Protein 7VZP (pdb70)

Sequence (1132 aa):
TTYDYIVVGGGTSGLVVANRLSENPDVSVLLLEAGASVFNNPDVTNANGYGLAFGSAIDWQYQSINQSYAGGKQQVLRAGKALGGTSTINGMMAYTRAEDVQIDVVWQKLGNEGWTWKDLLPYYLKSENLTAPTSSSQVAAGAAYNPAVNGKEGPLKVGWSGSLASSGNLSVALNRTFQAAGVPWVEDVNGGKMRGFNIYPSTLDVDLNVREDAARAYYFPYDDRKNLHLLENTTANRLFWKNGSAEEAIADGVEITSADGKVTRVHAKKEVIISAGALRSPLILELSGVGNPTILKKNNITPRVDLPTVGENLQDQFNNGMAGEGYGVLAGASTVTYPSISDVFGNETDSSIVASSLRSQLSSDYAAATVKVSNGHMKQEDLERLYQLQFDLIVKDKVPIAEILFHPGGGNAVSSSEFWGLLPFARGNIHISSSNDPTAPAAINPNYFMFEWDGKSQAGIAKYIRKILRSAPLNKLIAKETKPGLSEIPATAADEKWVEWLKANYRSNFHPVGTAAMMPRSIGGVVDNRLLRVYGTSNVRVVDASVLPFQVCGHLVSTLYAVAERASDLIKEDANTTTYDYIVVGGGTSGLVVANRLSENPDVSVLLLEAGASVFNNPDVTNANGYGLAFGSAIDWQYQSINQSYAGGKQQVLRAGKALGGTSTINGMMAYTRAEDVQIDVWQKLGNEGWTWKDLLPYYLKSENLTAPTSSQVAAGAAYNPAVNGKEGPLKVGWSGSLASGNLSVALNRTFQAAGVPWVEDVNGGKMRGFNIYPSTLDVDLNVREDAARAYYFPYDDRKNLHLLENTTANRLFWKNGSAEEAIADGVEITSADGKVTRVHAKKEVIISAGALRSPLILELSGVGNPTILKKNNITPRVDLPTVGENLLQDQFNNGMAGEGYGVLAGASTVTYPSISDVFGNETDSIVASSLRSQLSDYAAATVKVSNGHMKQEDLERLYQLQFDLIVKDKVPIAEILFHPGGGNAVSSSEFWGLLPFARGNIHISSSNDPTAPAAINPNYFMFEWDGKKSQAGIAKYIRKILRSAPLNKLIAKETKPGLSSEIIPATAADEKWVEWLKANYRRSNFHPVGTAAMMPRSIGGVVDNRLLRVYGTSNVRVVDASVLPFQVCGHLVSTLYAVAERASDLIKEDA

Structure (mmCIF, N/CA/C/O backbone):
data_7VZP
#
_entry.id   7VZP
#
_cell.length_a   52.715
_cell.length_b   67.237
_cell.length_c   151.312
_cell.angle_alpha   90.00
_cell.angle_beta   97.36
_cell.angle_gamma   90.00
#
_symmetry.space_group_name_H-M   'P 1 21 1'
#
loop_
_entity.id
_entity.type
_entity.pdbx_description
1 polymer 'GMC oxidoreductase'
2 non-polymer 'FLAVIN-ADENINE DINUCLEOTIDE'
3 non-polymer 'PENTAETHYLENE GLYCOL'
4 water water
#
loop_
_atom_site.group_PDB
_atom_site.id
_atom_site.type_symbol
_atom_site.label_atom_id
_atom_site.label_alt_id
_atom_site.label_comp_id
_atom_site.label_asym_id
_atom_site.label_entity_id
_atom_site.label_seq_id
_atom_site.pdbx_PDB_ins_code
_atom_site.Cartn_x
_atom_site.Cartn_y
_atom_site.Cartn_z
_atom_site.occupancy
_atom_site.B_iso_or_equiv
_atom_site.auth_seq_id
_atom_site.auth_comp_id
_atom_site.auth_asym_id
_atom_site.auth_atom_id
_atom_site.pdbx_PDB_model_num
ATOM 1 N N . THR A 1 5 ? -8.218 -11.663 4.122 1.00 18.77 5 THR A N 1
ATOM 2 C CA . THR A 1 5 ? -8.986 -11.107 2.967 1.00 18.38 5 THR A CA 1
ATOM 3 C C . THR A 1 5 ? -9.325 -9.639 3.200 1.00 17.50 5 THR A C 1
ATOM 4 O O . THR A 1 5 ? -10.313 -9.118 2.665 1.00 16.54 5 THR A O 1
ATOM 8 N N . THR A 1 6 ? -8.501 -8.973 3.997 1.00 16.48 6 THR A N 1
ATOM 9 C CA . THR A 1 6 ? -8.733 -7.585 4.366 1.00 15.89 6 THR A CA 1
ATOM 10 C C . THR A 1 6 ? -7.733 -6.658 3.670 1.00 15.19 6 THR A C 1
ATOM 11 O O . THR A 1 6 ? -6.521 -6.891 3.716 1.00 16.04 6 THR A O 1
ATOM 15 N N . TYR A 1 7 ? -8.261 -5.617 3.022 1.00 14.36 7 TYR A N 1
ATOM 16 C CA . TYR A 1 7 ? -7.481 -4.621 2.279 1.00 13.67 7 TYR A CA 1
ATOM 17 C C . TYR A 1 7 ? -7.920 -3.235 2.734 1.00 13.09 7 TYR A C 1
ATOM 18 O O . TYR A 1 7 ? -8.979 -3.101 3.339 1.00 13.77 7 TYR A O 1
ATOM 27 N N . ASP A 1 8 ? -7.123 -2.205 2.471 1.00 12.44 8 ASP A N 1
ATOM 28 C CA . ASP A 1 8 ? -7.552 -0.846 2.790 1.00 12.32 8 ASP A CA 1
ATOM 29 C C . ASP A 1 8 ? -8.711 -0.402 1.895 1.00 11.29 8 ASP A C 1
ATOM 30 O O . ASP A 1 8 ? -9.703 0.135 2.388 1.00 11.35 8 ASP A O 1
ATOM 35 N N . TYR A 1 9 ? -8.576 -0.638 0.590 1.00 10.47 9 TYR A N 1
ATOM 36 C CA . TYR A 1 9 ? -9.604 -0.289 -0.388 1.00 10.17 9 TYR A CA 1
ATOM 37 C C . TYR A 1 9 ? -9.936 -1.481 -1.252 1.00 10.18 9 TYR A C 1
ATOM 38 O O . TYR A 1 9 ? -9.060 -2.265 -1.622 1.00 11.03 9 TYR A O 1
ATOM 47 N N . ILE A 1 10 ? -11.219 -1.613 -1.564 1.00 9.55 10 ILE A N 1
ATOM 48 C CA . ILE A 1 10 ? -11.680 -2.537 -2.587 1.00 9.37 10 ILE A CA 1
ATOM 49 C C . ILE A 1 10 ? -12.286 -1.704 -3.708 1.00 9.15 10 ILE A C 1
ATOM 50 O O . ILE A 1 10 ? -13.141 -0.851 -3.448 1.00 9.01 10 ILE A O 1
ATOM 55 N N . VAL A 1 11 ? -11.800 -1.928 -4.926 1.00 8.82 11 VAL A N 1
ATOM 56 C CA . VAL A 1 11 ? -12.341 -1.290 -6.123 1.00 9.05 11 VAL A CA 1
ATOM 57 C C . VAL A 1 11 ? -13.080 -2.359 -6.913 1.00 8.86 11 VAL A C 1
ATOM 58 O O . VAL A 1 11 ? -12.482 -3.343 -7.372 1.00 9.37 11 VAL A O 1
ATOM 62 N N . VAL A 1 12 ? -14.385 -2.168 -7.042 1.00 8.56 12 VAL A N 1
ATOM 63 C CA . VAL A 1 12 ? -15.250 -3.113 -7.717 1.00 8.76 12 VAL A CA 1
ATOM 64 C C . VAL A 1 12 ? -15.375 -2.723 -9.179 1.00 8.33 12 VAL A C 1
ATOM 65 O O . VAL A 1 12 ? -16.020 -1.721 -9.508 1.00 9.06 12 VAL A O 1
ATOM 69 N N . GLY A 1 13 ? -14.772 -3.522 -10.051 1.00 8.05 13 GLY A N 1
ATOM 70 C CA . GLY A 1 13 ? -14.791 -3.254 -11.485 1.00 8.24 13 GLY A CA 1
ATOM 71 C C . GLY A 1 13 ? -13.468 -2.704 -11.959 1.00 8.17 13 GLY A C 1
ATOM 72 O O . GLY A 1 13 ? -13.138 -1.539 -11.708 1.00 9.35 13 GLY A O 1
ATOM 73 N N . GLY A 1 14 ? -12.697 -3.548 -12.640 1.00 8.22 14 GLY A N 1
ATOM 74 C CA . GLY A 1 14 ? -11.411 -3.129 -13.175 1.00 8.65 14 GLY A CA 1
ATOM 75 C C . GLY A 1 14 ? -11.554 -2.568 -14.573 1.00 8.30 14 GLY A C 1
ATOM 76 O O . GLY A 1 14 ? -10.897 -3.038 -15.514 1.00 8.94 14 GLY A O 1
ATOM 77 N N . GLY A 1 15 ? -12.408 -1.552 -14.695 1.00 8.31 15 GLY A N 1
ATOM 78 C CA . GLY A 1 15 ? -12.722 -0.940 -15.977 1.00 8.01 15 GLY A CA 1
ATOM 79 C C . GLY A 1 15 ? -12.088 0.417 -16.165 1.00 7.86 15 GLY A C 1
ATOM 80 O O . GLY A 1 15 ? -11.098 0.759 -15.528 1.00 8.06 15 GLY A O 1
ATOM 81 N N . THR A 1 16 ? -12.692 1.203 -17.050 1.00 7.82 16 THR A N 1
ATOM 82 C CA . THR A 1 16 ? -12.142 2.492 -17.460 1.00 7.77 16 THR A CA 1
ATOM 83 C C . THR A 1 16 ? -11.811 3.360 -16.248 1.00 7.86 16 THR A C 1
ATOM 84 O O . THR A 1 16 ? -10.701 3.865 -16.115 1.00 8.26 16 THR A O 1
ATOM 88 N N . SER A 1 17 ? -12.794 3.512 -15.370 1.00 7.93 17 SER A N 1
ATOM 89 C CA . SER A 1 17 ? -12.668 4.364 -14.197 1.00 7.93 17 SER A CA 1
ATOM 90 C C . SER A 1 17 ? -11.979 3.653 -13.035 1.00 7.80 17 SER A C 1
ATOM 91 O O . SER A 1 17 ? -11.145 4.250 -12.350 1.00 8.24 17 SER A O 1
ATOM 94 N N . GLY A 1 18 ? -12.364 2.401 -12.784 1.00 7.82 18 GLY A N 1
ATOM 95 C CA . GLY A 1 18 ? -11.851 1.657 -11.632 1.00 8.28 18 GLY A CA 1
ATOM 96 C C . GLY A 1 18 ? -10.342 1.501 -11.646 1.00 8.16 18 GLY A C 1
ATOM 97 O O . GLY A 1 18 ? -9.688 1.580 -10.599 1.00 8.60 18 GLY A O 1
ATOM 98 N N . LEU A 1 19 ? -9.772 1.275 -12.827 1.00 8.33 19 LEU A N 1
ATOM 99 C CA . LEU A 1 19 ? -8.326 1.129 -12.922 1.00 8.69 19 LEU A CA 1
ATOM 100 C C . LEU A 1 19 ? -7.581 2.412 -12.578 1.00 8.97 19 LEU A C 1
ATOM 101 O O . LEU A 1 19 ? -6.472 2.358 -12.046 1.00 9.31 19 LEU A O 1
ATOM 106 N N . VAL A 1 20 ? -8.183 3.565 -12.859 1.00 8.94 20 VAL A N 1
ATOM 107 C CA . VAL A 1 20 ? -7.575 4.832 -12.456 1.00 8.69 20 VAL A CA 1
ATOM 108 C C . VAL A 1 20 ? -7.499 4.921 -10.933 1.00 9.03 20 VAL A C 1
ATOM 109 O O . VAL A 1 20 ? -6.448 5.233 -10.370 1.00 9.03 20 VAL A O 1
ATOM 113 N N . VAL A 1 21 ? -8.621 4.652 -10.270 1.00 8.53 21 VAL A N 1
ATOM 114 C CA . VAL A 1 21 ? -8.677 4.718 -8.811 1.00 9.16 21 VAL A CA 1
ATOM 115 C C . VAL A 1 21 ? -7.677 3.740 -8.189 1.00 9.43 21 VAL A C 1
ATOM 116 O O . VAL A 1 21 ? -6.914 4.106 -7.285 1.00 9.76 21 VAL A O 1
ATOM 120 N N . ALA A 1 22 ? -7.657 2.505 -8.678 1.00 9.66 22 ALA A N 1
ATOM 121 C CA . ALA A 1 22 ? -6.720 1.512 -8.138 1.00 10.63 22 ALA A CA 1
ATOM 122 C C . ALA A 1 22 ? -5.267 1.932 -8.334 1.00 10.82 22 ALA A C 1
ATOM 123 O O . ALA A 1 22 ? -4.438 1.771 -7.429 1.00 11.25 22 ALA A O 1
ATOM 125 N N . ASN A 1 23 ? -4.967 2.477 -9.506 1.00 10.74 23 ASN A N 1
ATOM 126 C CA . ASN A 1 23 ? -3.636 2.987 -9.789 1.00 10.76 23 ASN A CA 1
ATOM 127 C C . ASN A 1 23 ? -3.251 4.080 -8.796 1.00 10.94 23 ASN A C 1
ATOM 128 O O . ASN A 1 23 ? -2.186 4.024 -8.162 1.00 11.73 23 ASN A O 1
ATOM 133 N N . ARG A 1 24 ? -4.124 5.071 -8.647 1.00 10.78 24 ARG A N 1
ATOM 134 C CA . ARG A 1 24 ? -3.763 6.231 -7.851 1.00 11.11 24 ARG A CA 1
ATOM 135 C C . ARG A 1 24 ? -3.693 5.929 -6.361 1.00 11.07 24 ARG A C 1
ATOM 136 O O . ARG A 1 24 ? -2.765 6.381 -5.683 1.00 11.65 24 ARG A O 1
ATOM 144 N N . LEU A 1 25 ? -4.633 5.136 -5.856 1.00 11.25 25 LEU A N 1
ATOM 145 C CA . LEU A 1 25 ? -4.610 4.793 -4.430 1.00 11.69 25 LEU A CA 1
ATOM 146 C C . LEU A 1 25 ? -3.401 3.938 -4.051 1.00 12.30 25 LEU A C 1
ATOM 147 O O . LEU A 1 25 ? -2.851 4.087 -2.958 1.00 13.24 25 LEU A O 1
ATOM 152 N N . SER A 1 26 ? -2.976 3.063 -4.960 1.00 12.44 26 SER A N 1
ATOM 153 C CA . SER A 1 26 ? -1.819 2.199 -4.698 1.00 13.29 26 SER A CA 1
ATOM 154 C C . SER A 1 26 ? -0.472 2.906 -4.879 1.00 13.87 26 SER A C 1
ATOM 155 O O . SER A 1 26 ? 0.580 2.282 -4.683 1.00 14.34 26 SER A O 1
ATOM 158 N N . GLU A 1 27 ? -0.492 4.194 -5.224 1.00 14.39 27 GLU A N 1
ATOM 159 C CA . GLU A 1 27 ? 0.737 5.003 -5.241 1.00 15.32 27 GLU A CA 1
ATOM 160 C C . GLU A 1 27 ? 1.364 5.118 -3.852 1.00 16.37 27 GLU A C 1
ATOM 161 O O . GLU A 1 27 ? 2.580 5.276 -3.725 1.00 17.49 27 GLU A O 1
ATOM 167 N N . ASN A 1 28 ? 0.526 5.056 -2.821 1.00 16.94 28 ASN A N 1
ATOM 168 C CA . ASN A 1 28 ? 0.977 5.003 -1.434 1.00 17.71 28 ASN A CA 1
ATOM 169 C C . ASN A 1 28 ? 1.318 3.546 -1.101 1.00 18.24 28 ASN A C 1
ATOM 170 O O . ASN A 1 28 ? 0.426 2.702 -1.051 1.00 17.39 28 ASN A O 1
ATOM 175 N N . PRO A 1 29 ? 2.616 3.241 -0.881 1.00 19.04 29 PRO A N 1
ATOM 176 C CA . PRO A 1 29 ? 3.039 1.854 -0.660 1.00 19.48 29 PRO A CA 1
ATOM 177 C C . PRO A 1 29 ? 2.471 1.236 0.621 1.00 19.57 29 PRO A C 1
ATOM 178 O O . PRO A 1 29 ? 2.454 0.017 0.751 1.00 20.03 29 PRO A O 1
ATOM 182 N N . ASP A 1 30 ? 2.003 2.070 1.543 1.00 19.86 30 ASP A N 1
ATOM 183 C CA . ASP A 1 30 ? 1.446 1.586 2.806 1.00 20.36 30 ASP A CA 1
ATOM 184 C C . ASP A 1 30 ? -0.066 1.344 2.737 1.00 19.68 30 ASP A C 1
ATOM 185 O O . ASP A 1 30 ? -0.688 0.994 3.741 1.00 20.27 30 ASP A O 1
ATOM 190 N N . VAL A 1 31 ? -0.643 1.524 1.548 1.00 18.70 31 VAL A N 1
ATOM 191 C CA . VAL A 1 31 ? -2.071 1.319 1.312 1.00 17.77 31 VAL A CA 1
ATOM 192 C C . VAL A 1 31 ? -2.281 0.103 0.405 1.00 16.70 31 VAL A C 1
ATOM 193 O O . VAL A 1 31 ? -1.723 0.045 -0.698 1.00 16.95 31 VAL A O 1
ATOM 197 N N . SER A 1 32 ? -3.086 -0.860 0.853 1.00 15.48 32 SER A N 1
ATOM 198 C CA . SER A 1 32 ? -3.391 -2.026 0.025 1.00 14.62 32 SER A CA 1
ATOM 199 C C . SER A 1 32 ? -4.715 -1.846 -0.712 1.00 13.42 32 SER A C 1
ATOM 200 O O . SER A 1 32 ? -5.699 -1.354 -0.148 1.00 13.23 32 SER A O 1
ATOM 203 N N . VAL A 1 33 ? -4.719 -2.264 -1.975 1.00 12.41 33 VAL A N 1
ATOM 204 C CA . VAL A 1 33 ? -5.870 -2.095 -2.857 1.00 12.10 33 VAL A CA 1
ATOM 205 C C . VAL A 1 33 ? -6.191 -3.417 -3.536 1.00 11.81 33 VAL A C 1
ATOM 206 O O . VAL A 1 33 ? -5.307 -4.061 -4.117 1.00 11.93 33 VAL A O 1
ATOM 210 N N . LEU A 1 34 ? -7.450 -3.829 -3.445 1.00 11.65 34 LEU A N 1
ATOM 211 C CA . LEU A 1 34 ? -7.919 -4.992 -4.174 1.00 11.61 34 LEU A CA 1
ATOM 212 C C . LEU A 1 34 ? -8.843 -4.577 -5.309 1.00 11.17 34 LEU A C 1
ATOM 213 O O . LEU A 1 34 ? -9.850 -3.894 -5.074 1.00 11.52 34 LEU A O 1
ATOM 218 N N . LEU A 1 35 ? -8.497 -4.993 -6.526 1.00 11.08 35 LEU A N 1
ATOM 219 C CA . LEU A 1 35 ? -9.362 -4.850 -7.693 1.00 10.78 35 LEU A CA 1
ATOM 220 C C . LEU A 1 35 ? -10.140 -6.125 -7.914 1.00 10.76 35 LEU A C 1
ATOM 221 O O . LEU A 1 35 ? -9.550 -7.209 -7.965 1.00 11.39 35 LEU A O 1
ATOM 226 N N . LEU A 1 36 ? -11.453 -5.993 -8.079 1.00 9.81 36 LEU A N 1
ATOM 227 C CA . LEU A 1 36 ? -12.303 -7.114 -8.459 1.00 9.67 36 LEU A CA 1
ATOM 228 C C . LEU A 1 36 ? -12.782 -6.904 -9.887 1.00 9.38 36 LEU A C 1
ATOM 229 O O . LEU A 1 36 ? -13.383 -5.864 -10.196 1.00 10.20 36 LEU A O 1
ATOM 234 N N . GLU A 1 37 ? -12.530 -7.874 -10.758 1.00 9.38 37 GLU A N 1
ATOM 235 C CA . GLU A 1 37 ? -12.957 -7.759 -12.146 1.00 9.04 37 GLU A CA 1
ATOM 236 C C . GLU A 1 37 ? -13.635 -9.041 -12.594 1.00 9.02 37 GLU A C 1
ATOM 237 O O . GLU A 1 37 ? -13.058 -10.124 -12.486 1.00 9.16 37 GLU A O 1
ATOM 243 N N . ALA A 1 38 ? -14.849 -8.908 -13.125 1.00 8.75 38 ALA A N 1
ATOM 244 C CA . ALA A 1 38 ? -15.628 -10.058 -13.581 1.00 9.60 38 ALA A CA 1
ATOM 245 C C . ALA A 1 38 ? -15.011 -10.754 -14.795 1.00 9.45 38 ALA A C 1
ATOM 246 O O . ALA A 1 38 ? -15.133 -11.979 -14.936 1.00 10.14 38 ALA A O 1
ATOM 248 N N . GLY A 1 39 ? -14.375 -9.973 -15.669 1.00 9.46 39 GLY A N 1
ATOM 249 C CA . GLY A 1 39 ? -13.656 -10.509 -16.822 1.00 10.10 39 GLY A CA 1
ATOM 250 C C . GLY A 1 39 ? -12.190 -10.747 -16.506 1.00 9.76 39 GLY A C 1
ATOM 251 O O . GLY A 1 39 ? -11.805 -10.912 -15.345 1.00 10.06 39 GLY A O 1
ATOM 252 N N . ALA A 1 40 ? -11.356 -10.730 -17.544 1.00 10.35 40 ALA A N 1
ATOM 253 C CA . ALA A 1 40 ? -9.934 -11.031 -17.405 1.00 10.63 40 ALA A CA 1
ATOM 254 C C . ALA A 1 40 ? -9.110 -10.185 -18.365 1.00 10.51 40 ALA A C 1
ATOM 255 O O . ALA A 1 40 ? -9.653 -9.473 -19.215 1.00 9.98 40 ALA A O 1
ATOM 257 N N . SER A 1 41 ? -7.792 -10.286 -18.244 1.00 10.49 41 SER A N 1
ATOM 258 C CA . SER A 1 41 ? -6.877 -9.594 -19.130 1.00 10.82 41 SER A CA 1
ATOM 259 C C . SER A 1 41 ? -7.217 -9.810 -20.596 1.00 10.50 41 SER A C 1
ATOM 260 O O . SER A 1 41 ? -7.538 -10.923 -21.027 1.00 10.56 41 SER A O 1
ATOM 263 N N . VAL A 1 42 ? -7.126 -8.723 -21.358 1.00 9.98 42 VAL A N 1
ATOM 264 C CA . VAL A 1 42 ? -7.182 -8.777 -22.816 1.00 9.82 42 VAL A CA 1
ATOM 265 C C . VAL A 1 42 ? -5.892 -8.226 -23.432 1.00 10.09 42 VAL A C 1
ATOM 266 O O . VAL A 1 42 ? -5.875 -7.804 -24.594 1.00 10.16 42 VAL A O 1
ATOM 270 N N . PHE A 1 43 ? -4.825 -8.241 -22.642 1.00 10.89 43 PHE A N 1
ATOM 271 C CA . PHE A 1 43 ? -3.523 -7.778 -23.094 1.00 12.00 43 PHE A CA 1
ATOM 272 C C . PHE A 1 43 ? -3.106 -8.474 -24.385 1.00 12.57 43 PHE A C 1
ATOM 273 O O . PHE A 1 43 ? -2.501 -7.860 -25.269 1.00 12.68 43 PHE A O 1
ATOM 281 N N . ASN A 1 44 ? -3.438 -9.757 -24.481 1.00 12.76 44 ASN A N 1
ATOM 282 C CA . ASN A 1 44 ? -3.027 -10.582 -25.610 1.00 13.67 44 ASN A CA 1
ATOM 283 C C . ASN A 1 44 ? -4.163 -10.884 -26.586 1.00 13.31 44 ASN A C 1
ATOM 284 O O . ASN A 1 44 ? -4.004 -11.727 -27.475 1.00 14.21 44 ASN A O 1
ATOM 289 N N . ASN A 1 45 ? -5.304 -10.207 -26.432 1.00 12.17 45 ASN A N 1
ATOM 290 C CA . ASN A 1 45 ? -6.444 -10.412 -27.318 1.00 11.92 45 ASN A CA 1
ATOM 291 C C . ASN A 1 45 ? -6.272 -9.541 -28.557 1.00 12.26 45 ASN A C 1
ATOM 292 O O . ASN A 1 45 ? -6.361 -8.311 -28.466 1.00 12.07 45 ASN A O 1
ATOM 297 N N . PRO A 1 46 ? -6.008 -10.165 -29.723 1.00 12.37 46 PRO A N 1
ATOM 298 C CA . PRO A 1 46 ? -5.657 -9.370 -30.905 1.00 12.69 46 PRO A CA 1
ATOM 299 C C . PRO A 1 46 ? -6.794 -8.500 -31.424 1.00 12.58 46 PRO A C 1
ATOM 300 O O . PRO A 1 46 ? -6.529 -7.497 -32.085 1.00 12.48 46 PRO A O 1
ATOM 304 N N . ASP A 1 47 ? -8.037 -8.872 -31.140 1.00 12.66 47 ASP A N 1
ATOM 305 C CA . ASP A 1 47 ? -9.187 -8.056 -31.536 1.00 12.77 47 ASP A CA 1
ATOM 306 C C . ASP A 1 47 ? -9.353 -6.816 -30.649 1.00 12.35 47 ASP A C 1
ATOM 307 O O . ASP A 1 47 ? -10.028 -5.848 -31.033 1.00 12.86 47 ASP A O 1
ATOM 312 N N . VAL A 1 48 ? -8.744 -6.845 -29.468 1.00 11.44 48 VAL A N 1
ATOM 313 C CA . VAL A 1 48 ? -8.671 -5.673 -28.612 1.00 10.84 48 VAL A CA 1
ATOM 314 C C . VAL A 1 48 ? -7.483 -4.803 -29.030 1.00 10.55 48 VAL A C 1
ATOM 315 O O . VAL A 1 48 ? -7.618 -3.585 -29.209 1.00 10.68 48 VAL A O 1
ATOM 319 N N . THR A 1 49 ? -6.313 -5.417 -29.202 1.00 10.91 49 THR A N 1
ATOM 320 C CA . THR A 1 49 ? -5.112 -4.633 -29.484 1.00 11.41 49 THR A CA 1
ATOM 321 C C . THR A 1 49 ? -5.152 -3.973 -30.859 1.00 11.02 49 THR A C 1
ATOM 322 O O . THR A 1 49 ? -4.584 -2.897 -31.047 1.00 11.20 49 THR A O 1
ATOM 326 N N . ASN A 1 50 ? -5.838 -4.616 -31.803 1.00 11.37 50 ASN A N 1
ATOM 327 C CA . ASN A 1 50 ? -5.952 -4.116 -33.167 1.00 12.37 50 ASN A CA 1
ATOM 328 C C . ASN A 1 50 ? -6.375 -2.648 -33.211 1.00 12.62 50 ASN A C 1
ATOM 329 O O . ASN A 1 50 ? -7.506 -2.305 -32.857 1.00 12.55 50 ASN A O 1
ATOM 334 N N . ALA A 1 51 ? -5.459 -1.797 -33.664 1.00 13.41 51 ALA A N 1
ATOM 335 C CA . ALA A 1 51 ? -5.687 -0.355 -33.749 1.00 14.20 51 ALA A CA 1
ATOM 336 C C . ALA A 1 51 ? -6.879 -0.014 -34.642 1.00 14.83 51 ALA A C 1
ATOM 337 O O . ALA A 1 51 ? -7.485 1.056 -34.509 1.00 16.03 51 ALA A O 1
ATOM 339 N N . ASN A 1 52 ? -7.208 -0.924 -35.551 1.00 15.33 52 ASN A N 1
ATOM 340 C CA . ASN A 1 52 ? -8.328 -0.756 -36.464 1.00 16.34 52 ASN A CA 1
ATOM 341 C C . ASN A 1 52 ? -9.437 -1.785 -36.230 1.00 15.62 52 ASN A C 1
ATOM 342 O O . ASN A 1 52 ? -10.229 -2.076 -37.122 1.00 16.26 52 ASN A O 1
ATOM 347 N N . GLY A 1 53 ? -9.498 -2.319 -35.011 1.00 14.70 53 GLY A N 1
ATOM 348 C CA . GLY A 1 53 ? -10.389 -3.429 -34.694 1.00 13.78 53 GLY A CA 1
ATOM 349 C C . GLY A 1 53 ? -11.743 -3.097 -34.104 1.00 13.03 53 GLY A C 1
ATOM 350 O O . GLY A 1 53 ? -12.453 -4.012 -33.692 1.00 12.40 53 GLY A O 1
ATOM 351 N N . TYR A 1 54 ? -12.123 -1.817 -34.058 1.00 12.74 54 TYR A N 1
ATOM 352 C CA . TYR A 1 54 ? -13.429 -1.439 -33.510 1.00 13.01 54 TYR A CA 1
ATOM 353 C C . TYR A 1 54 ? -14.529 -2.228 -34.198 1.00 12.49 54 TYR A C 1
ATOM 354 O O . TYR A 1 54 ? -14.615 -2.239 -35.427 1.00 13.28 54 TYR A O 1
ATOM 363 N N . GLY A 1 55 ? -15.355 -2.900 -33.397 1.00 12.18 55 GLY A N 1
ATOM 364 C CA . GLY A 1 55 ? -16.434 -3.736 -33.903 1.00 11.93 55 GLY A CA 1
ATOM 365 C C . GLY A 1 55 ? -16.171 -5.234 -33.847 1.00 11.48 55 GLY A C 1
ATOM 366 O O . GLY A 1 55 ? -17.110 -6.024 -33.726 1.00 11.39 55 GLY A O 1
ATOM 367 N N . LEU A 1 56 ? -14.904 -5.634 -33.934 1.00 11.39 56 LEU A N 1
ATOM 368 C CA . LEU A 1 56 ? -14.567 -7.061 -34.006 1.00 12.14 56 LEU A CA 1
ATOM 369 C C . LEU A 1 56 ? -15.018 -7.839 -32.776 1.00 11.97 56 LEU A C 1
ATOM 370 O O . LEU A 1 56 ? -15.457 -8.981 -32.891 1.00 12.95 56 LEU A O 1
ATOM 375 N N . ALA A 1 57 ? -14.919 -7.215 -31.605 1.00 11.47 57 ALA A N 1
ATOM 376 C CA . ALA A 1 57 ? -15.230 -7.895 -30.346 1.00 11.23 57 ALA A CA 1
ATOM 377 C C . ALA A 1 57 ? -16.713 -7.862 -29.974 1.00 11.20 57 ALA A C 1
ATOM 378 O O . ALA A 1 57 ? -17.106 -8.465 -28.978 1.00 10.76 57 ALA A O 1
ATOM 380 N N . PHE A 1 58 ? -17.537 -7.173 -30.757 1.00 10.99 58 PHE A N 1
ATOM 381 C CA . PHE A 1 58 ? -18.976 -7.118 -30.492 1.00 11.46 58 PHE A CA 1
ATOM 382 C C . PHE A 1 58 ? -19.518 -8.543 -30.478 1.00 11.35 58 PHE A C 1
ATOM 383 O O . PHE A 1 58 ? -19.227 -9.340 -31.383 1.00 11.87 58 PHE A O 1
ATOM 391 N N . GLY A 1 59 ? -20.314 -8.867 -29.471 1.00 11.34 59 GLY A N 1
ATOM 392 C CA . GLY A 1 59 ? -20.915 -10.192 -29.371 1.00 11.76 59 GLY A CA 1
ATOM 393 C C . GLY A 1 59 ? -19.984 -11.305 -28.927 1.00 11.45 59 GLY A C 1
ATOM 394 O O . GLY A 1 59 ? -20.405 -12.463 -28.887 1.00 12.33 59 GLY A O 1
ATOM 395 N N . SER A 1 60 ? -18.739 -10.979 -28.596 1.00 11.05 60 SER A N 1
ATOM 396 C CA . SER A 1 60 ? -17.777 -11.970 -28.126 1.00 10.77 60 SER A CA 1
ATOM 397 C C . SER A 1 60 ? -17.885 -12.148 -26.613 1.00 10.33 60 SER A C 1
ATOM 398 O O . SER A 1 60 ? -18.706 -11.493 -25.948 1.00 10.67 60 SER A O 1
ATOM 401 N N . ALA A 1 61 ? -17.038 -13.017 -26.072 1.00 10.25 61 ALA A N 1
ATOM 402 C CA . ALA A 1 61 ? -17.008 -13.273 -24.638 1.00 10.22 61 ALA A CA 1
ATOM 403 C C . ALA A 1 61 ? -16.636 -12.040 -23.812 1.00 9.99 61 ALA A C 1
ATOM 404 O O . ALA A 1 61 ? -16.861 -12.031 -22.603 1.00 10.64 61 ALA A O 1
ATOM 406 N N . ILE A 1 62 ? -16.048 -11.023 -24.447 1.00 9.32 62 ILE A N 1
ATOM 407 C CA . ILE A 1 62 ? -15.701 -9.789 -23.732 1.00 9.04 62 ILE A CA 1
ATOM 408 C C . ILE A 1 62 ? -16.741 -8.666 -23.898 1.00 8.55 62 ILE A C 1
ATOM 409 O O . ILE A 1 62 ? -16.498 -7.525 -23.488 1.00 8.76 62 ILE A O 1
ATOM 414 N N . ASP A 1 63 ? -17.892 -8.996 -24.475 1.00 8.55 63 ASP A N 1
ATOM 415 C CA . ASP A 1 63 ? -19.006 -8.059 -24.587 1.00 8.93 63 ASP A CA 1
ATOM 416 C C . ASP A 1 63 ? -20.127 -8.581 -23.690 1.00 8.62 63 ASP A C 1
ATOM 417 O O . ASP A 1 63 ? -20.646 -9.685 -23.915 1.00 8.93 63 ASP A O 1
ATOM 422 N N . TRP A 1 64 ? -20.506 -7.806 -22.676 1.00 8.28 64 TRP A N 1
ATOM 423 C CA . TRP A 1 64 ? -21.598 -8.186 -21.783 1.00 8.62 64 TRP A CA 1
ATOM 424 C C . TRP A 1 64 ? -22.920 -8.379 -22.505 1.00 8.61 64 TRP A C 1
ATOM 425 O O . TRP A 1 64 ? -23.744 -9.185 -22.074 1.00 9.05 64 TRP A O 1
ATOM 436 N N . GLN A 1 65 ? -23.150 -7.612 -23.571 1.00 8.68 65 GLN A N 1
ATOM 437 C CA . GLN A 1 65 ? -24.398 -7.713 -24.341 1.00 9.07 65 GLN A CA 1
ATOM 438 C C . GLN A 1 65 ? -25.638 -7.617 -23.454 1.00 8.93 65 GLN A C 1
ATOM 439 O O . GLN A 1 65 ? -26.542 -8.455 -23.529 1.00 9.48 65 GLN A O 1
ATOM 445 N N . TYR A 1 66 ? -25.680 -6.596 -22.605 1.00 8.85 66 TYR A N 1
ATOM 446 C CA . TYR A 1 66 ? -26.884 -6.312 -21.846 1.00 8.99 66 TYR A CA 1
ATOM 447 C C . TYR A 1 66 ? -28.021 -6.019 -22.819 1.00 9.25 66 TYR A C 1
ATOM 448 O O . TYR A 1 66 ? -27.778 -5.675 -23.975 1.00 9.98 66 TYR A O 1
ATOM 457 N N . GLN A 1 67 ? -29.260 -6.193 -22.368 1.00 9.80 67 GLN A N 1
ATOM 458 C CA . GLN A 1 67 ? -30.420 -6.002 -23.234 1.00 10.38 67 GLN A CA 1
ATOM 459 C C . GLN A 1 67 ? -31.451 -5.136 -22.544 1.00 9.78 67 GLN A C 1
ATOM 460 O O . GLN A 1 67 ? -31.754 -5.356 -21.368 1.00 10.80 67 GLN A O 1
ATOM 466 N N . SER A 1 68 ? -31.986 -4.161 -23.268 1.00 9.06 68 SER A N 1
ATOM 467 C CA . SER A 1 68 ? -33.048 -3.320 -22.757 1.00 9.24 68 SER A CA 1
ATOM 468 C C . SER A 1 68 ? -34.390 -4.033 -22.786 1.00 9.18 68 SER A C 1
ATOM 469 O O . SER A 1 68 ? -34.548 -5.069 -23.454 1.00 9.89 68 SER A O 1
ATOM 472 N N . ILE A 1 69 ? -35.350 -3.451 -22.075 1.00 9.77 69 ILE A N 1
ATOM 473 C CA . ILE A 1 69 ? -36.749 -3.805 -22.236 1.00 10.58 69 ILE A CA 1
ATOM 474 C C . ILE A 1 69 ? -37.269 -3.224 -23.550 1.00 10.54 69 ILE A C 1
ATOM 475 O O . ILE A 1 69 ? -36.564 -2.469 -24.246 1.00 10.34 69 ILE A O 1
ATOM 480 N N . ASN A 1 70 ? -38.510 -3.558 -23.889 1.00 10.68 70 ASN A N 1
ATOM 481 C CA . ASN A 1 70 ? -39.140 -3.006 -25.081 1.00 11.15 70 ASN A CA 1
ATOM 482 C C . ASN A 1 70 ? -39.080 -1.488 -25.039 1.00 10.84 70 ASN A C 1
ATOM 483 O O . ASN A 1 70 ? -39.467 -0.875 -24.038 1.00 11.76 70 ASN A O 1
ATOM 488 N N . GLN A 1 71 ? -38.596 -0.872 -26.114 1.00 10.19 71 GLN A N 1
ATOM 489 C CA . GLN A 1 71 ? -38.481 0.579 -26.152 1.00 10.67 71 GLN A CA 1
ATOM 490 C C . GLN A 1 71 ? -39.762 1.150 -26.732 1.00 11.12 71 GLN A C 1
ATOM 491 O O . GLN A 1 71 ? -39.921 1.285 -27.952 1.00 11.13 71 GLN A O 1
ATOM 497 N N . SER A 1 72 ? -40.682 1.462 -25.822 1.00 12.15 72 SER A N 1
ATOM 498 C CA . SER A 1 72 ? -42.081 1.738 -26.164 1.00 13.57 72 SER A CA 1
ATOM 499 C C . SER A 1 72 ? -42.292 3.029 -26.949 1.00 13.34 72 SER A C 1
ATOM 500 O O . SER A 1 72 ? -43.330 3.208 -27.577 1.00 14.84 72 SER A O 1
ATOM 503 N N . TYR A 1 73 ? -41.322 3.933 -26.896 1.00 12.48 73 TYR A N 1
ATOM 504 C CA . TYR A 1 73 ? -41.423 5.193 -27.626 1.00 12.23 73 TYR A CA 1
ATOM 505 C C . TYR A 1 73 ? -40.691 5.127 -28.959 1.00 12.01 73 TYR A C 1
ATOM 506 O O . TYR A 1 73 ? -40.795 6.047 -29.770 1.00 12.01 73 TYR A O 1
ATOM 515 N N . ALA A 1 74 ? -39.976 4.029 -29.195 1.00 12.20 74 ALA A N 1
ATOM 516 C CA . ALA A 1 74 ? -39.064 3.923 -30.329 1.00 12.34 74 ALA A CA 1
ATOM 517 C C . ALA A 1 74 ? -39.476 2.846 -31.314 1.00 12.88 74 ALA A C 1
ATOM 518 O O . ALA A 1 74 ? -38.682 2.446 -32.162 1.00 13.46 74 ALA A O 1
ATOM 520 N N . GLY A 1 75 ? -40.702 2.355 -31.185 1.00 12.90 75 GLY A N 1
ATOM 521 C CA . GLY A 1 75 ? -41.191 1.309 -32.071 1.00 13.78 75 GLY A CA 1
ATOM 522 C C . GLY A 1 75 ? -41.293 -0.057 -31.426 1.00 13.61 75 GLY A C 1
ATOM 523 O O . GLY A 1 75 ? -41.743 -1.007 -32.074 1.00 14.74 75 GLY A O 1
ATOM 524 N N . GLY A 1 76 ? -40.852 -0.160 -30.171 1.00 13.18 76 GLY A N 1
ATOM 525 C CA . GLY A 1 76 ? -41.076 -1.353 -29.355 1.00 13.08 76 GLY A CA 1
ATOM 526 C C . GLY A 1 76 ? -39.965 -2.384 -29.234 1.00 12.44 76 GLY A C 1
ATOM 527 O O . GLY A 1 76 ? -39.996 -3.220 -28.329 1.00 13.64 76 GLY A O 1
ATOM 528 N N . LYS A 1 77 ? -38.986 -2.353 -30.133 1.00 11.39 77 LYS A N 1
ATOM 529 C CA . LYS A 1 77 ? -37.936 -3.368 -30.136 1.00 10.85 77 LYS A CA 1
ATOM 530 C C . LYS A 1 77 ? -36.974 -3.176 -28.953 1.00 9.76 77 LYS A C 1
ATOM 531 O O . LYS A 1 77 ? -36.724 -2.048 -28.499 1.00 9.90 77 LYS A O 1
ATOM 537 N N . GLN A 1 78 ? -36.434 -4.272 -28.442 1.00 9.10 78 GLN A N 1
ATOM 538 C CA . GLN A 1 78 ? -35.364 -4.191 -27.455 1.00 8.69 78 GLN A CA 1
ATOM 539 C C . GLN A 1 78 ? -34.036 -3.871 -28.124 1.00 8.47 78 GLN A C 1
ATOM 540 O O . GLN A 1 78 ? -33.867 -4.103 -29.326 1.00 9.73 78 GLN A O 1
ATOM 546 N N . GLN A 1 79 ? -33.107 -3.326 -27.344 1.00 8.06 79 GLN A N 1
ATOM 547 C CA . GLN A 1 79 ? -31.812 -2.899 -27.856 1.00 8.10 79 GLN A CA 1
ATOM 548 C C . GLN A 1 79 ? -30.710 -3.530 -27.041 1.00 7.88 79 GLN A C 1
ATOM 549 O O . GLN A 1 79 ? -30.788 -3.570 -25.816 1.00 8.05 79 GLN A O 1
ATOM 555 N N . VAL A 1 80 ? -29.664 -3.994 -27.719 1.00 8.40 80 VAL A N 1
ATOM 556 C CA . VAL A 1 80 ? -28.437 -4.393 -27.045 1.00 9.27 80 VAL A CA 1
ATOM 557 C C . VAL A 1 80 ? -27.744 -3.154 -26.491 1.00 9.09 80 VAL A C 1
ATOM 558 O O . VAL A 1 80 ? -27.734 -2.080 -27.127 1.00 8.92 80 VAL A O 1
ATOM 562 N N . LEU A 1 81 ? -27.204 -3.299 -25.287 1.00 9.12 81 LEU A N 1
ATOM 563 C CA . LEU A 1 81 ? -26.420 -2.275 -24.635 1.00 9.47 81 LEU A CA 1
ATOM 564 C C . LEU A 1 81 ? -25.059 -2.917 -24.353 1.00 8.64 81 LEU A C 1
ATOM 565 O O . LEU A 1 81 ? -24.900 -3.707 -23.414 1.00 8.91 81 LEU A O 1
ATOM 570 N N . ARG A 1 82 ? -24.081 -2.607 -25.202 1.00 8.06 82 ARG A N 1
ATOM 571 C CA . ARG A 1 82 ? -22.781 -3.258 -25.140 1.00 8.31 82 ARG A CA 1
ATOM 572 C C . ARG A 1 82 ? -21.920 -2.663 -24.047 1.00 7.96 82 ARG A C 1
ATOM 573 O O . ARG A 1 82 ? -22.091 -1.498 -23.656 1.00 8.11 82 ARG A O 1
ATOM 581 N N . ALA A 1 83 ? -20.995 -3.471 -23.547 1.00 7.66 83 ALA A N 1
ATOM 582 C CA . ALA A 1 83 ? -20.103 -3.059 -22.471 1.00 8.13 83 ALA A CA 1
ATOM 583 C C . ALA A 1 83 ? -18.997 -4.090 -22.409 1.00 7.86 83 ALA A C 1
ATOM 584 O O . ALA A 1 83 ? -19.235 -5.270 -22.726 1.00 8.12 83 ALA A O 1
ATOM 586 N N . GLY A 1 84 ? -17.800 -3.669 -22.006 1.00 7.57 84 GLY A N 1
ATOM 587 C CA . GLY A 1 84 ? -16.656 -4.562 -21.950 1.00 8.05 84 GLY A CA 1
ATOM 588 C C . GLY A 1 84 ? -16.637 -5.401 -20.688 1.00 8.13 84 GLY A C 1
ATOM 589 O O . GLY A 1 84 ? -16.787 -4.881 -19.574 1.00 8.56 84 GLY A O 1
ATOM 590 N N . LYS A 1 85 ? -16.458 -6.709 -20.880 1.00 8.33 85 LYS A N 1
ATOM 591 C CA . LYS A 1 85 ? -16.243 -7.650 -19.793 1.00 8.47 85 LYS A CA 1
ATOM 592 C C . LYS A 1 85 ? -14.790 -8.084 -19.914 1.00 8.15 85 LYS A C 1
ATOM 593 O O . LYS A 1 85 ? -14.464 -9.030 -20.655 1.00 8.69 85 LYS A O 1
ATOM 599 N N . ALA A 1 86 ? -13.913 -7.363 -19.226 1.00 8.39 86 ALA A N 1
ATOM 600 C CA . ALA A 1 86 ? -12.474 -7.468 -19.443 1.00 8.84 86 ALA A CA 1
ATOM 601 C C . ALA A 1 86 ? -11.768 -6.573 -18.464 1.00 8.74 86 ALA A C 1
ATOM 602 O O . ALA A 1 86 ? -12.334 -5.579 -18.026 1.00 8.71 86 ALA A O 1
ATOM 604 N N . LEU A 1 87 ? -10.522 -6.893 -18.141 1.00 9.11 87 LEU A N 1
ATOM 605 C CA . LEU A 1 87 ? -9.672 -5.939 -17.454 1.00 8.87 87 LEU A CA 1
ATOM 606 C C . LEU A 1 87 ? -9.450 -4.770 -18.424 1.00 8.55 87 LEU A C 1
ATOM 607 O O . LEU A 1 87 ? -8.921 -4.962 -19.527 1.00 9.42 87 LEU A O 1
ATOM 612 N N . GLY A 1 88 ? -9.893 -3.580 -18.016 1.00 8.42 88 GLY A N 1
ATOM 613 C CA . GLY A 1 88 ? -9.961 -2.413 -18.902 1.00 8.69 88 GLY A CA 1
ATOM 614 C C . GLY A 1 88 ? -11.388 -2.026 -19.249 1.00 8.47 88 GLY A C 1
ATOM 615 O O . GLY A 1 88 ? -11.636 -0.938 -19.774 1.00 9.04 88 GLY A O 1
ATOM 616 N N . GLY A 1 89 ? -12.332 -2.917 -18.975 1.00 7.70 89 GLY A N 1
ATOM 617 C CA . GLY A 1 89 ? -13.741 -2.617 -19.174 1.00 7.97 89 GLY A CA 1
ATOM 618 C C . GLY A 1 89 ? -14.089 -2.229 -20.599 1.00 8.01 89 GLY A C 1
ATOM 619 O O . GLY A 1 89 ? -13.616 -2.831 -21.576 1.00 8.05 89 GLY A O 1
ATOM 620 N N . THR A 1 90 ? -14.934 -1.220 -20.728 1.00 7.67 90 THR A N 1
ATOM 621 C CA . THR A 1 90 ? -15.476 -0.867 -22.022 1.00 7.65 90 THR A CA 1
ATOM 622 C C . THR A 1 90 ? -14.437 -0.184 -22.926 1.00 7.98 90 THR A C 1
ATOM 623 O O . THR A 1 90 ? -14.593 -0.144 -24.146 1.00 7.92 90 THR A O 1
ATOM 627 N N . SER A 1 91 ? -13.351 0.299 -22.326 1.00 7.68 91 SER A N 1
ATOM 628 C CA . SER A 1 91 ? -12.256 0.876 -23.105 1.00 8.21 91 SER A CA 1
ATOM 629 C C . SER A 1 91 ? -11.586 -0.159 -24.015 1.00 8.60 91 SER A C 1
ATOM 630 O O . SER A 1 91 ? -10.850 0.206 -24.940 1.00 9.33 91 SER A O 1
ATOM 633 N N . THR A 1 92 ? -11.839 -1.446 -23.756 1.00 8.18 92 THR A N 1
ATOM 634 C CA . THR A 1 92 ? -11.249 -2.517 -24.574 1.00 8.56 92 THR A CA 1
ATOM 635 C C . THR A 1 92 ? -12.020 -2.812 -25.862 1.00 8.29 92 THR A C 1
ATOM 636 O O . THR A 1 92 ? -11.475 -3.450 -26.765 1.00 9.30 92 THR A O 1
ATOM 640 N N . ILE A 1 93 ? -13.274 -2.383 -25.941 1.00 8.24 93 ILE A N 1
ATOM 641 C CA . ILE A 1 93 ? -14.123 -2.696 -27.099 1.00 8.67 93 ILE A CA 1
ATOM 642 C C . ILE A 1 93 ? -14.671 -1.452 -27.808 1.00 8.39 93 ILE A C 1
ATOM 643 O O . ILE A 1 93 ? -15.432 -1.555 -28.767 1.00 8.83 93 ILE A O 1
ATOM 648 N N . ASN A 1 94 ? -14.315 -0.277 -27.297 1.00 8.45 94 ASN A N 1
ATOM 649 C CA . ASN A 1 94 ? -14.899 0.967 -27.780 1.00 8.10 94 ASN A CA 1
ATOM 650 C C . ASN A 1 94 ? -14.258 1.480 -29.084 1.00 8.68 94 ASN A C 1
ATOM 651 O O . ASN A 1 94 ? -13.352 0.845 -29.640 1.00 8.57 94 ASN A O 1
ATOM 656 N N . GLY A 1 95 ? -14.731 2.627 -29.565 1.00 8.39 95 GLY A N 1
ATOM 657 C CA . GLY A 1 95 ? -14.286 3.189 -30.841 1.00 8.98 95 GLY A CA 1
ATOM 658 C C . GLY A 1 95 ? -12.983 3.957 -30.810 1.00 8.61 95 GLY A C 1
ATOM 659 O O . GLY A 1 95 ? -12.558 4.472 -31.848 1.00 8.99 95 GLY A O 1
ATOM 660 N N . MET A 1 96 ? -12.390 4.073 -29.618 1.00 8.65 96 MET A N 1
ATOM 661 C CA A MET A 1 96 ? -11.088 4.722 -29.407 0.50 8.99 96 MET A CA 1
ATOM 662 C CA B MET A 1 96 ? -11.094 4.725 -29.394 0.50 8.82 96 MET A CA 1
ATOM 663 C C . MET A 1 96 ? -11.074 6.244 -29.601 1.00 8.76 96 MET A C 1
ATOM 664 O O . MET A 1 96 ? -10.029 6.854 -29.491 1.00 9.23 96 MET A O 1
ATOM 673 N N . ALA A 1 97 ? -12.215 6.862 -29.893 1.00 7.95 97 ALA A N 1
ATOM 674 C CA . ALA A 1 97 ? -12.205 8.329 -30.080 1.00 8.44 97 ALA A CA 1
ATOM 675 C C . ALA A 1 97 ? -11.940 9.062 -28.759 1.00 8.39 97 ALA A C 1
ATOM 676 O O . ALA A 1 97 ? -12.495 8.684 -27.721 1.00 8.84 97 ALA A O 1
ATOM 678 N N . TYR A 1 98 ? -11.088 10.089 -28.806 1.00 8.08 98 TYR A N 1
ATOM 679 C CA . TYR A 1 98 ? -10.750 10.885 -27.630 1.00 8.24 98 TYR A CA 1
ATOM 680 C C . TYR A 1 98 ? -11.259 12.316 -27.813 1.00 7.57 98 TYR A C 1
ATOM 681 O O . TYR A 1 98 ? -10.581 13.147 -28.437 1.00 8.04 98 TYR A O 1
ATOM 690 N N . THR A 1 99 ? -12.458 12.594 -27.297 1.00 7.40 99 THR A N 1
ATOM 691 C CA . THR A 1 99 ? -12.997 13.963 -27.258 1.00 7.68 99 THR A CA 1
ATOM 692 C C . THR A 1 99 ? -13.656 14.186 -25.901 1.00 7.82 99 THR A C 1
ATOM 693 O O . THR A 1 99 ? -14.097 13.221 -25.263 1.00 7.75 99 THR A O 1
ATOM 697 N N . ARG A 1 100 ? -13.730 15.448 -25.468 1.00 7.69 100 ARG A N 1
ATOM 698 C CA . ARG A 1 100 ? -14.083 15.769 -24.078 1.00 7.85 100 ARG A CA 1
ATOM 699 C C . ARG A 1 100 ? -15.504 16.298 -23.908 1.00 7.79 100 ARG A C 1
ATOM 700 O O . ARG A 1 100 ? -16.465 15.577 -24.169 1.00 8.42 100 ARG A O 1
ATOM 708 N N . ALA A 1 101 ? -15.644 17.536 -23.445 1.00 8.22 101 ALA A N 1
ATOM 709 C CA . ALA A 1 101 ? -16.947 18.113 -23.126 1.00 8.28 101 ALA A CA 1
ATOM 710 C C . ALA A 1 101 ? -16.864 19.615 -23.339 1.00 8.01 101 ALA A C 1
ATOM 711 O O . ALA A 1 101 ? -15.770 20.181 -23.436 1.00 8.46 101 ALA A O 1
ATOM 713 N N . GLU A 1 102 ? -18.021 20.259 -23.406 1.00 8.29 102 GLU A N 1
ATOM 714 C CA . GLU A 1 102 ? -18.056 21.716 -23.441 1.00 8.83 102 GLU A CA 1
ATOM 715 C C . GLU A 1 102 ? -17.794 22.243 -22.040 1.00 8.67 102 GLU A C 1
ATOM 716 O O . GLU A 1 102 ? -18.358 21.725 -21.060 1.00 9.64 102 GLU A O 1
ATOM 722 N N . ASP A 1 103 ? -16.952 23.276 -21.943 1.00 8.74 103 ASP A N 1
ATOM 723 C CA . ASP A 1 103 ? -16.614 23.857 -20.642 1.00 9.17 103 ASP A CA 1
ATOM 724 C C . ASP A 1 103 ? -17.849 24.159 -19.784 1.00 9.28 103 ASP A C 1
ATOM 725 O O . ASP A 1 103 ? -17.926 23.742 -18.616 1.00 9.56 103 ASP A O 1
ATOM 730 N N . VAL A 1 104 ? -18.826 24.829 -20.383 1.00 9.93 104 VAL A N 1
ATOM 731 C CA . VAL A 1 104 ? -20.020 25.257 -19.661 1.00 11.03 104 VAL A CA 1
ATOM 732 C C . VAL A 1 104 ? -20.880 24.097 -19.190 1.00 11.21 104 VAL A C 1
ATOM 733 O O . VAL A 1 104 ? -21.633 24.244 -18.227 1.00 11.49 104 VAL A O 1
ATOM 737 N N . GLN A 1 105 ? -20.797 22.946 -19.856 1.00 11.39 105 GLN A N 1
ATOM 738 C CA . GLN A 1 105 ? -21.604 21.833 -19.398 1.00 11.59 105 GLN A CA 1
ATOM 739 C C . GLN A 1 105 ? -20.985 21.125 -18.185 1.00 11.50 105 GLN A C 1
ATOM 740 O O . GLN A 1 105 ? -21.713 20.553 -17.388 1.00 12.95 105 GLN A O 1
ATOM 746 N N . ILE A 1 106 ? -19.667 21.198 -18.013 1.00 10.69 106 ILE A N 1
ATOM 747 C CA . ILE A 1 106 ? -19.052 20.780 -16.747 1.00 10.41 106 ILE A CA 1
ATOM 748 C C . ILE A 1 106 ? -19.310 21.835 -15.653 1.00 10.23 106 ILE A C 1
ATOM 749 O O . ILE A 1 106 ? -19.605 21.490 -14.506 1.00 10.80 106 ILE A O 1
ATOM 754 N N . ASP A 1 107 ? -19.211 23.117 -16.007 1.00 10.31 107 ASP A N 1
ATOM 755 C CA . ASP A 1 107 ? -19.564 24.190 -15.075 1.00 10.36 107 ASP A CA 1
ATOM 756 C C . ASP A 1 107 ? -20.953 24.013 -14.478 1.00 10.78 107 ASP A C 1
ATOM 757 O O . ASP A 1 107 ? -21.174 24.385 -13.316 1.00 10.96 107 ASP A O 1
ATOM 762 N N . VAL A 1 108 ? -21.892 23.465 -15.248 1.00 11.51 108 VAL A N 1
ATOM 763 C CA A VAL A 1 108 ? -23.253 23.206 -14.769 0.50 11.89 108 VAL A CA 1
ATOM 764 C CA B VAL A 1 108 ? -23.239 23.274 -14.706 0.50 12.21 108 VAL A CA 1
ATOM 765 C C . VAL A 1 108 ? -23.264 22.291 -13.536 1.00 11.99 108 VAL A C 1
ATOM 766 O O . VAL A 1 108 ? -24.167 22.367 -12.699 1.00 12.98 108 VAL A O 1
ATOM 773 N N . TRP A 1 109 ? -22.278 21.401 -13.445 1.00 11.62 109 TRP A N 1
ATOM 774 C CA . TRP A 1 109 ? -22.227 20.488 -12.300 1.00 11.55 109 TRP A CA 1
ATOM 775 C C . TRP A 1 109 ? -22.163 21.283 -10.991 1.00 11.62 109 TRP A C 1
ATOM 776 O O . TRP A 1 109 ? -22.894 20.974 -10.043 1.00 11.83 109 TRP A O 1
ATOM 787 N N . GLN A 1 110 ? -21.311 22.308 -10.949 1.00 11.96 110 GLN A N 1
ATOM 788 C CA . GLN A 1 110 ? -21.229 23.159 -9.762 1.00 13.07 110 GLN A CA 1
ATOM 789 C C . GLN A 1 110 ? -22.479 24.021 -9.595 1.00 14.03 110 GLN A C 1
ATOM 790 O O . GLN A 1 110 ? -22.955 24.195 -8.465 1.00 14.43 110 GLN A O 1
ATOM 796 N N . LYS A 1 111 ? -23.019 24.520 -10.711 1.00 14.87 111 LYS A N 1
ATOM 797 C CA . LYS A 1 111 ? -24.259 25.307 -10.705 1.00 16.35 111 LYS A CA 1
ATOM 798 C C . LYS A 1 111 ? -25.374 24.553 -9.994 1.00 16.37 111 LYS A C 1
ATOM 799 O O . LYS A 1 111 ? -26.086 25.128 -9.165 1.00 17.15 111 LYS A O 1
ATOM 805 N N . LEU A 1 112 ? -25.525 23.270 -10.313 1.00 16.38 112 LEU A N 1
ATOM 806 C CA . LEU A 1 112 ? -26.601 22.475 -9.722 1.00 16.29 112 LEU A CA 1
ATOM 807 C C . LEU A 1 112 ? -26.305 22.048 -8.273 1.00 15.53 112 LEU A C 1
ATOM 808 O O . LEU A 1 112 ? -27.181 21.502 -7.597 1.00 16.37 112 LEU A O 1
ATOM 813 N N . GLY A 1 113 ? -25.087 22.307 -7.800 1.00 14.22 113 GLY A N 1
ATOM 814 C CA . GLY A 1 113 ? -24.764 22.142 -6.386 1.00 13.49 113 GLY A CA 1
ATOM 815 C C . GLY A 1 113 ? -23.607 21.225 -6.049 1.00 12.59 113 GLY A C 1
ATOM 816 O O . GLY A 1 113 ? -23.389 20.940 -4.876 1.00 13.04 113 GLY A O 1
ATOM 817 N N . ASN A 1 114 ? -22.876 20.753 -7.062 1.00 11.66 114 ASN A N 1
ATOM 818 C CA . ASN A 1 114 ? -21.714 19.884 -6.845 1.00 10.95 114 ASN A CA 1
ATOM 819 C C . ASN A 1 114 ? -20.442 20.713 -6.711 1.00 10.88 114 ASN A C 1
ATOM 820 O O . ASN A 1 114 ? -19.792 21.055 -7.714 1.00 10.89 114 ASN A O 1
ATOM 825 N N . GLU A 1 115 ? -20.089 21.055 -5.476 1.00 10.54 115 GLU A N 1
ATOM 826 C CA . GLU A 1 115 ? -18.973 21.955 -5.235 1.00 10.38 115 GLU A CA 1
ATOM 827 C C . GLU A 1 115 ? -17.652 21.394 -5.730 1.00 10.67 115 GLU A C 1
ATOM 828 O O . GLU A 1 115 ? -17.309 20.261 -5.432 1.00 10.38 115 GLU A O 1
ATOM 834 N N . GLY A 1 116 ? -16.927 22.210 -6.492 1.00 10.91 116 GLY A N 1
ATOM 835 C CA . GLY A 1 116 ? -15.601 21.848 -6.984 1.00 11.46 116 GLY A CA 1
ATOM 836 C C . GLY A 1 116 ? -15.573 21.210 -8.363 1.00 11.09 116 GLY A C 1
ATOM 837 O O . GLY A 1 116 ? -14.504 20.835 -8.845 1.00 12.40 116 GLY A O 1
ATOM 838 N N . TRP A 1 117 ? -16.737 21.076 -8.994 1.00 10.48 117 TRP A N 1
ATOM 839 C CA . TRP A 1 117 ? -16.831 20.464 -10.322 1.00 10.16 117 TRP A CA 1
ATOM 840 C C . TRP A 1 117 ? -17.173 21.512 -11.373 1.00 10.05 117 TRP A C 1
ATOM 841 O O . TRP A 1 117 ? -18.337 21.885 -11.554 1.00 10.50 117 TRP A O 1
ATOM 852 N N . THR A 1 118 ? -16.125 21.993 -12.033 1.00 10.45 118 THR A N 1
ATOM 853 C CA . THR A 1 118 ? -16.214 22.983 -13.112 1.00 10.39 118 THR A CA 1
ATOM 854 C C . THR A 1 118 ? -15.173 22.600 -14.155 1.00 10.15 118 THR A C 1
ATOM 855 O O . THR A 1 118 ? -14.277 21.798 -13.881 1.00 9.88 118 THR A O 1
ATOM 859 N N . TRP A 1 119 ? -15.257 23.199 -15.341 1.00 9.75 119 TRP A N 1
ATOM 860 C CA . TRP A 1 119 ? -14.237 22.950 -16.348 1.00 10.05 119 TRP A CA 1
ATOM 861 C C . TRP A 1 119 ? -12.847 23.275 -15.822 1.00 10.22 119 TRP A C 1
ATOM 862 O O . TRP A 1 119 ? -11.919 22.486 -15.985 1.00 10.19 119 TRP A O 1
ATOM 873 N N . LYS A 1 120 ? -12.700 24.440 -15.194 1.00 11.09 120 LYS A N 1
ATOM 874 C CA . LYS A 1 120 ? -11.389 24.844 -14.699 1.00 12.23 120 LYS A CA 1
ATOM 875 C C . LYS A 1 120 ? -10.841 23.903 -13.630 1.00 11.70 120 LYS A C 1
ATOM 876 O O . LYS A 1 120 ? -9.641 23.665 -13.574 1.00 11.64 120 LYS A O 1
ATOM 882 N N . ASP A 1 121 ? -11.721 23.342 -12.809 1.00 11.52 121 ASP A N 1
ATOM 883 C CA . ASP A 1 121 ? -11.298 22.353 -11.818 1.00 11.96 121 ASP A CA 1
ATOM 884 C C . ASP A 1 121 ? -10.982 20.984 -12.431 1.00 10.85 121 ASP A C 1
ATOM 885 O O . ASP A 1 121 ? -10.151 20.250 -11.906 1.00 11.52 121 ASP A O 1
ATOM 890 N N . LEU A 1 122 ? -11.647 20.637 -13.532 1.00 10.14 122 LEU A N 1
ATOM 891 C CA . LEU A 1 122 ? -11.473 19.314 -14.136 1.00 10.01 122 LEU A CA 1
ATOM 892 C C . LEU A 1 122 ? -10.315 19.272 -15.134 1.00 9.86 122 LEU A C 1
ATOM 893 O O . LEU A 1 122 ? -9.683 18.233 -15.319 1.00 9.73 122 LEU A O 1
ATOM 898 N N . LEU A 1 123 ? -10.036 20.408 -15.777 1.00 10.10 123 LEU A N 1
ATOM 899 C CA . LEU A 1 123 ? -8.989 20.478 -16.796 1.00 11.20 123 LEU A CA 1
ATOM 900 C C . LEU A 1 123 ? -7.634 19.894 -16.348 1.00 11.20 123 LEU A C 1
ATOM 901 O O . LEU A 1 123 ? -7.043 19.101 -17.083 1.00 11.41 123 LEU A O 1
ATOM 906 N N . PRO A 1 124 ? -7.133 20.257 -15.144 1.00 11.41 124 PRO A N 1
ATOM 907 C CA . PRO A 1 124 ? -5.856 19.679 -14.700 1.00 11.56 124 PRO A CA 1
ATOM 908 C C . PRO A 1 124 ? -5.863 18.147 -14.658 1.00 10.72 124 PRO A C 1
ATOM 909 O O . PRO A 1 124 ? -4.812 17.515 -14.808 1.00 11.29 124 PRO A O 1
ATOM 913 N N . TYR A 1 125 ? -7.038 17.564 -14.429 1.00 9.90 125 TYR A N 1
ATOM 914 C CA . TYR A 1 125 ? -7.177 16.112 -14.359 1.00 9.63 125 TYR A CA 1
ATOM 915 C C . TYR A 1 125 ? -7.297 15.454 -15.737 1.00 9.36 125 TYR A C 1
ATOM 916 O O . TYR A 1 125 ? -6.795 14.347 -15.940 1.00 9.55 125 TYR A O 1
ATOM 925 N N . TYR A 1 126 ? -7.924 16.133 -16.692 1.00 9.46 126 TYR A N 1
ATOM 926 C CA . TYR A 1 126 ? -7.806 15.704 -18.086 1.00 9.64 126 TYR A CA 1
ATOM 927 C C . TYR A 1 126 ? -6.322 15.669 -18.474 1.00 9.98 126 TYR A C 1
ATOM 928 O O . TYR A 1 126 ? -5.835 14.685 -19.039 1.00 9.65 126 TYR A O 1
ATOM 937 N N . LEU A 1 127 ? -5.593 16.734 -18.149 1.00 10.35 127 LEU A N 1
ATOM 938 C CA . LEU A 1 127 ? -4.166 16.802 -18.460 1.00 11.49 127 LEU A CA 1
ATOM 939 C C . LEU A 1 127 ? -3.385 15.683 -17.782 1.00 11.12 127 LEU A C 1
ATOM 940 O O . LEU A 1 127 ? -2.554 15.023 -18.413 1.00 11.07 127 LEU A O 1
ATOM 945 N N . LYS A 1 128 ? -3.655 15.476 -16.491 1.00 10.64 128 LYS A N 1
ATOM 946 C CA . LYS A 1 128 ? -2.982 14.448 -15.698 1.00 10.38 128 LYS A CA 1
ATOM 947 C C . LYS A 1 128 ? -3.144 13.051 -16.304 1.00 10.08 128 LYS A C 1
ATOM 948 O O . LYS A 1 128 ? -2.223 12.237 -16.254 1.00 10.38 128 LYS A O 1
ATOM 954 N N . SER A 1 129 ? -4.308 12.782 -16.890 1.00 9.64 129 SER A N 1
ATOM 955 C CA . SER A 1 129 ? -4.590 11.462 -17.459 1.00 9.71 129 SER A CA 1
ATOM 956 C C . SER A 1 129 ? -3.852 11.162 -18.766 1.00 9.70 129 SER A C 1
ATOM 957 O O . SER A 1 129 ? -3.658 10.001 -19.111 1.00 9.98 129 SER A O 1
ATOM 960 N N . GLU A 1 130 ? -3.442 12.212 -19.474 1.00 9.98 130 GLU A N 1
ATOM 961 C CA . GLU A 1 130 ? -3.136 12.123 -20.904 1.00 10.15 130 GLU A CA 1
ATOM 962 C C . GLU A 1 130 ? -1.662 12.250 -21.252 1.00 10.15 130 GLU A C 1
ATOM 963 O O . GLU A 1 130 ? -0.936 13.050 -20.660 1.00 10.60 130 GLU A O 1
ATOM 969 N N . ASN A 1 131 ? -1.247 11.446 -22.228 1.00 10.63 131 ASN A N 1
ATOM 970 C CA . ASN A 1 131 ? 0.053 11.581 -22.877 1.00 11.75 131 ASN A CA 1
ATOM 971 C C . ASN A 1 131 ? -0.174 11.615 -24.384 1.00 11.32 131 ASN A C 1
ATOM 972 O O . ASN A 1 131 ? -0.273 10.571 -25.030 1.00 11.57 131 ASN A O 1
ATOM 977 N N . LEU A 1 132 ? -0.270 12.817 -24.941 1.00 11.37 132 LEU A N 1
ATOM 978 C CA . LEU A 1 132 ? -0.520 12.959 -26.367 1.00 11.73 132 LEU A CA 1
ATOM 979 C C . LEU A 1 132 ? 0.770 12.919 -27.176 1.00 11.97 132 LEU A C 1
ATOM 980 O O . LEU A 1 132 ? 1.720 13.639 -26.878 1.00 12.75 132 LEU A O 1
ATOM 985 N N . THR A 1 133 ? 0.791 12.079 -28.204 1.00 11.54 133 THR A N 1
ATOM 986 C CA . THR A 1 133 ? 1.887 12.097 -29.164 1.00 11.92 133 THR A CA 1
ATOM 987 C C . THR A 1 133 ? 1.537 13.092 -30.260 1.00 10.97 133 THR A C 1
ATOM 988 O O . THR A 1 133 ? 0.517 12.951 -30.946 1.00 10.46 133 THR A O 1
ATOM 992 N N . ALA A 1 134 ? 2.396 14.099 -30.420 1.00 11.55 134 ALA A N 1
ATOM 993 C CA . ALA A 1 134 ? 2.189 15.135 -31.430 1.00 11.59 134 ALA A CA 1
ATOM 994 C C . ALA A 1 134 ? 2.139 14.518 -32.823 1.00 11.58 134 ALA A C 1
ATOM 995 O O . ALA A 1 134 ? 2.823 13.530 -33.084 1.00 11.67 134 ALA A O 1
ATOM 997 N N . PRO A 1 135 ? 1.310 15.082 -33.721 1.00 11.81 135 PRO A N 1
ATOM 998 C CA . PRO A 1 135 ? 1.244 14.510 -35.062 1.00 12.01 135 PRO A CA 1
ATOM 999 C C . PRO A 1 135 ? 2.541 14.692 -35.845 1.00 11.48 135 PRO A C 1
ATOM 1000 O O . PRO A 1 135 ? 3.254 15.678 -35.656 1.00 12.28 135 PRO A O 1
ATOM 1004 N N . THR A 1 136 ? 2.828 13.729 -36.707 1.00 11.33 136 THR A N 1
ATOM 1005 C CA . THR A 1 136 ? 3.968 13.807 -37.615 1.00 11.35 136 THR A CA 1
ATOM 1006 C C . THR A 1 136 ? 3.641 14.776 -38.750 1.00 10.98 136 THR A C 1
ATOM 1007 O O . THR A 1 136 ? 2.490 15.183 -38.924 1.00 10.35 136 THR A O 1
ATOM 1011 N N . SER A 1 137 ? 4.644 15.120 -39.555 1.00 11.04 137 SER A N 1
ATOM 1012 C CA A SER A 1 137 ? 4.411 16.028 -40.668 0.55 11.20 137 SER A CA 1
ATOM 1013 C CA B SER A 1 137 ? 4.454 15.993 -40.717 0.45 11.61 137 SER A CA 1
ATOM 1014 C C . SER A 1 137 ? 3.333 15.495 -41.621 1.00 11.44 137 SER A C 1
ATOM 1015 O O . SER A 1 137 ? 2.511 16.271 -42.100 1.00 11.50 137 SER A O 1
ATOM 1020 N N . SER A 1 138 ? 3.310 14.189 -41.875 1.00 11.88 138 SER A N 1
ATOM 1021 C CA . SER A 1 138 ? 2.302 13.630 -42.777 1.00 12.35 138 SER A CA 1
ATOM 1022 C C . SER A 1 138 ? 0.902 13.686 -42.155 1.00 11.53 138 SER A C 1
ATOM 1023 O O . SER A 1 138 ? -0.085 13.906 -42.847 1.00 11.15 138 SER A O 1
ATOM 1026 N N . GLN A 1 139 ? 0.833 13.489 -40.842 1.00 10.65 139 GLN A N 1
ATOM 1027 C CA . GLN A 1 139 ? -0.441 13.594 -40.136 1.00 10.01 139 GLN A CA 1
ATOM 1028 C C . GLN A 1 139 ? -0.959 15.034 -40.085 1.00 9.29 139 GLN A C 1
ATOM 1029 O O . GLN A 1 139 ? -2.157 15.275 -40.249 1.00 9.25 139 GLN A O 1
ATOM 1035 N N . VAL A 1 140 ? -0.053 15.988 -39.886 1.00 9.40 140 VAL A N 1
ATOM 1036 C CA . VAL A 1 140 ? -0.402 17.413 -39.963 1.00 9.40 140 VAL A CA 1
ATOM 1037 C C . VAL A 1 140 ? -0.989 17.737 -41.343 1.00 9.32 140 VAL A C 1
ATOM 1038 O O . VAL A 1 140 ? -2.030 18.389 -41.441 1.00 9.46 140 VAL A O 1
ATOM 1042 N N . ALA A 1 141 ? -0.340 17.263 -42.402 1.00 9.73 141 ALA A N 1
ATOM 1043 C CA . ALA A 1 141 ? -0.816 17.549 -43.753 1.00 9.82 141 ALA A CA 1
ATOM 1044 C C . ALA A 1 141 ? -2.231 17.014 -43.975 1.00 9.82 141 ALA A C 1
ATOM 1045 O O . ALA A 1 141 ? -2.982 17.565 -44.778 1.00 9.90 141 ALA A O 1
ATOM 1047 N N . ALA A 1 142 ? -2.584 15.949 -43.250 1.00 9.18 142 ALA A N 1
ATOM 1048 C CA . ALA A 1 142 ? -3.911 15.336 -43.326 1.00 9.45 142 ALA A CA 1
ATOM 1049 C C . ALA A 1 142 ? -4.957 16.107 -42.525 1.00 9.30 142 ALA A C 1
ATOM 1050 O O . ALA A 1 142 ? -6.155 15.842 -42.654 1.00 9.59 142 ALA A O 1
ATOM 1052 N N . GLY A 1 143 ? -4.501 17.046 -41.698 1.00 8.47 143 GLY A N 1
ATOM 1053 C CA . GLY A 1 143 ? -5.383 17.858 -40.881 1.00 8.92 143 GLY A CA 1
ATOM 1054 C C . GLY A 1 143 ? -5.238 17.701 -39.378 1.00 8.50 143 GLY A C 1
ATOM 1055 O O . GLY A 1 143 ? -5.931 18.390 -38.636 1.00 9.16 143 GLY A O 1
ATOM 1056 N N . ALA A 1 144 ? -4.355 16.818 -38.913 1.00 8.60 144 ALA A N 1
ATOM 1057 C CA . ALA A 1 144 ? -4.208 16.584 -37.474 1.00 8.75 144 ALA A CA 1
ATOM 1058 C C . ALA A 1 144 ? -3.605 17.800 -36.783 1.00 8.67 144 ALA A C 1
ATOM 1059 O O . ALA A 1 144 ? -2.640 18.398 -37.276 1.00 8.86 144 ALA A O 1
ATOM 1061 N N . ALA A 1 145 ? -4.177 18.157 -35.635 1.00 8.99 145 ALA A N 1
ATOM 1062 C CA . ALA A 1 145 ? -3.781 19.345 -34.897 1.00 9.13 145 ALA A CA 1
ATOM 1063 C C . ALA A 1 145 ? -4.127 19.206 -33.423 1.00 9.04 145 ALA A C 1
ATOM 1064 O O . ALA A 1 145 ? -4.939 18.359 -33.025 1.00 8.94 145 ALA A O 1
ATOM 1066 N N . TYR A 1 146 ? -3.498 20.031 -32.599 1.00 9.32 146 TYR A N 1
ATOM 1067 C CA . TYR A 1 146 ? -3.845 20.089 -31.177 1.00 10.01 146 TYR A CA 1
ATOM 1068 C C . TYR A 1 146 ? -3.387 21.403 -30.574 1.00 10.19 146 TYR A C 1
ATOM 1069 O O . TYR A 1 146 ? -2.477 22.061 -31.098 1.00 10.69 146 TYR A O 1
ATOM 1078 N N . ASN A 1 147 ? -4.027 21.768 -29.470 1.00 10.60 147 ASN A N 1
ATOM 1079 C CA . ASN A 1 147 ? -3.615 22.907 -28.679 1.00 11.00 147 ASN A CA 1
ATOM 1080 C C . ASN A 1 147 ? -2.758 22.392 -27.532 1.00 11.47 147 ASN A C 1
ATOM 1081 O O . ASN A 1 147 ? -3.269 21.719 -26.640 1.00 11.07 147 ASN A O 1
ATOM 1086 N N . PRO A 1 148 ? -1.445 22.699 -27.544 1.00 12.04 148 PRO A N 1
ATOM 1087 C CA . PRO A 1 148 ? -0.573 22.157 -26.499 1.00 12.47 148 PRO A CA 1
ATOM 1088 C C . PRO A 1 148 ? -1.018 22.475 -25.069 1.00 12.68 148 PRO A C 1
ATOM 1089 O O . PRO A 1 148 ? -0.788 21.669 -24.169 1.00 13.22 148 PRO A O 1
ATOM 1093 N N . ALA A 1 149 ? -1.677 23.612 -24.870 1.00 12.48 149 ALA A N 1
ATOM 1094 C CA . ALA A 1 149 ? -2.049 24.049 -23.522 1.00 12.75 149 ALA A CA 1
ATOM 1095 C C . ALA A 1 149 ? -3.095 23.142 -22.858 1.00 12.73 149 ALA A C 1
ATOM 1096 O O . ALA A 1 149 ? -3.212 23.123 -21.626 1.00 14.06 149 ALA A O 1
ATOM 1098 N N . VAL A 1 150 ? -3.837 22.381 -23.666 1.00 12.41 150 VAL A N 1
ATOM 1099 C CA . VAL A 1 150 ? -4.933 21.559 -23.136 1.00 12.01 150 VAL A CA 1
ATOM 1100 C C . VAL A 1 150 ? -4.684 20.059 -23.300 1.00 11.88 150 VAL A C 1
ATOM 1101 O O . VAL A 1 150 ? -5.587 19.255 -23.083 1.00 12.12 150 VAL A O 1
ATOM 1105 N N . ASN A 1 151 ? -3.459 19.688 -23.653 1.00 11.36 151 ASN A N 1
ATOM 1106 C CA . ASN A 1 151 ? -3.093 18.280 -23.747 1.00 11.51 151 ASN A CA 1
ATOM 1107 C C . ASN A 1 151 ? -1.922 17.921 -22.849 1.00 11.68 151 ASN A C 1
ATOM 1108 O O . ASN A 1 151 ? -0.892 18.598 -22.856 1.00 12.83 151 ASN A O 1
ATOM 1113 N N . GLY A 1 152 ? -2.087 16.847 -22.085 1.00 11.91 152 GLY A N 1
ATOM 1114 C CA . GLY A 1 152 ? -1.027 16.340 -21.230 1.00 12.01 152 GLY A CA 1
ATOM 1115 C C . GLY A 1 152 ? 0.045 15.622 -22.021 1.00 12.50 152 GLY A C 1
ATOM 1116 O O . GLY A 1 152 ? -0.204 15.108 -23.117 1.00 11.87 152 GLY A O 1
ATOM 1117 N N . LYS A 1 153 ? 1.242 15.590 -21.452 1.00 13.57 153 LYS A N 1
ATOM 1118 C CA . LYS A 1 153 ? 2.376 14.925 -22.077 1.00 15.45 153 LYS A CA 1
ATOM 1119 C C . LYS A 1 153 ? 2.929 13.762 -21.257 1.00 16.12 153 LYS A C 1
ATOM 1120 O O . LYS A 1 153 ? 3.791 13.022 -21.742 1.00 17.39 153 LYS A O 1
ATOM 1126 N N . GLU A 1 154 ? 2.432 13.582 -20.035 1.00 15.93 154 GLU A N 1
ATOM 1127 C CA . GLU A 1 154 ? 3.040 12.616 -19.111 1.00 16.53 154 GLU A CA 1
ATOM 1128 C C . GLU A 1 154 ? 2.076 11.615 -18.468 1.00 15.63 154 GLU A C 1
ATOM 1129 O O . GLU A 1 154 ? 2.501 10.776 -17.669 1.00 16.40 154 GLU A O 1
ATOM 1135 N N . GLY A 1 155 ? 0.794 11.692 -18.812 1.00 14.37 155 GLY A N 1
ATOM 1136 C CA . GLY A 1 155 ? -0.216 10.837 -18.184 1.00 13.14 155 GLY A CA 1
ATOM 1137 C C . GLY A 1 155 ? -0.179 9.396 -18.659 1.00 12.48 155 GLY A C 1
ATOM 1138 O O . GLY A 1 155 ? 0.494 9.077 -19.649 1.00 12.43 155 GLY A O 1
ATOM 1139 N N . PRO A 1 156 ? -0.903 8.501 -17.961 1.00 11.78 156 PRO A N 1
ATOM 1140 C CA . PRO A 1 156 ? -0.844 7.096 -18.349 1.00 11.66 156 PRO A CA 1
ATOM 1141 C C . PRO A 1 156 ? -1.514 6.796 -19.684 1.00 10.91 156 PRO A C 1
ATOM 1142 O O . PRO A 1 156 ? -1.105 5.852 -20.357 1.00 10.85 156 PRO A O 1
ATOM 1146 N N . LEU A 1 157 ? -2.522 7.583 -20.063 1.00 10.57 157 LEU A N 1
ATOM 1147 C CA . LEU A 1 157 ? -3.289 7.300 -21.271 1.00 10.63 157 LEU A CA 1
ATOM 1148 C C . LEU A 1 157 ? -2.642 7.896 -22.512 1.00 10.31 157 LEU A C 1
ATOM 1149 O O . LEU A 1 157 ? -2.704 9.109 -22.739 1.00 10.13 157 LEU A O 1
ATOM 1154 N N . LYS A 1 158 ? -2.034 7.031 -23.320 1.00 10.53 158 LYS A N 1
ATOM 1155 C CA . LYS A 1 158 ? -1.492 7.460 -24.606 1.00 10.82 158 LYS A CA 1
ATOM 1156 C C . LYS A 1 158 ? -2.603 7.803 -25.584 1.00 10.57 158 LYS A C 1
ATOM 1157 O O . LYS A 1 158 ? -3.591 7.077 -25.711 1.00 10.41 158 LYS A O 1
ATOM 1163 N N . VAL A 1 159 ? -2.422 8.939 -26.250 1.00 10.27 159 VAL A N 1
ATOM 1164 C CA . VAL A 1 159 ? -3.377 9.480 -27.211 1.00 10.42 159 VAL A CA 1
ATOM 1165 C C . VAL A 1 159 ? -2.599 9.916 -28.454 1.00 10.21 159 VAL A C 1
ATOM 1166 O O . VAL A 1 159 ? -1.462 10.384 -28.342 1.00 10.45 159 VAL A O 1
ATOM 1170 N N . GLY A 1 160 ? -3.191 9.733 -29.629 1.00 10.25 160 GLY A N 1
ATOM 1171 C CA . GLY A 1 160 ? -2.555 10.185 -30.862 1.00 10.31 160 GLY A CA 1
ATOM 1172 C C . GLY A 1 160 ? -3.366 9.812 -32.077 1.00 10.08 160 GLY A C 1
ATOM 1173 O O . GLY A 1 160 ? -4.555 9.479 -31.978 1.00 10.36 160 GLY A O 1
ATOM 1174 N N . TRP A 1 161 ? -2.703 9.856 -33.231 1.00 9.93 161 TRP A N 1
ATOM 1175 C CA . TRP A 1 161 ? -3.323 9.594 -34.518 1.00 9.96 161 TRP A CA 1
ATOM 1176 C C . TRP A 1 161 ? -2.698 8.368 -35.149 1.00 10.58 161 TRP A C 1
ATOM 1177 O O . TRP A 1 161 ? -1.513 8.090 -34.963 1.00 10.60 161 TRP A O 1
ATOM 1188 N N . SER A 1 162 ? -3.516 7.665 -35.920 1.00 11.53 162 SER A N 1
ATOM 1189 C CA . SER A 1 162 ? -3.106 6.471 -36.636 1.00 13.62 162 SER A CA 1
ATOM 1190 C C . SER A 1 162 ? -1.908 6.697 -37.537 1.00 14.00 162 SER A C 1
ATOM 1191 O O . SER A 1 162 ? -1.792 7.728 -38.203 1.00 13.40 162 SER A O 1
ATOM 1194 N N . GLY A 1 163 ? -1.029 5.700 -37.570 1.00 15.55 163 GLY A N 1
ATOM 1195 C CA . GLY A 1 163 ? 0.057 5.650 -38.536 1.00 16.88 163 GLY A CA 1
ATOM 1196 C C . GLY A 1 163 ? -0.445 5.587 -39.969 1.00 17.44 163 GLY A C 1
ATOM 1197 O O . GLY A 1 163 ? 0.291 5.910 -40.899 1.00 18.59 163 GLY A O 1
ATOM 1198 N N . SER A 1 164 ? -1.696 5.173 -40.145 1.00 17.90 164 SER A N 1
ATOM 1199 C CA . SER A 1 164 ? -2.306 5.083 -41.473 1.00 18.60 164 SER A CA 1
ATOM 1200 C C . SER A 1 164 ? -2.825 6.433 -41.996 1.00 17.80 164 SER A C 1
ATOM 1201 O O . SER A 1 164 ? -3.163 6.553 -43.179 1.00 18.47 164 SER A O 1
ATOM 1204 N N . LEU A 1 165 ? -2.878 7.443 -41.124 1.00 16.74 165 LEU A N 1
ATOM 1205 C CA . LEU A 1 165 ? -3.456 8.741 -41.489 1.00 15.07 165 LEU A CA 1
ATOM 1206 C C . LEU A 1 165 ? -2.695 9.443 -42.620 1.00 14.91 165 LEU A C 1
ATOM 1207 O O . LEU A 1 165 ? -1.501 9.714 -42.502 1.00 15.33 165 LEU A O 1
ATOM 1212 N N . ALA A 1 166 ? -3.407 9.730 -43.708 1.00 14.94 166 ALA A N 1
ATOM 1213 C CA . ALA A 1 166 ? -2.845 10.445 -44.854 1.00 14.66 166 ALA A CA 1
ATOM 1214 C C . ALA A 1 166 ? -3.907 11.372 -45.409 1.00 14.37 166 ALA A C 1
ATOM 1215 O O . ALA A 1 166 ? -5.103 11.114 -45.266 1.00 14.75 166 ALA A O 1
ATOM 1217 N N . SER A 1 167 ? -3.463 12.459 -46.032 1.00 14.01 167 SER A N 1
ATOM 1218 C CA A SER A 1 167 ? -4.384 13.413 -46.634 0.50 13.55 167 SER A CA 1
ATOM 1219 C CA B SER A 1 167 ? -4.365 13.419 -46.662 0.50 13.70 167 SER A CA 1
ATOM 1220 C C . SER A 1 167 ? -5.154 12.767 -47.781 1.00 13.41 167 SER A C 1
ATOM 1221 O O . SER A 1 167 ? -4.651 11.874 -48.464 1.00 13.63 167 SER A O 1
ATOM 1226 N N . GLY A 1 168 ? -6.381 13.222 -47.978 1.00 12.95 168 GLY A N 1
ATOM 1227 C CA . GLY A 1 168 ? -7.195 12.722 -49.072 1.00 12.56 168 GLY A CA 1
ATOM 1228 C C . GLY A 1 168 ? -8.327 13.668 -49.385 1.00 12.10 168 GLY A C 1
ATOM 1229 O O . GLY A 1 168 ? -8.638 14.577 -48.606 1.00 12.60 168 GLY A O 1
ATOM 1230 N N . ASN A 1 169 ? -8.951 13.430 -50.534 1.00 12.25 169 ASN A N 1
ATOM 1231 C CA . ASN A 1 169 ? -9.985 14.317 -51.061 1.00 12.17 169 ASN A CA 1
ATOM 1232 C C . ASN A 1 169 ? -11.217 14.508 -50.178 1.00 12.09 169 ASN A C 1
ATOM 1233 O O . ASN A 1 169 ? -11.778 15.596 -50.136 1.00 12.17 169 ASN A O 1
ATOM 1238 N N . LEU A 1 170 ? -11.624 13.459 -49.466 1.00 11.65 170 LEU A N 1
ATOM 1239 C CA . LEU A 1 170 ? -12.870 13.509 -48.700 1.00 11.93 170 LEU A CA 1
ATOM 1240 C C . LEU A 1 170 ? -12.794 14.481 -47.518 1.00 11.05 170 LEU A C 1
ATOM 1241 O O . LEU A 1 170 ? -13.697 15.306 -47.310 1.00 10.93 170 LEU A O 1
ATOM 1246 N N . SER A 1 171 ? -11.720 14.389 -46.741 1.00 11.32 171 SER A N 1
ATOM 1247 C CA . SER A 1 171 ? -11.591 15.244 -45.570 1.00 10.95 171 SER A CA 1
ATOM 1248 C C . SER A 1 171 ? -11.380 16.708 -45.961 1.00 10.47 171 SER A C 1
ATOM 1249 O O . SER A 1 171 ? -11.892 17.613 -45.295 1.00 10.35 171 SER A O 1
ATOM 1252 N N . VAL A 1 172 ? -10.661 16.954 -47.054 1.00 10.98 172 VAL A N 1
ATOM 1253 C CA . VAL A 1 172 ? -10.523 18.331 -47.549 1.00 11.22 172 VAL A CA 1
ATOM 1254 C C . VAL A 1 172 ? -11.884 18.900 -47.981 1.00 10.67 172 VAL A C 1
ATOM 1255 O O . VAL A 1 172 ? -12.254 20.018 -47.612 1.00 11.37 172 VAL A O 1
ATOM 1259 N N . ALA A 1 173 ? -12.646 18.106 -48.725 1.00 10.73 173 ALA A N 1
ATOM 1260 C CA . ALA A 1 173 ? -13.964 18.531 -49.181 1.00 10.71 173 ALA A CA 1
ATOM 1261 C C . ALA A 1 173 ? -14.915 18.780 -48.017 1.00 10.12 173 ALA A C 1
ATOM 1262 O O . ALA A 1 173 ? -15.695 19.730 -48.043 1.00 10.58 173 ALA A O 1
ATOM 1264 N N . LEU A 1 174 ? -14.868 17.914 -47.003 1.00 9.91 174 LEU A N 1
ATOM 1265 C CA . LEU A 1 174 ? -15.725 18.099 -45.828 1.00 9.79 174 LEU A CA 1
ATOM 1266 C C . LEU A 1 174 ? -15.399 19.380 -45.083 1.00 9.28 174 LEU A C 1
ATOM 1267 O O . LEU A 1 174 ? -16.303 20.102 -44.655 1.00 9.78 174 LEU A O 1
ATOM 1272 N N . ASN A 1 175 ? -14.108 19.668 -44.938 1.00 9.61 175 ASN A N 1
ATOM 1273 C CA . ASN A 1 175 ? -13.678 20.897 -44.289 1.00 9.97 175 ASN A CA 1
ATOM 1274 C C . ASN A 1 175 ? -14.334 22.094 -45.000 1.00 9.80 175 ASN A C 1
ATOM 1275 O O . ASN A 1 175 ? -15.050 22.905 -44.387 1.00 10.29 175 ASN A O 1
ATOM 1280 N N . ARG A 1 176 ? -14.131 22.176 -46.313 1.00 9.99 176 ARG A N 1
ATOM 1281 C CA . ARG A 1 176 ? -14.698 23.264 -47.115 1.00 10.12 176 ARG A CA 1
ATOM 1282 C C . ARG A 1 176 ? -16.215 23.329 -47.060 1.00 10.51 176 ARG A C 1
ATOM 1283 O O . ARG A 1 176 ? -16.786 24.414 -46.961 1.00 11.01 176 ARG A O 1
ATOM 1291 N N . THR A 1 177 ? -16.865 22.169 -47.130 1.00 10.57 177 THR A N 1
ATOM 1292 C CA . THR A 1 177 ? -18.329 22.109 -47.158 1.00 11.30 177 THR A CA 1
ATOM 1293 C C . THR A 1 177 ? -18.940 22.545 -45.825 1.00 11.19 177 THR A C 1
ATOM 1294 O O . THR A 1 177 ? -19.901 23.322 -45.795 1.00 11.93 177 THR A O 1
ATOM 1298 N N . PHE A 1 178 ? -18.372 22.065 -44.719 1.00 11.28 178 PHE A N 1
ATOM 1299 C CA . PHE A 1 178 ? -18.813 22.534 -43.416 1.00 11.18 178 PHE A CA 1
ATOM 1300 C C . PHE A 1 178 ? -18.535 24.014 -43.202 1.00 11.81 178 PHE A C 1
ATOM 1301 O O . PHE A 1 178 ? -19.393 24.722 -42.673 1.00 12.08 178 PHE A O 1
ATOM 1309 N N . GLN A 1 179 ? -17.364 24.501 -43.623 1.00 12.76 179 GLN A N 1
ATOM 1310 C CA . GLN A 1 179 ? -17.099 25.942 -43.505 1.00 13.73 179 GLN A CA 1
ATOM 1311 C C . GLN A 1 179 ? -18.152 26.767 -44.253 1.00 13.74 179 GLN A C 1
ATOM 1312 O O . GLN A 1 179 ? -18.620 27.787 -43.733 1.00 14.12 179 GLN A O 1
ATOM 1318 N N . ALA A 1 180 ? -18.545 26.310 -45.442 1.00 13.83 180 ALA A N 1
ATOM 1319 C CA . ALA A 1 180 ? -19.568 27.002 -46.226 1.00 14.17 180 ALA A CA 1
ATOM 1320 C C . ALA A 1 180 ? -20.936 26.996 -45.533 1.00 14.29 180 ALA A C 1
ATOM 1321 O O . ALA A 1 180 ? -21.750 27.903 -45.734 1.00 14.69 180 ALA A O 1
ATOM 1323 N N . ALA A 1 181 ? -21.170 25.975 -44.708 1.00 13.57 181 ALA A N 1
ATOM 1324 C CA . ALA A 1 181 ? -22.389 25.864 -43.903 1.00 13.00 181 ALA A CA 1
ATOM 1325 C C . ALA A 1 181 ? -22.267 26.658 -42.598 1.00 12.74 181 ALA A C 1
ATOM 1326 O O . ALA A 1 181 ? -23.201 26.683 -41.785 1.00 12.80 181 ALA A O 1
ATOM 1328 N N . GLY A 1 182 ? -21.113 27.290 -42.393 1.00 12.77 182 GLY A N 1
ATOM 1329 C CA . GLY A 1 182 ? -20.880 28.147 -41.237 1.00 12.71 182 GLY A CA 1
ATOM 1330 C C . GLY A 1 182 ? -20.185 27.486 -40.064 1.00 12.35 182 GLY A C 1
ATOM 1331 O O . GLY A 1 182 ? -20.072 28.084 -39.007 1.00 12.90 182 GLY A O 1
ATOM 1332 N N . VAL A 1 183 ? -19.722 26.250 -40.254 1.00 12.04 183 VAL A N 1
ATOM 1333 C CA . VAL A 1 183 ? -19.060 25.476 -39.197 1.00 11.68 183 VAL A CA 1
ATOM 1334 C C . VAL A 1 183 ? -17.585 25.283 -39.565 1.00 11.79 183 VAL A C 1
ATOM 1335 O O . VAL A 1 183 ? -17.260 24.456 -40.420 1.00 13.18 183 VAL A O 1
ATOM 1339 N N . PRO A 1 184 ? -16.689 26.040 -38.922 1.00 11.80 184 PRO A N 1
ATOM 1340 C CA . PRO A 1 184 ? -15.282 26.024 -39.312 1.00 11.36 184 PRO A CA 1
ATOM 1341 C C . PRO A 1 184 ? -14.453 24.911 -38.680 1.00 10.43 184 PRO A C 1
ATOM 1342 O O . PRO A 1 184 ? -14.818 24.344 -37.639 1.00 9.96 184 PRO A O 1
ATOM 1346 N N . TRP A 1 185 ? -13.318 24.632 -39.310 1.00 9.59 185 TRP A N 1
ATOM 1347 C CA . TRP A 1 185 ? -12.317 23.774 -38.722 1.00 9.51 185 TRP A CA 1
ATOM 1348 C C . TRP A 1 185 ? -11.819 24.377 -37.416 1.00 9.42 185 TRP A C 1
ATOM 1349 O O . TRP A 1 185 ? -11.652 25.604 -37.310 1.00 9.49 185 TRP A O 1
ATOM 1360 N N . VAL A 1 186 ? -11.587 23.523 -36.424 1.00 9.55 186 VAL A N 1
ATOM 1361 C CA . VAL A 1 186 ? -10.946 23.939 -35.189 1.00 10.14 186 VAL A CA 1
ATOM 1362 C C . VAL A 1 186 ? -9.770 23.025 -34.937 1.00 9.90 186 VAL A C 1
ATOM 1363 O O . VAL A 1 186 ? -9.809 21.839 -35.292 1.00 9.55 186 VAL A O 1
ATOM 1367 N N . GLU A 1 187 ? -8.720 23.570 -34.338 1.00 9.94 187 GLU A N 1
ATOM 1368 C CA . GLU A 1 187 ? -7.512 22.789 -34.121 1.00 10.48 187 GLU A CA 1
ATOM 1369 C C . GLU A 1 187 ? -7.664 21.701 -33.055 1.00 9.98 187 GLU A C 1
ATOM 1370 O O . GLU A 1 187 ? -6.951 20.705 -33.098 1.00 10.37 187 GLU A O 1
ATOM 1376 N N . ASP A 1 188 ? -8.581 21.892 -32.106 1.00 9.55 188 ASP A N 1
ATOM 1377 C CA . ASP A 1 188 ? -8.676 20.991 -30.962 1.00 9.48 188 ASP A CA 1
ATOM 1378 C C . ASP A 1 188 ? -10.069 21.103 -30.381 1.00 9.57 188 ASP A C 1
ATOM 1379 O O . ASP A 1 188 ? -10.495 22.195 -30.008 1.00 10.65 188 ASP A O 1
ATOM 1384 N N . VAL A 1 189 ? -10.788 19.984 -30.314 1.00 9.20 189 VAL A N 1
ATOM 1385 C CA . VAL A 1 189 ? -12.120 19.991 -29.698 1.00 8.91 189 VAL A CA 1
ATOM 1386 C C . VAL A 1 189 ? -12.059 19.774 -28.188 1.00 8.93 189 VAL A C 1
ATOM 1387 O O . VAL A 1 189 ? -13.102 19.765 -27.531 1.00 9.55 189 VAL A O 1
ATOM 1391 N N . ASN A 1 190 ? -10.851 19.612 -27.653 1.00 8.74 190 ASN A N 1
ATOM 1392 C CA . ASN A 1 190 ? -10.658 19.204 -26.262 1.00 8.81 190 ASN A CA 1
ATOM 1393 C C . ASN A 1 190 ? -10.260 20.307 -25.288 1.00 9.04 190 ASN A C 1
ATOM 1394 O O . ASN A 1 190 ? -9.888 20.043 -24.145 1.00 9.16 190 ASN A O 1
ATOM 1399 N N . GLY A 1 191 ? -10.387 21.552 -25.735 1.00 9.28 191 GLY A N 1
ATOM 1400 C CA . GLY A 1 191 ? -10.082 22.698 -24.880 1.00 9.83 191 GLY A CA 1
ATOM 1401 C C . GLY A 1 191 ? -11.312 23.352 -24.285 1.00 10.13 191 GLY A C 1
ATOM 1402 O O . GLY A 1 191 ? -11.234 24.494 -23.814 1.00 10.89 191 GLY A O 1
ATOM 1403 N N . GLY A 1 192 ? -12.441 22.648 -24.299 1.00 9.58 192 GLY A N 1
ATOM 1404 C CA . GLY A 1 192 ? -13.673 23.142 -23.686 1.00 9.72 192 GLY A CA 1
ATOM 1405 C C . GLY A 1 192 ? -14.640 23.799 -24.648 1.00 9.36 192 GLY A C 1
ATOM 1406 O O . GLY A 1 192 ? -15.759 24.127 -24.276 1.00 9.70 192 GLY A O 1
ATOM 1407 N N . LYS A 1 193 ? -14.194 24.031 -25.881 1.00 9.89 193 LYS A N 1
ATOM 1408 C CA . LYS A 1 193 ? -15.060 24.577 -26.923 1.00 10.70 193 LYS A CA 1
ATOM 1409 C C . LYS A 1 193 ? -15.066 23.603 -28.094 1.00 9.95 193 LYS A C 1
ATOM 1410 O O . LYS A 1 193 ? -14.097 23.525 -28.853 1.00 10.48 193 LYS A O 1
ATOM 1416 N N . MET A 1 194 ? -16.142 22.832 -28.207 1.00 9.32 194 MET A N 1
ATOM 1417 C CA . MET A 1 194 ? -16.169 21.705 -29.130 1.00 8.77 194 MET A CA 1
ATOM 1418 C C . MET A 1 194 ? -16.708 22.028 -30.512 1.00 8.75 194 MET A C 1
ATOM 1419 O O . MET A 1 194 ? -16.454 21.269 -31.454 1.00 9.02 194 MET A O 1
ATOM 1424 N N . ARG A 1 195 ? -17.450 23.121 -30.656 1.00 8.65 195 ARG A N 1
ATOM 1425 C CA . ARG A 1 195 ? -18.093 23.390 -31.934 1.00 9.04 195 ARG A CA 1
ATOM 1426 C C . ARG A 1 195 ? -17.078 23.513 -33.069 1.00 9.08 195 ARG A C 1
ATOM 1427 O O . ARG A 1 195 ? -16.096 24.243 -32.955 1.00 9.73 195 ARG A O 1
ATOM 1435 N N . GLY A 1 196 ? -17.313 22.799 -34.166 1.00 8.58 196 GLY A N 1
ATOM 1436 C CA . GLY A 1 196 ? -16.426 22.854 -35.315 1.00 9.02 196 GLY A CA 1
ATOM 1437 C C . GLY A 1 196 ? -16.203 21.500 -35.947 1.00 8.54 196 GLY A C 1
ATOM 1438 O O . GLY A 1 196 ? -16.832 20.500 -35.564 1.00 9.22 196 GLY A O 1
ATOM 1439 N N . PHE A 1 197 ? -15.299 21.485 -36.923 1.00 8.25 197 PHE A N 1
ATOM 1440 C CA . PHE A 1 197 ? -14.906 20.319 -37.700 1.00 8.34 197 PHE A CA 1
ATOM 1441 C C . PHE A 1 197 ? -13.461 19.988 -37.312 1.00 8.22 197 PHE A C 1
ATOM 1442 O O . PHE A 1 197 ? -12.634 20.897 -37.151 1.00 8.90 197 PHE A O 1
ATOM 1450 N N . ASN A 1 198 ? -13.127 18.706 -37.163 1.00 8.32 198 ASN A N 1
ATOM 1451 C CA . ASN A 1 198 ? -11.846 18.348 -36.573 1.00 8.31 198 ASN A CA 1
ATOM 1452 C C . ASN A 1 198 ? -11.408 16.943 -36.955 1.00 8.00 198 ASN A C 1
ATOM 1453 O O . ASN A 1 198 ? -12.239 16.034 -37.067 1.00 8.33 198 ASN A O 1
ATOM 1458 N N . ILE A 1 199 ? -10.101 16.773 -37.137 1.00 7.49 199 ILE A N 1
ATOM 1459 C CA . ILE A 1 199 ? -9.475 15.460 -37.312 1.00 8.20 199 ILE A CA 1
ATOM 1460 C C . ILE A 1 199 ? -9.072 14.975 -35.914 1.00 7.84 199 ILE A C 1
ATOM 1461 O O . ILE A 1 199 ? -7.981 15.256 -35.405 1.00 8.31 199 ILE A O 1
ATOM 1466 N N . TYR A 1 200 ? -9.994 14.247 -35.287 1.00 8.12 200 TYR A N 1
ATOM 1467 C CA . TYR A 1 200 ? -9.907 13.943 -33.857 1.00 8.35 200 TYR A CA 1
ATOM 1468 C C . TYR A 1 200 ? -8.859 12.878 -33.565 1.00 8.25 200 TYR A C 1
ATOM 1469 O O . TYR A 1 200 ? -8.617 11.993 -34.393 1.00 8.11 200 TYR A O 1
ATOM 1478 N N . PRO A 1 201 ? -8.245 12.952 -32.381 1.00 8.49 201 PRO A N 1
ATOM 1479 C CA . PRO A 1 201 ? -7.298 11.932 -31.950 1.00 8.72 201 PRO A CA 1
ATOM 1480 C C . PRO A 1 201 ? -8.001 10.726 -31.314 1.00 8.60 201 PRO A C 1
ATOM 1481 O O . PRO A 1 201 ? -9.209 10.766 -31.052 1.00 8.43 201 PRO A O 1
ATOM 1485 N N . SER A 1 202 ? -7.214 9.680 -31.073 1.00 8.80 202 SER A N 1
ATOM 1486 C CA . SER A 1 202 ? -7.705 8.419 -30.520 1.00 9.12 202 SER A CA 1
ATOM 1487 C C . SER A 1 202 ? -6.873 7.948 -29.333 1.00 9.20 202 SER A C 1
ATOM 1488 O O . SER A 1 202 ? -5.737 8.369 -29.157 1.00 9.56 202 SER A O 1
ATOM 1491 N N . THR A 1 203 ? -7.452 7.046 -28.540 1.00 9.26 203 THR A N 1
ATOM 1492 C CA . THR A 1 203 ? -6.735 6.374 -27.461 1.00 9.94 203 THR A CA 1
ATOM 1493 C C . THR A 1 203 ? -5.947 5.243 -28.108 1.00 10.56 203 THR A C 1
ATOM 1494 O O . THR A 1 203 ? -6.421 4.100 -28.245 1.00 10.44 203 THR A O 1
ATOM 1498 N N . LEU A 1 204 ? -4.748 5.609 -28.542 1.00 11.58 204 LEU A N 1
ATOM 1499 C CA . LEU A 1 204 ? -3.906 4.760 -29.354 1.00 12.80 204 LEU A CA 1
ATOM 1500 C C . LEU A 1 204 ? -2.483 4.918 -28.866 1.00 13.14 204 LEU A C 1
ATOM 1501 O O . LEU A 1 204 ? -2.024 6.037 -28.626 1.00 13.60 204 LEU A O 1
ATOM 1506 N N . ASP A 1 205 ? -1.786 3.796 -28.696 1.00 13.82 205 ASP A N 1
ATOM 1507 C CA . ASP A 1 205 ? -0.355 3.833 -28.451 1.00 14.97 205 ASP A CA 1
ATOM 1508 C C . ASP A 1 205 ? 0.306 3.806 -29.823 1.00 15.76 205 ASP A C 1
ATOM 1509 O O . ASP A 1 205 ? 0.290 2.784 -30.508 1.00 15.75 205 ASP A O 1
ATOM 1514 N N . VAL A 1 206 ? 0.864 4.939 -30.239 1.00 16.96 206 VAL A N 1
ATOM 1515 C CA . VAL A 1 206 ? 1.477 5.033 -31.566 1.00 18.50 206 VAL A CA 1
ATOM 1516 C C . VAL A 1 206 ? 2.873 4.374 -31.641 1.00 18.98 206 VAL A C 1
ATOM 1517 O O . VAL A 1 206 ? 3.276 3.924 -32.712 1.00 19.95 206 VAL A O 1
ATOM 1521 N N . ASP A 1 207 ? 3.594 4.326 -30.519 1.00 20.15 207 ASP A N 1
ATOM 1522 C CA . ASP A 1 207 ? 4.876 3.603 -30.424 1.00 20.69 207 ASP A CA 1
ATOM 1523 C C . ASP A 1 207 ? 4.682 2.109 -30.753 1.00 20.42 207 ASP A C 1
ATOM 1524 O O . ASP A 1 207 ? 5.511 1.501 -31.438 1.00 20.55 207 ASP A O 1
ATOM 1529 N N . LEU A 1 208 ? 3.576 1.532 -30.276 1.00 19.98 208 LEU A N 1
ATOM 1530 C CA . LEU A 1 208 ? 3.286 0.103 -30.448 1.00 19.53 208 LEU A CA 1
ATOM 1531 C C . LEU A 1 208 ? 2.251 -0.199 -31.536 1.00 18.98 208 LEU A C 1
ATOM 1532 O O . LEU A 1 208 ? 2.106 -1.352 -31.952 1.00 19.33 208 LEU A O 1
ATOM 1537 N N . ASN A 1 209 ? 1.547 0.837 -31.994 1.00 17.96 209 ASN A N 1
ATOM 1538 C CA . ASN A 1 209 ? 0.408 0.716 -32.911 1.00 17.07 209 ASN A CA 1
ATOM 1539 C C . ASN A 1 209 ? -0.663 -0.263 -32.411 1.00 15.99 209 ASN A C 1
ATOM 1540 O O . ASN A 1 209 ? -1.086 -1.183 -33.121 1.00 15.54 209 ASN A O 1
ATOM 1545 N N . VAL A 1 210 ? -1.082 -0.042 -31.166 1.00 14.46 210 VAL A N 1
ATOM 1546 C CA . VAL A 1 210 ? -2.172 -0.793 -30.540 1.00 13.14 210 VAL A CA 1
ATOM 1547 C C . VAL A 1 210 ? -3.156 0.151 -29.856 1.00 12.33 210 VAL A C 1
ATOM 1548 O O . VAL A 1 210 ? -2.797 1.267 -29.456 1.00 12.03 210 VAL A O 1
ATOM 1552 N N . ARG A 1 211 ? -4.390 -0.321 -29.721 1.00 11.19 211 ARG A N 1
ATOM 1553 C CA . ARG A 1 211 ? -5.385 0.320 -28.871 1.00 10.44 211 ARG A CA 1
ATOM 1554 C C . ARG A 1 211 ? -4.809 0.590 -27.485 1.00 10.29 211 ARG A C 1
ATOM 1555 O O . ARG A 1 211 ? -4.208 -0.300 -26.865 1.00 10.73 211 ARG A O 1
ATOM 1563 N N . GLU A 1 212 ? -5.001 1.817 -27.004 1.00 10.23 212 GLU A N 1
ATOM 1564 C CA . GLU A 1 212 ? -4.636 2.169 -25.650 1.00 9.93 212 GLU A CA 1
ATOM 1565 C C . GLU A 1 212 ? -5.874 2.095 -24.758 1.00 9.76 212 GLU A C 1
ATOM 1566 O O . GLU A 1 212 ? -6.580 3.089 -24.553 1.00 10.37 212 GLU A O 1
ATOM 1572 N N . ASP A 1 213 ? -6.143 0.900 -24.240 1.00 9.74 213 ASP A N 1
ATOM 1573 C CA . ASP A 1 213 ? -7.233 0.691 -23.288 1.00 9.44 213 ASP A CA 1
ATOM 1574 C C . ASP A 1 213 ? -6.773 1.073 -21.887 1.00 9.01 213 ASP A C 1
ATOM 1575 O O . ASP A 1 213 ? -5.588 1.305 -21.644 1.00 8.98 213 ASP A O 1
ATOM 1580 N N . ALA A 1 214 ? -7.721 1.088 -20.951 1.00 8.74 214 ALA A N 1
ATOM 1581 C CA . ALA A 1 214 ? -7.437 1.512 -19.583 1.00 8.87 214 ALA A CA 1
ATOM 1582 C C . ALA A 1 214 ? -6.441 0.618 -18.842 1.00 8.71 214 ALA A C 1
ATOM 1583 O O . ALA A 1 214 ? -5.748 1.083 -17.951 1.00 9.32 214 ALA A O 1
ATOM 1585 N N . ALA A 1 215 ? -6.404 -0.665 -19.187 1.00 9.18 215 ALA A N 1
ATOM 1586 C CA . ALA A 1 215 ? -5.490 -1.586 -18.506 1.00 9.41 215 ALA A CA 1
ATOM 1587 C C . ALA A 1 215 ? -4.055 -1.396 -18.991 1.00 9.68 215 ALA A C 1
ATOM 1588 O O . ALA A 1 215 ? -3.129 -1.338 -18.186 1.00 10.14 215 ALA A O 1
ATOM 1590 N N . ARG A 1 216 ? -3.872 -1.284 -20.304 1.00 10.16 216 ARG A N 1
ATOM 1591 C CA . ARG A 1 216 ? -2.544 -0.949 -20.825 1.00 10.99 216 ARG A CA 1
ATOM 1592 C C . ARG A 1 216 ? -2.060 0.403 -20.311 1.00 10.91 216 ARG A C 1
ATOM 1593 O O . ARG A 1 216 ? -0.864 0.593 -20.097 1.00 11.28 216 ARG A O 1
ATOM 1601 N N . ALA A 1 217 ? -2.981 1.341 -20.090 1.00 10.62 217 ALA A N 1
ATOM 1602 C CA . ALA A 1 217 ? -2.611 2.642 -19.550 1.00 10.55 217 ALA A CA 1
ATOM 1603 C C . ALA A 1 217 ? -2.314 2.623 -18.042 1.00 10.61 217 ALA A C 1
ATOM 1604 O O . ALA A 1 217 ? -1.237 3.013 -17.606 1.00 10.78 217 ALA A O 1
ATOM 1606 N N . TYR A 1 218 ? -3.275 2.150 -17.252 1.00 9.99 218 TYR A N 1
ATOM 1607 C CA . TYR A 1 218 ? -3.268 2.343 -15.801 1.00 10.04 218 TYR A CA 1
ATOM 1608 C C . TYR A 1 218 ? -2.925 1.102 -14.974 1.00 10.31 218 TYR A C 1
ATOM 1609 O O . TYR A 1 218 ? -2.708 1.210 -13.763 1.00 10.61 218 TYR A O 1
ATOM 1618 N N . TYR A 1 219 ? -2.883 -0.071 -15.600 1.00 10.15 219 TYR A N 1
ATOM 1619 C CA . TYR A 1 219 ? -2.654 -1.292 -14.837 1.00 10.68 219 TYR A CA 1
ATOM 1620 C C . TYR A 1 219 ? -1.325 -1.984 -15.136 1.00 11.00 219 TYR A C 1
ATOM 1621 O O . TYR A 1 219 ? -0.473 -2.097 -14.252 1.00 11.40 219 TYR A O 1
ATOM 1630 N N . PHE A 1 220 ? -1.154 -2.458 -16.364 1.00 11.11 220 PHE A N 1
ATOM 1631 C CA . PHE A 1 220 ? 0.007 -3.300 -16.675 1.00 12.15 220 PHE A CA 1
ATOM 1632 C C . PHE A 1 220 ? 1.379 -2.672 -16.396 1.00 12.46 220 PHE A C 1
ATOM 1633 O O . PHE A 1 220 ? 2.261 -3.376 -15.894 1.00 13.19 220 PHE A O 1
ATOM 1641 N N . PRO A 1 221 ? 1.570 -1.361 -16.674 1.00 12.89 221 PRO A N 1
ATOM 1642 C CA . PRO A 1 221 ? 2.875 -0.766 -16.351 1.00 13.75 221 PRO A CA 1
ATOM 1643 C C . PRO A 1 221 ? 3.152 -0.681 -14.848 1.00 14.49 221 PRO A C 1
ATOM 1644 O O . PRO A 1 221 ? 4.255 -0.297 -14.450 1.00 15.55 221 PRO A O 1
ATOM 1648 N N . TYR A 1 222 ? 2.163 -1.047 -14.030 1.00 14.97 222 TYR A N 1
ATOM 1649 C CA . TYR A 1 222 ? 2.230 -0.889 -12.579 1.00 15.53 222 TYR A CA 1
ATOM 1650 C C . TYR A 1 222 ? 1.975 -2.197 -11.834 1.00 15.87 222 TYR A C 1
ATOM 1651 O O . TYR A 1 222 ? 1.850 -2.194 -10.607 1.00 16.21 222 TYR A O 1
ATOM 1660 N N . ASP A 1 223 ? 1.907 -3.310 -12.565 1.00 16.49 223 ASP A N 1
ATOM 1661 C CA . ASP A 1 223 ? 1.459 -4.577 -11.980 1.00 17.49 223 ASP A CA 1
ATOM 1662 C C . ASP A 1 223 ? 2.493 -5.281 -11.090 1.00 18.12 223 ASP A C 1
ATOM 1663 O O . ASP A 1 223 ? 2.231 -6.360 -10.563 1.00 18.92 223 ASP A O 1
ATOM 1668 N N . ASP A 1 224 ? 3.654 -4.655 -10.924 1.00 18.47 224 ASP A N 1
ATOM 1669 C CA . ASP A 1 224 ? 4.684 -5.148 -10.012 1.00 19.17 224 ASP A CA 1
ATOM 1670 C C . ASP A 1 224 ? 4.484 -4.616 -8.589 1.00 18.93 224 ASP A C 1
ATOM 1671 O O . ASP A 1 224 ? 5.191 -5.023 -7.664 1.00 19.19 224 ASP A O 1
ATOM 1676 N N . ARG A 1 225 ? 3.523 -3.708 -8.414 1.00 18.50 225 ARG A N 1
ATOM 1677 C CA . ARG A 1 225 ? 3.195 -3.170 -7.093 1.00 18.02 225 ARG A CA 1
ATOM 1678 C C . ARG A 1 225 ? 2.643 -4.266 -6.188 1.00 18.16 225 ARG A C 1
ATOM 1679 O O . ARG A 1 225 ? 1.616 -4.875 -6.489 1.00 18.09 225 ARG A O 1
ATOM 1687 N N . LYS A 1 226 ? 3.349 -4.517 -5.085 1.00 18.42 226 LYS A N 1
ATOM 1688 C CA . LYS A 1 226 ? 2.988 -5.570 -4.127 1.00 18.78 226 LYS A CA 1
ATOM 1689 C C . LYS A 1 226 ? 1.729 -5.243 -3.327 1.00 18.12 226 LYS A C 1
ATOM 1690 O O . LYS A 1 226 ? 1.102 -6.141 -2.766 1.00 18.55 226 LYS A O 1
ATOM 1696 N N . ASN A 1 227 ? 1.382 -3.957 -3.276 1.00 17.39 227 ASN A N 1
ATOM 1697 C CA . ASN A 1 227 ? 0.200 -3.485 -2.547 1.00 16.41 227 ASN A CA 1
ATOM 1698 C C . ASN A 1 227 ? -1.057 -3.395 -3.417 1.00 15.95 227 ASN A C 1
ATOM 1699 O O . ASN A 1 227 ? -2.134 -3.033 -2.928 1.00 15.81 227 ASN A O 1
ATOM 1704 N N . LEU A 1 228 ? -0.906 -3.716 -4.700 1.00 15.29 228 LEU A N 1
ATOM 1705 C CA . LEU A 1 228 ? -2.019 -3.754 -5.640 1.00 15.01 228 LEU A CA 1
ATOM 1706 C C . LEU A 1 228 ? -2.327 -5.205 -5.966 1.00 14.89 228 LEU A C 1
ATOM 1707 O O . LEU A 1 228 ? -1.450 -5.959 -6.406 1.00 15.73 228 LEU A O 1
ATOM 1712 N N . HIS A 1 229 ? -3.567 -5.606 -5.722 1.00 14.72 229 HIS A N 1
ATOM 1713 C CA . HIS A 1 229 ? -3.974 -6.983 -5.910 1.00 14.68 229 HIS A CA 1
ATOM 1714 C C . HIS A 1 229 ? -5.141 -7.028 -6.872 1.00 14.19 229 HIS A C 1
ATOM 1715 O O . HIS A 1 229 ? -6.007 -6.143 -6.843 1.00 14.91 229 HIS A O 1
ATOM 1722 N N . LEU A 1 230 ? -5.160 -8.048 -7.723 1.00 13.09 230 LEU A N 1
ATOM 1723 C CA . LEU A 1 230 ? -6.215 -8.207 -8.711 1.00 13.00 230 LEU A CA 1
ATOM 1724 C C . LEU A 1 230 ? -6.819 -9.601 -8.642 1.00 12.83 230 LEU A C 1
ATOM 1725 O O . LEU A 1 230 ? -6.093 -10.603 -8.663 1.00 13.24 230 LEU A O 1
ATOM 1730 N N . LEU A 1 231 ? -8.143 -9.659 -8.539 1.00 12.05 231 LEU A N 1
ATOM 1731 C CA . LEU A 1 231 ? -8.876 -10.895 -8.742 1.00 12.36 231 LEU A CA 1
ATOM 1732 C C . LEU A 1 231 ? -9.680 -10.799 -10.029 1.00 12.04 231 LEU A C 1
ATOM 1733 O O . LEU A 1 231 ? -10.676 -10.072 -10.104 1.00 12.32 231 LEU A O 1
ATOM 1738 N N . GLU A 1 232 ? -9.225 -11.524 -11.043 1.00 11.95 232 GLU A N 1
ATOM 1739 C CA . GLU A 1 232 ? -9.913 -11.638 -12.319 1.00 12.06 232 GLU A CA 1
ATOM 1740 C C . GLU A 1 232 ? -10.965 -12.724 -12.219 1.00 11.47 232 GLU A C 1
ATOM 1741 O O . GLU A 1 232 ? -10.961 -13.528 -11.275 1.00 11.26 232 GLU A O 1
ATOM 1747 N N . ASN A 1 233 ? -11.868 -12.758 -13.191 1.00 10.96 233 ASN A N 1
ATOM 1748 C CA . ASN A 1 233 ? -12.935 -13.756 -13.234 1.00 11.50 233 ASN A CA 1
ATOM 1749 C C . ASN A 1 233 ? -13.682 -13.835 -11.910 1.00 11.26 233 ASN A C 1
ATOM 1750 O O . ASN A 1 233 ? -14.053 -14.924 -11.449 1.00 11.90 233 ASN A O 1
ATOM 1755 N N . THR A 1 234 ? -13.903 -12.668 -11.308 1.00 10.62 234 THR A N 1
ATOM 1756 C CA . THR A 1 234 ? -14.478 -12.563 -9.967 1.00 10.79 234 THR A CA 1
ATOM 1757 C C . THR A 1 234 ? -15.589 -11.517 -9.974 1.00 10.65 234 THR A C 1
ATOM 1758 O O . THR A 1 234 ? -15.353 -10.348 -10.296 1.00 10.96 234 THR A O 1
ATOM 1762 N N . THR A 1 235 ? -16.804 -11.951 -9.662 1.00 10.65 235 THR A N 1
ATOM 1763 C CA . THR A 1 235 ? -17.959 -11.060 -9.663 1.00 11.32 235 THR A CA 1
ATOM 1764 C C . THR A 1 235 ? -18.311 -10.589 -8.253 1.00 10.12 235 THR A C 1
ATOM 1765 O O . THR A 1 235 ? -18.488 -11.403 -7.342 1.00 10.52 235 THR A O 1
ATOM 1769 N N . ALA A 1 236 ? -18.413 -9.276 -8.079 1.00 9.82 236 ALA A N 1
ATOM 1770 C CA . ALA A 1 236 ? -18.941 -8.694 -6.849 1.00 9.86 236 ALA A CA 1
ATOM 1771 C C . ALA A 1 236 ? -20.456 -8.738 -6.902 1.00 10.12 236 ALA A C 1
ATOM 1772 O O . ALA A 1 236 ? -21.060 -8.252 -7.867 1.00 10.78 236 ALA A O 1
ATOM 1774 N N . ASN A 1 237 ? -21.079 -9.320 -5.884 1.00 9.68 237 ASN A N 1
ATOM 1775 C CA . ASN A 1 237 ? -22.536 -9.403 -5.833 1.00 9.95 237 ASN A CA 1
ATOM 1776 C C . ASN A 1 237 ? -23.172 -8.202 -5.151 1.00 9.97 237 ASN A C 1
ATOM 1777 O O . ASN A 1 237 ? -24.193 -7.686 -5.597 1.00 10.32 237 ASN A O 1
ATOM 1782 N N . ARG A 1 238 ? -22.561 -7.781 -4.050 1.00 9.42 238 ARG A N 1
ATOM 1783 C CA . ARG A 1 238 ? -23.150 -6.820 -3.141 1.00 9.41 238 ARG A CA 1
ATOM 1784 C C . ARG A 1 238 ? -22.150 -6.524 -2.044 1.00 9.38 238 ARG A C 1
ATOM 1785 O O . ARG A 1 238 ? -21.176 -7.264 -1.847 1.00 10.04 238 ARG A O 1
ATOM 1793 N N . LEU A 1 239 ? -22.395 -5.427 -1.346 1.00 9.16 239 LEU A N 1
ATOM 1794 C CA . LEU A 1 239 ? -21.642 -5.073 -0.166 1.00 9.49 239 LEU A CA 1
ATOM 1795 C C . LEU A 1 239 ? -22.337 -5.642 1.059 1.00 9.65 239 LEU A C 1
ATOM 1796 O O . LEU A 1 239 ? -23.540 -5.910 1.036 1.00 10.41 239 LEU A O 1
ATOM 1801 N N . PHE A 1 240 ? -21.570 -5.817 2.128 1.00 10.12 240 PHE A N 1
ATOM 1802 C CA . PHE A 1 240 ? -22.139 -6.089 3.446 1.00 10.81 240 PHE A CA 1
ATOM 1803 C C . PHE A 1 240 ? -21.607 -5.052 4.424 1.00 10.85 240 PHE A C 1
ATOM 1804 O O . PHE A 1 240 ? -20.570 -4.426 4.184 1.00 10.51 240 PHE A O 1
ATOM 1812 N N . TRP A 1 241 ? -22.345 -4.861 5.512 1.00 11.10 241 TRP A N 1
ATOM 1813 C CA . TRP A 1 241 ? -22.205 -3.696 6.372 1.00 11.71 241 TRP A CA 1
ATOM 1814 C C . TRP A 1 241 ? -21.721 -4.066 7.760 1.00 12.25 241 TRP A C 1
ATOM 1815 O O . TRP A 1 241 ? -22.018 -5.158 8.270 1.00 12.11 241 TRP A O 1
ATOM 1826 N N . LYS A 1 242 ? -21.001 -3.138 8.384 1.00 12.56 242 LYS A N 1
ATOM 1827 C CA . LYS A 1 242 ? -20.666 -3.253 9.797 1.00 13.75 242 LYS A CA 1
ATOM 1828 C C . LYS A 1 242 ? -21.949 -3.170 10.600 1.00 14.82 242 LYS A C 1
ATOM 1829 O O . LYS A 1 242 ? -22.876 -2.443 10.243 1.00 15.00 242 LYS A O 1
ATOM 1835 N N . ASN A 1 243 ? -22.010 -3.945 11.675 1.00 16.07 243 ASN A N 1
ATOM 1836 C CA . ASN A 1 243 ? -23.150 -3.895 12.575 1.00 18.00 243 ASN A CA 1
ATOM 1837 C C . ASN A 1 243 ? -22.815 -3.077 13.818 1.00 19.09 243 ASN A C 1
ATOM 1838 O O . ASN A 1 243 ? -22.034 -3.506 14.672 1.00 20.33 243 ASN A O 1
ATOM 1843 N N . GLY A 1 244 ? -23.378 -1.873 13.876 1.00 20.24 244 GLY A N 1
ATOM 1844 C CA . GLY A 1 244 ? -23.171 -0.951 14.992 1.00 21.69 244 GLY A CA 1
ATOM 1845 C C . GLY A 1 244 ? -24.484 -0.372 15.476 1.00 22.58 244 GLY A C 1
ATOM 1846 O O . GLY A 1 244 ? -25.528 -1.018 15.374 1.00 23.21 244 GLY A O 1
ATOM 1847 N N . SER A 1 245 ? -24.432 0.854 15.992 1.00 23.37 245 SER A N 1
ATOM 1848 C CA . SER A 1 245 ? -25.609 1.503 16.574 1.00 24.26 245 SER A CA 1
ATOM 1849 C C . SER A 1 245 ? -26.088 2.727 15.790 1.00 24.25 245 SER A C 1
ATOM 1850 O O . SER A 1 245 ? -27.221 3.185 15.977 1.00 25.11 245 SER A O 1
ATOM 1853 N N . ALA A 1 246 ? -25.228 3.251 14.917 1.00 24.01 246 ALA A N 1
ATOM 1854 C CA . ALA A 1 246 ? -25.505 4.500 14.203 1.00 23.38 246 ALA A CA 1
ATOM 1855 C C . ALA A 1 246 ? -26.263 4.288 12.892 1.00 22.82 246 ALA A C 1
ATOM 1856 O O . ALA A 1 246 ? -26.164 3.227 12.267 1.00 22.78 246 ALA A O 1
ATOM 1858 N N . GLU A 1 247 ? -27.013 5.310 12.480 1.00 21.98 247 GLU A N 1
ATOM 1859 C CA . GLU A 1 247 ? -27.791 5.257 11.239 1.00 21.24 247 GLU A CA 1
ATOM 1860 C C . GLU A 1 247 ? -26.900 5.160 10.002 1.00 20.06 247 GLU A C 1
ATOM 1861 O O . GLU A 1 247 ? -27.181 4.374 9.088 1.00 19.79 247 GLU A O 1
ATOM 1867 N N . GLU A 1 248 ? -25.832 5.952 9.970 1.00 18.71 248 GLU A N 1
ATOM 1868 C CA . GLU A 1 248 ? -24.947 5.971 8.809 1.00 17.01 248 GLU A CA 1
ATOM 1869 C C . GLU A 1 248 ? -24.344 4.593 8.574 1.00 15.66 248 GLU A C 1
ATOM 1870 O O . GLU A 1 248 ? -23.803 3.975 9.496 1.00 15.88 248 GLU A O 1
ATOM 1876 N N . ALA A 1 249 ? -24.452 4.122 7.335 1.00 13.94 249 ALA A N 1
ATOM 1877 C CA . ALA A 1 249 ? -23.997 2.791 6.959 1.00 12.90 249 ALA A CA 1
ATOM 1878 C C . ALA A 1 249 ? -22.499 2.786 6.688 1.00 12.48 249 ALA A C 1
ATOM 1879 O O . ALA A 1 249 ? -21.987 3.632 5.945 1.00 12.68 249 ALA A O 1
ATOM 1881 N N . ILE A 1 250 ? -21.798 1.838 7.303 1.00 11.96 250 ILE A N 1
ATOM 1882 C CA . ILE A 1 250 ? -20.372 1.668 7.074 1.00 11.79 250 ILE A CA 1
ATOM 1883 C C . ILE A 1 250 ? -20.170 0.331 6.375 1.00 11.31 250 ILE A C 1
ATOM 1884 O O . ILE A 1 250 ? -20.496 -0.719 6.937 1.00 10.80 250 ILE A O 1
ATOM 1889 N N . ALA A 1 251 ? -19.662 0.359 5.145 1.00 10.82 251 ALA A N 1
ATOM 1890 C CA . ALA A 1 251 ? -19.384 -0.876 4.416 1.00 10.60 251 ALA A CA 1
ATOM 1891 C C . ALA A 1 251 ? -18.247 -1.612 5.095 1.00 10.65 251 ALA A C 1
ATOM 1892 O O . ALA A 1 251 ? -17.232 -1.015 5.455 1.00 10.91 251 ALA A O 1
ATOM 1894 N N . ASP A 1 252 ? -18.441 -2.912 5.268 1.00 10.61 252 ASP A N 1
ATOM 1895 C CA . ASP A 1 252 ? -17.445 -3.796 5.861 1.00 10.89 252 ASP A CA 1
ATOM 1896 C C . ASP A 1 252 ? -16.662 -4.483 4.745 1.00 10.83 252 ASP A C 1
ATOM 1897 O O . ASP A 1 252 ? -15.452 -4.661 4.833 1.00 11.26 252 ASP A O 1
ATOM 1902 N N . GLY A 1 253 ? -17.347 -4.849 3.672 1.00 10.39 253 GLY A N 1
ATOM 1903 C CA . GLY A 1 253 ? -16.682 -5.531 2.577 1.00 10.04 253 GLY A CA 1
ATOM 1904 C C . GLY A 1 253 ? -17.601 -5.833 1.423 1.00 9.40 253 GLY A C 1
ATOM 1905 O O . GLY A 1 253 ? -18.696 -5.276 1.320 1.00 9.72 253 GLY A O 1
ATOM 1906 N N . VAL A 1 254 ? -17.125 -6.716 0.557 1.00 9.23 254 VAL A N 1
ATOM 1907 C CA . VAL A 1 254 ? -17.815 -7.098 -0.665 1.00 9.54 254 VAL A CA 1
ATOM 1908 C C . VAL A 1 254 ? -17.915 -8.618 -0.734 1.00 9.30 254 VAL A C 1
ATOM 1909 O O . VAL A 1 254 ? -16.933 -9.328 -0.487 1.00 9.84 254 VAL A O 1
ATOM 1913 N N . GLU A 1 255 ? -19.104 -9.111 -1.053 1.00 9.39 255 GLU A N 1
ATOM 1914 C CA . GLU A 1 255 ? -19.306 -10.527 -1.301 1.00 9.72 255 GLU A CA 1
ATOM 1915 C C . GLU A 1 255 ? -18.999 -10.819 -2.765 1.00 9.51 255 GLU A C 1
ATOM 1916 O O . GLU A 1 255 ? -19.497 -10.122 -3.668 1.00 10.05 255 GLU A O 1
ATOM 1922 N N . ILE A 1 256 ? -18.187 -11.847 -2.995 1.00 9.37 256 ILE A N 1
ATOM 1923 C CA . ILE A 1 256 ? -17.740 -12.201 -4.339 1.00 10.44 256 ILE A CA 1
ATOM 1924 C C . ILE A 1 256 ? -18.043 -13.644 -4.698 1.00 10.71 256 ILE A C 1
ATOM 1925 O O . ILE A 1 256 ? -18.050 -14.525 -3.827 1.00 10.61 256 ILE A O 1
ATOM 1930 N N . THR A 1 257 ? -18.294 -13.877 -5.982 1.00 11.19 257 THR A N 1
ATOM 1931 C CA . THR A 1 257 ? -18.423 -15.221 -6.524 1.00 12.11 257 THR A CA 1
ATOM 1932 C C . THR A 1 257 ? -17.300 -15.446 -7.523 1.00 12.76 257 THR A C 1
ATOM 1933 O O . THR A 1 257 ? -17.147 -14.679 -8.484 1.00 12.77 257 THR A O 1
ATOM 1937 N N . SER A 1 258 ? -16.511 -16.485 -7.279 1.00 13.47 258 SER A N 1
ATOM 1938 C CA . SER A 1 258 ? -15.370 -16.812 -8.121 1.00 14.83 258 SER A CA 1
ATOM 1939 C C . SER A 1 258 ? -15.786 -17.741 -9.261 1.00 15.40 258 SER A C 1
ATOM 1940 O O . SER A 1 258 ? -16.930 -18.195 -9.316 1.00 15.94 258 SER A O 1
ATOM 1943 N N . ALA A 1 259 ? -14.857 -17.994 -10.184 1.00 16.82 259 ALA A N 1
ATOM 1944 C CA . ALA A 1 259 ? -15.136 -18.788 -11.387 1.00 17.97 259 ALA A CA 1
ATOM 1945 C C . ALA A 1 259 ? -15.582 -20.218 -11.082 1.00 18.57 259 ALA A C 1
ATOM 1946 O O . ALA A 1 259 ? -16.332 -20.820 -11.859 1.00 19.41 259 ALA A O 1
ATOM 1948 N N . ASP A 1 260 ? -15.131 -20.745 -9.946 1.00 19.05 260 ASP A N 1
ATOM 1949 C CA . ASP A 1 260 ? -15.507 -22.088 -9.509 1.00 19.62 260 ASP A CA 1
ATOM 1950 C C . ASP A 1 260 ? -16.857 -22.120 -8.792 1.00 19.43 260 ASP A C 1
ATOM 1951 O O . ASP A 1 260 ? -17.286 -23.174 -8.317 1.00 19.80 260 ASP A O 1
ATOM 1956 N N . GLY A 1 261 ? -17.514 -20.965 -8.706 1.00 18.69 261 GLY A N 1
ATOM 1957 C CA . GLY A 1 261 ? -18.833 -20.873 -8.098 1.00 17.86 261 GLY A CA 1
ATOM 1958 C C . GLY A 1 261 ? -18.843 -20.616 -6.604 1.00 17.12 261 GLY A C 1
ATOM 1959 O O . GLY A 1 261 ? -19.914 -20.432 -6.027 1.00 17.60 261 GLY A O 1
ATOM 1960 N N . LYS A 1 262 ? -17.664 -20.590 -5.980 1.00 16.33 262 LYS A N 1
ATOM 1961 C CA . LYS A 1 262 ? -17.567 -20.360 -4.535 1.00 15.67 262 LYS A CA 1
ATOM 1962 C C . LYS A 1 262 ? -17.873 -18.906 -4.183 1.00 14.53 262 LYS A C 1
ATOM 1963 O O . LYS A 1 262 ? -17.384 -17.981 -4.845 1.00 13.73 262 LYS A O 1
ATOM 1969 N N . VAL A 1 263 ? -18.694 -18.711 -3.152 1.00 13.69 263 VAL A N 1
ATOM 1970 C CA . VAL A 1 263 ? -19.112 -17.377 -2.714 1.00 13.56 263 VAL A CA 1
ATOM 1971 C C . VAL A 1 263 ? -18.380 -17.077 -1.412 1.00 12.86 263 VAL A C 1
ATOM 1972 O O . VAL A 1 263 ? -18.501 -17.820 -0.425 1.00 13.20 263 VAL A O 1
ATOM 1976 N N . THR A 1 264 ? -17.587 -16.012 -1.412 1.00 11.89 264 THR A N 1
ATOM 1977 C CA . THR A 1 264 ? -16.781 -15.657 -0.256 1.00 12.26 264 THR A CA 1
ATOM 1978 C C . THR A 1 264 ? -16.829 -14.149 -0.049 1.00 11.42 264 THR A C 1
ATOM 1979 O O . THR A 1 264 ? -17.605 -13.440 -0.703 1.00 10.73 264 THR A O 1
ATOM 1983 N N . ARG A 1 265 ? -15.987 -13.659 0.852 1.00 11.79 265 ARG A N 1
ATOM 1984 C CA . ARG A 1 265 ? -15.986 -12.255 1.213 1.00 12.36 265 ARG A CA 1
ATOM 1985 C C . ARG A 1 265 ? -14.581 -11.690 1.214 1.00 12.38 265 ARG A C 1
ATOM 1986 O O . ARG A 1 265 ? -13.601 -12.398 1.491 1.00 13.48 265 ARG A O 1
ATOM 1994 N N . VAL A 1 266 ? -14.496 -10.409 0.877 1.00 11.86 266 VAL A N 1
ATOM 1995 C CA . VAL A 1 266 ? -13.291 -9.620 1.060 1.00 11.83 266 VAL A CA 1
ATOM 1996 C C . VAL A 1 266 ? -13.699 -8.380 1.856 1.00 11.30 266 VAL A C 1
ATOM 1997 O O . VAL A 1 266 ? -14.865 -7.961 1.807 1.00 11.53 266 VAL A O 1
ATOM 2001 N N . HIS A 1 267 ? -12.756 -7.811 2.603 1.00 11.49 267 HIS A N 1
ATOM 2002 C CA . HIS A 1 267 ? -13.050 -6.753 3.559 1.00 11.43 267 HIS A CA 1
ATOM 2003 C C . HIS A 1 267 ? -12.221 -5.530 3.262 1.00 11.40 267 HIS A C 1
ATOM 2004 O O . HIS A 1 267 ? -11.076 -5.652 2.817 1.00 11.34 267 HIS A O 1
ATOM 2011 N N . ALA A 1 268 ? -12.808 -4.360 3.503 1.00 11.35 268 ALA A N 1
ATOM 2012 C CA . ALA A 1 268 ? -12.136 -3.080 3.310 1.00 11.27 268 ALA A CA 1
ATOM 2013 C C . ALA A 1 268 ? -12.000 -2.369 4.644 1.00 11.80 268 ALA A C 1
ATOM 2014 O O . ALA A 1 268 ? -12.987 -2.185 5.353 1.00 12.46 268 ALA A O 1
ATOM 2016 N N . LYS A 1 269 ? -10.784 -1.952 4.979 1.00 11.80 269 LYS A N 1
ATOM 2017 C CA . LYS A 1 269 ? -10.559 -1.202 6.217 1.00 12.44 269 LYS A CA 1
ATOM 2018 C C . LYS A 1 269 ? -10.987 0.255 6.085 1.00 12.19 269 LYS A C 1
ATOM 2019 O O . LYS A 1 269 ? -11.454 0.861 7.050 1.00 13.17 269 LYS A O 1
ATOM 2025 N N . LYS A 1 270 ? -10.837 0.814 4.886 1.00 11.71 270 LYS A N 1
ATOM 2026 C CA . LYS A 1 270 ? -11.157 2.216 4.651 1.00 11.47 270 LYS A CA 1
ATOM 2027 C C . LYS A 1 270 ? -12.442 2.383 3.838 1.00 10.58 270 LYS A C 1
ATOM 2028 O O . LYS A 1 270 ? -13.464 2.768 4.400 1.00 10.67 270 LYS A O 1
ATOM 2034 N N . GLU A 1 271 ? -12.403 2.109 2.529 1.00 10.04 271 GLU A N 1
ATOM 2035 C CA . GLU A 1 271 ? -13.561 2.386 1.662 1.00 9.54 271 GLU A CA 1
ATOM 2036 C C . GLU A 1 271 ? -13.735 1.341 0.585 1.00 9.46 271 GLU A C 1
ATOM 2037 O O . GLU A 1 271 ? -12.782 0.667 0.191 1.00 9.53 271 GLU A O 1
ATOM 2043 N N . VAL A 1 272 ? -14.982 1.226 0.129 1.00 9.29 272 VAL A N 1
ATOM 2044 C CA . VAL A 1 272 ? -15.324 0.452 -1.056 1.00 8.58 272 VAL A CA 1
ATOM 2045 C C . VAL A 1 272 ? -15.676 1.429 -2.172 1.00 8.46 272 VAL A C 1
ATOM 2046 O O . VAL A 1 272 ? -16.529 2.311 -1.997 1.00 8.64 272 VAL A O 1
ATOM 2050 N N . ILE A 1 273 ? -14.985 1.272 -3.297 1.00 8.12 273 ILE A N 1
ATOM 2051 C CA . ILE A 1 273 ? -15.211 2.089 -4.485 1.00 8.18 273 ILE A CA 1
ATOM 2052 C C . ILE A 1 273 ? -15.878 1.224 -5.545 1.00 8.09 273 ILE A C 1
ATOM 2053 O O . ILE A 1 273 ? -15.321 0.207 -5.960 1.00 8.63 273 ILE A O 1
ATOM 2058 N N . ILE A 1 274 ? -17.076 1.623 -5.959 1.00 7.53 274 ILE A N 1
ATOM 2059 C CA . ILE A 1 274 ? -17.837 0.867 -6.941 1.00 7.55 274 ILE A CA 1
ATOM 2060 C C . ILE A 1 274 ? -17.665 1.514 -8.310 1.00 7.54 274 ILE A C 1
ATOM 2061 O O . ILE A 1 274 ? -18.041 2.676 -8.518 1.00 7.65 274 ILE A O 1
ATOM 2066 N N . SER A 1 275 ? -17.098 0.742 -9.236 1.00 7.35 275 SER A N 1
ATOM 2067 C CA . SER A 1 275 ? -16.748 1.203 -10.585 1.00 7.44 275 SER A CA 1
ATOM 2068 C C . SER A 1 275 ? -17.155 0.159 -11.624 1.00 7.19 275 SER A C 1
ATOM 2069 O O . SER A 1 275 ? -16.408 -0.127 -12.569 1.00 7.81 275 SER A O 1
ATOM 2072 N N . ALA A 1 276 ? -18.340 -0.419 -11.442 1.00 7.38 276 ALA A N 1
ATOM 2073 C CA . ALA A 1 276 ? -18.789 -1.530 -12.278 1.00 7.74 276 ALA A CA 1
ATOM 2074 C C . ALA A 1 276 ? -19.520 -1.087 -13.553 1.00 8.12 276 ALA A C 1
ATOM 2075 O O . ALA A 1 276 ? -19.993 -1.931 -14.322 1.00 8.31 276 ALA A O 1
ATOM 2077 N N . GLY A 1 277 ? -19.575 0.225 -13.789 1.00 8.04 277 GLY A N 1
ATOM 2078 C CA . GLY A 1 277 ? -20.256 0.787 -14.952 1.00 8.20 277 GLY A CA 1
ATOM 2079 C C . GLY A 1 277 ? -21.665 1.236 -14.632 1.00 7.39 277 GLY A C 1
ATOM 2080 O O . GLY A 1 277 ? -22.281 0.771 -13.656 1.00 7.39 277 GLY A O 1
ATOM 2081 N N . ALA A 1 278 ? -22.207 2.110 -15.479 1.00 7.24 278 ALA A N 1
ATOM 2082 C CA . ALA A 1 278 ? -23.522 2.698 -15.241 1.00 7.07 278 ALA A CA 1
ATOM 2083 C C . ALA A 1 278 ? -24.643 1.667 -15.227 1.00 6.97 278 ALA A C 1
ATOM 2084 O O . ALA A 1 278 ? -25.713 1.934 -14.679 1.00 7.32 278 ALA A O 1
ATOM 2086 N N . LEU A 1 279 ? -24.405 0.510 -15.843 1.00 7.48 279 LEU A N 1
ATOM 2087 C CA . LEU A 1 279 ? -25.417 -0.537 -15.912 1.00 7.80 279 LEU A CA 1
ATOM 2088 C C . LEU A 1 279 ? -25.208 -1.650 -14.886 1.00 7.60 279 LEU A C 1
ATOM 2089 O O . LEU A 1 279 ? -25.920 -2.658 -14.915 1.00 8.07 279 LEU A O 1
ATOM 2094 N N . ARG A 1 280 ? -24.252 -1.471 -13.971 1.00 7.45 280 ARG A N 1
ATOM 2095 C CA . ARG A 1 280 ? -24.036 -2.455 -12.903 1.00 7.52 280 ARG A CA 1
ATOM 2096 C C . ARG A 1 280 ? -23.887 -1.856 -11.516 1.00 7.75 280 ARG A C 1
ATOM 2097 O O . ARG A 1 280 ? -24.414 -2.415 -10.550 1.00 8.16 280 ARG A O 1
ATOM 2105 N N . SER A 1 281 ? -23.176 -0.737 -11.393 1.00 7.27 281 SER A N 1
ATOM 2106 C CA . SER A 1 281 ? -22.998 -0.109 -10.086 1.00 7.40 281 SER A CA 1
ATOM 2107 C C . SER A 1 281 ? -24.310 0.139 -9.320 1.00 7.31 281 SER A C 1
ATOM 2108 O O . SER A 1 281 ? -24.377 -0.188 -8.132 1.00 7.44 281 SER A O 1
ATOM 2111 N N . PRO A 1 282 ? -25.359 0.694 -9.966 1.00 7.59 282 PRO A N 1
ATOM 2112 C CA . PRO A 1 282 ? -26.601 0.880 -9.196 1.00 7.75 282 PRO A CA 1
ATOM 2113 C C . PRO A 1 282 ? -27.219 -0.442 -8.744 1.00 7.94 282 PRO A C 1
ATOM 2114 O O . PRO A 1 282 ? -27.870 -0.488 -7.697 1.00 8.18 282 PRO A O 1
ATOM 2118 N N . LEU A 1 283 ? -27.029 -1.506 -9.515 1.00 7.80 283 LEU A N 1
ATOM 2119 C CA . LEU A 1 283 ? -27.536 -2.822 -9.133 1.00 8.37 283 LEU A CA 1
ATOM 2120 C C . LEU A 1 283 ? -26.816 -3.382 -7.921 1.00 8.13 283 LEU A C 1
ATOM 2121 O O . LEU A 1 283 ? -27.438 -4.002 -7.043 1.00 8.27 283 LEU A O 1
ATOM 2126 N N . ILE A 1 284 ? -25.505 -3.193 -7.879 1.00 8.27 284 ILE A N 1
ATOM 2127 C CA . ILE A 1 284 ? -24.732 -3.597 -6.720 1.00 8.18 284 ILE A CA 1
ATOM 2128 C C . ILE A 1 284 ? -25.244 -2.858 -5.492 1.00 7.86 284 ILE A C 1
ATOM 2129 O O . ILE A 1 284 ? -25.421 -3.467 -4.431 1.00 8.00 284 ILE A O 1
ATOM 2134 N N . LEU A 1 285 ? -25.512 -1.560 -5.619 1.00 7.94 285 LEU A N 1
ATOM 2135 C CA . LEU A 1 285 ? -26.119 -0.811 -4.521 1.00 7.53 285 LEU A CA 1
ATOM 2136 C C . LEU A 1 285 ? -27.458 -1.414 -4.096 1.00 7.26 285 LEU A C 1
ATOM 2137 O O . LEU A 1 285 ? -27.670 -1.660 -2.897 1.00 7.41 285 LEU A O 1
ATOM 2142 N N . GLU A 1 286 ? -28.358 -1.667 -5.044 1.00 7.47 286 GLU A N 1
ATOM 2143 C CA . GLU A 1 286 ? -29.662 -2.230 -4.693 1.00 7.76 286 GLU A CA 1
ATOM 2144 C C . GLU A 1 286 ? -29.531 -3.559 -3.939 1.00 7.98 286 GLU A C 1
ATOM 2145 O O . GLU A 1 286 ? -30.208 -3.789 -2.919 1.00 8.50 286 GLU A O 1
ATOM 2151 N N . LEU A 1 287 ? -28.656 -4.435 -4.428 1.00 7.72 287 LEU A N 1
ATOM 2152 C CA . LEU A 1 287 ? -28.471 -5.742 -3.784 1.00 8.59 287 LEU A CA 1
ATOM 2153 C C . LEU A 1 287 ? -27.867 -5.602 -2.398 1.00 8.93 287 LEU A C 1
ATOM 2154 O O . LEU A 1 287 ? -28.026 -6.502 -1.564 1.00 9.14 287 LEU A O 1
ATOM 2159 N N . SER A 1 288 ? -27.201 -4.475 -2.147 1.00 8.73 288 SER A N 1
ATOM 2160 C CA . SER A 1 288 ? -26.633 -4.150 -0.843 1.00 9.04 288 SER A CA 1
ATOM 2161 C C . SER A 1 288 ? -27.630 -3.455 0.071 1.00 8.91 288 SER A C 1
ATOM 2162 O O . SER A 1 288 ? -27.285 -3.069 1.185 1.00 9.84 288 SER A O 1
ATOM 2165 N N . GLY A 1 289 ? -28.861 -3.277 -0.385 1.00 8.87 289 GLY A N 1
ATOM 2166 C CA . GLY A 1 289 ? -29.867 -2.583 0.412 1.00 9.08 289 GLY A CA 1
ATOM 2167 C C . GLY A 1 289 ? -29.809 -1.060 0.343 1.00 8.72 289 GLY A C 1
ATOM 2168 O O . GLY A 1 289 ? -30.338 -0.377 1.227 1.00 9.51 289 GLY A O 1
ATOM 2169 N N . VAL A 1 290 ? -29.182 -0.513 -0.701 1.00 8.62 290 VAL A N 1
ATOM 2170 C CA . VAL A 1 290 ? -29.154 0.931 -0.905 1.00 8.29 290 VAL A CA 1
ATOM 2171 C C . VAL A 1 290 ? -29.954 1.236 -2.162 1.00 7.95 290 VAL A C 1
ATOM 2172 O O . VAL A 1 290 ? -29.545 0.898 -3.281 1.00 8.27 290 VAL A O 1
ATOM 2176 N N . GLY A 1 291 ? -31.117 1.851 -1.988 1.00 7.94 291 GLY A N 1
ATOM 2177 C CA . GLY A 1 291 ? -31.997 2.070 -3.125 1.00 8.43 291 GLY A CA 1
ATOM 2178 C C . GLY A 1 291 ? -33.416 2.369 -2.698 1.00 8.64 291 GLY A C 1
ATOM 2179 O O . GLY A 1 291 ? -33.675 2.743 -1.544 1.00 9.07 291 GLY A O 1
ATOM 2180 N N . ASN A 1 292 ? -34.337 2.195 -3.636 1.00 8.77 292 ASN A N 1
ATOM 2181 C CA . ASN A 1 292 ? -35.749 2.457 -3.400 1.00 9.22 292 ASN A CA 1
ATOM 2182 C C . ASN A 1 292 ? -36.361 1.329 -2.565 1.00 9.69 292 ASN A C 1
ATOM 2183 O O . ASN A 1 292 ? -36.407 0.192 -3.021 1.00 9.38 292 ASN A O 1
ATOM 2188 N N . PRO A 1 293 ? -36.829 1.638 -1.333 1.00 9.86 293 PRO A N 1
ATOM 2189 C CA . PRO A 1 293 ? -37.424 0.591 -0.489 1.00 10.86 293 PRO A CA 1
ATOM 2190 C C . PRO A 1 293 ? -38.517 -0.245 -1.160 1.00 11.30 293 PRO A C 1
ATOM 2191 O O . PRO A 1 293 ? -38.613 -1.430 -0.866 1.00 11.90 293 PRO A O 1
ATOM 2195 N N . THR A 1 294 ? -39.318 0.332 -2.054 1.00 11.73 294 THR A N 1
ATOM 2196 C CA . THR A 1 294 ? -40.379 -0.456 -2.701 1.00 12.81 294 THR A CA 1
ATOM 2197 C C . THR A 1 294 ? -39.781 -1.576 -3.563 1.00 12.09 294 THR A C 1
ATOM 2198 O O . THR A 1 294 ? -40.271 -2.712 -3.573 1.00 12.58 294 THR A O 1
ATOM 2202 N N . ILE A 1 295 ? -38.704 -1.250 -4.272 1.00 11.56 295 ILE A N 1
ATOM 2203 C CA . ILE A 1 295 ? -38.021 -2.223 -5.119 1.00 11.25 295 ILE A CA 1
ATOM 2204 C C . ILE A 1 295 ? -37.268 -3.263 -4.279 1.00 10.79 295 ILE A C 1
ATOM 2205 O O . ILE A 1 295 ? -37.283 -4.462 -4.564 1.00 10.91 295 ILE A O 1
ATOM 2210 N N . LEU A 1 296 ? -36.596 -2.786 -3.240 1.00 10.67 296 LEU A N 1
ATOM 2211 C CA . LEU A 1 296 ? -35.881 -3.681 -2.345 1.00 11.30 296 LEU A CA 1
ATOM 2212 C C . LEU A 1 296 ? -36.841 -4.648 -1.653 1.00 11.55 296 LEU A C 1
ATOM 2213 O O . LEU A 1 296 ? -36.606 -5.857 -1.639 1.00 11.23 296 LEU A O 1
ATOM 2218 N N . LYS A 1 297 ? -37.951 -4.127 -1.145 1.00 12.06 297 LYS A N 1
ATOM 2219 C CA . LYS A 1 297 ? -38.909 -4.971 -0.440 1.00 13.43 297 LYS A CA 1
ATOM 2220 C C . LYS A 1 297 ? -39.578 -6.002 -1.345 1.00 13.39 297 LYS A C 1
ATOM 2221 O O . LYS A 1 297 ? -39.803 -7.135 -0.915 1.00 13.42 297 LYS A O 1
ATOM 2227 N N . LYS A 1 298 ? -39.845 -5.641 -2.599 1.00 13.17 298 LYS A N 1
ATOM 2228 C CA . LYS A 1 298 ? -40.373 -6.593 -3.580 1.00 13.99 298 LYS A CA 1
ATOM 2229 C C . LYS A 1 298 ? -39.426 -7.782 -3.759 1.00 13.40 298 LYS A C 1
ATOM 2230 O O . LYS A 1 298 ? -39.855 -8.889 -4.097 1.00 14.23 298 LYS A O 1
ATOM 2236 N N . ASN A 1 299 ? -38.139 -7.545 -3.517 1.00 12.51 299 ASN A N 1
ATOM 2237 C CA . ASN A 1 299 ? -37.107 -8.559 -3.692 1.00 12.01 299 ASN A CA 1
ATOM 2238 C C . ASN A 1 299 ? -36.573 -9.106 -2.370 1.00 12.21 299 ASN A C 1
ATOM 2239 O O . ASN A 1 299 ? -35.523 -9.743 -2.332 1.00 12.56 299 ASN A O 1
ATOM 2244 N N . ASN A 1 300 ? -37.334 -8.879 -1.299 1.00 12.24 300 ASN A N 1
ATOM 2245 C CA . ASN A 1 300 ? -36.996 -9.358 0.044 1.00 12.58 300 ASN A CA 1
ATOM 2246 C C . ASN A 1 300 ? -35.638 -8.861 0.538 1.00 12.43 300 ASN A C 1
ATOM 2247 O O . ASN A 1 300 ? -34.936 -9.577 1.245 1.00 13.76 300 ASN A O 1
ATOM 2252 N N . ILE A 1 301 ? -35.278 -7.633 0.160 1.00 11.70 301 ILE A N 1
ATOM 2253 C CA . ILE A 1 301 ? -34.058 -6.992 0.642 1.00 11.59 301 ILE A CA 1
ATOM 2254 C C . ILE A 1 301 ? -34.453 -5.891 1.625 1.00 11.31 301 ILE A C 1
ATOM 2255 O O . ILE A 1 301 ? -35.281 -5.037 1.312 1.00 11.91 301 ILE A O 1
ATOM 2260 N N . THR A 1 302 ? -33.883 -5.931 2.829 1.00 11.95 302 THR A N 1
ATOM 2261 C CA . THR A 1 302 ? -34.111 -4.874 3.814 1.00 12.92 302 THR A CA 1
ATOM 2262 C C . THR A 1 302 ? -33.281 -3.646 3.441 1.00 12.39 302 THR A C 1
ATOM 2263 O O . THR A 1 302 ? -32.082 -3.763 3.234 1.00 12.65 302 THR A O 1
ATOM 2267 N N . PRO A 1 303 ? -33.911 -2.458 3.346 1.00 12.87 303 PRO A N 1
ATOM 2268 C CA . PRO A 1 303 ? -33.077 -1.284 3.087 1.00 12.67 303 PRO A CA 1
ATOM 2269 C C . PRO A 1 303 ? -32.109 -0.993 4.226 1.00 12.50 303 PRO A C 1
ATOM 2270 O O . PRO A 1 303 ? -32.495 -0.978 5.401 1.00 13.30 303 PRO A O 1
ATOM 2274 N N . ARG A 1 304 ? -30.846 -0.812 3.864 1.00 11.35 304 ARG A N 1
ATOM 2275 C CA . ARG A 1 304 ? -29.849 -0.231 4.751 1.00 11.43 304 ARG A CA 1
ATOM 2276 C C . ARG A 1 304 ? -29.853 1.298 4.611 1.00 10.77 304 ARG A C 1
ATOM 2277 O O . ARG A 1 304 ? -29.619 2.016 5.594 1.00 10.93 304 ARG A O 1
ATOM 2285 N N . VAL A 1 305 ? -30.102 1.784 3.388 1.00 10.66 305 VAL A N 1
ATOM 2286 C CA . VAL A 1 305 ? -30.229 3.215 3.088 1.00 10.24 305 VAL A CA 1
ATOM 2287 C C . VAL A 1 305 ? -31.398 3.419 2.127 1.00 9.83 305 VAL A C 1
ATOM 2288 O O . VAL A 1 305 ? -31.462 2.795 1.064 1.00 10.41 305 VAL A O 1
ATOM 2292 N N . ASP A 1 306 ? -32.321 4.290 2.519 1.00 10.01 306 ASP A N 1
ATOM 2293 C CA . ASP A 1 306 ? -33.468 4.682 1.706 1.00 10.07 306 ASP A CA 1
ATOM 2294 C C . ASP A 1 306 ? -32.999 5.759 0.726 1.00 9.72 306 ASP A C 1
ATOM 2295 O O . ASP A 1 306 ? -32.849 6.926 1.094 1.00 10.44 306 ASP A O 1
ATOM 2300 N N . LEU A 1 307 ? -32.726 5.349 -0.512 1.00 9.11 307 LEU A N 1
ATOM 2301 C CA . LEU A 1 307 ? -32.129 6.243 -1.503 1.00 9.29 307 LEU A CA 1
ATOM 2302 C C . LEU A 1 307 ? -32.779 5.911 -2.843 1.00 9.07 307 LEU A C 1
ATOM 2303 O O . LEU A 1 307 ? -32.215 5.192 -3.668 1.00 8.31 307 LEU A O 1
ATOM 2308 N N . PRO A 1 308 ? -34.012 6.397 -3.041 1.00 9.38 308 PRO A N 1
ATOM 2309 C CA . PRO A 1 308 ? -34.854 5.819 -4.087 1.00 9.69 308 PRO A CA 1
ATOM 2310 C C . PRO A 1 308 ? -34.532 6.211 -5.525 1.00 9.48 308 PRO A C 1
ATOM 2311 O O . PRO A 1 308 ? -35.171 5.707 -6.452 1.00 10.63 308 PRO A O 1
ATOM 2315 N N . THR A 1 309 ? -33.545 7.079 -5.714 1.00 8.77 309 THR A N 1
ATOM 2316 C CA . THR A 1 309 ? -33.091 7.424 -7.057 1.00 8.53 309 THR A CA 1
ATOM 2317 C C . THR A 1 309 ? -31.896 6.603 -7.529 1.00 7.93 309 THR A C 1
ATOM 2318 O O . THR A 1 309 ? -31.421 6.821 -8.639 1.00 7.84 309 THR A O 1
ATOM 2322 N N . VAL A 1 310 ? -31.445 5.634 -6.734 1.00 7.52 310 VAL A N 1
ATOM 2323 C CA . VAL A 1 310 ? -30.499 4.650 -7.261 1.00 7.65 310 VAL A CA 1
ATOM 2324 C C . VAL A 1 310 ? -31.143 3.970 -8.472 1.00 7.81 310 VAL A C 1
ATOM 2325 O O . VAL A 1 310 ? -32.266 3.460 -8.370 1.00 7.97 310 VAL A O 1
ATOM 2329 N N . GLY A 1 311 ? -30.448 3.992 -9.610 1.00 7.88 311 GLY A N 1
ATOM 2330 C CA . GLY A 1 311 ? -30.956 3.401 -10.842 1.00 7.70 311 GLY A CA 1
ATOM 2331 C C . GLY A 1 311 ? -31.843 4.318 -11.668 1.00 7.38 311 GLY A C 1
ATOM 2332 O O . GLY A 1 311 ? -32.132 4.012 -12.825 1.00 7.84 311 GLY A O 1
ATOM 2333 N N . GLU A 1 312 ? -32.288 5.427 -11.081 1.00 7.43 312 GLU A N 1
ATOM 2334 C CA . GLU A 1 312 ? -33.057 6.430 -11.812 1.00 7.65 312 GLU A CA 1
ATOM 2335 C C . GLU A 1 312 ? -32.121 7.392 -12.538 1.00 7.64 312 GLU A C 1
ATOM 2336 O O . GLU A 1 312 ? -30.894 7.322 -12.396 1.00 8.30 312 GLU A O 1
ATOM 2342 N N . ASN A 1 313 ? -32.709 8.278 -13.345 1.00 7.42 313 ASN A N 1
ATOM 2343 C CA . ASN A 1 313 ? -31.957 9.301 -14.075 1.00 7.68 313 ASN A CA 1
ATOM 2344 C C . ASN A 1 313 ? -30.994 8.747 -15.123 1.00 7.39 313 ASN A C 1
ATOM 2345 O O . ASN A 1 313 ? -30.030 9.408 -15.484 1.00 7.85 313 ASN A O 1
ATOM 2350 N N . LEU A 1 314 ? -31.271 7.542 -15.620 1.00 7.82 314 LEU A N 1
ATOM 2351 C CA . LEU A 1 314 ? -30.520 6.953 -16.717 1.00 7.56 314 LEU A CA 1
ATOM 2352 C C . LEU A 1 314 ? -30.722 7.801 -17.970 1.00 7.73 314 LEU A C 1
ATOM 2353 O O . LEU A 1 314 ? -31.854 8.029 -18.403 1.00 8.24 314 LEU A O 1
ATOM 2358 N N . GLN A 1 315 ? -29.615 8.271 -18.530 1.00 7.69 315 GLN A N 1
ATOM 2359 C CA . GLN A 1 315 ? -29.621 9.107 -19.737 1.00 7.99 315 GLN A CA 1
ATOM 2360 C C . GLN A 1 315 ? -28.649 8.473 -20.719 1.00 7.82 315 GLN A C 1
ATOM 2361 O O . GLN A 1 315 ? -27.492 8.218 -20.374 1.00 8.50 315 GLN A O 1
ATOM 2367 N N . ASP A 1 316 ? -29.116 8.195 -21.936 1.00 7.60 316 ASP A N 1
ATOM 2368 C CA . ASP A 1 316 ? -28.255 7.637 -22.984 1.00 7.81 316 ASP A CA 1
ATOM 2369 C C . ASP A 1 316 ? -28.584 8.352 -24.297 1.00 7.95 316 ASP A C 1
ATOM 2370 O O . ASP A 1 316 ? -29.588 9.066 -24.405 1.00 8.38 316 ASP A O 1
ATOM 2375 N N . GLN A 1 317 ? -27.713 8.171 -25.279 1.00 7.70 317 GLN A N 1
ATOM 2376 C CA . GLN A 1 317 ? -27.937 8.660 -26.632 1.00 7.99 317 GLN A CA 1
ATOM 2377 C C . GLN A 1 317 ? -28.216 7.499 -27.565 1.00 7.58 317 GLN A C 1
ATOM 2378 O O . GLN A 1 317 ? -27.902 6.342 -27.256 1.00 7.70 317 GLN A O 1
ATOM 2384 N N . PHE A 1 318 ? -28.790 7.813 -28.726 1.00 8.16 318 PHE A N 1
ATOM 2385 C CA . PHE A 1 318 ? -28.944 6.820 -29.783 1.00 8.04 318 PHE A CA 1
ATOM 2386 C C . PHE A 1 318 ? -28.343 7.351 -31.065 1.00 8.07 318 PHE A C 1
ATOM 2387 O O . PHE A 1 318 ? -28.442 8.554 -31.357 1.00 8.13 318 PHE A O 1
ATOM 2395 N N . ASN A 1 319 ? -27.709 6.466 -31.831 1.00 7.90 319 ASN A N 1
ATOM 2396 C CA . ASN A 1 319 ? -27.105 6.878 -33.085 1.00 8.09 319 ASN A CA 1
ATOM 2397 C C . ASN A 1 319 ? -27.780 6.259 -34.295 1.00 8.09 319 ASN A C 1
ATOM 2398 O O . ASN A 1 319 ? -28.546 5.290 -34.188 1.00 8.69 319 ASN A O 1
ATOM 2403 N N . ASN A 1 320 ? -27.501 6.864 -35.441 1.00 8.25 320 ASN A N 1
ATOM 2404 C CA . ASN A 1 320 ? -27.943 6.378 -36.731 1.00 8.52 320 ASN A CA 1
ATOM 2405 C C . ASN A 1 320 ? -26.789 6.563 -37.704 1.00 8.81 320 ASN A C 1
ATOM 2406 O O . ASN A 1 320 ? -25.750 7.149 -37.366 1.00 8.77 320 ASN A O 1
ATOM 2411 N N . GLY A 1 321 ? -26.961 6.033 -38.909 1.00 9.74 321 GLY A N 1
ATOM 2412 C CA . GLY A 1 321 ? -25.911 6.078 -39.908 1.00 10.49 321 GLY A CA 1
ATOM 2413 C C . GLY A 1 321 ? -26.465 6.365 -41.280 1.00 10.35 321 GLY A C 1
ATOM 2414 O O . GLY A 1 321 ? -27.568 5.931 -41.628 1.00 11.01 321 GLY A O 1
ATOM 2415 N N . MET A 1 322 ? -25.690 7.129 -42.039 1.00 10.10 322 MET A N 1
ATOM 2416 C CA . MET A 1 322 ? -25.991 7.425 -43.429 1.00 10.56 322 MET A CA 1
ATOM 2417 C C . MET A 1 322 ? -24.775 7.075 -44.278 1.00 10.65 322 MET A C 1
ATOM 2418 O O . MET A 1 322 ? -23.712 6.756 -43.750 1.00 10.28 322 MET A O 1
ATOM 2423 N N . ALA A 1 323 ? -24.940 7.091 -45.597 1.00 11.26 323 ALA A N 1
ATOM 2424 C CA . ALA A 1 323 ? -23.841 6.739 -46.488 1.00 12.30 323 ALA A CA 1
ATOM 2425 C C . ALA A 1 323 ? -24.016 7.395 -47.846 1.00 12.50 323 ALA A C 1
ATOM 2426 O O . ALA A 1 323 ? -25.139 7.703 -48.254 1.00 12.45 323 ALA A O 1
ATOM 2428 N N . GLY A 1 324 ? -22.886 7.608 -48.520 1.00 13.17 324 GLY A N 1
ATOM 2429 C CA . GLY A 1 324 ? -22.861 8.152 -49.869 1.00 13.88 324 GLY A CA 1
ATOM 2430 C C . GLY A 1 324 ? -21.943 7.344 -50.763 1.00 14.56 324 GLY A C 1
ATOM 2431 O O . GLY A 1 324 ? -21.145 6.530 -50.287 1.00 13.86 324 GLY A O 1
ATOM 2432 N N . GLU A 1 325 ? -22.067 7.586 -52.069 1.00 15.38 325 GLU A N 1
ATOM 2433 C CA . GLU A 1 325 ? -21.239 6.932 -53.076 1.00 16.79 325 GLU A CA 1
ATOM 2434 C C . GLU A 1 325 ? -20.535 7.989 -53.912 1.00 16.40 325 GLU A C 1
ATOM 2435 O O . GLU A 1 325 ? -21.172 8.902 -54.440 1.00 16.53 325 GLU A O 1
ATOM 2441 N N . GLY A 1 326 ? -19.215 7.869 -54.010 1.00 16.94 326 GLY A N 1
ATOM 2442 C CA . GLY A 1 326 ? -18.421 8.788 -54.809 1.00 17.38 326 GLY A CA 1
ATOM 2443 C C . GLY A 1 326 ? -18.434 8.415 -56.279 1.00 17.53 326 GLY A C 1
ATOM 2444 O O . GLY A 1 326 ? -18.684 7.256 -56.635 1.00 17.75 326 GLY A O 1
ATOM 2445 N N . TYR A 1 327 ? -18.175 9.406 -57.128 1.00 17.90 327 TYR A N 1
ATOM 2446 C CA . TYR A 1 327 ? -17.925 9.164 -58.548 1.00 18.41 327 TYR A CA 1
ATOM 2447 C C . TYR A 1 327 ? -16.688 8.284 -58.690 1.00 18.76 327 TYR A C 1
ATOM 2448 O O . TYR A 1 327 ? -16.646 7.372 -59.529 1.00 19.46 327 TYR A O 1
ATOM 2457 N N . GLY A 1 328 ? -15.687 8.564 -57.859 1.00 18.84 328 GLY A N 1
ATOM 2458 C CA . GLY A 1 328 ? -14.481 7.759 -57.779 1.00 18.62 328 GLY A CA 1
ATOM 2459 C C . GLY A 1 328 ? -14.106 7.457 -56.342 1.00 18.66 328 GLY A C 1
ATOM 2460 O O . GLY A 1 328 ? -14.929 7.594 -55.426 1.00 18.32 328 GLY A O 1
ATOM 2461 N N . VAL A 1 329 ? -12.853 7.050 -56.158 1.00 18.55 329 VAL A N 1
ATOM 2462 C CA . VAL A 1 329 ? -12.320 6.666 -54.855 1.00 18.51 329 VAL A CA 1
ATOM 2463 C C . VAL A 1 329 ? -12.281 7.849 -53.893 1.00 17.76 329 VAL A C 1
ATOM 2464 O O . VAL A 1 329 ? -11.832 8.946 -54.244 1.00 17.69 329 VAL A O 1
ATOM 2468 N N . LEU A 1 330 ? -12.764 7.602 -52.680 1.00 17.02 330 LEU A N 1
ATOM 2469 C CA . LEU A 1 330 ? -12.740 8.584 -51.608 1.00 16.37 330 LEU A CA 1
ATOM 2470 C C . LEU A 1 330 ? -11.694 8.184 -50.579 1.00 15.75 330 LEU A C 1
ATOM 2471 O O . LEU A 1 330 ? -11.564 7.010 -50.233 1.00 15.98 330 LEU A O 1
ATOM 2476 N N . ALA A 1 331 ? -10.937 9.169 -50.104 1.00 14.28 331 ALA A N 1
ATOM 2477 C CA . ALA A 1 331 ? -9.849 8.906 -49.169 1.00 13.63 331 ALA A CA 1
ATOM 2478 C C . ALA A 1 331 ? -9.621 10.069 -48.213 1.00 12.95 331 ALA A C 1
ATOM 2479 O O . ALA A 1 331 ? -10.082 11.189 -48.445 1.00 13.03 331 ALA A O 1
ATOM 2481 N N . GLY A 1 332 ? -8.894 9.796 -47.139 1.00 12.23 332 GLY A N 1
ATOM 2482 C CA . GLY A 1 332 ? -8.465 10.858 -46.248 1.00 12.06 332 GLY A CA 1
ATOM 2483 C C . GLY A 1 332 ? -8.653 10.523 -44.791 1.00 11.92 332 GLY A C 1
ATOM 2484 O O . GLY A 1 332 ? -8.603 9.354 -44.395 1.00 13.21 332 GLY A O 1
ATOM 2485 N N . ALA A 1 333 ? -8.838 11.569 -43.996 1.00 11.57 333 ALA A N 1
ATOM 2486 C CA . ALA A 1 333 ? -8.951 11.456 -42.552 1.00 11.54 333 ALA A CA 1
ATOM 2487 C C . ALA A 1 333 ? -10.388 11.126 -42.156 1.00 11.14 333 ALA A C 1
ATOM 2488 O O . ALA A 1 333 ? -11.328 11.476 -42.866 1.00 11.57 333 ALA A O 1
ATOM 2490 N N . SER A 1 334 ? -10.546 10.444 -41.020 1.00 11.28 334 SER A N 1
ATOM 2491 C CA . SER A 1 334 ? -11.840 10.388 -40.340 1.00 11.26 334 SER A CA 1
ATOM 2492 C C . SER A 1 334 ? -12.016 11.708 -39.602 1.00 10.06 334 SER A C 1
ATOM 2493 O O . SER A 1 334 ? -11.085 12.221 -38.987 1.00 10.12 334 SER A O 1
ATOM 2496 N N . THR A 1 335 ? -13.220 12.245 -39.666 1.00 9.46 335 THR A N 1
ATOM 2497 C CA . THR A 1 335 ? -13.475 13.571 -39.122 1.00 9.35 335 THR A CA 1
ATOM 2498 C C . THR A 1 335 ? -14.699 13.571 -38.220 1.00 8.93 335 THR A C 1
ATOM 2499 O O . THR A 1 335 ? -15.575 12.710 -38.331 1.00 8.94 335 THR A O 1
ATOM 2503 N N . VAL A 1 336 ? -14.731 14.539 -37.315 1.00 8.38 336 VAL A N 1
ATOM 2504 C CA . VAL A 1 336 ? -15.897 14.794 -36.482 1.00 8.42 336 VAL A CA 1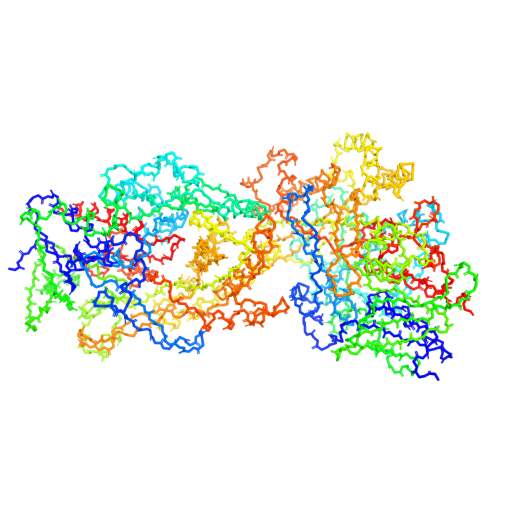
ATOM 2505 C C . VAL A 1 336 ? -16.354 16.236 -36.671 1.00 8.19 336 VAL A C 1
ATOM 2506 O O . VAL A 1 336 ? -15.531 17.142 -36.833 1.00 8.77 336 VAL A O 1
ATOM 2510 N N . THR A 1 337 ? -17.662 16.438 -36.682 1.00 7.92 337 THR A N 1
ATOM 2511 C CA . THR A 1 337 ? -18.228 17.774 -36.683 1.00 8.37 337 THR A CA 1
ATOM 2512 C C . THR A 1 337 ? -19.205 17.867 -35.524 1.00 7.82 337 THR A C 1
ATOM 2513 O O . THR A 1 337 ? -20.024 16.964 -35.327 1.00 8.02 337 THR A O 1
ATOM 2517 N N . TYR A 1 338 ? -19.100 18.960 -34.767 1.00 7.98 338 TYR A N 1
ATOM 2518 C CA . TYR A 1 338 ? -19.936 19.233 -33.616 1.00 8.17 338 TYR A CA 1
ATOM 2519 C C . TYR A 1 338 ? -20.723 20.522 -33.891 1.00 8.41 338 TYR A C 1
ATOM 2520 O O . TYR A 1 338 ? -20.274 21.615 -33.538 1.00 9.46 338 TYR A O 1
ATOM 2529 N N . PRO A 1 339 ? -21.892 20.415 -34.544 1.00 7.83 339 PRO A N 1
ATOM 2530 C CA . PRO A 1 339 ? -22.680 21.612 -34.841 1.00 7.95 339 PRO A CA 1
ATOM 2531 C C . PRO A 1 339 ? -23.608 22.001 -33.688 1.00 8.24 339 PRO A C 1
ATOM 2532 O O . PRO A 1 339 ? -24.101 21.134 -32.956 1.00 8.30 339 PRO A O 1
ATOM 2536 N N . SER A 1 340 ? -23.849 23.301 -33.538 1.00 8.27 340 SER A N 1
ATOM 2537 C CA . SER A 1 340 ? -24.826 23.822 -32.585 1.00 8.90 340 SER A CA 1
ATOM 2538 C C . SER A 1 340 ? -26.248 23.718 -33.137 1.00 8.54 340 SER A C 1
ATOM 2539 O O . SER A 1 340 ? -26.463 23.373 -34.311 1.00 8.46 340 SER A O 1
ATOM 2542 N N . ILE A 1 341 ? -27.226 24.057 -32.301 1.00 8.71 341 ILE A N 1
ATOM 2543 C CA . ILE A 1 341 ? -28.620 24.071 -32.735 1.00 9.47 341 ILE A CA 1
ATOM 2544 C C . ILE A 1 341 ? -28.850 24.962 -33.974 1.00 9.47 341 ILE A C 1
ATOM 2545 O O . ILE A 1 341 ? -29.574 24.581 -34.900 1.00 9.62 341 ILE A O 1
ATOM 2550 N N . SER A 1 342 ? -28.215 26.131 -34.000 1.00 9.61 342 SER A N 1
ATOM 2551 C CA . SER A 1 342 ? -28.392 27.036 -35.139 1.00 10.52 342 SER A CA 1
ATOM 2552 C C . SER A 1 342 ? -27.645 26.568 -36.374 1.00 10.13 342 SER A C 1
ATOM 2553 O O . SER A 1 342 ? -28.067 26.870 -37.489 1.00 10.41 342 SER A O 1
ATOM 2556 N N . ASP A 1 343 ? -26.543 25.844 -36.190 1.00 9.63 343 ASP A N 1
ATOM 2557 C CA . ASP A 1 343 ? -25.875 25.211 -37.317 1.00 9.67 343 ASP A CA 1
ATOM 2558 C C . ASP A 1 343 ? -26.784 24.183 -37.998 1.00 9.42 343 ASP A C 1
ATOM 2559 O O . ASP A 1 343 ? -26.869 24.134 -39.227 1.00 10.27 343 ASP A O 1
ATOM 2564 N N . VAL A 1 344 ? -27.471 23.364 -37.202 1.00 9.06 344 VAL A N 1
ATOM 2565 C CA . VAL A 1 344 ? -28.337 22.310 -37.730 1.00 9.22 344 VAL A CA 1
ATOM 2566 C C . VAL A 1 344 ? -29.641 22.855 -38.307 1.00 9.45 344 VAL A C 1
ATOM 2567 O O . VAL A 1 344 ? -30.073 22.436 -39.384 1.00 10.02 344 VAL A O 1
ATOM 2571 N N . PHE A 1 345 ? -30.257 23.797 -37.602 1.00 9.97 345 PHE A N 1
ATOM 2572 C CA . PHE A 1 345 ? -31.607 24.234 -37.948 1.00 10.57 345 PHE A CA 1
ATOM 2573 C C . PHE A 1 345 ? -31.678 25.569 -38.669 1.00 11.00 345 PHE A C 1
ATOM 2574 O O . PHE A 1 345 ? -32.735 25.913 -39.191 1.00 11.58 345 PHE A O 1
ATOM 2582 N N . GLY A 1 346 ? -30.580 26.317 -38.701 1.00 10.83 346 GLY A N 1
ATOM 2583 C CA . GLY A 1 346 ? -30.560 27.583 -39.433 1.00 11.81 346 GLY A CA 1
ATOM 2584 C C . GLY A 1 346 ? -31.722 28.486 -39.063 1.00 12.50 346 GLY A C 1
ATOM 2585 O O . GLY A 1 346 ? -31.938 28.793 -37.889 1.00 12.68 346 GLY A O 1
ATOM 2586 N N . ASN A 1 347 ? -32.488 28.901 -40.066 1.00 12.79 347 ASN A N 1
ATOM 2587 C CA . ASN A 1 347 ? -33.564 29.879 -39.855 1.00 13.08 347 ASN A CA 1
ATOM 2588 C C . ASN A 1 347 ? -34.807 29.352 -39.146 1.00 13.84 347 ASN A C 1
ATOM 2589 O O . ASN A 1 347 ? -35.676 30.128 -38.737 1.00 14.67 347 ASN A O 1
ATOM 2594 N N . GLU A 1 348 ? -34.889 28.039 -38.982 1.00 12.91 348 GLU A N 1
ATOM 2595 C CA . GLU A 1 348 ? -35.981 27.443 -38.231 1.00 13.83 348 GLU A CA 1
ATOM 2596 C C . GLU A 1 348 ? -35.626 27.293 -36.757 1.00 12.49 348 GLU A C 1
ATOM 2597 O O . GLU A 1 348 ? -36.440 26.802 -35.978 1.00 13.48 348 GLU A O 1
ATOM 2603 N N . THR A 1 349 ? -34.430 27.753 -36.376 1.00 12.56 349 THR A N 1
ATOM 2604 C CA . THR A 1 349 ? -33.967 27.610 -34.994 1.00 12.00 349 THR A CA 1
ATOM 2605 C C . THR A 1 349 ? -34.945 28.235 -34.010 1.00 12.26 349 THR A C 1
ATOM 2606 O O . THR A 1 349 ? -35.338 27.593 -33.035 1.00 12.01 349 THR A O 1
ATOM 2610 N N . ASP A 1 350 ? -35.367 29.472 -34.280 1.00 12.64 350 ASP A N 1
ATOM 2611 C CA . ASP A 1 350 ? -36.249 30.167 -33.342 1.00 13.73 350 ASP A CA 1
ATOM 2612 C C . ASP A 1 350 ? -37.537 29.383 -33.086 1.00 13.67 350 ASP A C 1
ATOM 2613 O O . ASP A 1 350 ? -37.988 29.287 -31.942 1.00 14.14 350 ASP A O 1
ATOM 2618 N N . SER A 1 351 ? -38.105 28.797 -34.140 1.00 13.94 351 SER A N 1
ATOM 2619 C CA A SER A 1 351 ? -39.333 28.018 -33.998 0.50 14.28 351 SER A CA 1
ATOM 2620 C CA B SER A 1 351 ? -39.324 27.996 -34.036 0.50 14.26 351 SER A CA 1
ATOM 2621 C C . SER A 1 351 ? -39.090 26.719 -33.227 1.00 14.19 351 SER A C 1
ATOM 2622 O O . SER A 1 351 ? -39.910 26.341 -32.393 1.00 14.42 351 SER A O 1
ATOM 2627 N N . ILE A 1 352 ? -37.964 26.060 -33.507 1.00 13.96 352 ILE A N 1
ATOM 2628 C CA . ILE A 1 352 ? -37.548 24.843 -32.798 1.00 13.93 352 ILE A CA 1
ATOM 2629 C C . ILE A 1 352 ? -37.374 25.148 -31.302 1.00 13.57 352 ILE A C 1
ATOM 2630 O O . ILE A 1 352 ? -37.866 24.403 -30.440 1.00 14.23 352 ILE A O 1
ATOM 2635 N N . VAL A 1 353 ? -36.694 26.254 -31.011 1.00 13.64 353 VAL A N 1
ATOM 2636 C CA . VAL A 1 353 ? -36.457 26.694 -29.636 1.00 14.05 353 VAL A CA 1
ATOM 2637 C C . VAL A 1 353 ? -37.774 26.984 -28.907 1.00 14.49 353 VAL A C 1
ATOM 2638 O O . VAL A 1 353 ? -37.967 26.538 -27.775 1.00 14.53 353 VAL A O 1
ATOM 2642 N N . ALA A 1 354 ? -38.687 27.705 -29.565 1.00 14.85 354 ALA A N 1
ATOM 2643 C CA . ALA A 1 354 ? -39.997 28.016 -28.986 1.00 15.19 354 ALA A CA 1
ATOM 2644 C C . ALA A 1 354 ? -40.783 26.751 -28.659 1.00 15.34 354 ALA A C 1
ATOM 2645 O O . ALA A 1 354 ? -41.377 26.645 -27.584 1.00 15.53 354 ALA A O 1
ATOM 2647 N N . SER A 1 355 ? -40.774 25.795 -29.584 1.00 15.41 355 SER A N 1
ATOM 2648 C CA A SER A 1 355 ? -41.451 24.519 -29.377 0.50 15.35 355 SER A CA 1
ATOM 2649 C CA B SER A 1 355 ? -41.438 24.509 -29.396 0.50 15.34 355 SER A CA 1
ATOM 2650 C C . SER A 1 355 ? -40.858 23.778 -28.184 1.00 15.27 355 SER A C 1
ATOM 2651 O O . SER A 1 355 ? -41.592 23.329 -27.302 1.00 15.61 355 SER A O 1
ATOM 2656 N N . LEU A 1 356 ? -39.533 23.659 -28.156 1.00 14.59 356 LEU A N 1
ATOM 2657 C CA . LEU A 1 356 ? -38.852 22.994 -27.048 1.00 14.08 356 LEU A CA 1
ATOM 2658 C C . LEU A 1 356 ? -39.138 23.671 -25.704 1.00 14.56 356 LEU A C 1
ATOM 2659 O O . LEU A 1 356 ? -39.439 22.997 -24.715 1.00 14.15 356 LEU A O 1
ATOM 2664 N N . ARG A 1 357 ? -39.064 24.999 -25.671 1.00 15.09 357 ARG A N 1
ATOM 2665 C CA . ARG A 1 357 ? -39.357 25.739 -24.447 1.00 16.22 357 ARG A CA 1
ATOM 2666 C C . ARG A 1 357 ? -40.756 25.419 -23.912 1.00 16.54 357 ARG A C 1
ATOM 2667 O O . ARG A 1 357 ? -40.941 25.264 -22.699 1.00 17.01 357 ARG A O 1
ATOM 2675 N N . SER A 1 358 ? -41.720 25.296 -24.824 1.00 16.65 358 SER A N 1
ATOM 2676 C CA . SER A 1 358 ? -43.118 25.027 -24.472 1.00 17.05 358 SER A CA 1
ATOM 2677 C C . SER A 1 358 ? -43.334 23.600 -23.972 1.00 16.92 358 SER A C 1
ATOM 2678 O O . SER A 1 358 ? -44.410 23.272 -23.461 1.00 17.60 358 SER A O 1
ATOM 2681 N N . GLN A 1 359 ? -42.312 22.758 -24.126 1.00 16.37 359 GLN A N 1
ATOM 2682 C CA . GLN A 1 359 ? -42.412 21.336 -23.806 1.00 15.78 359 GLN A CA 1
ATOM 2683 C C . GLN A 1 359 ? -41.716 20.931 -22.506 1.00 14.73 359 GLN A C 1
ATOM 2684 O O . GLN A 1 359 ? -41.987 19.846 -21.987 1.00 14.74 359 GLN A O 1
ATOM 2690 N N . LEU A 1 360 ? -40.824 21.780 -21.995 1.00 14.48 360 LEU A N 1
ATOM 2691 C CA . LEU A 1 360 ? -39.966 21.404 -20.857 1.00 14.31 360 LEU A CA 1
ATOM 2692 C C . LEU A 1 360 ? -40.725 20.945 -19.616 1.00 14.16 360 LEU A C 1
ATOM 2693 O O . LEU A 1 360 ? -40.364 19.936 -19.018 1.00 14.09 360 LEU A O 1
ATOM 2698 N N . SER A 1 361 ? -41.766 21.679 -19.220 1.00 14.21 361 SER A N 1
ATOM 2699 C CA A SER A 1 361 ? -42.533 21.309 -18.030 0.49 14.18 361 SER A CA 1
ATOM 2700 C CA B SER A 1 361 ? -42.553 21.323 -18.036 0.51 14.13 361 SER A CA 1
ATOM 2701 C C . SER A 1 361 ? -43.287 19.999 -18.241 1.00 13.75 361 SER A C 1
ATOM 2702 O O . SER A 1 361 ? -43.424 19.197 -17.309 1.00 13.51 361 SER A O 1
ATOM 2707 N N . ASP A 1 362 ? -43.751 19.773 -19.466 1.00 13.71 362 ASP A N 1
ATOM 2708 C CA . ASP A 1 362 ? -44.397 18.516 -19.815 1.00 13.36 362 ASP A CA 1
ATOM 2709 C C . ASP A 1 362 ? -43.407 17.344 -19.857 1.00 12.63 362 ASP A C 1
ATOM 2710 O O . ASP A 1 362 ? -43.744 16.244 -19.438 1.00 12.47 362 ASP A O 1
ATOM 2715 N N . TYR A 1 363 ? -42.190 17.575 -20.351 1.00 11.54 363 TYR A N 1
ATOM 2716 C CA . TYR A 1 363 ? -41.152 16.550 -20.253 1.00 11.03 363 TYR A CA 1
ATOM 2717 C C . TYR A 1 363 ? -40.944 16.166 -18.789 1.00 10.71 363 TYR A C 1
ATOM 2718 O O . TYR A 1 363 ? -40.913 14.981 -18.449 1.00 11.18 363 TYR A O 1
ATOM 2727 N N . ALA A 1 364 ? -40.818 17.179 -17.932 1.00 10.79 364 ALA A N 1
ATOM 2728 C CA . ALA A 1 364 ? -40.587 16.958 -16.506 1.00 10.70 364 ALA A CA 1
ATOM 2729 C C . ALA A 1 364 ? -41.710 16.124 -15.887 1.00 10.63 364 ALA A C 1
ATOM 2730 O O . ALA A 1 364 ? -41.448 15.173 -15.153 1.00 10.73 364 ALA A O 1
ATOM 2732 N N . ALA A 1 365 ? -42.961 16.464 -16.208 1.00 10.88 365 ALA A N 1
ATOM 2733 C CA . ALA A 1 365 ? -44.095 15.730 -15.670 1.00 11.31 365 ALA A CA 1
ATOM 2734 C C . ALA A 1 365 ? -44.065 14.257 -16.066 1.00 11.44 365 ALA A C 1
ATOM 2735 O O . ALA A 1 365 ? -44.366 13.380 -15.265 1.00 11.98 365 ALA A O 1
ATOM 2737 N N . ALA A 1 366 ? -43.700 13.983 -17.314 1.00 11.40 366 ALA A N 1
ATOM 2738 C CA . ALA A 1 366 ? -43.566 12.601 -17.770 1.00 11.20 366 ALA A CA 1
ATOM 2739 C C . ALA A 1 366 ? -42.453 11.865 -17.020 1.00 11.12 366 ALA A C 1
ATOM 2740 O O . ALA A 1 366 ? -42.624 10.722 -16.598 1.00 10.75 366 ALA A O 1
ATOM 2742 N N . THR A 1 367 ? -41.317 12.531 -16.844 1.00 11.15 367 THR A N 1
ATOM 2743 C CA . THR A 1 367 ? -40.185 11.921 -16.151 1.00 11.27 367 THR A CA 1
ATOM 2744 C C . THR A 1 367 ? -40.482 11.650 -14.663 1.00 11.41 367 THR A C 1
ATOM 2745 O O . THR A 1 367 ? -40.019 10.646 -14.117 1.00 11.55 367 THR A O 1
ATOM 2749 N N . VAL A 1 368 ? -41.272 12.513 -14.017 1.00 11.54 368 VAL A N 1
ATOM 2750 C CA . VAL A 1 368 ? -41.708 12.253 -12.636 1.00 12.46 368 VAL A CA 1
ATOM 2751 C C . VAL A 1 368 ? -42.281 10.832 -12.545 1.00 12.87 368 VAL A C 1
ATOM 2752 O O . VAL A 1 368 ? -41.928 10.058 -11.653 1.00 13.14 368 VAL A O 1
ATOM 2756 N N . LYS A 1 369 ? -43.145 10.490 -13.496 1.00 13.84 369 LYS A N 1
ATOM 2757 C CA . LYS A 1 369 ? -43.785 9.177 -13.512 1.00 14.60 369 LYS A CA 1
ATOM 2758 C C . LYS A 1 369 ? -42.816 8.021 -13.785 1.00 14.60 369 LYS A C 1
ATOM 2759 O O . LYS A 1 369 ? -42.984 6.935 -13.238 1.00 14.29 369 LYS A O 1
ATOM 2765 N N . VAL A 1 370 ? -41.805 8.250 -14.623 1.00 14.93 370 VAL A N 1
ATOM 2766 C CA . VAL A 1 370 ? -40.781 7.229 -14.898 1.00 15.67 370 VAL A CA 1
ATOM 2767 C C . VAL A 1 370 ? -40.126 6.761 -13.599 1.00 16.31 370 VAL A C 1
ATOM 2768 O O . VAL A 1 370 ? -39.872 5.570 -13.407 1.00 15.80 370 VAL A O 1
ATOM 2772 N N . SER A 1 371 ? -39.882 7.721 -12.707 1.00 17.39 371 SER A N 1
ATOM 2773 C CA . SER A 1 371 ? -39.224 7.485 -11.431 1.00 18.67 371 SER A CA 1
ATOM 2774 C C . SER A 1 371 ? -40.202 7.166 -10.297 1.00 19.03 371 SER A C 1
ATOM 2775 O O . SER A 1 371 ? -39.800 7.141 -9.134 1.00 19.52 371 SER A O 1
ATOM 2778 N N . ASN A 1 372 ? -41.474 6.925 -10.639 1.00 19.29 372 ASN A N 1
ATOM 2779 C CA . ASN A 1 372 ? -42.556 6.698 -9.662 1.00 19.79 372 ASN A CA 1
ATOM 2780 C C . ASN A 1 372 ? -42.650 7.805 -8.600 1.00 19.02 372 ASN A C 1
ATOM 2781 O O . ASN A 1 372 ? -42.969 7.553 -7.431 1.00 19.67 372 ASN A O 1
ATOM 2786 N N . GLY A 1 373 ? -42.358 9.032 -9.020 1.00 17.58 373 GLY A N 1
ATOM 2787 C CA . GLY A 1 373 ? -42.463 10.197 -8.155 1.00 16.28 373 GLY A CA 1
ATOM 2788 C C . GLY A 1 373 ? -41.228 10.519 -7.334 1.00 15.53 373 GLY A C 1
ATOM 2789 O O . GLY A 1 373 ? -41.243 11.464 -6.554 1.00 15.83 373 GLY A O 1
ATOM 2790 N N . HIS A 1 374 ? -40.153 9.755 -7.510 1.00 14.70 374 HIS A N 1
ATOM 2791 C CA . HIS A 1 374 ? -38.932 9.972 -6.726 1.00 14.56 374 HIS A CA 1
ATOM 2792 C C . HIS A 1 374 ? -38.020 11.069 -7.243 1.00 14.67 374 HIS A C 1
ATOM 2793 O O . HIS A 1 374 ? -37.072 11.479 -6.565 1.00 15.41 374 HIS A O 1
ATOM 2800 N N . MET A 1 375 ? -38.293 11.532 -8.454 1.00 14.01 375 MET A N 1
ATOM 2801 C CA . MET A 1 375 ? -37.765 12.803 -8.917 1.00 13.94 375 MET A CA 1
ATOM 2802 C C . MET A 1 375 ? -38.962 13.726 -8.985 1.00 13.86 375 MET A C 1
ATOM 2803 O O . MET A 1 375 ? -39.991 13.352 -9.554 1.00 14.98 375 MET A O 1
ATOM 2808 N N . LYS A 1 376 ? -38.838 14.910 -8.393 1.00 13.27 376 LYS A N 1
ATOM 2809 C CA . LYS A 1 376 ? -39.956 15.838 -8.265 1.00 13.38 376 LYS A CA 1
ATOM 2810 C C . LYS A 1 376 ? -40.098 16.753 -9.477 1.00 12.43 376 LYS A C 1
ATOM 2811 O O . LYS A 1 376 ? -39.113 17.098 -10.133 1.00 11.46 376 LYS A O 1
ATOM 2817 N N . GLN A 1 377 ? -41.336 17.169 -9.740 1.00 11.90 377 GLN A N 1
ATOM 2818 C CA . GLN A 1 377 ? -41.651 18.080 -10.842 1.00 12.00 377 GLN A CA 1
ATOM 2819 C C . GLN A 1 377 ? -40.738 19.295 -10.871 1.00 11.77 377 GLN A C 1
ATOM 2820 O O . GLN A 1 377 ? -40.141 19.607 -11.906 1.00 11.31 377 GLN A O 1
ATOM 2826 N N . GLU A 1 378 ? -40.655 19.996 -9.739 1.00 11.63 378 GLU A N 1
ATOM 2827 C CA . GLU A 1 378 ? -39.862 21.209 -9.650 1.00 12.06 378 GLU A CA 1
ATOM 2828 C C . GLU A 1 378 ? -38.403 20.945 -9.952 1.00 11.39 378 GLU A C 1
ATOM 2829 O O . GLU A 1 378 ? -37.753 21.755 -10.593 1.00 11.24 378 GLU A O 1
ATOM 2835 N N . ASP A 1 379 ? -37.890 19.823 -9.456 1.00 11.09 379 ASP A N 1
ATOM 2836 C CA . ASP A 1 379 ? -36.478 19.495 -9.599 1.00 11.06 379 ASP A CA 1
ATOM 2837 C C . ASP A 1 379 ? -36.158 19.195 -11.052 1.00 10.43 379 ASP A C 1
ATOM 2838 O O . ASP A 1 379 ? -35.172 19.684 -11.594 1.00 10.60 379 ASP A O 1
ATOM 2843 N N . LEU A 1 380 ? -37.014 18.405 -11.688 1.00 10.14 380 LEU A N 1
ATOM 2844 C CA . LEU A 1 380 ? -36.825 18.067 -13.102 1.00 9.97 380 LEU A CA 1
ATOM 2845 C C . LEU A 1 380 ? -36.985 19.275 -14.010 1.00 10.40 380 LEU A C 1
ATOM 2846 O O . LEU A 1 380 ? -36.241 19.416 -14.982 1.00 10.22 380 LEU A O 1
ATOM 2851 N N . GLU A 1 381 ? -37.923 20.163 -13.685 1.00 10.62 381 GLU A N 1
ATOM 2852 C CA . GLU A 1 381 ? -38.062 21.399 -14.461 1.00 11.88 381 GLU A CA 1
ATOM 2853 C C . GLU A 1 381 ? -36.754 22.180 -14.459 1.00 11.34 381 GLU A C 1
ATOM 2854 O O . GLU A 1 381 ? -36.317 22.690 -15.492 1.00 12.01 381 GLU A O 1
ATOM 2860 N N . ARG A 1 382 ? -36.124 22.264 -13.294 1.00 10.95 382 ARG A N 1
ATOM 2861 C CA . ARG A 1 382 ? -34.883 22.998 -13.167 1.00 10.91 382 ARG A CA 1
ATOM 2862 C C . ARG A 1 382 ? -33.714 22.311 -13.866 1.00 10.63 382 ARG A C 1
ATOM 2863 O O . ARG A 1 382 ? -32.901 22.980 -14.493 1.00 10.92 382 ARG A O 1
ATOM 2871 N N . LEU A 1 383 ? -33.631 20.989 -13.757 1.00 10.01 383 LEU A N 1
ATOM 2872 C CA . LEU A 1 383 ? -32.596 20.241 -14.461 1.00 9.74 383 LEU A CA 1
ATOM 2873 C C . LEU A 1 383 ? -32.760 20.392 -15.973 1.00 9.42 383 LEU A C 1
ATOM 2874 O O . LEU A 1 383 ? -31.787 20.624 -16.682 1.00 9.41 383 LEU A O 1
ATOM 2879 N N . TYR A 1 384 ? -33.992 20.289 -16.461 1.00 9.20 384 TYR A N 1
ATOM 2880 C CA . TYR A 1 384 ? -34.230 20.409 -17.891 1.00 9.32 384 TYR A CA 1
ATOM 2881 C C . TYR A 1 384 ? -33.982 21.839 -18.378 1.00 9.51 384 TYR A C 1
ATOM 2882 O O . TYR A 1 384 ? -33.540 22.039 -19.508 1.00 9.66 384 TYR A O 1
ATOM 2891 N N . GLN A 1 385 ? -34.241 22.826 -17.519 1.00 9.72 385 GLN A N 1
ATOM 2892 C CA . GLN A 1 385 ? -33.913 24.208 -17.844 1.00 10.13 385 GLN A CA 1
ATOM 2893 C C . GLN A 1 385 ? -32.413 24.411 -18.021 1.00 9.57 385 GLN A C 1
ATOM 2894 O O . GLN A 1 385 ? -31.991 25.154 -18.910 1.00 9.95 385 GLN A O 1
ATOM 2900 N N . LEU A 1 386 ? -31.605 23.778 -17.168 1.00 9.73 386 LEU A N 1
ATOM 2901 C CA . LEU A 1 386 ? -30.165 23.857 -17.312 1.00 9.57 386 LEU A CA 1
ATOM 2902 C C . LEU A 1 386 ? -29.730 23.310 -18.674 1.00 9.06 386 LEU A C 1
ATOM 2903 O O . LEU A 1 386 ? -28.912 23.917 -19.364 1.00 9.08 386 LEU A O 1
ATOM 2908 N N . GLN A 1 387 ? -30.285 22.167 -19.066 1.00 8.51 387 GLN A N 1
ATOM 2909 C CA . GLN A 1 387 ? -29.945 21.575 -20.354 1.00 8.26 387 GLN A CA 1
ATOM 2910 C C . GLN A 1 387 ? -30.424 22.447 -21.518 1.00 8.56 387 GLN A C 1
ATOM 2911 O O . GLN A 1 387 ? -29.696 22.660 -22.483 1.00 8.69 387 GLN A O 1
ATOM 2917 N N . PHE A 1 388 ? -31.649 22.955 -21.412 1.00 8.89 388 PHE A N 1
ATOM 2918 C CA . PHE A 1 388 ? -32.192 23.878 -22.405 1.00 9.91 388 PHE A CA 1
ATOM 2919 C C . PHE A 1 388 ? -31.262 25.077 -22.590 1.00 10.09 388 PHE A C 1
ATOM 2920 O O . PHE A 1 388 ? -30.947 25.453 -23.720 1.00 10.05 388 PHE A O 1
ATOM 2928 N N . ASP A 1 389 ? -30.824 25.674 -21.484 1.00 9.78 389 ASP A N 1
ATOM 2929 C CA . ASP A 1 389 ? -29.961 26.849 -21.559 1.00 10.64 389 ASP A CA 1
ATOM 2930 C C . ASP A 1 389 ? -28.623 26.527 -22.218 1.00 10.28 389 ASP A C 1
ATOM 2931 O O . ASP A 1 389 ? -28.112 27.334 -22.986 1.00 10.19 389 ASP A O 1
ATOM 2936 N N . LEU A 1 390 ? -28.052 25.355 -21.928 1.00 10.03 390 LEU A N 1
ATOM 2937 C CA . LEU A 1 390 ? -26.821 24.940 -22.600 1.00 9.92 390 LEU A CA 1
ATOM 2938 C C . LEU A 1 390 ? -27.016 24.897 -24.109 1.00 9.69 390 LEU A C 1
ATOM 2939 O O . LEU A 1 390 ? -26.187 25.415 -24.849 1.00 10.57 390 LEU A O 1
ATOM 2944 N N . ILE A 1 391 ? -28.127 24.316 -24.549 1.00 9.64 391 ILE A N 1
ATOM 2945 C CA . ILE A 1 391 ? -28.422 24.191 -25.975 1.00 10.30 391 ILE A CA 1
ATOM 2946 C C . ILE A 1 391 ? -28.686 25.557 -26.618 1.00 10.64 391 ILE A C 1
ATOM 2947 O O . ILE A 1 391 ? -28.132 25.881 -27.685 1.00 11.35 391 ILE A O 1
ATOM 2952 N N . VAL A 1 392 ? -29.523 26.356 -25.956 1.00 10.63 392 VAL A N 1
ATOM 2953 C CA . VAL A 1 392 ? -30.117 27.543 -26.583 1.00 11.91 392 VAL A CA 1
ATOM 2954 C C . VAL A 1 392 ? -29.310 28.810 -26.348 1.00 12.47 392 VAL A C 1
ATOM 2955 O O . VAL A 1 392 ? -29.186 29.647 -27.252 1.00 13.36 392 VAL A O 1
ATOM 2959 N N . LYS A 1 393 ? -28.746 28.947 -25.155 1.00 12.51 393 LYS A N 1
ATOM 2960 C CA . LYS A 1 393 ? -28.047 30.172 -24.770 1.00 13.47 393 LYS A CA 1
ATOM 2961 C C . LYS A 1 393 ? -26.540 30.037 -24.934 1.00 13.07 393 LYS A C 1
ATOM 2962 O O . LYS A 1 393 ? -25.897 30.917 -25.511 1.00 13.07 393 LYS A O 1
ATOM 2968 N N . ASP A 1 394 ? -25.978 28.934 -24.437 1.00 12.58 394 ASP A N 1
ATOM 2969 C CA . ASP A 1 394 ? -24.541 28.674 -24.555 1.00 13.06 394 ASP A CA 1
ATOM 2970 C C . ASP A 1 394 ? -24.159 28.085 -25.910 1.00 12.72 394 ASP A C 1
ATOM 2971 O O . ASP A 1 394 ? -22.978 28.041 -26.258 1.00 13.96 394 ASP A O 1
ATOM 2976 N N . LYS A 1 395 ? -25.164 27.618 -26.653 1.00 12.46 395 LYS A N 1
ATOM 2977 C CA . LYS A 1 395 ? -24.971 27.050 -27.997 1.00 12.83 395 LYS A CA 1
ATOM 2978 C C . LYS A 1 395 ? -23.988 25.882 -28.017 1.00 11.93 395 LYS A C 1
ATOM 2979 O O . LYS A 1 395 ? -23.133 25.779 -28.904 1.00 12.40 395 LYS A O 1
ATOM 2985 N N . VAL A 1 396 ? -24.088 25.000 -27.025 1.00 10.79 396 VAL A N 1
ATOM 2986 C CA . VAL A 1 396 ? -23.252 23.806 -27.037 1.00 10.35 396 VAL A CA 1
ATOM 2987 C C . VAL A 1 396 ? -23.641 22.916 -28.221 1.00 9.65 396 VAL A C 1
ATOM 2988 O O . VAL A 1 396 ? -24.766 22.993 -28.707 1.00 9.99 396 VAL A O 1
ATOM 2992 N N . PRO A 1 397 ? -22.703 22.097 -28.715 1.00 9.17 397 PRO A N 1
ATOM 2993 C CA . PRO A 1 397 ? -23.097 21.226 -29.823 1.00 8.80 397 PRO A CA 1
ATOM 2994 C C . PRO A 1 397 ? -24.295 20.341 -29.481 1.00 8.33 397 PRO A C 1
ATOM 2995 O O . PRO A 1 397 ? -24.415 19.837 -28.347 1.00 8.24 397 PRO A O 1
ATOM 2999 N N . ILE A 1 398 ? -25.185 20.165 -30.451 1.00 7.99 398 ILE A N 1
ATOM 3000 C CA . ILE A 1 398 ? -26.336 19.281 -30.269 1.00 8.07 398 ILE A CA 1
ATOM 3001 C C . ILE A 1 398 ? -26.201 17.950 -31.000 1.00 7.67 398 ILE A C 1
ATOM 3002 O O . ILE A 1 398 ? -27.059 17.089 -30.855 1.00 7.24 398 ILE A O 1
ATOM 3007 N N . ALA A 1 399 ? -25.136 17.795 -31.776 1.00 7.68 399 ALA A N 1
ATOM 3008 C CA . ALA A 1 399 ? -24.910 16.593 -32.564 1.00 7.83 399 ALA A CA 1
ATOM 3009 C C . ALA A 1 399 ? -23.437 16.276 -32.591 1.00 7.77 399 ALA A C 1
ATOM 3010 O O . ALA A 1 399 ? -22.598 17.177 -32.552 1.00 8.05 399 ALA A O 1
ATOM 3012 N N . GLU A 1 400 ? -23.128 14.982 -32.685 1.00 7.70 400 GLU A N 1
ATOM 3013 C CA . GLU A 1 400 ? -21.849 14.537 -33.196 1.00 7.89 400 GLU A CA 1
ATOM 3014 C C . GLU A 1 400 ? -22.095 13.929 -34.565 1.00 7.55 400 GLU A C 1
ATOM 3015 O O . GLU A 1 400 ? -22.987 13.099 -34.729 1.00 7.85 400 GLU A O 1
ATOM 3021 N N . ILE A 1 401 ? -21.306 14.358 -35.544 1.00 7.33 401 ILE A N 1
ATOM 3022 C CA . ILE A 1 401 ? -21.365 13.808 -36.891 1.00 7.74 401 ILE A CA 1
ATOM 3023 C C . ILE A 1 401 ? -19.983 13.312 -37.291 1.00 7.74 401 ILE A C 1
ATOM 3024 O O . ILE A 1 401 ? -19.061 14.114 -37.525 1.00 7.99 401 ILE A O 1
ATOM 3029 N N . LEU A 1 402 ? -19.829 11.993 -37.384 1.00 8.02 402 LEU A N 1
ATOM 3030 C CA . LEU A 1 402 ? -18.597 11.387 -37.883 1.00 8.02 402 LEU A CA 1
ATOM 3031 C C . LEU A 1 402 ? -18.714 11.133 -39.372 1.00 8.36 402 LEU A C 1
ATOM 3032 O O . LEU A 1 402 ? -19.774 10.723 -39.850 1.00 8.74 402 LEU A O 1
ATOM 3037 N N . PHE A 1 403 ? -17.631 11.395 -40.097 1.00 9.03 403 PHE A N 1
ATOM 3038 C CA . PHE A 1 403 ? -17.511 10.976 -41.493 1.00 10.00 403 PHE A CA 1
ATOM 3039 C C . PHE A 1 403 ? -16.270 10.117 -41.621 1.00 11.32 403 PHE A C 1
ATOM 3040 O O . PHE A 1 403 ? -15.200 10.480 -41.115 1.00 11.46 403 PHE A O 1
ATOM 3048 N N . HIS A 1 404 ? -16.424 8.985 -42.308 1.00 12.83 404 HIS A N 1
ATOM 3049 C CA . HIS A 1 404 ? -15.366 7.982 -42.479 1.00 14.71 404 HIS A CA 1
ATOM 3050 C C . HIS A 1 404 ? -15.264 7.612 -43.957 1.00 14.98 404 HIS A C 1
ATOM 3051 O O . HIS A 1 404 ? -16.283 7.326 -44.568 1.00 14.75 404 HIS A O 1
ATOM 3058 N N . PRO A 1 405 ? -14.038 7.567 -44.526 1.00 15.70 405 PRO A N 1
ATOM 3059 C CA . PRO A 1 405 ? -13.935 6.849 -45.802 1.00 16.92 405 PRO A CA 1
ATOM 3060 C C . PRO A 1 405 ? -14.307 5.385 -45.564 1.00 17.98 405 PRO A C 1
ATOM 3061 O O . PRO A 1 405 ? -13.839 4.780 -44.595 1.00 18.77 405 PRO A O 1
ATOM 3065 N N . GLY A 1 406 ? -15.162 4.830 -46.417 1.00 19.19 406 GLY A N 1
ATOM 3066 C CA . GLY A 1 406 ? -15.637 3.460 -46.232 1.00 20.76 406 GLY A CA 1
ATOM 3067 C C . GLY A 1 406 ? -14.936 2.444 -47.110 1.00 21.36 406 GLY A C 1
ATOM 3068 O O . GLY A 1 406 ? -15.368 1.289 -47.190 1.00 22.46 406 GLY A O 1
ATOM 3069 N N . GLY A 1 407 ? -13.850 2.868 -47.756 1.00 21.37 407 GLY A N 1
ATOM 3070 C CA . GLY A 1 407 ? -13.152 2.043 -48.743 1.00 21.66 407 GLY A CA 1
ATOM 3071 C C . GLY A 1 407 ? -13.749 2.232 -50.126 1.00 21.27 407 GLY A C 1
ATOM 3072 O O . GLY A 1 407 ? -14.972 2.271 -50.281 1.00 21.79 407 GLY A O 1
ATOM 3073 N N . GLY A 1 408 ? -12.884 2.353 -51.131 1.00 21.24 408 GLY A N 1
ATOM 3074 C CA . GLY A 1 408 ? -13.323 2.571 -52.508 1.00 20.30 408 GLY A CA 1
ATOM 3075 C C . GLY A 1 408 ? -14.077 3.878 -52.664 1.00 19.64 408 GLY A C 1
ATOM 3076 O O . GLY A 1 408 ? -13.594 4.935 -52.252 1.00 19.62 408 GLY A O 1
ATOM 3077 N N . ASN A 1 409 ? -15.267 3.802 -53.254 1.00 18.91 409 ASN A N 1
ATOM 3078 C CA . ASN A 1 409 ? -16.093 4.990 -53.478 1.00 18.37 409 ASN A CA 1
ATOM 3079 C C . ASN A 1 409 ? -17.050 5.308 -52.321 1.00 17.44 409 ASN A C 1
ATOM 3080 O O . ASN A 1 409 ? -17.836 6.251 -52.409 1.00 17.50 409 ASN A O 1
ATOM 3085 N N . ALA A 1 410 ? -16.976 4.523 -51.250 1.00 16.92 410 ALA A N 1
ATOM 3086 C CA . ALA A 1 410 ? -17.925 4.659 -50.147 1.00 16.22 410 ALA A CA 1
ATOM 3087 C C . ALA A 1 410 ? -17.503 5.700 -49.120 1.00 15.52 410 ALA A C 1
ATOM 3088 O O . ALA A 1 410 ? -16.326 5.819 -48.775 1.00 15.30 410 ALA A O 1
ATOM 3090 N N . VAL A 1 411 ? -18.486 6.462 -48.656 1.00 14.70 411 VAL A N 1
ATOM 3091 C CA . VAL A 1 411 ? -18.329 7.297 -47.471 1.00 13.96 411 VAL A CA 1
ATOM 3092 C C . VAL A 1 411 ? -19.462 6.974 -46.497 1.00 13.11 411 VAL A C 1
ATOM 3093 O O . VAL A 1 411 ? -20.626 6.838 -46.903 1.00 13.33 411 VAL A O 1
ATOM 3097 N N . SER A 1 412 ? -19.106 6.816 -45.222 1.00 12.59 412 SER A N 1
ATOM 3098 C CA A SER A 1 412 ? -20.131 6.624 -44.206 0.51 12.04 412 SER A CA 1
ATOM 3099 C CA B SER A 1 412 ? -20.049 6.554 -44.133 0.49 12.01 412 SER A CA 1
ATOM 3100 C C . SER A 1 412 ? -20.144 7.770 -43.213 1.00 11.33 412 SER A C 1
ATOM 3101 O O . SER A 1 412 ? -19.140 8.449 -42.989 1.00 11.13 412 SER A O 1
ATOM 3106 N N . SER A 1 413 ? -21.325 8.008 -42.668 1.00 10.48 413 SER A N 1
ATOM 3107 C CA . SER A 1 413 ? -21.497 8.969 -41.592 1.00 9.73 413 SER A CA 1
ATOM 3108 C C . SER A 1 413 ? -22.224 8.263 -40.457 1.00 9.34 413 SER A C 1
ATOM 3109 O O . SER A 1 413 ? -23.180 7.512 -40.685 1.00 10.01 413 SER A O 1
ATOM 3112 N N . GLU A 1 414 ? -21.756 8.494 -39.236 1.00 8.94 414 GLU A N 1
ATOM 3113 C CA . GLU A 1 414 ? -22.423 7.999 -38.035 1.00 8.70 414 GLU A CA 1
ATOM 3114 C C . GLU A 1 414 ? -22.698 9.231 -37.191 1.00 8.48 414 GLU A C 1
ATOM 3115 O O . GLU A 1 414 ? -21.823 10.091 -37.049 1.00 8.70 414 GLU A O 1
ATOM 3121 N N . PHE A 1 415 ? -23.898 9.339 -36.644 1.00 8.00 415 PHE A N 1
ATOM 3122 C CA . PHE A 1 415 ? -24.298 10.578 -35.992 1.00 7.88 415 PHE A CA 1
ATOM 3123 C C . PHE A 1 415 ? -25.301 10.337 -34.885 1.00 7.44 415 PHE A C 1
ATOM 3124 O O . PHE A 1 415 ? -26.029 9.339 -34.890 1.00 7.88 415 PHE A O 1
ATOM 3132 N N . TRP A 1 416 ? -25.349 11.277 -33.945 1.00 7.28 416 TRP A N 1
ATOM 3133 C CA . TRP A 1 416 ? -26.284 11.203 -32.836 1.00 7.51 416 TRP A CA 1
ATOM 3134 C C . TRP A 1 416 ? -26.540 12.560 -32.225 1.00 7.38 416 TRP A C 1
ATOM 3135 O O . TRP A 1 416 ? -25.634 13.394 -32.114 1.00 7.89 416 TRP A O 1
ATOM 3146 N N . GLY A 1 417 ? -27.791 12.761 -31.834 1.00 7.36 417 GLY A N 1
ATOM 3147 C CA . GLY A 1 417 ? -28.139 13.872 -30.953 1.00 7.61 417 GLY A CA 1
ATOM 3148 C C . GLY A 1 417 ? -27.424 13.706 -29.624 1.00 7.99 417 GLY A C 1
ATOM 3149 O O . GLY A 1 417 ? -27.428 12.617 -29.033 1.00 8.13 417 GLY A O 1
ATOM 31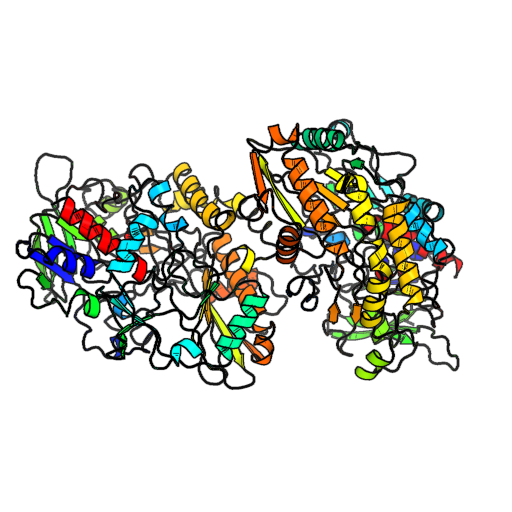50 N N . LEU A 1 418 ? -26.793 14.776 -29.157 1.00 7.72 418 LEU A N 1
ATOM 3151 C CA . LEU A 1 418 ? -25.964 14.699 -27.960 1.00 8.11 418 LEU A CA 1
ATOM 3152 C C . LEU A 1 418 ? -26.732 14.840 -26.663 1.00 8.09 418 LEU A C 1
ATOM 3153 O O . LEU A 1 418 ? -26.341 14.249 -25.646 1.00 8.30 418 LEU A O 1
ATOM 3158 N N . LEU A 1 419 ? -27.811 15.623 -26.698 1.00 7.78 419 LEU A N 1
ATOM 3159 C CA . LEU A 1 419 ? -28.529 16.007 -25.492 1.00 8.61 419 LEU A CA 1
ATOM 3160 C C . LEU A 1 419 ? -30.027 15.755 -25.617 1.00 8.22 419 LEU A C 1
ATOM 3161 O O . LEU A 1 419 ? -30.835 16.680 -25.520 1.00 8.28 419 LEU A O 1
ATOM 3166 N N . PRO A 1 420 ? -30.427 14.486 -25.815 1.00 7.90 420 PRO A N 1
ATOM 3167 C CA . PRO A 1 420 ? -31.844 14.175 -25.692 1.00 8.32 420 PRO A CA 1
ATOM 3168 C C . PRO A 1 420 ? -32.317 14.431 -24.253 1.00 8.04 420 PRO A C 1
ATOM 3169 O O . PRO A 1 420 ? -31.502 14.437 -23.318 1.00 7.98 420 PRO A O 1
ATOM 3173 N N . PHE A 1 421 ? -33.614 14.632 -24.075 1.00 8.18 421 PHE A N 1
ATOM 3174 C CA . PHE A 1 421 ? -34.168 14.837 -22.736 1.00 8.27 421 PHE A CA 1
ATOM 3175 C C . PHE A 1 421 ? -34.682 13.561 -22.075 1.00 8.45 421 PHE A C 1
ATOM 3176 O O . PHE A 1 421 ? -34.904 13.556 -20.863 1.00 9.04 421 PHE A O 1
ATOM 3184 N N . ALA A 1 422 ? -34.840 12.472 -22.827 1.00 8.49 422 ALA A N 1
ATOM 3185 C CA . ALA A 1 422 ? -35.410 11.255 -22.255 1.00 8.68 422 ALA A CA 1
ATOM 3186 C C . ALA A 1 422 ? -34.586 10.735 -21.092 1.00 8.23 422 ALA A C 1
ATOM 3187 O O . ALA A 1 422 ? -33.362 10.620 -21.194 1.00 8.27 422 ALA A O 1
ATOM 3189 N N . ARG A 1 423 ? -35.274 10.416 -19.997 1.00 8.38 423 ARG A N 1
ATOM 3190 C CA . ARG A 1 423 ? -34.664 9.689 -18.882 1.00 8.26 423 ARG A CA 1
ATOM 3191 C C . ARG A 1 423 ? -35.391 8.390 -18.635 1.00 8.27 423 ARG A C 1
ATOM 3192 O O . ARG A 1 423 ? -36.619 8.303 -18.745 1.00 8.39 423 ARG A O 1
ATOM 3200 N N . GLY A 1 424 ? -34.609 7.373 -18.304 1.00 8.45 424 GLY A N 1
ATOM 3201 C CA . GLY A 1 424 ? -35.150 6.077 -17.968 1.00 8.41 424 GLY A CA 1
ATOM 3202 C C . GLY A 1 424 ? -34.570 5.596 -16.659 1.00 8.48 424 GLY A C 1
ATOM 3203 O O . GLY A 1 424 ? -34.188 6.389 -15.782 1.00 8.02 424 GLY A O 1
ATOM 3204 N N . ASN A 1 425 ? -34.483 4.281 -16.527 1.00 8.42 425 ASN A N 1
ATOM 3205 C CA . ASN A 1 425 ? -33.943 3.698 -15.313 1.00 8.28 425 ASN A CA 1
ATOM 3206 C C . ASN A 1 425 ? -33.420 2.296 -15.519 1.00 8.00 425 ASN A C 1
ATOM 3207 O O . ASN A 1 425 ? -33.629 1.674 -16.567 1.00 8.23 425 ASN A O 1
ATOM 3212 N N . ILE A 1 426 ? -32.725 1.808 -14.500 1.00 7.99 426 ILE A N 1
ATOM 3213 C CA . ILE A 1 426 ? -32.272 0.436 -14.455 1.00 8.16 426 ILE A CA 1
ATOM 3214 C C . ILE A 1 426 ? -32.513 -0.067 -13.039 1.00 8.11 426 ILE A C 1
ATOM 3215 O O . ILE A 1 426 ? -32.241 0.647 -12.079 1.00 8.28 426 ILE A O 1
ATOM 3220 N N . HIS A 1 427 ? -33.051 -1.278 -12.917 1.00 8.25 427 HIS A N 1
ATOM 3221 C CA . HIS A 1 427 ? -33.315 -1.870 -11.607 1.00 8.41 427 HIS A CA 1
ATOM 3222 C C . HIS A 1 427 ? -33.131 -3.367 -11.638 1.00 8.53 427 HIS A C 1
ATOM 3223 O O . HIS A 1 427 ? -33.338 -4.016 -12.676 1.00 9.16 427 HIS A O 1
ATOM 3230 N N . ILE A 1 428 ? -32.755 -3.918 -10.486 1.00 8.65 428 ILE A N 1
ATOM 3231 C CA . ILE A 1 428 ? -32.698 -5.366 -10.326 1.00 9.23 428 ILE A CA 1
ATOM 3232 C C . ILE A 1 428 ? -34.049 -5.984 -10.668 1.00 9.88 428 ILE A C 1
ATOM 3233 O O . ILE A 1 428 ? -35.094 -5.372 -10.456 1.00 9.80 428 ILE A O 1
ATOM 3238 N N . SER A 1 429 ? -34.006 -7.198 -11.210 1.00 10.58 429 SER A N 1
ATOM 3239 C CA A SER A 1 429 ? -35.240 -7.920 -11.505 0.56 11.14 429 SER A CA 1
ATOM 3240 C CA B SER A 1 429 ? -35.201 -7.967 -11.547 0.44 11.42 429 SER A CA 1
ATOM 3241 C C . SER A 1 429 ? -35.510 -8.993 -10.459 1.00 11.69 429 SER A C 1
ATOM 3242 O O . SER A 1 429 ? -36.582 -9.604 -10.449 1.00 12.34 429 SER A O 1
ATOM 3247 N N . SER A 1 430 ? -34.543 -9.202 -9.571 1.00 11.55 430 SER A N 1
ATOM 3248 C CA . SER A 1 430 ? -34.569 -10.278 -8.583 1.00 12.39 430 SER A CA 1
ATOM 3249 C C . SER A 1 430 ? -33.483 -9.997 -7.558 1.00 11.85 430 SER A C 1
ATOM 3250 O O . SER A 1 430 ? -32.598 -9.157 -7.787 1.00 11.73 430 SER A O 1
ATOM 3253 N N . ASN A 1 431 ? -33.519 -10.733 -6.450 1.00 11.61 431 ASN A N 1
ATOM 3254 C CA . ASN A 1 431 ? -32.401 -10.742 -5.512 1.00 12.06 431 ASN A CA 1
ATOM 3255 C C . ASN A 1 431 ? -31.252 -11.654 -5.965 1.00 11.84 431 ASN A C 1
ATOM 3256 O O . ASN A 1 431 ? -30.208 -11.687 -5.330 1.00 12.37 431 ASN A O 1
ATOM 3261 N N . ASP A 1 432 ? -31.442 -12.381 -7.065 1.00 11.77 432 ASP A N 1
ATOM 3262 C CA . ASP A 1 432 ? -30.407 -13.260 -7.607 1.00 12.09 432 ASP A CA 1
ATOM 3263 C C . ASP A 1 432 ? -29.371 -12.390 -8.323 1.00 12.37 432 ASP A C 1
ATOM 3264 O O . ASP A 1 432 ? -29.714 -11.715 -9.294 1.00 11.99 432 ASP A O 1
ATOM 3269 N N . PRO A 1 433 ? -28.103 -12.399 -7.861 1.00 12.35 433 PRO A N 1
ATOM 3270 C CA . PRO A 1 433 ? -27.102 -11.509 -8.468 1.00 13.34 433 PRO A CA 1
ATOM 3271 C C . PRO A 1 433 ? -26.753 -11.814 -9.931 1.00 13.56 433 PRO A C 1
ATOM 3272 O O . PRO A 1 433 ? -26.075 -11.003 -10.572 1.00 14.74 433 PRO A O 1
ATOM 3276 N N . THR A 1 434 ? -27.203 -12.957 -10.451 1.00 13.16 434 THR A N 1
ATOM 3277 C CA . THR A 1 434 ? -26.981 -13.300 -11.861 1.00 13.95 434 THR A CA 1
ATOM 3278 C C . THR A 1 434 ? -28.149 -12.901 -12.757 1.00 13.46 434 THR A C 1
ATOM 3279 O O . THR A 1 434 ? -28.054 -13.016 -13.980 1.00 13.89 434 THR A O 1
ATOM 3283 N N . ALA A 1 435 ? -29.249 -12.449 -12.168 1.00 12.72 435 ALA A N 1
ATOM 3284 C CA . ALA A 1 435 ? -30.444 -12.128 -12.951 1.00 12.78 435 ALA A CA 1
ATOM 3285 C C . ALA A 1 435 ? -30.258 -10.857 -13.780 1.00 12.83 435 ALA A C 1
ATOM 3286 O O . ALA A 1 435 ? -29.782 -9.842 -13.259 1.00 11.72 435 ALA A O 1
ATOM 3288 N N . PRO A 1 436 ? -30.632 -10.903 -15.075 1.00 13.44 436 PRO A N 1
ATOM 3289 C CA . PRO A 1 436 ? -30.533 -9.698 -15.897 1.00 13.27 436 PRO A CA 1
ATOM 3290 C C . PRO A 1 436 ? -31.412 -8.588 -15.341 1.00 12.30 436 PRO A C 1
ATOM 3291 O O . PRO A 1 436 ? -32.535 -8.838 -14.907 1.00 13.16 436 PRO A O 1
ATOM 3295 N N . ALA A 1 437 ? -30.889 -7.367 -15.356 1.00 10.99 437 ALA A N 1
ATOM 3296 C CA . ALA A 1 437 ? -31.631 -6.210 -14.885 1.00 10.57 437 ALA A CA 1
ATOM 3297 C C . ALA A 1 437 ? -32.718 -5.820 -15.883 1.00 10.32 437 ALA A C 1
ATOM 3298 O O . ALA A 1 437 ? -32.676 -6.221 -17.061 1.00 10.90 437 ALA A O 1
ATOM 3300 N N . ALA A 1 438 ? -33.692 -5.052 -15.407 1.00 10.00 438 ALA A N 1
ATOM 3301 C CA . ALA A 1 438 ? -34.626 -4.353 -16.271 1.00 9.89 438 ALA A CA 1
ATOM 3302 C C . ALA A 1 438 ? -33.988 -3.008 -16.606 1.00 9.00 438 ALA A C 1
ATOM 3303 O O . ALA A 1 438 ? -33.851 -2.134 -15.732 1.00 9.29 438 ALA A O 1
ATOM 3305 N N . ILE A 1 439 ? -33.586 -2.852 -17.869 1.00 8.79 439 ILE A N 1
ATOM 3306 C CA . ILE A 1 439 ? -32.887 -1.650 -18.321 1.00 8.84 439 ILE A CA 1
ATOM 3307 C C . ILE A 1 439 ? -33.769 -0.912 -19.309 1.00 8.64 439 ILE A C 1
ATOM 3308 O O . ILE A 1 439 ? -34.134 -1.467 -20.350 1.00 8.96 439 ILE A O 1
ATOM 3313 N N . ASN A 1 440 ? -34.107 0.333 -18.994 1.00 8.43 440 ASN A N 1
ATOM 3314 C CA . ASN A 1 440 ? -35.007 1.093 -19.842 1.00 8.69 440 ASN A CA 1
ATOM 3315 C C . ASN A 1 440 ? -34.513 2.506 -20.095 1.00 8.76 440 ASN A C 1
ATOM 3316 O O . ASN A 1 440 ? -34.807 3.402 -19.309 1.00 8.63 440 ASN A O 1
ATOM 3321 N N . PRO A 1 441 ? -33.793 2.733 -21.207 1.00 8.52 441 PRO A N 1
ATOM 3322 C CA . PRO A 1 441 ? -33.296 4.090 -21.461 1.00 8.80 441 PRO A CA 1
ATOM 3323 C C . PRO A 1 441 ? -34.369 5.056 -21.955 1.00 8.22 441 PRO A C 1
ATOM 3324 O O . PRO A 1 441 ? -34.134 6.266 -21.952 1.00 8.89 441 PRO A O 1
ATOM 3328 N N . ASN A 1 442 ? -35.522 4.536 -22.381 1.00 8.77 442 ASN A N 1
ATOM 3329 C CA . ASN A 1 442 ? -36.595 5.375 -22.931 1.00 8.92 442 ASN A CA 1
ATOM 3330 C C . ASN A 1 442 ? -36.200 6.158 -24.183 1.00 8.77 442 ASN A C 1
ATOM 3331 O O . ASN A 1 442 ? -36.555 7.328 -24.342 1.00 8.63 442 ASN A O 1
ATOM 3336 N N . TYR A 1 443 ? -35.467 5.504 -25.078 1.00 8.59 443 TYR A N 1
ATOM 3337 C CA . TYR A 1 443 ? -35.081 6.159 -26.339 1.00 9.09 443 TYR A CA 1
ATOM 3338 C C . TYR A 1 443 ? -36.298 6.707 -27.076 1.00 9.28 443 TYR A C 1
ATOM 3339 O O . TYR A 1 443 ? -37.336 6.040 -27.151 1.00 9.53 443 TYR A O 1
ATOM 3348 N N . PHE A 1 444 ? -36.148 7.919 -27.616 1.00 9.34 444 PHE A N 1
ATOM 3349 C CA . PHE A 1 444 ? -37.184 8.614 -28.401 1.00 10.01 444 PHE A CA 1
ATOM 3350 C C . PHE A 1 444 ? -38.388 9.060 -27.563 1.00 10.25 444 PHE A C 1
ATOM 3351 O O . PHE A 1 444 ? -39.441 9.377 -28.120 1.00 11.17 444 PHE A O 1
ATOM 3359 N N . MET A 1 445 ? -38.260 9.107 -26.238 1.00 10.45 445 MET A N 1
ATOM 3360 C CA . MET A 1 445 ? -39.433 9.413 -25.422 1.00 10.69 445 MET A CA 1
ATOM 3361 C C . MET A 1 445 ? -40.009 10.797 -25.711 1.00 10.71 445 MET A C 1
ATOM 3362 O O . MET A 1 445 ? -41.228 10.969 -25.728 1.00 11.70 445 MET A O 1
ATOM 3367 N N . PHE A 1 446 ? -39.132 11.773 -25.912 1.00 11.14 446 PHE A N 1
ATOM 3368 C CA . PHE A 1 446 ? -39.560 13.168 -26.045 1.00 11.38 446 PHE A CA 1
ATOM 3369 C C . PHE A 1 446 ? -39.402 13.704 -27.461 1.00 11.79 446 PHE A C 1
ATOM 3370 O O . PHE A 1 446 ? -38.521 13.254 -28.204 1.00 11.37 446 PHE A O 1
ATOM 3378 N N . GLU A 1 447 ? -40.254 14.661 -27.834 1.00 12.14 447 GLU A N 1
ATOM 3379 C CA . GLU A 1 447 ? -40.280 15.179 -29.207 1.00 12.69 447 GLU A CA 1
ATOM 3380 C C . GLU A 1 447 ? -38.916 15.672 -29.660 1.00 12.06 447 GLU A C 1
ATOM 3381 O O . GLU A 1 447 ? -38.486 15.357 -30.770 1.00 12.25 447 GLU A O 1
ATOM 3387 N N . TRP A 1 448 ? -38.237 16.437 -28.814 1.00 11.62 448 TRP A N 1
ATOM 3388 C CA . TRP A 1 448 ? -36.937 16.979 -29.170 1.00 10.67 448 TRP A CA 1
ATOM 3389 C C . TRP A 1 448 ? -35.980 15.881 -29.596 1.00 10.36 448 TRP A C 1
ATOM 3390 O O . TRP A 1 448 ? -35.209 16.057 -30.533 1.00 10.21 448 TRP A O 1
ATOM 3401 N N . ASP A 1 449 ? -36.021 14.754 -28.889 1.00 9.77 449 ASP A N 1
ATOM 3402 C CA . ASP A 1 449 ? -35.017 13.717 -29.069 1.00 9.54 449 ASP A CA 1
ATOM 3403 C C . ASP A 1 449 ? -35.054 13.199 -30.505 1.00 9.70 449 ASP A C 1
ATOM 3404 O O . ASP A 1 449 ? -34.014 13.035 -31.140 1.00 10.04 449 ASP A O 1
ATOM 3409 N N . GLY A 1 450 ? -36.264 12.955 -31.006 1.00 10.30 450 GLY A N 1
ATOM 3410 C CA . GLY A 1 450 ? -36.460 12.495 -32.387 1.00 10.59 450 GLY A CA 1
ATOM 3411 C C . GLY A 1 450 ? -36.358 13.599 -33.431 1.00 10.94 450 GLY A C 1
ATOM 3412 O O . GLY A 1 450 ? -35.845 13.373 -34.539 1.00 10.66 450 GLY A O 1
ATOM 3413 N N . LYS A 1 451 ? -36.865 14.786 -33.093 1.00 11.68 451 LYS A N 1
ATOM 3414 C CA . LYS A 1 451 ? -36.883 15.926 -34.011 1.00 12.10 451 LYS A CA 1
ATOM 3415 C C . LYS A 1 451 ? -35.463 16.402 -34.285 1.00 11.59 451 LYS A C 1
ATOM 3416 O O . LYS A 1 451 ? -35.114 16.732 -35.429 1.00 11.16 451 LYS A O 1
ATOM 3422 N N . SER A 1 452 ? -34.643 16.447 -33.238 1.00 10.60 452 SER A N 1
ATOM 3423 C CA . SER A 1 452 ? -33.251 16.803 -33.407 1.00 10.10 452 SER A CA 1
ATOM 3424 C C . SER A 1 452 ? -32.518 15.741 -34.221 1.00 9.85 452 SER A C 1
ATOM 3425 O O . SER A 1 452 ? -31.760 16.080 -35.123 1.00 9.72 452 SER A O 1
ATOM 3428 N N . GLN A 1 453 ? -32.762 14.462 -33.933 1.00 9.21 453 GLN A N 1
ATOM 3429 C CA . GLN A 1 453 ? -32.129 13.390 -34.709 1.00 8.78 453 GLN A CA 1
ATOM 3430 C C . GLN A 1 453 ? -32.479 13.525 -36.195 1.00 8.95 453 GLN A C 1
ATOM 3431 O O . GLN A 1 453 ? -31.607 13.395 -37.055 1.00 8.83 453 GLN A O 1
ATOM 3437 N N . ALA A 1 454 ? -33.754 13.777 -36.483 1.00 8.73 454 ALA A N 1
ATOM 3438 C CA . ALA A 1 454 ? -34.201 13.971 -37.863 1.00 9.30 454 ALA A CA 1
ATOM 3439 C C . ALA A 1 454 ? -33.573 15.216 -38.500 1.00 9.31 454 ALA A C 1
ATOM 3440 O O . ALA A 1 454 ? -33.174 15.180 -39.672 1.00 9.45 454 ALA A O 1
ATOM 3442 N N . GLY A 1 455 ? -33.463 16.301 -37.736 1.00 9.17 455 GLY A N 1
ATOM 3443 C CA . GLY A 1 455 ? -32.773 17.504 -38.210 1.00 9.63 455 GLY A CA 1
ATOM 3444 C C . GLY A 1 455 ? -31.322 17.248 -38.564 1.00 9.27 455 GLY A C 1
ATOM 3445 O O . GLY A 1 455 ? -30.818 17.774 -39.559 1.00 9.23 455 GLY A O 1
ATOM 3446 N N . ILE A 1 456 ? -30.641 16.443 -37.751 1.00 8.80 456 ILE A N 1
ATOM 3447 C CA . ILE A 1 456 ? -29.267 16.098 -38.021 1.00 8.40 456 ILE A CA 1
ATOM 3448 C C . ILE A 1 456 ? -29.158 15.236 -39.281 1.00 8.47 456 ILE A C 1
ATOM 3449 O O . ILE A 1 456 ? -28.293 15.486 -40.127 1.00 8.84 456 ILE A O 1
ATOM 3454 N N . ALA A 1 457 ? -30.042 14.253 -39.416 1.00 8.78 457 ALA A N 1
ATOM 3455 C CA . ALA A 1 457 ? -30.052 13.420 -40.624 1.00 9.05 457 ALA A CA 1
ATOM 3456 C C . ALA A 1 457 ? -30.281 14.261 -41.883 1.00 9.33 457 ALA A C 1
ATOM 3457 O O . ALA A 1 457 ? -29.597 14.067 -42.894 1.00 9.61 457 ALA A O 1
ATOM 3459 N N . LYS A 1 458 ? -31.241 15.180 -41.812 1.00 9.39 458 LYS A N 1
ATOM 3460 C CA . LYS A 1 458 ? -31.547 16.073 -42.939 1.00 9.83 458 LYS A CA 1
ATOM 3461 C C . LYS A 1 458 ? -30.371 16.987 -43.273 1.00 10.01 458 LYS A C 1
ATOM 3462 O O . LYS A 1 458 ? -30.092 17.267 -44.455 1.00 9.84 458 LYS A O 1
ATOM 3468 N N . TYR A 1 459 ? -29.684 17.452 -42.235 1.00 9.98 459 TYR A N 1
ATOM 3469 C CA . TYR A 1 459 ? -28.484 18.270 -42.383 1.00 9.94 459 TYR A CA 1
ATOM 3470 C C . TYR A 1 459 ? -27.388 17.508 -43.114 1.00 9.66 459 TYR A C 1
ATOM 3471 O O . TYR A 1 459 ? -26.758 18.051 -44.028 1.00 10.32 459 TYR A O 1
ATOM 3480 N N . ILE A 1 460 ? -27.175 16.245 -42.737 1.00 9.83 460 ILE A N 1
ATOM 3481 C CA . ILE A 1 460 ? -26.200 15.396 -43.416 1.00 9.69 460 ILE A CA 1
ATOM 3482 C C . ILE A 1 460 ? -26.579 15.162 -44.886 1.00 10.17 460 ILE A C 1
ATOM 3483 O O . ILE A 1 460 ? -25.721 15.221 -45.769 1.00 10.63 460 ILE A O 1
ATOM 3488 N N . ARG A 1 461 ? -27.855 14.910 -45.149 1.00 10.28 461 ARG A N 1
ATOM 3489 C CA . ARG A 1 461 ? -28.327 14.792 -46.533 1.00 10.88 461 ARG A CA 1
ATOM 3490 C C . ARG A 1 461 ? -27.980 16.053 -47.334 1.00 11.46 461 ARG A C 1
ATOM 3491 O O . ARG A 1 461 ? -27.515 15.961 -48.482 1.00 11.83 461 ARG A O 1
ATOM 3499 N N . LYS A 1 462 ? -28.202 17.216 -46.729 1.00 11.70 462 LYS A N 1
ATOM 3500 C CA . LYS A 1 462 ? -27.856 18.495 -47.353 1.00 12.14 462 LYS A CA 1
ATOM 3501 C C . LYS A 1 462 ? -26.351 18.622 -47.594 1.00 11.88 462 LYS A C 1
ATOM 3502 O O . LYS A 1 462 ? -25.929 18.986 -48.706 1.00 12.19 462 LYS A O 1
ATOM 3508 N N . ILE A 1 463 ? -25.546 18.301 -46.580 1.00 11.61 463 ILE A N 1
ATOM 3509 C CA . ILE A 1 463 ? -24.090 18.368 -46.705 1.00 11.68 463 ILE A CA 1
ATOM 3510 C C . ILE A 1 463 ? -23.580 17.524 -47.877 1.00 11.83 463 ILE A C 1
ATOM 3511 O O . ILE A 1 463 ? -22.745 17.988 -48.670 1.00 11.91 463 ILE A O 1
ATOM 3516 N N . LEU A 1 464 ? -24.101 16.307 -47.999 1.00 12.27 464 LEU A N 1
ATOM 3517 C CA . LEU A 1 464 ? -23.699 15.391 -49.069 1.00 12.73 464 LEU A CA 1
ATOM 3518 C C . LEU A 1 464 ? -23.952 15.934 -50.478 1.00 13.00 464 LEU A C 1
ATOM 3519 O O . LEU A 1 464 ? -23.298 15.511 -51.439 1.00 14.02 464 LEU A O 1
ATOM 3524 N N . ARG A 1 465 ? -24.902 16.859 -50.587 1.00 12.81 465 ARG A N 1
ATOM 3525 C CA . ARG A 1 465 ? -25.256 17.454 -51.880 1.00 13.80 465 ARG A CA 1
ATOM 3526 C C . ARG A 1 465 ? -24.840 18.924 -51.993 1.00 13.69 465 ARG A C 1
ATOM 3527 O O . ARG A 1 465 ? -25.301 19.638 -52.897 1.00 14.79 465 ARG A O 1
ATOM 3535 N N . SER A 1 466 ? -23.972 19.378 -51.091 1.00 13.28 466 SER A N 1
ATOM 3536 C CA . SER A 1 466 ? -23.506 20.763 -51.079 1.00 12.92 466 SER A CA 1
ATOM 3537 C C . SER A 1 466 ? -22.071 20.865 -51.602 1.00 12.94 466 SER A C 1
ATOM 3538 O O . SER A 1 466 ? -21.314 19.904 -51.535 1.00 13.01 466 SER A O 1
ATOM 3541 N N . ALA A 1 467 ? -21.714 22.038 -52.125 1.00 13.03 467 ALA A N 1
ATOM 3542 C CA . ALA A 1 467 ? -20.385 22.282 -52.688 1.00 12.96 467 ALA A CA 1
ATOM 3543 C C . ALA A 1 467 ? -19.343 22.539 -51.600 1.00 12.94 467 ALA A C 1
ATOM 3544 O O . ALA A 1 467 ? -19.656 23.172 -50.603 1.00 13.05 467 ALA A O 1
ATOM 3546 N N . PRO A 1 468 ? -18.088 22.087 -51.812 1.00 12.84 468 PRO A N 1
ATOM 3547 C CA . PRO A 1 468 ? -17.594 21.334 -52.969 1.00 13.01 468 PRO A CA 1
ATOM 3548 C C . PRO A 1 468 ? -17.727 19.817 -52.845 1.00 13.02 468 PRO A C 1
ATOM 3549 O O . PRO A 1 468 ? -17.337 19.097 -53.762 1.00 13.48 468 PRO A O 1
ATOM 3553 N N . LEU A 1 469 ? -18.271 19.326 -51.728 1.00 12.93 469 LEU A N 1
ATOM 3554 C CA . LEU A 1 469 ? -18.416 17.886 -51.533 1.00 12.76 469 LEU A CA 1
ATOM 3555 C C . LEU A 1 469 ? -19.204 17.211 -52.657 1.00 13.02 469 LEU A C 1
ATOM 3556 O O . LEU A 1 469 ? -18.911 16.081 -53.007 1.00 12.86 469 LEU A O 1
ATOM 3561 N N . ASN A 1 470 ? -20.199 17.909 -53.203 1.00 13.96 470 ASN A N 1
ATOM 3562 C CA . ASN A 1 470 ? -21.030 17.340 -54.274 1.00 15.41 470 ASN A CA 1
ATOM 3563 C C . ASN A 1 470 ? -20.287 17.040 -55.589 1.00 16.17 470 ASN A C 1
ATOM 3564 O O . ASN A 1 470 ? -20.824 16.358 -56.464 1.00 17.26 470 ASN A O 1
ATOM 3569 N N . LYS A 1 471 ? -19.064 17.548 -55.726 1.00 16.61 471 LYS A N 1
ATOM 3570 C CA . LYS A 1 471 ? -18.206 17.171 -56.853 1.00 17.53 471 LYS A CA 1
ATOM 3571 C C . LYS A 1 471 ? -17.633 15.766 -56.680 1.00 17.40 471 LYS A C 1
ATOM 3572 O O . LYS A 1 471 ? -17.286 15.096 -57.657 1.00 18.08 471 LYS A O 1
ATOM 3578 N N . LEU A 1 472 ? -17.540 15.323 -55.431 1.00 16.83 472 LEU A N 1
ATOM 3579 C CA . LEU A 1 472 ? -17.022 13.999 -55.117 1.00 16.51 472 LEU A CA 1
ATOM 3580 C C . LEU A 1 472 ? -18.124 12.956 -54.957 1.00 16.17 472 LEU A C 1
ATOM 3581 O O . LEU A 1 472 ? -17.916 11.785 -55.260 1.00 15.91 472 LEU A O 1
ATOM 3586 N N . ILE A 1 473 ? -19.285 13.389 -54.470 1.00 16.23 473 ILE A N 1
ATOM 3587 C CA . ILE A 1 473 ? -20.372 12.475 -54.124 1.00 16.37 473 ILE A CA 1
ATOM 3588 C C . ILE A 1 473 ? -21.427 12.445 -55.219 1.00 16.73 473 ILE A C 1
ATOM 3589 O O . ILE A 1 473 ? -22.029 13.468 -55.542 1.00 17.23 473 ILE A O 1
ATOM 3594 N N . ALA A 1 474 ? -21.624 11.259 -55.785 1.00 17.07 474 ALA A N 1
ATOM 3595 C CA . ALA A 1 474 ? -22.603 11.045 -56.847 1.00 17.44 474 ALA A CA 1
ATOM 3596 C C . ALA A 1 474 ? -24.022 10.964 -56.301 1.00 17.71 474 ALA A C 1
ATOM 3597 O O . ALA A 1 474 ? -24.956 11.504 -56.900 1.00 18.60 474 ALA A O 1
ATOM 3599 N N . LYS A 1 475 ? -24.179 10.289 -55.164 1.00 17.45 475 LYS A N 1
ATOM 3600 C CA . LYS A 1 475 ? -25.497 10.090 -54.569 1.00 17.14 475 LYS A CA 1
ATOM 3601 C C . LYS A 1 475 ? -25.425 9.623 -53.124 1.00 16.51 475 LYS A C 1
ATOM 3602 O O . LYS A 1 475 ? -24.424 9.047 -52.687 1.00 16.21 475 LYS A O 1
ATOM 3608 N N . GLU A 1 476 ? -26.508 9.881 -52.399 1.00 15.81 476 GLU A N 1
ATOM 3609 C CA . GLU A 1 476 ? -26.730 9.299 -51.083 1.00 15.16 476 GLU A CA 1
ATOM 3610 C C . GLU A 1 476 ? -27.209 7.856 -51.271 1.00 15.14 476 GLU A C 1
ATOM 3611 O O . GLU A 1 476 ? -28.092 7.593 -52.092 1.00 15.56 476 GLU A O 1
ATOM 3617 N N . THR A 1 477 ? -26.632 6.927 -50.515 1.00 15.03 477 THR A N 1
ATOM 3618 C CA . THR A 1 477 ? -27.017 5.516 -50.610 1.00 15.18 477 THR A CA 1
ATOM 3619 C C . THR A 1 477 ? -27.800 5.012 -49.397 1.00 14.76 477 THR A C 1
ATOM 3620 O O . THR A 1 477 ? -28.530 4.022 -49.491 1.00 15.45 477 THR A O 1
ATOM 3624 N N . LYS A 1 478 ? -27.646 5.684 -48.257 1.00 13.71 478 LYS A N 1
ATOM 3625 C CA . LYS A 1 478 ? -28.382 5.329 -47.047 1.00 13.20 478 LYS A CA 1
ATOM 3626 C C . LYS A 1 478 ? -28.810 6.605 -46.327 1.00 12.83 478 LYS A C 1
ATOM 3627 O O . LYS A 1 478 ? -27.958 7.407 -45.968 1.00 12.10 478 LYS A O 1
ATOM 3633 N N . PRO A 1 479 ? -30.129 6.810 -46.138 1.00 12.60 479 PRO A N 1
ATOM 3634 C CA . PRO A 1 479 ? -31.229 5.962 -46.625 1.00 13.39 479 PRO A CA 1
ATOM 3635 C C . PRO A 1 479 ? -31.357 5.955 -48.149 1.00 13.86 479 PRO A C 1
ATOM 3636 O O . PRO A 1 479 ? -31.846 4.974 -48.723 1.00 14.53 479 PRO A O 1
ATOM 3640 N N . GLY A 1 480 ? -30.912 7.031 -48.794 1.00 13.96 480 GLY A N 1
ATOM 3641 C CA . GLY A 1 480 ? -31.114 7.206 -50.233 1.00 14.72 480 GLY A CA 1
ATOM 3642 C C . GLY A 1 480 ? -32.486 7.770 -50.543 1.00 15.37 480 GLY A C 1
ATOM 3643 O O . GLY A 1 480 ? -33.397 7.715 -49.714 1.00 15.26 480 GLY A O 1
ATOM 3644 N N . LEU A 1 481 ? -32.639 8.291 -51.760 1.00 16.35 481 LEU A N 1
ATOM 3645 C CA . LEU A 1 481 ? -33.866 8.970 -52.172 1.00 17.43 481 LEU A CA 1
ATOM 3646 C C . LEU A 1 481 ? -35.035 8.027 -52.477 1.00 17.85 481 LEU A C 1
ATOM 3647 O O . LEU A 1 481 ? -36.187 8.461 -52.483 1.00 18.39 481 LEU A O 1
ATOM 3652 N N . SER A 1 482 ? -34.752 6.749 -52.712 1.00 18.52 482 SER A N 1
ATOM 3653 C CA . SER A 1 482 ? -35.821 5.758 -52.894 1.00 19.53 482 SER A CA 1
ATOM 3654 C C . SER A 1 482 ? -36.525 5.482 -51.562 1.00 19.56 482 SER A C 1
ATOM 3655 O O . SER A 1 482 ? -37.752 5.585 -51.458 1.00 20.15 482 SER A O 1
ATOM 3658 N N . GLU A 1 483 ? -35.733 5.154 -50.543 1.00 19.12 483 GLU A N 1
ATOM 3659 C CA . GLU A 1 483 ? -36.240 4.898 -49.199 1.00 18.80 483 GLU A CA 1
ATOM 3660 C C . GLU A 1 483 ? -36.868 6.139 -48.555 1.00 17.66 483 GLU A C 1
ATOM 3661 O O . GLU A 1 483 ? -37.945 6.065 -47.960 1.00 17.43 483 GLU A O 1
ATOM 3667 N N . ILE A 1 484 ? -36.186 7.276 -48.657 1.00 16.51 484 ILE A N 1
ATOM 3668 C CA . ILE A 1 484 ? -36.727 8.532 -48.151 1.00 15.87 484 ILE A CA 1
ATOM 3669 C C . ILE A 1 484 ? -36.640 9.592 -49.250 1.00 15.97 484 ILE A C 1
ATOM 3670 O O . ILE A 1 484 ? -35.590 10.220 -49.439 1.00 15.32 484 ILE A O 1
ATOM 3675 N N . PRO A 1 485 ? -37.745 9.786 -49.994 1.00 16.14 485 PRO A N 1
ATOM 3676 C CA . PRO A 1 485 ? -37.768 10.776 -51.071 1.00 16.77 485 PRO A CA 1
ATOM 3677 C C . PRO A 1 485 ? -37.452 12.189 -50.589 1.00 17.03 485 PRO A C 1
ATOM 3678 O O . PRO A 1 485 ? -37.589 12.500 -49.401 1.00 16.73 485 PRO A O 1
ATOM 3682 N N . ALA A 1 486 ? -37.030 13.039 -51.519 1.00 17.58 486 ALA A N 1
ATOM 3683 C CA . ALA A 1 486 ? -36.705 14.425 -51.207 1.00 18.10 486 ALA A CA 1
ATOM 3684 C C . ALA A 1 486 ? -37.845 15.148 -50.490 1.00 18.72 486 ALA A C 1
ATOM 3685 O O . ALA A 1 486 ? -37.600 15.972 -49.605 1.00 18.94 486 ALA A O 1
ATOM 3687 N N . THR A 1 487 ? -39.083 14.819 -50.863 1.00 19.10 487 THR A N 1
ATOM 3688 C CA . THR A 1 487 ? -40.275 15.484 -50.335 1.00 19.89 487 THR A CA 1
ATOM 3689 C C . THR A 1 487 ? -40.910 14.777 -49.131 1.00 19.59 487 THR A C 1
ATOM 3690 O O . THR A 1 487 ? -42.027 15.118 -48.736 1.00 19.95 487 THR A O 1
ATOM 3694 N N . ALA A 1 488 ? -40.207 13.807 -48.548 1.00 19.41 488 ALA A N 1
ATOM 3695 C CA . ALA A 1 488 ? -40.737 13.079 -47.390 1.00 19.14 488 ALA A CA 1
ATOM 3696 C C . ALA A 1 488 ? -40.900 13.985 -46.168 1.00 18.89 488 ALA A C 1
ATOM 3697 O O . ALA A 1 488 ? -40.056 14.839 -45.895 1.00 18.69 488 ALA A O 1
ATOM 3699 N N . ALA A 1 489 ? -42.000 13.799 -45.444 1.00 18.65 489 ALA A N 1
ATOM 3700 C CA . ALA A 1 489 ? -42.241 14.542 -44.211 1.00 18.15 489 ALA A CA 1
ATOM 3701 C C . ALA A 1 489 ? -41.327 14.034 -43.091 1.00 17.65 489 ALA A C 1
ATOM 3702 O O . ALA A 1 489 ? -40.733 12.956 -43.205 1.00 17.02 489 ALA A O 1
ATOM 3704 N N . ASP A 1 490 ? -41.211 14.811 -42.017 1.00 17.65 490 ASP A N 1
ATOM 3705 C CA . ASP A 1 490 ? -40.369 14.432 -40.881 1.00 17.58 490 ASP A CA 1
ATOM 3706 C C . ASP A 1 490 ? -40.715 13.074 -40.288 1.00 16.59 490 ASP A C 1
ATOM 3707 O O . ASP A 1 490 ? -39.825 12.371 -39.817 1.00 16.54 490 ASP A O 1
ATOM 3712 N N . GLU A 1 491 ? -41.993 12.698 -40.325 1.00 15.90 491 GLU A N 1
ATOM 3713 C CA . GLU A 1 491 ? -42.410 11.403 -39.790 1.00 15.13 491 GLU A CA 1
ATOM 3714 C C . GLU A 1 491 ? -41.751 10.241 -40.518 1.00 14.86 491 GLU A C 1
ATOM 3715 O O . GLU A 1 491 ? -41.460 9.224 -39.904 1.00 14.87 491 GLU A O 1
ATOM 3721 N N . LYS A 1 492 ? -41.517 10.388 -41.821 1.00 14.22 492 LYS A N 1
ATOM 3722 C CA . LYS A 1 492 ? -40.791 9.374 -42.574 1.00 13.92 492 LYS A CA 1
ATOM 3723 C C . LYS A 1 492 ? -39.349 9.244 -42.075 1.00 13.15 492 LYS A C 1
ATOM 3724 O O . LYS A 1 492 ? -38.841 8.132 -41.933 1.00 13.01 492 LYS A O 1
ATOM 3730 N N . TRP A 1 493 ? -38.707 10.380 -41.805 1.00 12.62 493 TRP A N 1
ATOM 3731 C CA . TRP A 1 493 ? -37.369 10.383 -41.216 1.00 12.57 493 TRP A CA 1
ATOM 3732 C C . TRP A 1 493 ? -37.371 9.731 -39.837 1.00 12.34 493 TRP A C 1
ATOM 3733 O O . TRP A 1 493 ? -36.548 8.864 -39.570 1.00 11.94 493 TRP A O 1
ATOM 3744 N N . VAL A 1 494 ? -38.296 10.145 -38.976 1.00 12.78 494 VAL A N 1
ATOM 3745 C CA . VAL A 1 494 ? -38.364 9.603 -37.619 1.00 13.14 494 VAL A CA 1
ATOM 3746 C C . VAL A 1 494 ? -38.633 8.096 -37.642 1.00 13.10 494 VAL A C 1
ATOM 3747 O O . VAL A 1 494 ? -38.007 7.340 -36.898 1.00 12.93 494 VAL A O 1
ATOM 3751 N N . GLU A 1 495 ? -39.539 7.655 -38.511 1.00 12.64 495 GLU A N 1
ATOM 3752 C CA . GLU A 1 495 ? -39.828 6.228 -38.642 1.00 13.37 495 GLU A CA 1
ATOM 3753 C C . GLU A 1 495 ? -38.586 5.447 -39.075 1.00 12.21 495 GLU A C 1
ATOM 3754 O O . GLU A 1 495 ? -38.289 4.390 -38.514 1.00 12.18 495 GLU A O 1
ATOM 3760 N N . TRP A 1 496 ? -37.858 5.982 -40.056 1.00 11.37 496 TRP A N 1
ATOM 3761 C CA . TRP A 1 496 ? -36.623 5.361 -40.509 1.00 11.00 496 TRP A CA 1
ATOM 3762 C C . TRP A 1 496 ? -35.554 5.336 -39.409 1.00 10.36 496 TRP A C 1
ATOM 3763 O O . TRP A 1 496 ? -34.875 4.323 -39.214 1.00 10.27 496 TRP A O 1
ATOM 3774 N N . LEU A 1 497 ? -35.414 6.445 -38.686 1.00 9.92 497 LEU A N 1
ATOM 3775 C CA . LEU A 1 497 ? -34.461 6.506 -37.583 1.00 9.73 497 LEU A CA 1
ATOM 3776 C C . LEU A 1 497 ? -34.789 5.483 -36.492 1.00 9.57 497 LEU A C 1
ATOM 3777 O O . LEU A 1 497 ? -33.894 4.788 -36.009 1.00 9.82 497 LEU A O 1
ATOM 3782 N N . LYS A 1 498 ? -36.066 5.373 -36.134 1.00 9.99 498 LYS A N 1
ATOM 3783 C CA . LYS A 1 498 ? -36.507 4.376 -35.152 1.00 10.51 498 LYS A CA 1
ATOM 3784 C C . LYS A 1 498 ? -36.248 2.940 -35.601 1.00 10.44 498 LYS A C 1
ATOM 3785 O O . LYS A 1 498 ? -35.900 2.087 -34.783 1.00 10.82 498 LYS A O 1
ATOM 3791 N N . ALA A 1 499 ? -36.398 2.675 -36.896 1.00 10.42 499 ALA A N 1
ATOM 3792 C CA . ALA A 1 499 ? -36.197 1.328 -37.423 1.00 10.82 499 ALA A CA 1
ATOM 3793 C C . ALA A 1 499 ? -34.721 0.938 -37.473 1.00 10.48 499 ALA A C 1
ATOM 3794 O O . ALA A 1 499 ? -34.391 -0.245 -37.527 1.00 11.64 499 ALA A O 1
ATOM 3796 N N . ASN A 1 500 ? -33.830 1.931 -37.449 1.00 10.02 500 ASN A N 1
ATOM 3797 C CA . ASN A 1 500 ? -32.411 1.692 -37.720 1.00 10.02 500 ASN A CA 1
ATOM 3798 C C . ASN A 1 500 ? -31.433 2.118 -36.633 1.00 9.71 500 ASN A C 1
ATOM 3799 O O . ASN A 1 500 ? -30.233 1.915 -36.787 1.00 10.24 500 ASN A O 1
ATOM 3804 N N . TYR A 1 501 ? -31.931 2.702 -35.547 1.00 9.31 501 TYR A N 1
ATOM 3805 C CA . TYR A 1 501 ? -31.015 3.232 -34.539 1.00 9.32 501 TYR A CA 1
ATOM 3806 C C . TYR A 1 501 ? -30.321 2.148 -33.740 1.00 9.34 501 TYR A C 1
ATOM 3807 O O . TYR A 1 501 ? -30.761 0.989 -33.708 1.00 9.63 501 TYR A O 1
ATOM 3816 N N . ARG A 1 502 ? -29.235 2.549 -33.098 1.00 9.04 502 ARG A N 1
ATOM 3817 C CA . ARG A 1 502 ? -28.548 1.740 -32.106 1.00 9.68 502 ARG A CA 1
ATOM 3818 C C . ARG A 1 502 ? -28.398 2.596 -30.866 1.00 8.72 502 ARG A C 1
ATOM 3819 O O . ARG A 1 502 ? -28.330 3.832 -30.962 1.00 9.03 502 ARG A O 1
ATOM 3827 N N . SER A 1 503 ? -28.296 1.963 -29.699 1.00 8.59 503 SER A N 1
ATOM 3828 C CA . SER A 1 503 ? -27.784 2.675 -28.542 1.00 7.83 503 SER A CA 1
ATOM 3829 C C . SER A 1 503 ? -26.395 3.207 -28.870 1.00 7.61 503 SER A C 1
ATOM 3830 O O . SER A 1 503 ? -25.595 2.519 -29.491 1.00 7.87 503 SER A O 1
ATOM 3833 N N . ASN A 1 504 ? -26.098 4.416 -28.402 1.00 7.62 504 ASN A N 1
ATOM 3834 C CA . ASN A 1 504 ? -24.753 4.952 -28.543 1.00 7.71 504 ASN A CA 1
ATOM 3835 C C . ASN A 1 504 ? -23.829 4.472 -27.426 1.00 7.41 504 ASN A C 1
ATOM 3836 O O . ASN A 1 504 ? -22.652 4.815 -27.406 1.00 8.42 504 ASN A O 1
ATOM 3841 N N . PHE A 1 505 ? -24.374 3.693 -26.490 1.00 7.45 505 PHE A N 1
ATOM 3842 C CA . PHE A 1 505 ? -23.596 3.099 -25.401 1.00 7.42 505 PHE A CA 1
ATOM 3843 C C . PHE A 1 505 ? -22.884 4.175 -24.567 1.00 7.52 505 PHE A C 1
ATOM 3844 O O . PHE A 1 505 ? -21.727 4.019 -24.182 1.00 7.98 505 PHE A O 1
ATOM 3852 N N . HIS A 1 506 ? -23.593 5.267 -24.289 1.00 7.78 506 HIS A N 1
ATOM 3853 C CA . HIS A 1 506 ? -23.092 6.303 -23.386 1.00 8.31 506 HIS A CA 1
ATOM 3854 C C . HIS A 1 506 ? -24.014 6.493 -22.170 1.00 8.42 506 HIS A C 1
ATOM 3855 O O . HIS A 1 506 ? -24.328 7.626 -21.807 1.00 8.65 506 HIS A O 1
ATOM 3862 N N . PRO A 1 507 ? -24.460 5.398 -21.516 1.00 8.24 507 PRO A N 1
ATOM 3863 C CA . PRO A 1 507 ? -25.359 5.596 -20.375 1.00 8.63 507 PRO A CA 1
ATOM 3864 C C . PRO A 1 507 ? -24.683 6.288 -19.192 1.00 8.37 507 PRO A C 1
ATOM 3865 O O . PRO A 1 507 ? -23.561 5.940 -18.830 1.00 8.28 507 PRO A O 1
ATOM 3869 N N . VAL A 1 508 ? -25.371 7.276 -18.627 1.00 7.93 508 VAL A N 1
ATOM 3870 C CA . VAL A 1 508 ? -24.914 7.991 -17.439 1.00 7.67 508 VAL A CA 1
ATOM 3871 C C . VAL A 1 508 ? -26.068 8.158 -16.464 1.00 7.72 508 VAL A C 1
ATOM 3872 O O . VAL A 1 508 ? -27.218 7.937 -16.816 1.00 7.91 508 VAL A O 1
ATOM 3876 N N . GLY A 1 509 ? -25.739 8.548 -15.228 1.00 7.23 509 GLY A N 1
ATOM 3877 C CA . GLY A 1 509 ? -26.716 9.151 -14.329 1.00 7.59 509 GLY A CA 1
ATOM 3878 C C . GLY A 1 509 ? -27.397 8.247 -13.333 1.00 6.98 509 GLY A C 1
ATOM 3879 O O . GLY A 1 509 ? -28.198 8.736 -12.529 1.00 7.59 509 GLY A O 1
ATOM 3880 N N . THR A 1 510 ? -27.097 6.948 -13.378 1.00 7.06 510 THR A N 1
ATOM 3881 C CA . THR A 1 510 ? -27.775 5.956 -12.551 1.00 7.16 510 THR A CA 1
ATOM 3882 C C . THR A 1 510 ? -27.342 5.964 -11.077 1.00 7.01 510 THR A C 1
ATOM 3883 O O . THR A 1 510 ? -27.961 5.280 -10.249 1.00 7.82 510 THR A O 1
ATOM 3887 N N . ALA A 1 511 ? -26.286 6.709 -10.768 1.00 7.46 511 ALA A N 1
ATOM 3888 C CA . ALA A 1 511 ? -25.937 7.040 -9.385 1.00 7.70 511 ALA A CA 1
ATOM 3889 C C . ALA A 1 511 ? -25.477 8.494 -9.389 1.00 7.15 511 ALA A C 1
ATOM 3890 O O . ALA A 1 511 ? -24.349 8.809 -9.022 1.00 7.49 511 ALA A O 1
ATOM 3892 N N . ALA A 1 512 ? -26.382 9.375 -9.813 1.00 7.63 512 ALA A N 1
ATOM 3893 C CA . ALA A 1 512 ? -26.000 10.729 -10.213 1.00 7.88 512 ALA A CA 1
ATOM 3894 C C . ALA A 1 512 ? -25.404 11.551 -9.085 1.00 7.60 512 ALA A C 1
ATOM 3895 O O . ALA A 1 512 ? -25.897 11.544 -7.949 1.00 7.52 512 ALA A O 1
ATOM 3897 N N . MET A 1 513 ? -24.348 12.283 -9.414 1.00 7.36 513 MET A N 1
ATOM 3898 C CA . MET A 1 513 ? -23.795 13.263 -8.501 1.00 7.86 513 MET A CA 1
ATOM 3899 C C . MET A 1 513 ? -24.650 14.523 -8.541 1.00 7.77 513 MET A C 1
ATOM 3900 O O . MET A 1 513 ? -24.575 15.315 -9.493 1.00 8.08 513 MET A O 1
ATOM 3905 N N . MET A 1 514 ? -25.480 14.687 -7.513 1.00 8.07 514 MET A N 1
ATOM 3906 C CA . MET A 1 514 ? -26.295 15.887 -7.303 1.00 8.49 514 MET A CA 1
ATOM 3907 C C . MET A 1 514 ? -26.561 15.966 -5.809 1.00 8.54 514 MET A C 1
ATOM 3908 O O . MET A 1 514 ? -26.515 14.938 -5.128 1.00 8.29 514 MET A O 1
ATOM 3913 N N . PRO A 1 515 ? -26.898 17.170 -5.291 1.00 8.45 515 PRO A N 1
ATOM 3914 C CA . PRO A 1 515 ? -27.361 17.235 -3.907 1.00 8.74 515 PRO A CA 1
ATOM 3915 C C . PRO A 1 515 ? -28.455 16.195 -3.648 1.00 8.46 515 PRO A C 1
ATOM 3916 O O . PRO A 1 515 ? -29.307 15.959 -4.508 1.00 8.40 515 PRO A O 1
ATOM 3920 N N . ARG A 1 516 ? -28.427 15.583 -2.469 1.00 8.68 516 ARG A N 1
ATOM 3921 C CA . ARG A 1 516 ? -29.444 14.607 -2.120 1.00 8.96 516 ARG A CA 1
ATOM 3922 C C . ARG A 1 516 ? -30.848 15.204 -2.256 1.00 9.26 516 ARG A C 1
ATOM 3923 O O . ARG A 1 516 ? -31.784 14.511 -2.656 1.00 8.66 516 ARG A O 1
ATOM 3931 N N . SER A 1 517 ? -30.982 16.497 -1.958 1.00 9.51 517 SER A N 1
ATOM 3932 C CA . SER A 1 517 ? -32.286 17.165 -1.956 1.00 10.09 517 SER A CA 1
ATOM 3933 C C . SER A 1 517 ? -32.902 17.385 -3.338 1.00 10.80 517 SER A C 1
ATOM 3934 O O . SER A 1 517 ? -34.068 17.763 -3.433 1.00 11.84 517 SER A O 1
ATOM 3937 N N . ILE A 1 518 ? -32.131 17.155 -4.401 1.00 10.55 518 ILE A N 1
ATOM 3938 C CA . ILE A 1 518 ? -32.666 17.220 -5.771 1.00 11.11 518 ILE A CA 1
ATOM 3939 C C . ILE A 1 518 ? -32.708 15.813 -6.401 1.00 10.56 518 ILE A C 1
ATOM 3940 O O . ILE A 1 518 ? -33.024 15.662 -7.590 1.00 11.85 518 ILE A O 1
ATOM 3945 N N . GLY A 1 519 ? -32.413 14.789 -5.598 1.00 10.30 519 GLY A N 1
ATOM 3946 C CA . GLY A 1 519 ? -32.460 13.405 -6.072 1.00 9.59 519 GLY A CA 1
ATOM 3947 C C . GLY A 1 519 ? -31.113 12.759 -6.363 1.00 9.05 519 GLY A C 1
ATOM 3948 O O . GLY A 1 519 ? -31.051 11.668 -6.940 1.00 9.25 519 GLY A O 1
ATOM 3949 N N . GLY A 1 520 ? -30.022 13.397 -5.956 1.00 8.31 520 GLY A N 1
ATOM 3950 C CA . GLY A 1 520 ? -28.706 12.795 -6.125 1.00 8.30 520 GLY A CA 1
ATOM 3951 C C . GLY A 1 520 ? -28.500 11.501 -5.353 1.00 8.09 520 GLY A C 1
ATOM 3952 O O . GLY A 1 520 ? -29.137 11.261 -4.312 1.00 8.49 520 GLY A O 1
ATOM 3953 N N . VAL A 1 521 ? -27.584 10.683 -5.864 1.00 7.97 521 VAL A N 1
ATOM 3954 C CA . VAL A 1 521 ? -27.170 9.445 -5.213 1.00 8.09 521 VAL A CA 1
ATOM 3955 C C . VAL A 1 521 ? -25.804 9.589 -4.545 1.00 7.43 521 VAL A C 1
ATOM 3956 O O . VAL A 1 521 ? -25.556 8.953 -3.514 1.00 7.72 521 VAL A O 1
ATOM 3960 N N . VAL A 1 522 ? -24.917 10.386 -5.137 1.00 7.32 522 VAL A N 1
ATOM 3961 C CA . VAL A 1 522 ? -23.609 10.626 -4.539 1.00 7.76 522 VAL A CA 1
ATOM 3962 C C . VAL A 1 522 ? -23.358 12.108 -4.339 1.00 7.81 522 VAL A C 1
ATOM 3963 O O . VAL A 1 522 ? -23.876 12.951 -5.080 1.00 7.89 522 VAL A O 1
ATOM 3967 N N . ASP A 1 523 ? -22.546 12.407 -3.332 1.00 8.11 523 ASP A N 1
ATOM 3968 C CA . ASP A 1 523 ? -22.147 13.773 -3.059 1.00 8.69 523 ASP A CA 1
ATOM 3969 C C . ASP A 1 523 ? -20.998 14.199 -3.967 1.00 8.48 523 ASP A C 1
ATOM 3970 O O . ASP A 1 523 ? -20.577 13.447 -4.861 1.00 8.59 523 ASP A O 1
ATOM 3975 N N . ASN A 1 524 ? -20.498 15.407 -3.743 1.00 8.72 524 ASN A N 1
ATOM 3976 C CA . ASN A 1 524 ? -19.469 15.986 -4.602 1.00 9.22 524 ASN A CA 1
ATOM 3977 C C . ASN A 1 524 ? -18.095 15.346 -4.415 1.00 8.92 524 ASN A C 1
ATOM 3978 O O . ASN A 1 524 ? -17.143 15.684 -5.124 1.00 9.25 524 ASN A O 1
ATOM 3983 N N . ARG A 1 525 ? -17.993 14.429 -3.453 1.00 8.65 525 ARG A N 1
ATOM 3984 C CA . ARG A 1 525 ? -16.788 13.606 -3.281 1.00 8.93 525 ARG A CA 1
ATOM 3985 C C . ARG A 1 525 ? -17.038 12.158 -3.735 1.00 8.54 525 ARG A C 1
ATOM 3986 O O . ARG A 1 525 ? -16.211 11.277 -3.492 1.00 8.40 525 ARG A O 1
ATOM 3994 N N . LEU A 1 526 ? -18.177 11.961 -4.414 1.00 8.34 526 LEU A N 1
ATOM 3995 C CA A LEU A 1 526 ? -18.580 10.670 -5.001 0.50 8.57 526 LEU A CA 1
ATOM 3996 C CA B LEU A 1 526 ? -18.632 10.686 -5.000 0.50 8.51 526 LEU A CA 1
ATOM 3997 C C . LEU A 1 526 ? -19.014 9.644 -3.949 1.00 8.30 526 LEU A C 1
ATOM 3998 O O . LEU A 1 526 ? -19.157 8.463 -4.253 1.00 8.20 526 LEU A O 1
ATOM 4007 N N . ARG A 1 527 ? -19.235 10.110 -2.716 1.00 8.24 527 ARG A N 1
ATOM 4008 C CA . ARG A 1 527 ? -19.718 9.253 -1.637 1.00 8.38 527 ARG A CA 1
ATOM 4009 C C . ARG A 1 527 ? -21.225 9.040 -1.738 1.00 8.33 527 ARG A C 1
ATOM 4010 O O . ARG A 1 527 ? -21.999 9.987 -1.891 1.00 8.36 527 ARG A O 1
ATOM 4018 N N . VAL A 1 528 ? -21.643 7.788 -1.629 1.00 8.01 528 VAL A N 1
ATOM 4019 C CA . VAL A 1 528 ? -23.051 7.431 -1.662 1.00 8.63 528 VAL A CA 1
ATOM 4020 C C . VAL A 1 528 ? -23.739 7.964 -0.409 1.00 8.23 528 VAL A C 1
ATOM 4021 O O . VAL A 1 528 ? -23.296 7.694 0.718 1.00 8.07 528 VAL A O 1
ATOM 4025 N N . TYR A 1 529 ? -24.823 8.713 -0.600 1.00 8.55 529 TYR A N 1
ATOM 4026 C CA . TYR A 1 529 ? -25.565 9.257 0.533 1.00 8.71 529 TYR A CA 1
ATOM 4027 C C . TYR A 1 529 ? -25.999 8.151 1.481 1.00 8.92 529 TYR A C 1
ATOM 4028 O O . TYR A 1 529 ? -26.372 7.050 1.070 1.00 9.09 529 TYR A O 1
ATOM 4037 N N . GLY A 1 530 ? -25.929 8.475 2.766 1.00 9.20 530 GLY A N 1
ATOM 4038 C CA . GLY A 1 530 ? -26.299 7.546 3.821 1.00 9.60 530 GLY A CA 1
ATOM 4039 C C . GLY A 1 530 ? -25.213 6.569 4.211 1.00 9.60 530 GLY A C 1
ATOM 4040 O O . GLY A 1 530 ? -25.414 5.753 5.118 1.00 9.84 530 GLY A O 1
ATOM 4041 N N . THR A 1 531 ? -24.066 6.634 3.536 1.00 9.37 531 THR A N 1
ATOM 4042 C CA . THR A 1 531 ? -22.926 5.782 3.861 1.00 9.63 531 THR A CA 1
ATOM 4043 C C . THR A 1 531 ? -21.750 6.642 4.290 1.00 9.87 531 THR A C 1
ATOM 4044 O O . THR A 1 531 ? -21.665 7.816 3.939 1.00 10.57 531 THR A O 1
ATOM 4048 N N . SER A 1 532 ? -20.818 6.044 5.020 1.00 10.10 532 SER A N 1
ATOM 4049 C CA . SER A 1 532 ? -19.608 6.756 5.396 1.00 11.04 532 SER A CA 1
ATOM 4050 C C . SER A 1 532 ? -18.491 6.592 4.372 1.00 10.64 532 SER A C 1
ATOM 4051 O O . SER A 1 532 ? -17.675 7.499 4.189 1.00 10.95 532 SER A O 1
ATOM 4054 N N . ASN A 1 533 ? -18.462 5.438 3.707 1.00 9.89 533 ASN A N 1
ATOM 4055 C CA . ASN A 1 533 ? -17.244 4.957 3.073 1.00 9.53 533 ASN A CA 1
ATOM 4056 C C . ASN A 1 533 ? -17.495 4.146 1.804 1.00 9.01 533 ASN A C 1
ATOM 4057 O O . ASN A 1 533 ? -16.705 3.267 1.471 1.00 9.25 533 ASN A O 1
ATOM 4062 N N . VAL A 1 534 ? -18.595 4.439 1.118 1.00 9.02 534 VAL A N 1
ATOM 4063 C CA . VAL A 1 534 ? -18.858 3.834 -0.178 1.00 8.50 534 VAL A CA 1
ATOM 4064 C C . VAL A 1 534 ? -18.882 4.952 -1.205 1.00 8.34 534 VAL A C 1
ATOM 4065 O O . VAL A 1 534 ? -19.534 5.976 -0.998 1.00 8.33 534 VAL A O 1
ATOM 4069 N N . ARG A 1 535 ? -18.148 4.764 -2.295 1.00 8.24 535 ARG A N 1
ATOM 4070 C CA . ARG A 1 535 ? -18.184 5.726 -3.393 1.00 8.06 535 ARG A CA 1
ATOM 4071 C C . ARG A 1 535 ? -18.553 5.014 -4.676 1.00 7.66 535 ARG A C 1
ATOM 4072 O O . ARG A 1 535 ? -18.345 3.807 -4.801 1.00 8.31 535 ARG A O 1
ATOM 4080 N N . VAL A 1 536 ? -19.111 5.760 -5.626 1.00 7.65 536 VAL A N 1
ATOM 4081 C CA . VAL A 1 536 ? -19.266 5.265 -6.992 1.00 7.52 536 VAL A CA 1
ATOM 4082 C C . VAL A 1 536 ? -18.387 6.142 -7.865 1.00 7.40 536 VAL A C 1
ATOM 4083 O O . VAL A 1 536 ? -18.456 7.366 -7.780 1.00 7.70 536 VAL A O 1
ATOM 4087 N N . VAL A 1 537 ? -17.522 5.513 -8.659 1.00 7.30 537 VAL A N 1
ATOM 4088 C CA . VAL A 1 537 ? -16.624 6.251 -9.548 1.00 7.49 537 VAL A CA 1
ATOM 4089 C C . VAL A 1 537 ? -16.644 5.584 -10.919 1.00 7.44 537 VAL A C 1
ATOM 4090 O O . VAL A 1 537 ? -15.882 4.645 -11.183 1.00 7.63 537 VAL A O 1
ATOM 4094 N N . ASP A 1 538 ? -17.560 6.057 -11.759 1.00 7.22 538 ASP A N 1
ATOM 4095 C CA . ASP A 1 538 ? -17.733 5.575 -13.130 1.00 7.17 538 ASP A CA 1
ATOM 4096 C C . ASP A 1 538 ? -18.828 6.427 -13.775 1.00 7.30 538 ASP A C 1
ATOM 4097 O O . ASP A 1 538 ? -19.237 7.437 -13.193 1.00 7.30 538 ASP A O 1
ATOM 4102 N N . ALA A 1 539 ? -19.300 6.050 -14.962 1.00 6.94 539 ALA A N 1
ATOM 4103 C CA . ALA A 1 539 ? -20.281 6.866 -15.685 1.00 6.68 539 ALA A CA 1
ATOM 4104 C C . ALA A 1 539 ? -21.597 7.060 -14.945 1.00 6.60 539 ALA A C 1
ATOM 4105 O O . ALA A 1 539 ? -22.337 7.986 -15.265 1.00 6.77 539 ALA A O 1
ATOM 4107 N N . SER A 1 540 ? -21.884 6.208 -13.959 1.00 6.59 540 SER A N 1
ATOM 4108 C CA . SER A 1 540 ? -23.111 6.349 -13.177 1.00 7.00 540 SER A CA 1
ATOM 4109 C C . SER A 1 540 ? -23.256 7.732 -12.562 1.00 6.95 540 SER A C 1
ATOM 4110 O O . SER A 1 540 ? -24.365 8.195 -12.356 1.00 6.71 540 SER A O 1
ATOM 4113 N N . VAL A 1 541 ? -22.142 8.376 -12.235 1.00 6.82 541 VAL A N 1
ATOM 4114 C CA . VAL A 1 541 ? -22.211 9.603 -11.442 1.00 7.13 541 VAL A CA 1
ATOM 4115 C C . VAL A 1 541 ? -22.424 10.856 -12.277 1.00 7.35 541 VAL A C 1
ATOM 4116 O O . VAL A 1 541 ? -22.782 11.901 -11.722 1.00 7.24 541 VAL A O 1
ATOM 4120 N N . LEU A 1 542 ? -22.194 10.790 -13.587 1.00 7.33 542 LEU A N 1
ATOM 4121 C CA . LEU A 1 542 ? -22.374 11.995 -14.403 1.00 8.07 542 LEU A CA 1
ATOM 4122 C C . LEU A 1 542 ? -23.846 12.396 -14.319 1.00 8.12 542 LEU A C 1
ATOM 4123 O O . LEU A 1 542 ? -24.712 11.580 -14.598 1.00 8.03 542 LEU A O 1
ATOM 4128 N N . PRO A 1 543 ? -24.145 13.647 -13.910 1.00 8.40 543 PRO A N 1
ATOM 4129 C CA . PRO A 1 543 ? -25.557 14.007 -13.698 1.00 8.51 543 PRO A CA 1
ATOM 4130 C C . PRO A 1 543 ? -26.310 14.323 -14.980 1.00 8.65 543 PRO A C 1
ATOM 4131 O O . PRO A 1 543 ? -27.527 14.270 -15.004 1.00 8.43 543 PRO A O 1
ATOM 4135 N N . PHE A 1 544 ? -25.560 14.665 -16.023 1.00 8.11 544 PHE A N 1
ATOM 4136 C CA . PHE A 1 544 ? -26.081 14.935 -17.347 1.00 8.25 544 PHE A CA 1
ATOM 4137 C C . PHE A 1 544 ? -25.137 14.266 -18.330 1.00 8.30 544 PHE A C 1
ATOM 4138 O O . PHE A 1 544 ? -23.983 13.968 -18.016 1.00 8.43 544 PHE A O 1
ATOM 4146 N N . GLN A 1 545 ? -25.627 14.075 -19.546 1.00 8.30 545 GLN A N 1
ATOM 4147 C CA . GLN A 1 545 ? -24.796 13.666 -20.662 1.00 8.58 545 GLN A CA 1
ATOM 4148 C C . GLN A 1 545 ? -23.778 14.754 -21.009 1.00 8.45 545 GLN A C 1
ATOM 4149 O O . GLN A 1 545 ? -23.990 15.932 -20.683 1.00 9.77 545 GLN A O 1
ATOM 4155 N N . VAL A 1 546 ? -22.672 14.365 -21.638 1.00 8.75 546 VAL A N 1
ATOM 4156 C CA . VAL A 1 546 ? -21.710 15.334 -22.152 1.00 9.35 546 VAL A CA 1
ATOM 4157 C C . VAL A 1 546 ? -21.682 15.274 -23.684 1.00 8.33 546 VAL A C 1
ATOM 4158 O O . VAL A 1 546 ? -22.245 14.359 -24.294 1.00 8.81 546 VAL A O 1
ATOM 4162 N N . CYS A 1 547 ? -21.017 16.236 -24.306 1.00 8.56 547 CYS A N 1
ATOM 4163 C CA . CYS A 1 547 ? -21.035 16.322 -25.757 1.00 8.30 547 CYS A CA 1
ATOM 4164 C C . CYS A 1 547 ? -20.093 15.325 -26.423 1.00 8.62 547 CYS A C 1
ATOM 4165 O O . CYS A 1 547 ? -20.373 14.867 -27.538 1.00 9.53 547 CYS A O 1
ATOM 4168 N N . GLY A 1 548 ? -18.990 14.990 -25.765 1.00 8.12 548 GLY A N 1
ATOM 4169 C CA . GLY A 1 548 ? -17.974 14.140 -26.367 1.00 8.03 548 GLY A CA 1
ATOM 4170 C C . GLY A 1 548 ? -18.032 12.681 -25.968 1.00 7.80 548 GLY A C 1
ATOM 4171 O O . GLY A 1 548 ? -18.962 12.228 -25.284 1.00 8.50 548 GLY A O 1
ATOM 4172 N N . HIS A 1 549 ? -17.022 11.938 -26.405 1.00 7.62 549 HIS A N 1
ATOM 4173 C CA . HIS A 1 549 ? -16.910 10.513 -26.125 1.00 7.90 549 HIS A CA 1
ATOM 4174 C C . HIS A 1 549 ? -16.500 10.314 -24.668 1.00 7.73 549 HIS A C 1
ATOM 4175 O O . HIS A 1 549 ? -15.646 11.030 -24.162 1.00 8.00 549 HIS A O 1
ATOM 4182 N N . LEU A 1 550 ? -17.100 9.341 -23.986 1.00 7.29 550 LEU A N 1
ATOM 4183 C CA . LEU A 1 550 ? -17.015 9.333 -22.527 1.00 7.28 550 LEU A CA 1
ATOM 4184 C C . LEU A 1 550 ? -15.666 9.073 -21.883 1.00 6.93 550 LEU A C 1
ATOM 4185 O O . LEU A 1 550 ? -15.446 9.595 -20.789 1.00 7.56 550 LEU A O 1
ATOM 4190 N N . VAL A 1 551 ? -14.761 8.286 -22.477 1.00 7.08 551 VAL A N 1
ATOM 4191 C CA . VAL A 1 551 ? -13.603 7.888 -21.664 1.00 7.60 551 VAL A CA 1
ATOM 4192 C C . VAL A 1 551 ? -12.751 9.052 -21.187 1.00 7.35 551 VAL A C 1
ATOM 4193 O O . VAL A 1 551 ? -12.265 9.034 -20.055 1.00 7.58 551 VAL A O 1
ATOM 4197 N N . SER A 1 552 ? -12.570 10.072 -22.027 1.00 7.56 552 SER A N 1
ATOM 4198 C CA . SER A 1 552 ? -11.723 11.188 -21.630 1.00 7.67 552 SER A CA 1
ATOM 4199 C C . SER A 1 552 ? -12.199 11.776 -20.294 1.00 7.29 552 SER A C 1
ATOM 4200 O O . SER A 1 552 ? -11.396 12.023 -19.392 1.00 7.47 552 SER A O 1
ATOM 4203 N N . THR A 1 553 ? -13.506 11.993 -20.194 1.00 7.36 553 THR A N 1
ATOM 4204 C CA . THR A 1 553 ? -14.125 12.605 -19.027 1.00 7.70 553 THR A CA 1
ATOM 4205 C C . THR A 1 553 ? -14.142 11.644 -17.840 1.00 7.28 553 THR A C 1
ATOM 4206 O O . THR A 1 553 ? -13.894 12.049 -16.707 1.00 7.84 553 THR A O 1
ATOM 4210 N N . LEU A 1 554 ? -14.403 10.369 -18.103 1.00 6.96 554 LEU A N 1
ATOM 4211 C CA . LEU A 1 554 ? -14.365 9.375 -17.036 1.00 7.86 554 LEU A CA 1
ATOM 4212 C C . LEU A 1 554 ? -12.966 9.246 -16.439 1.00 7.99 554 LEU A C 1
ATOM 4213 O O . LEU A 1 554 ? -12.826 9.184 -15.218 1.00 8.10 554 LEU A O 1
ATOM 4218 N N . TYR A 1 555 ? -11.927 9.237 -17.273 1.00 7.87 555 TYR A N 1
ATOM 4219 C CA . TYR A 1 555 ? -10.565 9.239 -16.741 1.00 8.13 555 TYR A CA 1
ATOM 4220 C C . TYR A 1 555 ? -10.327 10.466 -15.858 1.00 7.98 555 TYR A C 1
ATOM 4221 O O . TYR A 1 555 ? -9.784 10.341 -14.759 1.00 8.43 555 TYR A O 1
ATOM 4230 N N . ALA A 1 556 ? -10.734 11.643 -16.336 1.00 8.10 556 ALA A N 1
ATOM 4231 C CA . ALA A 1 556 ? -10.547 12.881 -15.574 1.00 8.46 556 ALA A CA 1
ATOM 4232 C C . ALA A 1 556 ? -11.306 12.861 -14.244 1.00 8.71 556 ALA A C 1
ATOM 4233 O O . ALA A 1 556 ? -10.765 13.246 -13.203 1.00 8.64 556 ALA A O 1
ATOM 4235 N N . VAL A 1 557 ? -12.559 12.420 -14.282 1.00 8.20 557 VAL A N 1
ATOM 4236 C CA . VAL A 1 557 ? -13.370 12.333 -13.071 1.00 8.91 557 VAL A CA 1
ATOM 4237 C C . VAL A 1 557 ? -12.732 11.373 -12.062 1.00 8.13 557 VAL A C 1
ATOM 4238 O O . VAL A 1 557 ? -12.649 11.683 -10.866 1.00 8.49 557 VAL A O 1
ATOM 4242 N N . ALA A 1 558 ? -12.249 10.233 -12.549 1.00 8.14 558 ALA A N 1
ATOM 4243 C CA . ALA A 1 558 ? -11.632 9.238 -11.670 1.00 8.06 558 ALA A CA 1
ATOM 4244 C C . ALA A 1 558 ? -10.306 9.750 -11.105 1.00 8.22 558 ALA A C 1
ATOM 4245 O O . ALA A 1 558 ? -9.970 9.468 -9.950 1.00 8.85 558 ALA A O 1
ATOM 4247 N N . GLU A 1 559 ? -9.562 10.513 -11.905 1.00 9.02 559 GLU A N 1
ATOM 4248 C CA . GLU A 1 559 ? -8.317 11.127 -11.431 1.00 9.34 559 GLU A CA 1
ATOM 4249 C C . GLU A 1 559 ? -8.622 12.104 -10.296 1.00 9.16 559 GLU A C 1
ATOM 4250 O O . GLU A 1 559 ? -7.961 12.098 -9.254 1.00 9.48 559 GLU A O 1
ATOM 4256 N N . ARG A 1 560 ? -9.635 12.946 -10.484 1.00 9.06 560 ARG A N 1
ATOM 4257 C CA . ARG A 1 560 ? -10.004 13.908 -9.437 1.00 9.88 560 ARG A CA 1
ATOM 4258 C C . ARG A 1 560 ? -10.544 13.183 -8.198 1.00 10.15 560 ARG A C 1
ATOM 4259 O O . ARG A 1 560 ? -10.157 13.502 -7.064 1.00 10.20 560 ARG A O 1
ATOM 4267 N N . ALA A 1 561 ? -11.419 12.200 -8.411 1.00 10.06 561 ALA A N 1
ATOM 4268 C CA . ALA A 1 561 ? -11.959 11.398 -7.319 1.00 10.11 561 ALA A CA 1
ATOM 4269 C C . ALA A 1 561 ? -10.855 10.789 -6.471 1.00 9.88 561 ALA A C 1
ATOM 4270 O O . ALA A 1 561 ? -10.945 10.774 -5.241 1.00 9.99 561 ALA A O 1
ATOM 4272 N N . SER A 1 562 ? -9.809 10.299 -7.128 1.00 10.05 562 SER A N 1
ATOM 4273 C CA . SER A 1 562 ? -8.678 9.701 -6.432 1.00 10.53 562 SER A CA 1
ATOM 4274 C C . SER A 1 562 ? -8.016 10.673 -5.460 1.00 10.81 562 SER A C 1
ATOM 4275 O O . SER A 1 562 ? -7.664 10.288 -4.347 1.00 10.99 562 SER A O 1
ATOM 4278 N N . ASP A 1 563 ? -7.856 11.931 -5.873 1.00 10.60 563 ASP A N 1
ATOM 4279 C CA . ASP A 1 563 ? -7.322 12.958 -4.978 1.00 10.99 563 ASP A CA 1
ATOM 4280 C C . ASP A 1 563 ? -8.263 13.244 -3.807 1.00 11.03 563 ASP A C 1
ATOM 4281 O O . ASP A 1 563 ? -7.808 13.454 -2.685 1.00 10.90 563 ASP A O 1
ATOM 4286 N N . LEU A 1 564 ? -9.569 13.244 -4.056 1.00 10.83 564 LEU A N 1
ATOM 4287 C CA . LEU A 1 564 ? -10.541 13.460 -2.986 1.00 10.96 564 LEU A CA 1
ATOM 4288 C C . LEU A 1 564 ? -10.511 12.321 -1.971 1.00 10.96 564 LEU A C 1
ATOM 4289 O O . LEU A 1 564 ? -10.611 12.556 -0.762 1.00 11.41 564 LEU A O 1
ATOM 4294 N N . ILE A 1 565 ? -10.354 11.093 -2.460 1.00 10.77 565 ILE A N 1
ATOM 4295 C CA . ILE A 1 565 ? -10.271 9.925 -1.591 1.00 11.09 565 ILE A CA 1
ATOM 4296 C C . ILE A 1 565 ? -9.020 10.008 -0.719 1.00 11.41 565 ILE A C 1
ATOM 4297 O O . ILE A 1 565 ? -9.078 9.767 0.489 1.00 12.13 565 ILE A O 1
ATOM 4302 N N . LYS A 1 566 ? -7.890 10.351 -1.330 1.00 11.70 566 LYS A N 1
ATOM 4303 C CA . LYS A 1 566 ? -6.643 10.504 -0.581 1.00 12.35 566 LYS A CA 1
ATOM 4304 C C . LYS A 1 566 ? -6.753 11.584 0.490 1.00 13.19 566 LYS A C 1
ATOM 4305 O O . LYS A 1 566 ? -6.276 11.395 1.618 1.00 13.86 566 LYS A O 1
ATOM 4311 N N . GLU A 1 567 ? -7.387 12.705 0.151 1.00 13.36 567 GLU A N 1
ATOM 4312 C CA . GLU A 1 567 ? -7.561 13.804 1.104 1.00 14.36 567 GLU A CA 1
ATOM 4313 C C . GLU A 1 567 ? -8.380 13.360 2.320 1.00 14.76 567 GLU A C 1
ATOM 4314 O O . GLU A 1 567 ? -8.052 13.698 3.465 1.00 14.58 567 GLU A O 1
ATOM 4320 N N . ASP A 1 568 ? -9.431 12.586 2.070 1.00 14.73 568 ASP A N 1
ATOM 4321 C CA . ASP A 1 568 ? -10.303 12.096 3.131 1.00 15.67 568 ASP A CA 1
ATOM 4322 C C . ASP A 1 568 ? -9.607 11.089 4.039 1.00 16.67 568 ASP A C 1
ATOM 4323 O O . ASP A 1 568 ? -9.926 11.011 5.225 1.00 17.90 568 ASP A O 1
ATOM 4328 N N . ALA A 1 569 ? -8.649 10.346 3.488 1.00 17.34 569 ALA A N 1
ATOM 4329 C CA . ALA A 1 569 ? -7.838 9.404 4.256 1.00 19.00 569 ALA A CA 1
ATOM 4330 C C . ALA A 1 569 ? -6.861 10.139 5.172 1.00 19.86 569 ALA A C 1
ATOM 4331 O O . ALA A 1 569 ? -6.566 9.664 6.264 1.00 21.11 569 ALA A O 1
ATOM 4333 N N . ASN B 1 3 ? -64.992 21.009 -79.190 1.00 19.88 3 ASN B N 1
ATOM 4334 C CA . ASN B 1 3 ? -63.677 21.423 -78.622 1.00 19.84 3 ASN B CA 1
ATOM 4335 C C . ASN B 1 3 ? -63.631 21.284 -77.101 1.00 19.19 3 ASN B C 1
ATOM 4336 O O . ASN B 1 3 ? -63.823 22.261 -76.363 1.00 19.42 3 ASN B O 1
ATOM 4341 N N . THR B 1 4 ? -63.337 20.071 -76.638 1.00 17.90 4 THR B N 1
ATOM 4342 C CA . THR B 1 4 ? -63.513 19.724 -75.224 1.00 17.34 4 THR B CA 1
ATOM 4343 C C . THR B 1 4 ? -62.473 20.296 -74.267 1.00 16.17 4 THR B C 1
ATOM 4344 O O . THR B 1 4 ? -62.655 20.215 -73.051 1.00 17.03 4 THR B O 1
ATOM 4348 N N . THR B 1 5 ? -61.385 20.857 -74.793 1.00 14.11 5 THR B N 1
ATOM 4349 C CA . THR B 1 5 ? -60.402 21.487 -73.900 1.00 13.01 5 THR B CA 1
ATOM 4350 C C . THR B 1 5 ? -60.161 22.947 -74.257 1.00 11.80 5 THR B C 1
ATOM 4351 O O . THR B 1 5 ? -59.114 23.506 -73.937 1.00 10.99 5 THR B O 1
ATOM 4355 N N . THR B 1 6 ? -61.149 23.572 -74.883 1.00 10.34 6 THR B N 1
ATOM 4356 C CA . THR B 1 6 ? -61.044 24.965 -75.291 1.00 9.87 6 THR B CA 1
ATOM 4357 C C . THR B 1 6 ? -61.884 25.877 -74.386 1.00 9.40 6 THR B C 1
ATOM 4358 O O . THR B 1 6 ? -63.075 25.627 -74.151 1.00 9.78 6 THR B O 1
ATOM 4362 N N . TYR B 1 7 ? -61.234 26.913 -73.858 1.00 8.36 7 TYR B N 1
ATOM 4363 C CA . TYR B 1 7 ? -61.819 27.899 -72.950 1.00 8.18 7 TYR B CA 1
ATOM 4364 C C . TYR B 1 7 ? -61.538 29.279 -73.509 1.00 8.10 7 TYR B C 1
ATOM 4365 O O . TYR B 1 7 ? -60.650 29.421 -74.346 1.00 9.02 7 TYR B O 1
ATOM 4374 N N . ASP B 1 8 ? -62.251 30.308 -73.057 1.00 7.67 8 ASP B N 1
ATOM 4375 C CA . ASP B 1 8 ? -61.875 31.659 -73.468 1.00 7.49 8 ASP B CA 1
ATOM 4376 C C . ASP B 1 8 ? -60.536 32.095 -72.873 1.00 6.57 8 ASP B C 1
ATOM 4377 O O . ASP B 1 8 ? -59.701 32.658 -73.578 1.00 7.02 8 ASP B O 1
ATOM 4382 N N . TYR B 1 9 ? -60.378 31.869 -71.572 1.00 6.14 9 TYR B N 1
ATOM 4383 C CA . TYR B 1 9 ? -59.162 32.243 -70.856 1.00 6.53 9 TYR B CA 1
ATOM 4384 C C . TYR B 1 9 ? -58.627 31.058 -70.086 1.00 6.70 9 TYR B C 1
ATOM 4385 O O . TYR B 1 9 ? -59.397 30.262 -69.541 1.00 7.15 9 TYR B O 1
ATOM 4394 N N . ILE B 1 10 ? -57.302 30.956 -70.056 1.00 6.64 10 ILE B N 1
ATOM 4395 C CA . ILE B 1 10 ? -56.602 30.059 -69.152 1.00 6.50 10 ILE B CA 1
ATOM 4396 C C . ILE B 1 10 ? -55.780 30.916 -68.204 1.00 6.38 10 ILE B C 1
ATOM 4397 O O . ILE B 1 10 ? -55.019 31.785 -68.650 1.00 6.45 10 ILE B O 1
ATOM 4402 N N . VAL B 1 11 ? -55.959 30.675 -66.906 1.00 5.77 11 VAL B N 1
ATOM 4403 C CA . VAL B 1 11 ? -55.187 31.339 -65.871 1.00 6.44 11 VAL B CA 1
ATOM 4404 C C . VAL B 1 11 ? -54.276 30.285 -65.256 1.00 6.00 11 VAL B C 1
ATOM 4405 O O . VAL B 1 11 ? -54.747 29.313 -64.656 1.00 6.25 11 VAL B O 1
ATOM 4409 N N . VAL B 1 12 ? -52.971 30.486 -65.424 1.00 5.88 12 VAL B N 1
ATOM 4410 C CA . VAL B 1 12 ? -51.970 29.543 -64.937 1.00 6.13 12 VAL B CA 1
ATOM 4411 C C . VAL B 1 12 ? -51.561 29.959 -63.534 1.00 5.58 12 VAL B C 1
ATOM 4412 O O . VAL B 1 12 ? -50.905 30.984 -63.358 1.00 6.17 12 VAL B O 1
ATOM 4416 N N . GLY B 1 13 ? -51.940 29.164 -62.539 1.00 5.73 13 GLY B N 1
ATOM 4417 C CA . GLY B 1 13 ? -51.603 29.417 -61.145 1.00 5.92 13 GLY B CA 1
ATOM 4418 C C . GLY B 1 13 ? -52.799 29.948 -60.385 1.00 5.78 13 GLY B C 1
ATOM 4419 O O . GLY B 1 13 ? -53.192 31.103 -60.563 1.00 6.17 13 GLY B O 1
ATOM 4420 N N . GLY B 1 14 ? -53.385 29.101 -59.535 1.00 5.59 14 GLY B N 1
ATOM 4421 C CA . GLY B 1 14 ? -54.523 29.495 -58.706 1.00 6.48 14 GLY B CA 1
ATOM 4422 C C . GLY B 1 14 ? -54.065 30.103 -57.402 1.00 5.88 14 GLY B C 1
ATOM 4423 O O . GLY B 1 14 ? -54.429 29.646 -56.329 1.00 6.28 14 GLY B O 1
ATOM 4424 N N . GLY B 1 15 ? -53.232 31.134 -57.513 1.00 6.00 15 GLY B N 1
ATOM 4425 C CA . GLY B 1 15 ? -52.628 31.778 -56.356 1.00 6.11 15 GLY B CA 1
ATOM 4426 C C . GLY B 1 15 ? -53.215 33.138 -56.064 1.00 5.68 15 GLY B C 1
ATOM 4427 O O . GLY B 1 15 ? -54.336 33.469 -56.470 1.00 6.13 15 GLY B O 1
ATOM 4428 N N . THR B 1 16 ? -52.437 33.941 -55.349 1.00 5.29 16 THR B N 1
ATOM 4429 C CA . THR B 1 16 ? -52.892 35.208 -54.815 1.00 5.72 16 THR B CA 1
ATOM 4430 C C . THR B 1 16 ? -53.499 36.062 -55.931 1.00 5.79 16 THR B C 1
ATOM 4431 O O . THR B 1 16 ? -54.628 36.564 -55.814 1.00 6.23 16 THR B O 1
ATOM 4435 N N . SER B 1 17 ? -52.736 36.222 -57.009 1.00 5.41 17 SER B N 1
ATOM 4436 C CA . SER B 1 17 ? -53.124 37.059 -58.129 1.00 5.67 17 SER B CA 1
ATOM 4437 C C . SER B 1 17 ? -54.054 36.338 -59.099 1.00 5.46 17 SER B C 1
ATOM 4438 O O . SER B 1 17 ? -55.042 36.916 -59.581 1.00 5.99 17 SER B O 1
ATOM 4441 N N . GLY B 1 18 ? -53.729 35.091 -59.420 1.00 5.36 18 GLY B N 1
ATOM 4442 C CA . GLY B 1 18 ? -54.473 34.340 -60.415 1.00 5.52 18 GLY B CA 1
ATOM 4443 C C . GLY B 1 18 ? -55.937 34.179 -60.064 1.00 5.45 18 GLY B C 1
ATOM 4444 O O . GLY B 1 18 ? -56.807 34.259 -60.941 1.00 6.00 18 GLY B O 1
ATOM 4445 N N . LEU B 1 19 ? -56.219 33.950 -58.789 1.00 5.41 19 LEU B N 1
ATOM 4446 C CA . LEU B 1 19 ? -57.610 33.783 -58.360 1.00 5.70 19 LEU B CA 1
ATOM 4447 C C . LEU B 1 19 ? -58.425 35.051 -58.540 1.00 6.16 19 LEU B C 1
ATOM 4448 O O . LEU B 1 19 ? -59.619 34.966 -58.822 1.00 5.95 19 LEU B O 1
ATOM 4453 N N . VAL B 1 20 ? -57.805 36.217 -58.401 1.00 5.60 20 VAL B N 1
ATOM 4454 C CA . VAL B 1 20 ? -58.511 37.468 -58.675 1.00 6.05 20 VAL B CA 1
ATOM 4455 C C . VAL B 1 20 ? -58.922 37.535 -60.136 1.00 5.90 20 VAL B C 1
ATOM 4456 O O . VAL B 1 20 ? -60.078 37.832 -60.453 1.00 6.39 20 VAL B O 1
ATOM 4460 N N . VAL B 1 21 ? -57.980 37.269 -61.032 1.00 5.94 21 VAL B N 1
ATOM 4461 C CA . VAL B 1 21 ? -58.260 37.348 -62.460 1.00 6.36 21 VAL B CA 1
ATOM 4462 C C . VAL B 1 21 ? -59.360 36.359 -62.857 1.00 6.30 21 VAL B C 1
ATOM 4463 O O . VAL B 1 21 ? -60.303 36.707 -63.577 1.00 6.35 21 VAL B O 1
ATOM 4467 N N . ALA B 1 22 ? -59.252 35.127 -62.387 1.00 6.04 22 ALA B N 1
ATOM 4468 C CA . ALA B 1 22 ? -60.270 34.127 -62.710 1.00 6.55 22 ALA B CA 1
ATOM 4469 C C . ALA B 1 22 ? -61.646 34.536 -62.173 1.00 6.73 22 ALA B C 1
ATOM 4470 O O . ALA B 1 22 ? -62.657 34.348 -62.858 1.00 7.27 22 ALA B O 1
ATOM 4472 N N . ASN B 1 23 ? -61.677 35.076 -60.960 1.00 6.57 23 ASN B N 1
ATOM 4473 C CA . ASN B 1 23 ? -62.915 35.569 -60.365 1.00 6.94 23 ASN B CA 1
ATOM 4474 C C . ASN B 1 23 ? -63.534 36.648 -61.244 1.00 6.73 23 ASN B C 1
ATOM 4475 O O . ASN B 1 23 ? -64.711 36.588 -61.613 1.00 7.85 23 ASN B O 1
ATOM 4480 N N . ARG B 1 24 ? -62.736 37.636 -61.616 1.00 6.44 24 ARG B N 1
ATOM 4481 C CA . ARG B 1 24 ? -63.282 38.778 -62.325 1.00 6.73 24 ARG B CA 1
ATOM 4482 C C . ARG B 1 24 ? -63.672 38.447 -63.762 1.00 6.67 24 ARG B C 1
ATOM 4483 O O . ARG B 1 24 ? -64.745 38.869 -64.216 1.00 7.41 24 ARG B O 1
ATOM 4491 N N . LEU B 1 25 ? -62.853 37.676 -64.473 1.00 6.63 25 LEU B N 1
ATOM 4492 C CA . LEU B 1 25 ? -63.183 37.340 -65.845 1.00 7.14 25 LEU B CA 1
ATOM 4493 C C . LEU B 1 25 ? -64.429 36.475 -65.917 1.00 7.52 25 LEU B C 1
ATOM 4494 O O . LEU B 1 25 ? -65.221 36.625 -66.855 1.00 8.23 25 LEU B O 1
ATOM 4499 N N . SER B 1 26 ? -64.625 35.600 -64.934 1.00 7.35 26 SER B N 1
ATOM 4500 C CA . SER B 1 26 ? -65.795 34.720 -64.928 1.00 7.61 26 SER B CA 1
ATOM 4501 C C . SER B 1 26 ? -67.086 35.404 -64.483 1.00 8.00 26 SER B C 1
ATOM 4502 O O . SER B 1 26 ? -68.152 34.764 -64.464 1.00 8.72 26 SER B O 1
ATOM 4505 N N . GLU B 1 27 ? -67.023 36.692 -64.143 1.00 8.11 27 GLU B N 1
ATOM 4506 C CA . GLU B 1 27 ? -68.241 37.485 -63.920 1.00 8.72 27 GLU B CA 1
ATOM 4507 C C . GLU B 1 27 ? -69.115 37.560 -65.171 1.00 10.19 27 GLU B C 1
ATOM 4508 O O . GLU B 1 27 ? -70.340 37.700 -65.057 1.00 11.05 27 GLU B O 1
ATOM 4514 N N . ASN B 1 28 ? -68.496 37.504 -66.344 1.00 10.21 28 ASN B N 1
ATOM 4515 C CA . ASN B 1 28 ? -69.193 37.488 -67.622 1.00 11.37 28 ASN B CA 1
ATOM 4516 C C . ASN B 1 28 ? -69.616 36.044 -67.900 1.00 11.20 28 ASN B C 1
ATOM 4517 O O . ASN B 1 28 ? -68.762 35.183 -68.133 1.00 10.62 28 ASN B O 1
ATOM 4522 N N . PRO B 1 29 ? -70.934 35.758 -67.867 1.00 11.67 29 PRO B N 1
ATOM 4523 C CA . PRO B 1 29 ? -71.390 34.376 -68.003 1.00 11.91 29 PRO B CA 1
ATOM 4524 C C . PRO B 1 29 ? -71.127 33.775 -69.384 1.00 12.03 29 PRO B C 1
ATOM 4525 O O . PRO B 1 29 ? -71.193 32.554 -69.539 1.00 13.31 29 PRO B O 1
ATOM 4529 N N . ASP B 1 30 ? -70.829 34.621 -70.364 1.00 12.79 30 ASP B N 1
ATOM 4530 C CA . ASP B 1 30 ? -70.588 34.166 -71.729 1.00 13.94 30 ASP B CA 1
ATOM 4531 C C . ASP B 1 30 ? -69.114 33.844 -72.000 1.00 13.87 30 ASP B C 1
ATOM 4532 O O . ASP B 1 30 ? -68.759 33.504 -73.130 1.00 14.90 30 ASP B O 1
ATOM 4537 N N . VAL B 1 31 ? -68.292 33.940 -70.948 1.00 13.25 31 VAL B N 1
ATOM 4538 C CA . VAL B 1 31 ? -66.836 33.740 -70.992 1.00 13.01 31 VAL B CA 1
ATOM 4539 C C . VAL B 1 31 ? -66.499 32.513 -70.147 1.00 11.51 31 VAL B C 1
ATOM 4540 O O . VAL B 1 31 ? -66.895 32.452 -68.996 1.00 12.42 31 VAL B O 1
ATOM 4544 N N . SER B 1 32 ? -65.758 31.549 -70.698 1.00 9.86 32 SER B N 1
ATOM 4545 C CA . SER B 1 32 ? -65.268 30.430 -69.884 1.00 9.05 32 SER B CA 1
ATOM 4546 C C . SER B 1 32 ? -63.817 30.645 -69.452 1.00 8.16 32 SER B C 1
ATOM 4547 O O . SER B 1 32 ? -62.995 31.163 -70.211 1.00 8.08 32 SER B O 1
ATOM 4550 N N . VAL B 1 33 ? -63.529 30.249 -68.217 1.00 7.37 33 VAL B N 1
ATOM 4551 C CA . VAL B 1 33 ? -62.214 30.454 -67.602 1.00 7.54 33 VAL B CA 1
ATOM 4552 C C . VAL B 1 33 ? -61.770 29.146 -66.982 1.00 7.46 33 VAL B C 1
ATOM 4553 O O . VAL B 1 33 ? -62.509 28.538 -66.210 1.00 7.82 33 VAL B O 1
ATOM 4557 N N . LEU B 1 34 ? -60.556 28.721 -67.329 1.00 7.14 34 LEU B N 1
ATOM 4558 C CA . LEU B 1 34 ? -59.915 27.570 -66.707 1.00 7.02 34 LEU B CA 1
ATOM 4559 C C . LEU B 1 34 ? -58.752 28.013 -65.838 1.00 6.68 34 LEU B C 1
ATOM 4560 O O . LEU B 1 34 ? -57.837 28.701 -66.321 1.00 7.45 34 LEU B O 1
ATOM 4565 N N . LEU B 1 35 ? -58.784 27.613 -64.574 1.00 6.41 35 LEU B N 1
ATOM 4566 C CA . LEU B 1 35 ? -57.669 27.751 -63.644 1.00 6.75 35 LEU B CA 1
ATOM 4567 C C . LEU B 1 35 ? -56.858 26.474 -63.595 1.00 6.41 35 LEU B C 1
ATOM 4568 O O . LEU B 1 35 ? -57.415 25.375 -63.459 1.00 7.37 35 LEU B O 1
ATOM 4573 N N . LEU B 1 36 ? -55.541 26.625 -63.682 1.00 6.33 36 LEU B N 1
ATOM 4574 C CA . LEU B 1 36 ? -54.605 25.511 -63.532 1.00 6.63 36 LEU B CA 1
ATOM 4575 C C . LEU B 1 36 ? -53.814 25.716 -62.258 1.00 6.60 36 LEU B C 1
ATOM 4576 O O . LEU B 1 36 ? -53.136 26.745 -62.121 1.00 7.42 36 LEU B O 1
ATOM 4581 N N . GLU B 1 37 ? -53.873 24.772 -61.327 1.00 6.33 37 GLU B N 1
ATOM 4582 C CA . GLU B 1 37 ? -53.136 24.892 -60.074 1.00 6.88 37 GLU B CA 1
ATOM 4583 C C . GLU B 1 37 ? -52.365 23.622 -59.784 1.00 6.61 37 GLU B C 1
ATOM 4584 O O . GLU B 1 37 ? -52.942 22.528 -59.762 1.00 6.28 37 GLU B O 1
ATOM 4590 N N . ALA B 1 38 ? -51.065 23.774 -59.549 1.00 6.40 38 ALA B N 1
ATOM 4591 C CA . ALA B 1 38 ? -50.192 22.642 -59.298 1.00 6.62 38 ALA B CA 1
ATOM 4592 C C . ALA B 1 38 ? -50.468 21.963 -57.960 1.00 6.62 38 ALA B C 1
ATOM 4593 O O . ALA B 1 38 ? -50.261 20.749 -57.837 1.00 7.28 38 ALA B O 1
ATOM 4595 N N . GLY B 1 39 ? -50.889 22.736 -56.963 1.00 6.76 39 GLY B N 1
ATOM 4596 C CA . GLY B 1 39 ? -51.277 22.205 -55.662 1.00 7.29 39 GLY B CA 1
ATOM 4597 C C . GLY B 1 39 ? -52.776 21.924 -55.625 1.00 7.01 39 GLY B C 1
ATOM 4598 O O . GLY B 1 39 ? -53.434 21.771 -56.658 1.00 7.18 39 GLY B O 1
ATOM 4599 N N . ALA B 1 40 ? -53.321 21.884 -54.417 1.00 7.70 40 ALA B N 1
ATOM 4600 C CA . ALA B 1 40 ? -54.717 21.530 -54.215 1.00 8.02 40 ALA B CA 1
ATOM 4601 C C . ALA B 1 40 ? -55.346 22.380 -53.118 1.00 7.73 40 ALA B C 1
ATOM 4602 O O . ALA B 1 40 ? -54.661 23.133 -52.415 1.00 7.31 40 ALA B O 1
ATOM 4604 N N . SER B 1 41 ? -56.659 22.255 -52.971 1.00 8.06 41 SER B N 1
ATOM 4605 C CA . SER B 1 41 ? -57.390 22.914 -51.909 1.00 8.15 41 SER B CA 1
ATOM 4606 C C . SER B 1 41 ? -56.736 22.708 -50.543 1.00 7.89 41 SER B C 1
ATOM 4607 O O . SER B 1 41 ? -56.272 21.605 -50.228 1.00 8.39 41 SER B O 1
ATOM 4610 N N . VAL B 1 42 ? -56.727 23.767 -49.737 1.00 7.28 42 VAL B N 1
ATOM 4611 C CA . VAL B 1 42 ? -56.309 23.682 -48.343 1.00 7.75 42 VAL B CA 1
ATOM 4612 C C . VAL B 1 42 ? -57.411 24.228 -47.426 1.00 7.88 42 VAL B C 1
ATOM 4613 O O . VAL B 1 42 ? -57.158 24.605 -46.286 1.00 7.45 42 VAL B O 1
ATOM 4617 N N . PHE B 1 43 ? -58.650 24.224 -47.920 1.00 8.17 43 PHE B N 1
ATOM 4618 C CA . PHE B 1 43 ? -59.795 24.669 -47.126 1.00 8.52 43 PHE B CA 1
ATOM 4619 C C . PHE B 1 43 ? -59.857 23.956 -45.769 1.00 7.70 43 PHE B C 1
ATOM 4620 O O . PHE B 1 43 ? -60.178 24.567 -44.747 1.00 8.42 43 PHE B O 1
ATOM 4628 N N . ASN B 1 44 ? -59.536 22.661 -45.789 1.00 7.90 44 ASN B N 1
ATOM 4629 C CA . ASN B 1 44 ? -59.628 21.770 -44.634 1.00 8.33 44 ASN B CA 1
ATOM 4630 C C . ASN B 1 44 ? -58.265 21.489 -43.989 1.00 8.67 44 ASN B C 1
ATOM 4631 O O . ASN B 1 44 ? -58.102 20.482 -43.301 1.00 9.74 44 ASN B O 1
ATOM 4636 N N . ASN B 1 45 ? -57.283 22.364 -44.215 1.00 8.56 45 ASN B N 1
ATOM 4637 C CA . ASN B 1 45 ? -55.953 22.184 -43.641 1.00 8.47 45 ASN B CA 1
ATOM 4638 C C . ASN B 1 45 ? -55.762 23.120 -42.445 1.00 8.25 45 ASN B C 1
ATOM 4639 O O . ASN B 1 45 ? -55.659 24.333 -42.631 1.00 8.15 45 ASN B O 1
ATOM 4644 N N . PRO B 1 46 ? -55.691 22.575 -41.213 1.00 7.99 46 PRO B N 1
ATOM 4645 C CA . PRO B 1 46 ? -55.563 23.435 -40.030 1.00 8.04 46 PRO B CA 1
ATOM 4646 C C . PRO B 1 46 ? -54.315 24.320 -40.025 1.00 7.87 46 PRO B C 1
ATOM 4647 O O . PRO B 1 46 ? -54.355 25.388 -39.417 1.00 8.48 46 PRO B O 1
ATOM 4651 N N . ASP B 1 47 ? -53.223 23.887 -40.662 1.00 7.80 47 ASP B N 1
ATOM 4652 C CA . ASP B 1 47 ? -52.011 24.725 -40.754 1.00 8.34 47 ASP B CA 1
ATOM 4653 C C . ASP B 1 47 ? -52.281 26.037 -41.486 1.00 8.26 47 ASP B C 1
ATOM 4654 O O . ASP B 1 47 ? -51.609 27.041 -41.238 1.00 8.76 47 ASP B O 1
ATOM 4659 N N . VAL B 1 48 ? -53.229 26.003 -42.415 1.00 7.53 48 VAL B N 1
ATOM 4660 C CA . VAL B 1 48 ? -53.608 27.167 -43.215 1.00 7.63 48 VAL B CA 1
ATOM 4661 C C . VAL B 1 48 ? -54.710 27.960 -42.524 1.00 7.66 48 VAL B C 1
ATOM 4662 O O . VAL B 1 48 ? -54.597 29.172 -42.346 1.00 7.89 48 VAL B O 1
ATOM 4666 N N . THR B 1 49 ? -55.776 27.272 -42.119 1.00 8.03 49 THR B N 1
ATOM 4667 C CA . THR B 1 49 ? -56.962 27.940 -41.597 1.00 9.12 49 THR B CA 1
ATOM 4668 C C . THR B 1 49 ? -56.684 28.747 -40.330 1.00 9.23 49 THR B C 1
ATOM 4669 O O . THR B 1 49 ? -57.270 29.819 -40.120 1.00 9.47 49 THR B O 1
ATOM 4673 N N . ASN B 1 50 ? -55.799 28.222 -39.485 1.00 10.14 50 ASN B N 1
ATOM 4674 C CA . ASN B 1 50 ? -55.471 28.826 -38.194 1.00 11.24 50 ASN B CA 1
ATOM 4675 C C . ASN B 1 50 ? -55.000 30.267 -38.364 1.00 11.71 50 ASN B C 1
ATOM 4676 O O . ASN B 1 50 ? -53.956 30.518 -38.972 1.00 12.27 50 ASN B O 1
ATOM 4681 N N . ALA B 1 51 ? -55.771 31.203 -37.811 1.00 12.80 51 ALA B N 1
ATOM 4682 C CA . ALA B 1 51 ? -55.442 32.631 -37.857 1.00 13.57 51 ALA B CA 1
ATOM 4683 C C . ALA B 1 51 ? -54.118 32.945 -37.170 1.00 14.20 51 ALA B C 1
ATOM 4684 O O . ALA B 1 51 ? -53.530 34.005 -37.409 1.00 15.18 51 ALA B O 1
ATOM 4686 N N . ASN B 1 52 ? -53.668 32.036 -36.308 1.00 14.33 52 ASN B N 1
ATOM 4687 C CA . ASN B 1 52 ? -52.412 32.178 -35.580 1.00 15.11 52 ASN B CA 1
ATOM 4688 C C . ASN B 1 52 ? -51.369 31.133 -35.992 1.00 14.03 52 ASN B C 1
ATOM 4689 O O . ASN B 1 52 ? -50.421 30.861 -35.252 1.00 14.24 52 ASN B O 1
ATOM 4694 N N . GLY B 1 53 ? -51.541 30.575 -37.189 1.00 12.69 53 GLY B N 1
ATOM 4695 C CA . GLY B 1 53 ? -50.713 29.472 -37.670 1.00 11.26 53 GLY B CA 1
ATOM 4696 C C . GLY B 1 53 ? -49.514 29.818 -38.540 1.00 10.94 53 GLY B C 1
ATOM 4697 O O . GLY B 1 53 ? -48.875 28.913 -39.072 1.00 10.60 53 GLY B O 1
ATOM 4698 N N . TYR B 1 54 ? -49.193 31.102 -38.697 1.00 10.67 54 TYR B N 1
ATOM 4699 C CA . TYR B 1 54 ? -48.029 31.500 -39.502 1.00 10.41 54 TYR B CA 1
ATOM 4700 C C . TYR B 1 54 ? -46.779 30.754 -39.043 1.00 10.12 54 TYR B C 1
ATOM 4701 O O . TYR B 1 54 ? -46.436 30.774 -37.850 1.00 10.87 54 TYR B O 1
ATOM 4710 N N . GLY B 1 55 ? -46.119 30.087 -39.985 1.00 9.58 55 GLY B N 1
ATOM 4711 C CA . GLY B 1 55 ? -44.949 29.270 -39.683 1.00 9.80 55 GLY B CA 1
ATOM 4712 C C . GLY B 1 55 ? -45.206 27.773 -39.718 1.00 9.84 55 GLY B C 1
ATOM 4713 O O . GLY B 1 55 ? -44.312 26.999 -40.048 1.00 9.62 55 GLY B O 1
ATOM 4714 N N . LEU B 1 56 ? -46.424 27.350 -39.389 1.00 10.00 56 LEU B N 1
ATOM 4715 C CA . LEU B 1 56 ? -46.712 25.914 -39.296 1.00 10.34 56 LEU B CA 1
ATOM 4716 C C . LEU B 1 56 ? -46.477 25.188 -40.613 1.00 10.16 56 LEU B C 1
ATOM 4717 O O . LEU B 1 56 ? -45.987 24.061 -40.631 1.00 10.88 56 LEU B O 1
ATOM 4722 N N . ALA B 1 57 ? -46.817 25.849 -41.715 1.00 9.57 57 ALA B N 1
ATOM 4723 C CA . ALA B 1 57 ? -46.728 25.229 -43.033 1.00 9.31 57 ALA B CA 1
ATOM 4724 C C . ALA B 1 57 ? -45.316 25.226 -43.621 1.00 8.64 57 ALA B C 1
ATOM 4725 O O . ALA B 1 57 ? -45.093 24.605 -44.649 1.00 8.76 57 ALA B O 1
ATOM 4727 N N . PHE B 1 58 ? -44.368 25.922 -42.997 1.00 9.05 58 PHE B N 1
ATOM 4728 C CA . PHE B 1 58 ? -43.009 25.993 -43.544 1.00 9.06 58 PHE B CA 1
ATOM 4729 C C . PHE B 1 58 ? -42.437 24.588 -43.682 1.00 9.18 58 PHE B C 1
ATOM 4730 O O . PHE B 1 58 ? -42.471 23.804 -42.727 1.00 10.17 58 PHE B O 1
ATOM 4738 N N . GLY B 1 59 ? -41.912 24.262 -44.854 1.00 9.11 59 GLY B N 1
ATOM 4739 C CA . GLY B 1 59 ? -41.274 22.966 -45.073 1.00 9.75 59 GLY B CA 1
ATOM 4740 C C . GLY B 1 59 ? -42.238 21.803 -45.257 1.00 9.79 59 GLY B C 1
ATOM 4741 O O . GLY B 1 59 ? -41.801 20.654 -45.391 1.00 10.89 59 GLY B O 1
ATOM 4742 N N . SER B 1 60 ? -43.540 22.084 -45.274 1.00 9.39 60 SER B N 1
ATOM 4743 C CA . SER B 1 60 ? -44.549 21.044 -45.449 1.00 9.50 60 SER B CA 1
ATOM 4744 C C . SER B 1 60 ? -44.822 20.798 -46.928 1.00 8.95 60 SER B C 1
ATOM 4745 O O . SER B 1 60 ? -44.188 21.404 -47.797 1.00 9.05 60 SER B O 1
ATOM 4748 N N . ALA B 1 61 ? -45.795 19.924 -47.202 1.00 9.21 61 ALA B N 1
ATOM 4749 C CA . ALA B 1 61 ? -46.163 19.583 -48.572 1.00 8.88 61 ALA B CA 1
ATOM 4750 C C . ALA B 1 61 ? -46.727 20.765 -49.365 1.00 8.22 61 ALA B C 1
ATOM 4751 O O . ALA B 1 61 ? -46.767 20.716 -50.589 1.00 8.84 61 ALA B O 1
ATOM 4753 N N . ILE B 1 62 ? -47.184 21.802 -48.666 1.00 7.50 62 ILE B N 1
ATOM 4754 C CA . ILE B 1 62 ? -47.756 22.984 -49.321 1.00 7.14 62 ILE B CA 1
ATOM 4755 C C . ILE B 1 62 ? -46.757 24.151 -49.414 1.00 6.99 62 ILE B C 1
ATOM 4756 O O . ILE B 1 62 ? -47.147 25.263 -49.781 1.00 6.78 62 ILE B O 1
ATOM 4761 N N . ASP B 1 63 ? -45.478 23.880 -49.134 1.00 6.89 63 ASP B N 1
ATOM 4762 C CA . ASP B 1 63 ? -44.397 24.850 -49.318 1.00 7.06 63 ASP B CA 1
ATOM 4763 C C . ASP B 1 63 ? -43.508 24.332 -50.441 1.00 7.09 63 ASP B C 1
ATOM 4764 O O . ASP B 1 63 ? -42.930 23.247 -50.338 1.00 7.56 63 ASP B O 1
ATOM 4769 N N . TRP B 1 64 ? -43.421 25.099 -51.524 1.00 6.90 64 TRP B N 1
ATOM 4770 C CA . TRP B 1 64 ? -42.579 24.722 -52.653 1.00 6.66 64 TRP B CA 1
ATOM 4771 C C . TRP B 1 64 ? -41.116 24.566 -52.247 1.00 6.59 64 TRP B C 1
ATOM 4772 O O . TRP B 1 64 ? -40.399 23.771 -52.846 1.00 7.23 64 TRP B O 1
ATOM 4783 N N . GLN B 1 65 ? -40.652 25.348 -51.271 1.00 6.83 65 GLN B N 1
ATOM 4784 C CA . GLN B 1 65 ? -39.259 25.246 -50.805 1.00 8.12 65 GLN B CA 1
ATOM 4785 C C . GLN B 1 65 ? -38.277 25.343 -51.965 1.00 7.95 65 GLN B C 1
ATOM 4786 O O . GLN B 1 65 ? -37.361 24.528 -52.087 1.00 9.02 65 GLN B O 1
ATOM 4792 N N . TYR B 1 66 ? -38.446 26.341 -52.820 1.00 7.47 66 TYR B N 1
ATOM 4793 C CA . TYR B 1 66 ? -37.462 26.608 -53.850 1.00 7.90 66 TYR B CA 1
ATOM 4794 C C . TYR B 1 66 ? -36.117 26.915 -53.190 1.00 7.96 66 TYR B C 1
ATOM 4795 O O . TYR B 1 66 ? -36.070 27.353 -52.043 1.00 9.33 66 TYR B O 1
ATOM 4804 N N . GLN B 1 67 ? -35.032 26.655 -53.906 1.00 8.79 67 GLN B N 1
ATOM 4805 C CA . GLN B 1 67 ? -33.682 26.825 -53.366 1.00 8.83 67 GLN B CA 1
ATOM 4806 C C . GLN B 1 67 ? -32.865 27.750 -54.231 1.00 8.20 67 GLN B C 1
ATOM 4807 O O . GLN B 1 67 ? -32.802 27.578 -55.444 1.00 8.86 67 GLN B O 1
ATOM 4813 N N . SER B 1 68 ? -32.241 28.733 -53.601 1.00 7.47 68 SER B N 1
ATOM 4814 C CA . SER B 1 68 ? -31.325 29.613 -54.302 1.00 7.34 68 SER B CA 1
ATOM 4815 C C . SER B 1 68 ? -29.970 28.935 -54.493 1.00 7.12 68 SER B C 1
ATOM 4816 O O . SER B 1 68 ? -29.635 27.966 -53.793 1.00 7.47 68 SER B O 1
ATOM 4819 N N . ILE B 1 69 ? -29.178 29.476 -55.410 1.00 7.53 69 ILE B N 1
ATOM 4820 C CA . ILE B 1 69 ? -27.768 29.118 -55.483 1.00 7.94 69 ILE B CA 1
ATOM 4821 C C . ILE B 1 69 ? -27.068 29.667 -54.239 1.00 7.91 69 ILE B C 1
ATOM 4822 O O . ILE B 1 69 ? -27.613 30.488 -53.492 1.00 7.43 69 ILE B O 1
ATOM 4827 N N . ASN B 1 70 ? -25.847 29.199 -53.999 1.00 9.02 70 ASN B N 1
ATOM 4828 C CA . ASN B 1 70 ? -25.042 29.752 -52.915 1.00 9.67 70 ASN B CA 1
ATOM 4829 C C . ASN B 1 70 ? -24.880 31.263 -53.092 1.00 9.24 70 ASN B C 1
ATOM 4830 O O . ASN B 1 70 ? -24.548 31.739 -54.177 1.00 9.36 70 ASN B O 1
ATOM 4835 N N . GLN B 1 71 ? -25.171 32.013 -52.033 1.00 8.29 71 GLN B N 1
ATOM 4836 C CA . GLN B 1 71 ? -25.241 33.465 -52.123 1.00 8.49 71 GLN B CA 1
ATOM 4837 C C . GLN B 1 71 ? -23.891 34.051 -51.771 1.00 9.01 71 GLN B C 1
ATOM 4838 O O . GLN B 1 71 ? -23.586 34.283 -50.602 1.00 9.42 71 GLN B O 1
ATOM 4844 N N . SER B 1 72 ? -23.073 34.262 -52.791 1.00 9.23 72 SER B N 1
ATOM 4845 C CA . SER B 1 72 ? -21.653 34.553 -52.559 1.00 10.25 72 SER B CA 1
ATOM 4846 C C . SER B 1 72 ? -21.396 35.895 -51.883 1.00 10.21 72 SER B C 1
ATOM 4847 O O . SER B 1 72 ? -20.397 36.049 -51.182 1.00 12.32 72 SER B O 1
ATOM 4850 N N . TYR B 1 73 ? -22.276 36.871 -52.081 1.00 9.46 73 TYR B N 1
ATOM 4851 C CA . TYR B 1 73 ? -22.114 38.183 -51.435 1.00 9.08 73 TYR B CA 1
ATOM 4852 C C . TYR B 1 73 ? -22.598 38.193 -49.996 1.00 9.41 73 TYR B C 1
ATOM 4853 O O . TYR B 1 73 ? -22.360 39.164 -49.266 1.00 10.41 73 TYR B O 1
ATOM 4862 N N . ALA B 1 74 ? -23.283 37.125 -49.592 1.00 9.60 74 ALA B N 1
ATOM 4863 C CA . ALA B 1 74 ? -24.009 37.082 -48.329 1.00 10.70 74 ALA B CA 1
ATOM 4864 C C . ALA B 1 74 ? -23.476 36.023 -47.380 1.00 11.70 74 ALA B C 1
ATOM 4865 O O . ALA B 1 74 ? -24.184 35.613 -46.455 1.00 12.89 74 ALA B O 1
ATOM 4867 N N . GLY B 1 75 ? -22.247 35.577 -47.614 1.00 12.02 75 GLY B N 1
ATOM 4868 C CA . GLY B 1 75 ? -21.625 34.567 -46.766 1.00 13.64 75 GLY B CA 1
ATOM 4869 C C . GLY B 1 75 ? -21.640 33.152 -47.317 1.00 14.10 75 GLY B C 1
ATOM 4870 O O . GLY B 1 75 ? -21.068 32.248 -46.705 1.00 15.85 75 GLY B O 1
ATOM 4871 N N . GLY B 1 76 ? -22.304 32.941 -48.452 1.00 13.45 76 GLY B N 1
ATOM 4872 C CA . GLY B 1 76 ? -22.158 31.689 -49.193 1.00 13.08 76 GLY B CA 1
ATOM 4873 C C . GLY B 1 76 ? -23.210 30.599 -49.059 1.00 12.35 76 GLY B C 1
ATOM 4874 O O . GLY B 1 76 ? -23.195 29.656 -49.846 1.00 13.67 76 GLY B O 1
ATOM 4875 N N . LYS B 1 77 ? -24.113 30.700 -48.085 1.00 11.13 77 LYS B N 1
ATOM 4876 C CA . LYS B 1 77 ? -25.150 29.675 -47.942 1.00 10.40 77 LYS B CA 1
ATOM 4877 C C . LYS B 1 77 ? -26.167 29.775 -49.084 1.00 9.04 77 LYS B C 1
ATOM 4878 O O . LYS B 1 77 ? -26.410 30.861 -49.625 1.00 8.79 77 LYS B O 1
ATOM 4884 N N . GLN B 1 78 ? -26.763 28.643 -49.446 1.00 8.54 78 GLN B N 1
ATOM 4885 C CA . GLN B 1 78 ? -28.016 28.654 -50.197 1.00 8.95 78 GLN B CA 1
ATOM 4886 C C . GLN B 1 78 ? -29.136 29.126 -49.279 1.00 8.73 78 GLN B C 1
ATOM 4887 O O . GLN B 1 78 ? -29.045 29.003 -48.047 1.00 10.04 78 GLN B O 1
ATOM 4893 N N . GLN B 1 79 ? -30.203 29.657 -49.879 1.00 7.88 79 GLN B N 1
ATOM 4894 C CA . GLN B 1 79 ? -31.388 30.089 -49.135 1.00 7.75 79 GLN B CA 1
ATOM 4895 C C . GLN B 1 79 ? -32.630 29.428 -49.679 1.00 7.60 79 GLN B C 1
ATOM 4896 O O . GLN B 1 79 ? -32.811 29.348 -50.900 1.00 8.38 79 GLN B O 1
ATOM 4902 N N . VAL B 1 80 ? -33.493 28.981 -48.777 1.00 7.89 80 VAL B N 1
ATOM 4903 C CA . VAL B 1 80 ? -34.826 28.561 -49.187 1.00 8.52 80 VAL B CA 1
ATOM 4904 C C . VAL B 1 80 ? -35.642 29.801 -49.540 1.00 7.84 80 VAL B C 1
ATOM 4905 O O . VAL B 1 80 ? -35.531 30.852 -48.894 1.00 8.03 80 VAL B O 1
ATOM 4909 N N . LEU B 1 81 ? -36.438 29.670 -50.597 1.00 7.54 81 LEU B N 1
ATOM 4910 C CA . LEU B 1 81 ? -37.348 30.707 -51.033 1.00 7.96 81 LEU B CA 1
ATOM 4911 C C . LEU B 1 81 ? -38.738 30.062 -51.009 1.00 7.37 81 LEU B C 1
ATOM 4912 O O . LEU B 1 81 ? -39.088 29.264 -51.881 1.00 7.29 81 LEU B O 1
ATOM 4917 N N . ARG B 1 82 ? -39.469 30.347 -49.941 1.00 6.71 82 ARG B N 1
ATOM 4918 C CA . ARG B 1 82 ? -40.743 29.694 -49.691 1.00 6.59 82 ARG B CA 1
ATOM 4919 C C . ARG B 1 82 ? -41.834 30.256 -50.585 1.00 6.01 82 ARG B C 1
ATOM 4920 O O . ARG B 1 82 ? -41.787 31.415 -51.005 1.00 6.20 82 ARG B O 1
ATOM 4928 N N . ALA B 1 83 ? -42.823 29.417 -50.873 1.00 6.14 83 ALA B N 1
ATOM 4929 C CA . ALA B 1 83 ? -43.942 29.779 -51.732 1.00 5.80 83 ALA B CA 1
ATOM 4930 C C . ALA B 1 83 ? -45.026 28.753 -51.509 1.00 5.73 83 ALA B C 1
ATOM 4931 O O . ALA B 1 83 ? -44.729 27.583 -51.228 1.00 6.06 83 ALA B O 1
ATOM 4933 N N . GLY B 1 84 ? -46.285 29.175 -51.609 1.00 5.74 84 GLY B N 1
ATOM 4934 C CA . GLY B 1 84 ? -47.402 28.253 -51.412 1.00 5.84 84 GLY B CA 1
ATOM 4935 C C . GLY B 1 84 ? -47.689 27.379 -52.608 1.00 5.87 84 GLY B C 1
ATOM 4936 O O . GLY B 1 84 ? -47.834 27.869 -53.724 1.00 6.67 84 GLY B O 1
ATOM 4937 N N . LYS B 1 85 ? -47.795 26.079 -52.347 1.00 5.90 85 LYS B N 1
ATOM 4938 C CA . LYS B 1 85 ? -48.199 25.085 -53.329 1.00 6.10 85 LYS B CA 1
ATOM 4939 C C . LYS B 1 85 ? -49.582 24.619 -52.880 1.00 6.14 85 LYS B C 1
ATOM 4940 O O . LYS B 1 85 ? -49.718 23.685 -52.087 1.00 6.70 85 LYS B O 1
ATOM 4946 N N . ALA B 1 86 ? -50.608 25.311 -53.358 1.00 6.15 86 ALA B N 1
ATOM 4947 C CA . ALA B 1 86 ? -51.965 25.197 -52.804 1.00 6.26 86 ALA B CA 1
ATOM 4948 C C . ALA B 1 86 ? -52.873 26.091 -53.593 1.00 6.50 86 ALA B C 1
ATOM 4949 O O . ALA B 1 86 ? -52.435 27.096 -54.165 1.00 6.44 86 ALA B O 1
ATOM 4951 N N . LEU B 1 87 ? -54.152 25.747 -53.615 1.00 6.66 87 LEU B N 1
ATOM 4952 C CA . LEU B 1 87 ? -55.159 26.676 -54.088 1.00 6.63 87 LEU B CA 1
ATOM 4953 C C . LEU B 1 87 ? -55.185 27.864 -53.127 1.00 6.26 87 LEU B C 1
ATOM 4954 O O . LEU B 1 87 ? -55.429 27.702 -51.927 1.00 7.00 87 LEU B O 1
ATOM 4959 N N . GLY B 1 88 ? -54.868 29.043 -53.656 1.00 6.04 88 GLY B N 1
ATOM 4960 C CA . GLY B 1 88 ? -54.626 30.227 -52.831 1.00 6.41 88 GLY B CA 1
ATOM 4961 C C . GLY B 1 88 ? -53.161 30.651 -52.867 1.00 5.83 88 GLY B C 1
ATOM 4962 O O . GLY B 1 88 ? -52.815 31.764 -52.445 1.00 6.63 88 GLY B O 1
ATOM 4963 N N . GLY B 1 89 ? -52.285 29.768 -53.332 1.00 5.68 89 GLY B N 1
ATOM 4964 C CA . GLY B 1 89 ? -50.883 30.118 -53.467 1.00 5.60 89 GLY B CA 1
ATOM 4965 C C . GLY B 1 89 ? -50.239 30.528 -52.156 1.00 5.39 89 GLY B C 1
ATOM 4966 O O . GLY B 1 89 ? -50.494 29.938 -51.095 1.00 5.80 89 GLY B O 1
ATOM 4967 N N . THR B 1 90 ? -49.382 31.539 -52.231 1.00 5.57 90 THR B N 1
ATOM 4968 C CA . THR B 1 90 ? -48.561 31.907 -51.092 1.00 5.36 90 THR B CA 1
ATOM 4969 C C . THR B 1 90 ? -49.374 32.600 -49.992 1.00 5.42 90 THR B C 1
ATOM 4970 O O . THR B 1 90 ? -48.968 32.621 -48.829 1.00 5.80 90 THR B O 1
ATOM 4974 N N . SER B 1 91 ? -50.578 33.073 -50.332 1.00 5.40 91 SER B N 1
ATOM 4975 C CA . SER B 1 91 ? -51.479 33.634 -49.325 1.00 6.17 91 SER B CA 1
ATOM 4976 C C . SER B 1 91 ? -51.912 32.598 -48.278 1.00 5.96 91 SER B C 1
ATOM 4977 O O . SER B 1 91 ? -52.407 32.975 -47.214 1.00 6.69 91 SER B O 1
ATOM 4980 N N . THR B 1 92 ? -51.720 31.311 -48.571 1.00 6.13 92 THR B N 1
ATOM 4981 C CA . THR B 1 92 ? -52.091 30.242 -47.635 1.00 6.20 92 THR B CA 1
ATOM 4982 C C . THR B 1 92 ? -51.029 29.974 -46.563 1.00 5.81 92 THR B C 1
ATOM 4983 O O . THR B 1 92 ? -51.328 29.336 -45.558 1.00 6.83 92 THR B O 1
ATOM 4987 N N . ILE B 1 93 ? -49.798 30.447 -46.784 1.00 5.95 93 ILE B N 1
ATOM 4988 C CA . ILE B 1 93 ? -48.688 30.161 -45.863 1.00 6.25 93 ILE B CA 1
ATOM 4989 C C . ILE B 1 93 ? -48.029 31.424 -45.321 1.00 6.15 93 ILE B C 1
ATOM 4990 O O . ILE B 1 93 ? -47.068 31.342 -44.551 1.00 6.16 93 ILE B O 1
ATOM 4995 N N . ASN B 1 94 ? -48.525 32.586 -45.727 1.00 6.05 94 ASN B N 1
ATOM 4996 C CA . ASN B 1 94 ? -47.850 33.836 -45.410 1.00 6.34 94 ASN B CA 1
ATOM 4997 C C . ASN B 1 94 ? -48.203 34.351 -44.011 1.00 6.58 94 ASN B C 1
ATOM 4998 O O . ASN B 1 94 ? -48.955 33.700 -43.273 1.00 7.07 94 ASN B O 1
ATOM 5003 N N . GLY B 1 95 ? -47.656 35.506 -43.653 1.00 6.27 95 GLY B N 1
ATOM 5004 C CA . GLY B 1 95 ? -47.816 36.064 -42.317 1.00 6.46 95 GLY B CA 1
ATOM 5005 C C . GLY B 1 95 ? -49.103 36.828 -42.078 1.00 6.34 95 GLY B C 1
ATOM 5006 O O . GLY B 1 95 ? -49.314 37.322 -40.973 1.00 7.12 95 GLY B O 1
ATOM 5007 N N . MET B 1 96 ? -49.945 36.932 -43.113 1.00 6.68 96 MET B N 1
ATOM 5008 C CA A MET B 1 96 ? -51.266 37.584 -43.026 0.50 6.59 96 MET B CA 1
ATOM 5009 C CA B MET B 1 96 ? -51.262 37.595 -43.067 0.50 6.64 96 MET B CA 1
ATOM 5010 C C . MET B 1 96 ? -51.257 39.106 -42.842 1.00 6.70 96 MET B C 1
ATOM 5011 O O . MET B 1 96 ? -52.315 39.709 -42.735 1.00 7.12 96 MET B O 1
ATOM 5020 N N . ALA B 1 97 ? -50.088 39.744 -42.801 1.00 6.29 97 ALA B N 1
ATOM 5021 C CA . ALA B 1 97 ? -50.083 41.200 -42.616 1.00 6.94 97 ALA B CA 1
ATOM 5022 C C . ALA B 1 97 ? -50.647 41.917 -43.841 1.00 6.75 97 ALA B C 1
ATOM 5023 O O . ALA B 1 97 ? -50.331 41.545 -44.983 1.00 7.49 97 ALA B O 1
ATOM 5025 N N . TYR B 1 98 ? -51.486 42.929 -43.609 1.00 6.63 98 TYR B N 1
ATOM 5026 C CA . TYR B 1 98 ? -52.083 43.712 -44.693 1.00 6.51 98 TYR B CA 1
ATOM 5027 C C . TYR B 1 98 ? -51.562 45.154 -44.634 1.00 6.34 98 TYR B C 1
ATOM 5028 O O . TYR B 1 98 ? -52.075 45.979 -43.880 1.00 6.52 98 TYR B O 1
ATOM 5037 N N . THR B 1 99 ? -50.508 45.438 -45.397 1.00 6.27 99 THR B N 1
ATOM 5038 C CA . THR B 1 99 ? -50.009 46.807 -45.560 1.00 6.28 99 THR B CA 1
ATOM 5039 C C . THR B 1 99 ? -49.682 47.039 -47.024 1.00 5.86 99 THR B C 1
ATOM 5040 O O . THR B 1 99 ? -49.396 46.079 -47.751 1.00 6.23 99 THR B O 1
ATOM 5044 N N . ARG B 1 100 ? -49.722 48.297 -47.453 1.00 6.14 100 ARG B N 1
ATOM 5045 C CA . ARG B 1 100 ? -49.691 48.627 -48.877 1.00 6.29 100 ARG B CA 1
ATOM 5046 C C . ARG B 1 100 ? -48.336 49.142 -49.372 1.00 6.12 100 ARG B C 1
ATOM 5047 O O . ARG B 1 100 ? -47.352 48.399 -49.367 1.00 6.86 100 ARG B O 1
ATOM 5055 N N . ALA B 1 101 ? -48.289 50.391 -49.829 1.00 6.85 101 ALA B N 1
ATOM 5056 C CA . ALA B 1 101 ? -47.092 50.952 -50.443 1.00 6.86 101 ALA B CA 1
ATOM 5057 C C . ALA B 1 101 ? -47.130 52.457 -50.228 1.00 6.87 101 ALA B C 1
ATOM 5058 O O . ALA B 1 101 ? -48.170 53.022 -49.869 1.00 6.80 101 ALA B O 1
ATOM 5060 N N . GLU B 1 102 ? -46.002 53.115 -50.464 1.00 7.15 102 GLU B N 1
ATOM 5061 C CA . GLU B 1 102 ? -45.977 54.569 -50.443 1.00 7.36 102 GLU B CA 1
ATOM 5062 C C . GLU B 1 102 ? -46.544 55.094 -51.754 1.00 7.69 102 GLU B C 1
ATOM 5063 O O . GLU B 1 102 ? -46.184 54.611 -52.838 1.00 7.90 102 GLU B O 1
ATOM 5069 N N . ASP B 1 103 ? -47.423 56.090 -51.660 1.00 7.81 103 ASP B N 1
ATOM 5070 C CA . ASP B 1 103 ? -48.031 56.680 -52.851 1.00 7.93 103 ASP B CA 1
ATOM 5071 C C . ASP B 1 103 ? -47.022 57.002 -53.947 1.00 7.89 103 ASP B C 1
ATOM 5072 O O . ASP B 1 103 ? -47.193 56.588 -55.100 1.00 7.78 103 ASP B O 1
ATOM 5077 N N . VAL B 1 104 ? -45.950 57.696 -53.571 1.00 7.72 104 VAL B N 1
ATOM 5078 C CA . VAL B 1 104 ? -44.961 58.164 -54.536 1.00 8.57 104 VAL B CA 1
ATOM 5079 C C . VAL B 1 104 ? -44.211 57.015 -55.196 1.00 8.43 104 VAL B C 1
ATOM 5080 O O . VAL B 1 104 ? -43.727 57.153 -56.322 1.00 8.02 104 VAL B O 1
ATOM 5084 N N . GLN B 1 105 ? -44.118 55.875 -54.513 1.00 8.39 105 GLN B N 1
ATOM 5085 C CA . GLN B 1 105 ? -43.410 54.759 -55.140 1.00 8.75 105 GLN B CA 1
ATOM 5086 C C . GLN B 1 105 ? -44.265 54.049 -56.186 1.00 8.70 105 GLN B C 1
ATOM 5087 O O . GLN B 1 105 ? -43.716 53.509 -57.138 1.00 9.37 105 GLN B O 1
ATOM 5093 N N . ILE B 1 106 ? -45.589 54.072 -56.041 1.00 8.15 106 ILE B N 1
ATOM 5094 C CA . ILE B 1 106 ? -46.455 53.625 -57.129 1.00 8.04 106 ILE B CA 1
ATOM 5095 C C . ILE B 1 106 ? -46.478 54.662 -58.261 1.00 7.35 106 ILE B C 1
ATOM 5096 O O . ILE B 1 106 ? -46.477 54.298 -59.441 1.00 8.01 106 ILE B O 1
ATOM 5101 N N . ASP B 1 107 ? -46.469 55.951 -57.910 1.00 7.73 107 ASP B N 1
ATOM 5102 C CA . ASP B 1 107 ? -46.403 57.013 -58.923 1.00 8.19 107 ASP B CA 1
ATOM 5103 C C . ASP B 1 107 ? -45.191 56.849 -59.842 1.00 8.54 107 ASP B C 1
ATOM 5104 O O . ASP B 1 107 ? -45.260 57.192 -61.019 1.00 8.56 107 ASP B O 1
ATOM 5109 N N . VAL B 1 108 ? -44.090 56.327 -59.304 1.00 8.95 108 VAL B N 1
ATOM 5110 C CA . VAL B 1 108 ? -42.883 56.049 -60.080 1.00 9.82 108 VAL B CA 1
ATOM 5111 C C . VAL B 1 108 ? -43.175 55.131 -61.265 1.00 9.55 108 VAL B C 1
ATOM 5112 O O . VAL B 1 108 ? -42.539 55.256 -62.319 1.00 10.54 108 VAL B O 1
ATOM 5116 N N . TRP B 1 109 ? -44.129 54.214 -61.110 1.00 9.00 109 TRP B N 1
ATOM 5117 C CA . TRP B 1 109 ? -44.429 53.295 -62.207 1.00 9.07 109 TRP B CA 1
ATOM 5118 C C . TRP B 1 109 ? -44.811 54.065 -63.480 1.00 8.70 109 TRP B C 1
ATOM 5119 O O . TRP B 1 109 ? -44.345 53.727 -64.573 1.00 9.51 109 TRP B O 1
ATOM 5130 N N . GLN B 1 110 ? -45.655 55.091 -63.352 1.00 8.90 110 GLN B N 1
ATOM 5131 C CA . GLN B 1 110 ? -46.038 55.889 -64.519 1.00 9.73 110 GLN B CA 1
ATOM 5132 C C . GLN B 1 110 ? -44.898 56.768 -65.020 1.00 10.25 110 GLN B C 1
ATOM 5133 O O . GLN B 1 110 ? -44.717 56.903 -66.239 1.00 10.69 110 GLN B O 1
ATOM 5139 N N . LYS B 1 111 ? -44.143 57.353 -64.093 1.00 11.58 111 LYS B N 1
ATOM 5140 C CA . LYS B 1 111 ? -42.994 58.176 -64.460 1.00 13.24 111 LYS B CA 1
ATOM 5141 C C . LYS B 1 111 ? -41.983 57.386 -65.300 1.00 13.23 111 LYS B C 1
ATOM 5142 O O . LYS B 1 111 ? -41.401 57.924 -66.251 1.00 13.40 111 LYS B O 1
ATOM 5148 N N . LEU B 1 112 ? -41.802 56.115 -64.948 1.00 13.77 112 LEU B N 1
ATOM 5149 C CA . LEU B 1 112 ? -40.937 55.177 -65.666 1.00 14.12 112 LEU B CA 1
ATOM 5150 C C . LEU B 1 112 ? -41.439 54.880 -67.085 1.00 13.27 112 LEU B C 1
ATOM 5151 O O . LEU B 1 112 ? -40.663 54.484 -67.970 1.00 14.37 112 LEU B O 1
ATOM 5156 N N . GLY B 1 113 ? -42.740 55.060 -67.290 1.00 11.38 113 GLY B N 1
A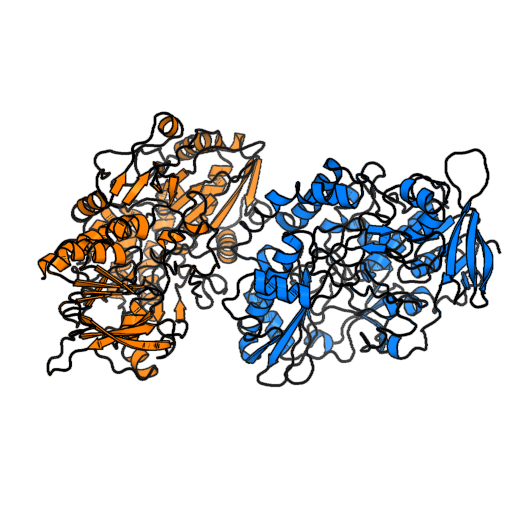TOM 5157 C CA . GLY B 1 113 ? -43.332 54.877 -68.596 1.00 10.48 113 GLY B CA 1
ATOM 5158 C C . GLY B 1 113 ? -44.523 53.948 -68.647 1.00 9.51 113 GLY B C 1
ATOM 5159 O O . GLY B 1 113 ? -45.009 53.661 -69.736 1.00 10.15 113 GLY B O 1
ATOM 5160 N N . ASN B 1 114 ? -44.983 53.471 -67.486 1.00 9.03 114 ASN B N 1
ATOM 5161 C CA . ASN B 1 114 ? -46.138 52.569 -67.405 1.00 8.22 114 ASN B CA 1
ATOM 5162 C C . ASN B 1 114 ? -47.422 53.372 -67.257 1.00 8.05 114 ASN B C 1
ATOM 5163 O O . ASN B 1 114 ? -47.839 53.716 -66.146 1.00 8.23 114 ASN B O 1
ATOM 5168 N N . GLU B 1 115 ? -48.047 53.692 -68.388 1.00 7.73 115 GLU B N 1
ATOM 5169 C CA . GLU B 1 115 ? -49.186 54.602 -68.370 1.00 8.08 115 GLU B CA 1
ATOM 5170 C C . GLU B 1 115 ? -50.353 54.024 -67.586 1.00 7.78 115 GLU B C 1
ATOM 5171 O O . GLU B 1 115 ? -50.747 52.881 -67.794 1.00 8.27 115 GLU B O 1
ATOM 5177 N N . GLY B 1 116 ? -50.891 54.833 -66.674 1.00 7.88 116 GLY B N 1
ATOM 5178 C CA . GLY B 1 116 ? -52.064 54.457 -65.893 1.00 8.60 116 GLY B CA 1
ATOM 5179 C C . GLY B 1 116 ? -51.777 53.859 -64.527 1.00 8.35 116 GLY B C 1
ATOM 5180 O O . GLY B 1 116 ? -52.705 53.484 -63.803 1.00 9.61 116 GLY B O 1
ATOM 5181 N N . TRP B 1 117 ? -50.499 53.750 -64.170 1.00 7.93 117 TRP B N 1
ATOM 5182 C CA . TRP B 1 117 ? -50.099 53.147 -62.893 1.00 7.93 117 TRP B CA 1
ATOM 5183 C C . TRP B 1 117 ? -49.553 54.210 -61.950 1.00 7.55 117 TRP B C 1
ATOM 5184 O O . TRP B 1 117 ? -48.400 54.626 -62.062 1.00 8.88 117 TRP B O 1
ATOM 5195 N N . THR B 1 118 ? -50.428 54.679 -61.064 1.00 7.88 118 THR B N 1
ATOM 5196 C CA . THR B 1 118 ? -50.100 55.690 -60.058 1.00 8.25 118 THR B CA 1
ATOM 5197 C C . THR B 1 118 ? -50.874 55.318 -58.809 1.00 7.89 118 THR B C 1
ATOM 5198 O O . THR B 1 118 ? -51.801 54.500 -58.855 1.00 8.05 118 THR B O 1
ATOM 5202 N N . TRP B 1 119 ? -50.530 55.934 -57.685 1.00 7.86 119 TRP B N 1
ATOM 5203 C CA . TRP B 1 119 ? -51.297 55.697 -56.476 1.00 8.15 119 TRP B CA 1
ATOM 5204 C C . TRP B 1 119 ? -52.776 56.012 -56.694 1.00 8.39 119 TRP B C 1
ATOM 5205 O O . TRP B 1 119 ? -53.654 55.224 -56.322 1.00 8.11 119 TRP B O 1
ATOM 5216 N N . LYS B 1 120 ? -53.053 57.168 -57.287 1.00 8.62 120 LYS B N 1
ATOM 5217 C CA . LYS B 1 120 ? -54.437 57.580 -57.507 1.00 9.85 120 LYS B CA 1
ATOM 5218 C C . LYS B 1 120 ? -55.203 56.589 -58.382 1.00 9.18 120 LYS B C 1
ATOM 5219 O O . LYS B 1 120 ? -56.394 56.353 -58.159 1.00 9.39 120 LYS B O 1
ATOM 5225 N N . ASP B 1 121 ? -54.528 56.005 -59.363 1.00 8.66 121 ASP B N 1
ATOM 5226 C CA . ASP B 1 121 ? -55.158 55.018 -60.235 1.00 9.37 121 ASP B CA 1
ATOM 5227 C C . ASP B 1 121 ? -55.309 53.653 -59.564 1.00 8.62 121 ASP B C 1
ATOM 5228 O O . ASP B 1 121 ? -56.211 52.890 -59.908 1.00 8.79 121 ASP B O 1
ATOM 5233 N N . LEU B 1 122 ? -54.429 53.343 -58.616 1.00 7.70 122 LEU B N 1
ATOM 5234 C CA . LEU B 1 122 ? -54.441 52.028 -57.966 1.00 7.84 122 LEU B CA 1
ATOM 5235 C C . LEU B 1 122 ? -55.359 51.986 -56.748 1.00 7.43 122 LEU B C 1
ATOM 5236 O O . LEU B 1 122 ? -55.934 50.947 -56.427 1.00 7.49 122 LEU B O 1
ATOM 5241 N N . LEU B 1 123 ? -55.493 53.117 -56.065 1.00 7.81 123 LEU B N 1
ATOM 5242 C CA . LEU B 1 123 ? -56.307 53.195 -54.861 1.00 8.21 123 LEU B CA 1
ATOM 5243 C C . LEU B 1 123 ? -57.732 52.623 -55.014 1.00 8.05 123 LEU B C 1
ATOM 5244 O O . LEU B 1 123 ? -58.165 51.861 -54.158 1.00 8.24 123 LEU B O 1
ATOM 5249 N N . PRO B 1 124 ? -58.452 52.944 -56.113 1.00 8.65 124 PRO B N 1
ATOM 5250 C CA . PRO B 1 124 ? -59.792 52.363 -56.261 1.00 8.75 124 PRO B CA 1
ATOM 5251 C C . PRO B 1 124 ? -59.787 50.836 -56.273 1.00 7.94 124 PRO B C 1
ATOM 5252 O O . PRO B 1 124 ? -60.774 50.213 -55.884 1.00 8.41 124 PRO B O 1
ATOM 5256 N N . TYR B 1 125 ? -58.690 50.249 -56.738 1.00 7.11 125 TYR B N 1
ATOM 5257 C CA . TYR B 1 125 ? -58.564 48.800 -56.799 1.00 6.73 125 TYR B CA 1
ATOM 5258 C C . TYR B 1 125 ? -58.143 48.163 -55.476 1.00 6.82 125 TYR B C 1
ATOM 5259 O O . TYR B 1 125 ? -58.590 47.068 -55.153 1.00 7.03 125 TYR B O 1
ATOM 5268 N N . TYR B 1 126 ? -57.307 48.851 -54.697 1.00 6.60 126 TYR B N 1
ATOM 5269 C CA . TYR B 1 126 ? -57.120 48.451 -53.305 1.00 7.20 126 TYR B CA 1
ATOM 5270 C C . TYR B 1 126 ? -58.487 48.435 -52.606 1.00 7.36 126 TYR B C 1
ATOM 5271 O O . TYR B 1 126 ? -58.833 47.477 -51.920 1.00 7.26 126 TYR B O 1
ATOM 5280 N N . LEU B 1 127 ? -59.268 49.502 -52.783 1.00 7.35 127 LEU B N 1
ATOM 5281 C CA . LEU B 1 127 ? -60.600 49.596 -52.172 1.00 7.85 127 LEU B CA 1
ATOM 5282 C C . LEU B 1 127 ? -61.520 48.475 -52.646 1.00 7.58 127 LEU B C 1
ATOM 5283 O O . LEU B 1 127 ? -62.174 47.810 -51.840 1.00 7.81 127 LEU B O 1
ATOM 5288 N N . LYS B 1 128 ? -61.532 48.240 -53.953 1.00 7.57 128 LYS B N 1
ATOM 5289 C CA . LYS B 1 128 ? -62.381 47.206 -54.531 1.00 7.86 128 LYS B CA 1
ATOM 5290 C C . LYS B 1 128 ? -62.082 45.818 -53.962 1.00 7.50 128 LYS B C 1
ATOM 5291 O O . LYS B 1 128 ? -62.995 45.011 -53.760 1.00 7.77 128 LYS B O 1
ATOM 5297 N N . SER B 1 129 ? -60.808 45.542 -53.676 1.00 7.13 129 SER B N 1
ATOM 5298 C CA . SER B 1 129 ? -60.410 44.223 -53.195 1.00 7.26 129 SER B CA 1
ATOM 5299 C C . SER B 1 129 ? -60.831 43.951 -51.760 1.00 6.96 129 SER B C 1
ATOM 5300 O O . SER B 1 129 ? -60.994 42.806 -51.371 1.00 7.69 129 SER B O 1
ATOM 5303 N N . GLU B 1 130 ? -61.021 45.009 -50.978 1.00 7.17 130 GLU B N 1
ATOM 5304 C CA . GLU B 1 130 ? -60.991 44.918 -49.523 1.00 7.55 130 GLU B CA 1
ATOM 5305 C C . GLU B 1 130 ? -62.361 44.992 -48.862 1.00 7.28 130 GLU B C 1
ATOM 5306 O O . GLU B 1 130 ? -63.221 45.779 -49.269 1.00 8.05 130 GLU B O 1
ATOM 5312 N N . ASN B 1 131 ? -62.519 44.204 -47.806 1.00 7.53 131 ASN B N 1
ATOM 5313 C CA . ASN B 1 131 ? -63.657 44.349 -46.910 1.00 8.36 131 ASN B CA 1
ATOM 5314 C C . ASN B 1 131 ? -63.127 44.379 -45.479 1.00 7.99 131 ASN B C 1
ATOM 5315 O O . ASN B 1 131 ? -62.961 43.341 -44.856 1.00 7.82 131 ASN B O 1
ATOM 5320 N N . LEU B 1 132 ? -62.841 45.578 -44.982 1.00 8.36 132 LEU B N 1
ATOM 5321 C CA . LEU B 1 132 ? -62.330 45.741 -43.628 1.00 8.88 132 LEU B CA 1
ATOM 5322 C C . LEU B 1 132 ? -63.450 45.646 -42.601 1.00 9.15 132 LEU B C 1
ATOM 5323 O O . LEU B 1 132 ? -64.467 46.330 -42.727 1.00 9.78 132 LEU B O 1
ATOM 5328 N N . THR B 1 133 ? -63.251 44.825 -41.580 1.00 9.15 133 THR B N 1
ATOM 5329 C CA . THR B 1 133 ? -64.108 44.832 -40.400 1.00 10.13 133 THR B CA 1
ATOM 5330 C C . THR B 1 133 ? -63.535 45.839 -39.413 1.00 9.96 133 THR B C 1
ATOM 5331 O O . THR B 1 133 ? -62.401 45.698 -38.946 1.00 9.44 133 THR B O 1
ATOM 5335 N N . ALA B 1 134 ? -64.333 46.858 -39.104 1.00 10.60 134 ALA B N 1
ATOM 5336 C CA . ALA B 1 134 ? -63.934 47.890 -38.147 1.00 11.09 134 ALA B CA 1
ATOM 5337 C C . ALA B 1 134 ? -63.643 47.277 -36.780 1.00 10.98 134 ALA B C 1
ATOM 5338 O O . ALA B 1 134 ? -64.305 46.338 -36.359 1.00 11.35 134 ALA B O 1
ATOM 5340 N N . PRO B 1 135 ? -62.626 47.800 -36.084 1.00 11.20 135 PRO B N 1
ATOM 5341 C CA . PRO B 1 135 ? -62.319 47.279 -34.756 1.00 11.82 135 PRO B CA 1
ATOM 5342 C C . PRO B 1 135 ? -63.435 47.548 -33.753 1.00 11.83 135 PRO B C 1
ATOM 5343 O O . PRO B 1 135 ? -64.116 48.581 -33.829 1.00 12.72 135 PRO B O 1
ATOM 5347 N N . THR B 1 136 ? -63.624 46.596 -32.846 1.00 12.27 136 THR B N 1
ATOM 5348 C CA . THR B 1 136 ? -64.509 46.765 -31.695 1.00 13.28 136 THR B CA 1
ATOM 5349 C C . THR B 1 136 ? -63.820 47.694 -30.691 1.00 12.38 136 THR B C 1
ATOM 5350 O O . THR B 1 136 ? -62.625 47.977 -30.814 1.00 12.27 136 THR B O 1
ATOM 5354 N N . SER B 1 137 ? -64.552 48.162 -29.683 1.00 12.87 137 SER B N 1
ATOM 5355 C CA . SER B 1 137 ? -63.943 49.050 -28.700 1.00 12.86 137 SER B CA 1
ATOM 5356 C C . SER B 1 137 ? -62.787 48.368 -27.957 1.00 12.43 137 SER B C 1
ATOM 5357 O O . SER B 1 137 ? -61.795 49.014 -27.650 1.00 12.36 137 SER B O 1
ATOM 5360 N N . SER B 1 138 ? -62.890 47.065 -27.698 1.00 12.90 138 SER B N 1
ATOM 5361 C CA . SER B 1 138 ? -61.779 46.350 -27.066 1.00 13.25 138 SER B CA 1
ATOM 5362 C C . SER B 1 138 ? -60.535 46.334 -27.971 1.00 12.02 138 SER B C 1
ATOM 5363 O O . SER B 1 138 ? -59.415 46.480 -27.495 1.00 12.39 138 SER B O 1
ATOM 5366 N N . GLN B 1 139 ? -60.749 46.166 -29.275 1.00 11.37 139 GLN B N 1
ATOM 5367 C CA . GLN B 1 139 ? -59.645 46.198 -30.233 1.00 10.30 139 GLN B CA 1
ATOM 5368 C C . GLN B 1 139 ? -59.041 47.603 -30.338 1.00 9.96 139 GLN B C 1
ATOM 5369 O O . GLN B 1 139 ? -57.825 47.757 -30.401 1.00 9.60 139 GLN B O 1
ATOM 5375 N N . VAL B 1 140 ? -59.899 48.624 -30.323 1.00 9.61 140 VAL B N 1
ATOM 5376 C CA . VAL B 1 140 ? -59.454 50.021 -30.318 1.00 10.65 140 VAL B CA 1
ATOM 5377 C C . VAL B 1 140 ? -58.598 50.296 -29.070 1.00 10.84 140 VAL B C 1
ATOM 5378 O O . VAL B 1 140 ? -57.557 50.953 -29.152 1.00 11.04 140 VAL B O 1
ATOM 5382 N N . ALA B 1 141 ? -59.009 49.745 -27.928 1.00 11.30 141 ALA B N 1
ATOM 5383 C CA . ALA B 1 141 ? -58.246 49.899 -26.681 1.00 11.98 141 ALA B CA 1
ATOM 5384 C C . ALA B 1 141 ? -56.856 49.262 -26.781 1.00 12.23 141 ALA B C 1
ATOM 5385 O O . ALA B 1 141 ? -55.911 49.692 -26.106 1.00 13.13 141 ALA B O 1
ATOM 5387 N N . ALA B 1 142 ? -56.735 48.248 -27.641 1.00 11.88 142 ALA B N 1
ATOM 5388 C CA . ALA B 1 142 ? -55.461 47.574 -27.899 1.00 11.98 142 ALA B CA 1
ATOM 5389 C C . ALA B 1 142 ? -54.599 48.310 -28.926 1.00 12.18 142 ALA B C 1
ATOM 5390 O O . ALA B 1 142 ? -53.437 47.938 -29.148 1.00 13.67 142 ALA B O 1
ATOM 5392 N N . GLY B 1 143 ? -55.174 49.324 -29.572 1.00 11.31 143 GLY B N 1
ATOM 5393 C CA . GLY B 1 143 ? -54.463 50.141 -30.541 1.00 11.28 143 GLY B CA 1
ATOM 5394 C C . GLY B 1 143 ? -54.932 50.052 -31.984 1.00 10.40 143 GLY B C 1
ATOM 5395 O O . GLY B 1 143 ? -54.402 50.759 -32.827 1.00 10.81 143 GLY B O 1
ATOM 5396 N N . ALA B 1 144 ? -55.911 49.194 -32.276 1.00 9.89 144 ALA B N 1
ATOM 5397 C CA . ALA B 1 144 ? -56.411 49.063 -33.642 1.00 9.81 144 ALA B CA 1
ATOM 5398 C C . ALA B 1 144 ? -57.051 50.360 -34.122 1.00 9.40 144 ALA B C 1
ATOM 5399 O O . ALA B 1 144 ? -57.785 51.024 -33.374 1.00 9.99 144 ALA B O 1
ATOM 5401 N N . ALA B 1 145 ? -56.780 50.720 -35.374 1.00 9.52 145 ALA B N 1
ATOM 5402 C CA . ALA B 1 145 ? -57.259 51.974 -35.933 1.00 9.50 145 ALA B CA 1
ATOM 5403 C C . ALA B 1 145 ? -57.269 51.895 -37.448 1.00 9.10 145 ALA B C 1
ATOM 5404 O O . ALA B 1 145 ? -56.605 51.036 -38.038 1.00 8.38 145 ALA B O 1
ATOM 5406 N N . TYR B 1 146 ? -58.010 52.792 -38.090 1.00 9.00 146 TYR B N 1
ATOM 5407 C CA . TYR B 1 146 ? -58.013 52.860 -39.546 1.00 9.33 146 TYR B CA 1
ATOM 5408 C C . TYR B 1 146 ? -58.567 54.196 -39.996 1.00 9.31 146 TYR B C 1
ATOM 5409 O O . TYR B 1 146 ? -59.270 54.892 -39.244 1.00 10.30 146 TYR B O 1
ATOM 5418 N N . ASN B 1 147 ? -58.237 54.549 -41.230 1.00 9.42 147 ASN B N 1
ATOM 5419 C CA . ASN B 1 147 ? -58.784 55.708 -41.905 1.00 9.84 147 ASN B CA 1
ATOM 5420 C C . ASN B 1 147 ? -59.889 55.206 -42.823 1.00 9.51 147 ASN B C 1
ATOM 5421 O O . ASN B 1 147 ? -59.606 54.534 -43.816 1.00 8.77 147 ASN B O 1
ATOM 5426 N N . PRO B 1 148 ? -61.161 55.522 -42.505 1.00 10.21 148 PRO B N 1
ATOM 5427 C CA . PRO B 1 148 ? -62.260 54.985 -43.323 1.00 10.64 148 PRO B CA 1
ATOM 5428 C C . PRO B 1 148 ? -62.178 55.344 -44.811 1.00 10.20 148 PRO B C 1
ATOM 5429 O O . PRO B 1 148 ? -62.654 54.580 -45.658 1.00 11.27 148 PRO B O 1
ATOM 5433 N N . ALA B 1 149 ? -61.553 56.472 -45.134 1.00 10.40 149 ALA B N 1
ATOM 5434 C CA . ALA B 1 149 ? -61.474 56.929 -46.518 1.00 10.47 149 ALA B CA 1
ATOM 5435 C C . ALA B 1 149 ? -60.627 56.023 -47.420 1.00 10.28 149 ALA B C 1
ATOM 5436 O O . ALA B 1 149 ? -60.756 56.081 -48.639 1.00 10.94 149 ALA B O 1
ATOM 5438 N N . VAL B 1 150 ? -59.768 55.193 -46.830 1.00 9.26 150 VAL B N 1
ATOM 5439 C CA . VAL B 1 150 ? -58.851 54.372 -47.625 1.00 9.33 150 VAL B CA 1
ATOM 5440 C C . VAL B 1 150 ? -59.055 52.874 -47.442 1.00 9.03 150 VAL B C 1
ATOM 5441 O O . VAL B 1 150 ? -58.223 52.076 -47.878 1.00 9.39 150 VAL B O 1
ATOM 5445 N N . ASN B 1 151 ? -60.171 52.473 -46.839 1.00 8.90 151 ASN B N 1
ATOM 5446 C CA . ASN B 1 151 ? -60.472 51.055 -46.686 1.00 8.63 151 ASN B CA 1
ATOM 5447 C C . ASN B 1 151 ? -61.811 50.700 -47.298 1.00 8.52 151 ASN B C 1
ATOM 5448 O O . ASN B 1 151 ? -62.826 51.355 -47.016 1.00 9.74 151 ASN B O 1
ATOM 5453 N N . GLY B 1 152 ? -61.817 49.667 -48.131 1.00 8.52 152 GLY B N 1
ATOM 5454 C CA . GLY B 1 152 ? -63.058 49.159 -48.698 1.00 8.95 152 GLY B CA 1
ATOM 5455 C C . GLY B 1 152 ? -63.838 48.367 -47.673 1.00 8.91 152 GLY B C 1
ATOM 5456 O O . GLY B 1 152 ? -63.275 47.811 -46.731 1.00 9.21 152 GLY B O 1
ATOM 5457 N N . LYS B 1 153 ? -65.150 48.303 -47.888 1.00 10.20 153 LYS B N 1
ATOM 5458 C CA . LYS B 1 153 ? -66.082 47.646 -46.985 1.00 11.75 153 LYS B CA 1
ATOM 5459 C C . LYS B 1 153 ? -66.923 46.589 -47.692 1.00 11.38 153 LYS B C 1
ATOM 5460 O O . LYS B 1 153 ? -67.878 46.068 -47.097 1.00 11.63 153 LYS B O 1
ATOM 5466 N N . GLU B 1 154 ? -66.600 46.279 -48.948 1.00 11.19 154 GLU B N 1
ATOM 5467 C CA . GLU B 1 154 ? -67.463 45.428 -49.772 1.00 12.03 154 GLU B CA 1
ATOM 5468 C C . GLU B 1 154 ? -66.721 44.364 -50.581 1.00 10.78 154 GLU B C 1
ATOM 5469 O O . GLU B 1 154 ? -67.362 43.510 -51.195 1.00 11.21 154 GLU B O 1
ATOM 5475 N N . GLY B 1 155 ? -65.389 44.422 -50.613 1.00 9.50 155 GLY B N 1
ATOM 5476 C CA . GLY B 1 155 ? -64.619 43.548 -51.499 1.00 9.38 155 GLY B CA 1
ATOM 5477 C C . GLY B 1 155 ? -64.471 42.127 -51.005 1.00 8.85 155 GLY B C 1
ATOM 5478 O O . GLY B 1 155 ? -64.845 41.805 -49.883 1.00 9.58 155 GLY B O 1
ATOM 5479 N N . PRO B 1 156 ? -63.889 41.253 -51.841 1.00 8.13 156 PRO B N 1
ATOM 5480 C CA . PRO B 1 156 ? -63.805 39.843 -51.470 1.00 7.91 156 PRO B CA 1
ATOM 5481 C C . PRO B 1 156 ? -62.818 39.556 -50.330 1.00 7.78 156 PRO B C 1
ATOM 5482 O O . PRO B 1 156 ? -63.016 38.606 -49.574 1.00 8.01 156 PRO B O 1
ATOM 5486 N N . LEU B 1 157 ? -61.761 40.358 -50.213 1.00 7.35 157 LEU B N 1
ATOM 5487 C CA . LEU B 1 157 ? -60.726 40.089 -49.225 1.00 7.20 157 LEU B CA 1
ATOM 5488 C C . LEU B 1 157 ? -61.074 40.683 -47.869 1.00 7.32 157 LEU B C 1
ATOM 5489 O O . LEU B 1 157 ? -60.957 41.898 -47.654 1.00 7.46 157 LEU B O 1
ATOM 5494 N N . LYS B 1 158 ? -61.480 39.820 -46.946 1.00 7.34 158 LYS B N 1
ATOM 5495 C CA . LYS B 1 158 ? -61.734 40.254 -45.580 1.00 8.31 158 LYS B CA 1
ATOM 5496 C C . LYS B 1 158 ? -60.427 40.608 -44.867 1.00 7.87 158 LYS B C 1
ATOM 5497 O O . LYS B 1 158 ? -59.424 39.896 -44.974 1.00 8.24 158 LYS B O 1
ATOM 5503 N N . VAL B 1 159 ? -60.463 41.725 -44.154 1.00 7.46 159 VAL B N 1
ATOM 5504 C CA . VAL B 1 159 ? -59.305 42.278 -43.447 1.00 7.69 159 VAL B CA 1
ATOM 5505 C C . VAL B 1 159 ? -59.772 42.730 -42.062 1.00 7.63 159 VAL B C 1
ATOM 5506 O O . VAL B 1 159 ? -60.909 43.203 -41.906 1.00 8.25 159 VAL B O 1
ATOM 5510 N N . GLY B 1 160 ? -58.927 42.579 -41.053 1.00 8.03 160 GLY B N 1
ATOM 5511 C CA . GLY B 1 160 ? -59.272 43.054 -39.721 1.00 8.14 160 GLY B CA 1
ATOM 5512 C C . GLY B 1 160 ? -58.236 42.645 -38.704 1.00 8.53 160 GLY B C 1
ATOM 5513 O O . GLY B 1 160 ? -57.077 42.358 -39.051 1.00 8.49 160 GLY B O 1
ATOM 5514 N N . TRP B 1 161 ? -58.653 42.635 -37.442 1.00 8.48 161 TRP B N 1
ATOM 5515 C CA . TRP B 1 161 ? -57.776 42.306 -36.332 1.00 8.97 161 TRP B CA 1
ATOM 5516 C C . TRP B 1 161 ? -58.338 41.128 -35.550 1.00 9.73 161 TRP B C 1
ATOM 5517 O O . TRP B 1 161 ? -59.554 40.926 -35.503 1.00 9.75 161 TRP B O 1
ATOM 5528 N N . SER B 1 162 ? -57.450 40.361 -34.926 1.00 10.88 162 SER B N 1
ATOM 5529 C CA . SER B 1 162 ? -57.849 39.273 -34.036 1.00 12.41 162 SER B CA 1
ATOM 5530 C C . SER B 1 162 ? -58.863 39.758 -32.998 1.00 12.95 162 SER B C 1
ATOM 5531 O O . SER B 1 162 ? -58.670 40.803 -32.378 1.00 12.25 162 SER B O 1
ATOM 5534 N N . GLY B 1 163 ? -59.939 38.993 -32.803 1.00 14.07 163 GLY B N 1
ATOM 5535 C CA . GLY B 1 163 ? -60.986 39.363 -31.847 1.00 16.11 163 GLY B CA 1
ATOM 5536 C C . GLY B 1 163 ? -60.490 39.521 -30.422 1.00 16.92 163 GLY B C 1
ATOM 5537 O O . GLY B 1 163 ? -61.056 40.297 -29.640 1.00 17.90 163 GLY B O 1
ATOM 5538 N N . SER B 1 164 ? -59.426 38.793 -30.090 1.00 17.69 164 SER B N 1
ATOM 5539 C CA . SER B 1 164 ? -58.846 38.816 -28.745 1.00 18.89 164 SER B CA 1
ATOM 5540 C C . SER B 1 164 ? -57.705 39.828 -28.555 1.00 18.79 164 SER B C 1
ATOM 5541 O O . SER B 1 164 ? -57.011 39.803 -27.534 1.00 19.54 164 SER B O 1
ATOM 5544 N N . LEU B 1 165 ? -57.519 40.719 -29.529 1.00 18.42 165 LEU B N 1
ATOM 5545 C CA . LEU B 1 165 ? -56.519 41.782 -29.428 1.00 18.02 165 LEU B CA 1
ATOM 5546 C C . LEU B 1 165 ? -56.712 42.537 -28.114 1.00 18.02 165 LEU B C 1
ATOM 5547 O O . LEU B 1 165 ? -57.829 42.927 -27.781 1.00 18.60 165 LEU B O 1
ATOM 5552 N N . ALA B 1 166 ? -55.631 42.730 -27.362 1.00 18.09 166 ALA B N 1
ATOM 5553 C CA . ALA B 1 166 ? -55.705 43.419 -26.073 1.00 17.76 166 ALA B CA 1
ATOM 5554 C C . ALA B 1 166 ? -54.502 44.332 -25.866 1.00 17.48 166 ALA B C 1
ATOM 5555 O O . ALA B 1 166 ? -53.409 44.049 -26.370 1.00 17.82 166 ALA B O 1
ATOM 5557 N N . SER B 1 167 ? -54.712 45.434 -25.144 1.00 17.27 167 SER B N 1
ATOM 5558 C CA . SER B 1 167 ? -53.611 46.292 -24.721 1.00 17.04 167 SER B CA 1
ATOM 5559 C C . SER B 1 167 ? -52.706 45.488 -23.802 1.00 16.02 167 SER B C 1
ATOM 5560 O O . SER B 1 167 ? -53.167 44.600 -23.085 1.00 16.24 167 SER B O 1
ATOM 5563 N N . GLY B 1 168 ? -51.416 45.787 -23.839 1.00 14.89 168 GLY B N 1
ATOM 5564 C CA . GLY B 1 168 ? -50.470 45.175 -22.922 1.00 14.07 168 GLY B CA 1
ATOM 5565 C C . GLY B 1 168 ? -49.284 46.087 -22.736 1.00 13.52 168 GLY B C 1
ATOM 5566 O O . GLY B 1 168 ? -49.121 47.077 -23.469 1.00 13.81 168 GLY B O 1
ATOM 5567 N N . ASN B 1 169 ? -48.439 45.740 -21.772 1.00 13.11 169 ASN B N 1
ATOM 5568 C CA . ASN B 1 169 ? -47.318 46.593 -21.402 1.00 13.10 169 ASN B CA 1
ATOM 5569 C C . ASN B 1 169 ? -46.320 46.833 -22.532 1.00 12.87 169 ASN B C 1
ATOM 5570 O O . ASN B 1 169 ? -45.811 47.947 -22.684 1.00 12.93 169 ASN B O 1
ATOM 5575 N N . LEU B 1 170 ? -46.078 45.800 -23.339 1.00 12.38 170 LEU B N 1
ATOM 5576 C CA . LEU B 1 170 ? -45.093 45.860 -24.421 1.00 12.26 170 LEU B CA 1
ATOM 5577 C C . LEU B 1 170 ? -45.493 46.806 -25.558 1.00 11.56 170 LEU B C 1
ATOM 5578 O O . LEU B 1 170 ? -44.698 47.648 -25.979 1.00 11.22 170 LEU B O 1
ATOM 5583 N N . SER B 1 171 ? -46.715 46.670 -26.067 1.00 11.71 171 SER B N 1
ATOM 5584 C CA . SER B 1 171 ? -47.173 47.533 -27.161 1.00 11.71 171 SER B CA 1
ATOM 5585 C C . SER B 1 171 ? -47.289 48.995 -26.720 1.00 11.51 171 SER B C 1
ATOM 5586 O O . SER B 1 171 ? -46.953 49.904 -27.477 1.00 11.05 171 SER B O 1
ATOM 5589 N N . VAL B 1 172 ? -47.726 49.225 -25.485 1.00 11.40 172 VAL B N 1
ATOM 5590 C CA . VAL B 1 172 ? -47.712 50.580 -24.927 1.00 12.13 172 VAL B CA 1
ATOM 5591 C C . VAL B 1 172 ? -46.288 51.152 -24.871 1.00 11.32 172 VAL B C 1
ATOM 5592 O O . VAL B 1 172 ? -46.041 52.276 -25.329 1.00 11.60 172 VAL B O 1
ATOM 5596 N N . ALA B 1 173 ? -45.359 50.369 -24.333 1.00 11.08 173 ALA B N 1
ATOM 5597 C CA . ALA B 1 173 ? -43.975 50.823 -24.200 1.00 10.89 173 ALA B CA 1
ATOM 5598 C C . ALA B 1 173 ? -43.345 51.085 -25.560 1.00 10.37 173 ALA B C 1
ATOM 5599 O O . ALA B 1 173 ? -42.613 52.054 -25.717 1.00 10.40 173 ALA B O 1
ATOM 5601 N N . LEU B 1 174 ? -43.643 50.236 -26.545 1.00 9.96 174 LEU B N 1
ATOM 5602 C CA . LEU B 1 174 ? -43.127 50.432 -27.899 1.00 9.87 174 LEU B CA 1
ATOM 5603 C C . LEU B 1 174 ? -43.644 51.724 -28.517 1.00 9.74 174 LEU B C 1
ATOM 5604 O O . LEU B 1 174 ? -42.870 52.481 -29.111 1.00 9.64 174 LEU B O 1
ATOM 5609 N N . ASN B 1 175 ? -44.938 51.992 -28.361 1.00 9.96 175 ASN B N 1
ATOM 5610 C CA . ASN B 1 175 ? -45.499 53.235 -28.862 1.00 10.62 175 ASN B CA 1
ATOM 5611 C C . ASN B 1 175 ? -44.715 54.416 -28.290 1.00 10.14 175 ASN B C 1
ATOM 5612 O O . ASN B 1 175 ? -44.232 55.278 -29.027 1.00 10.17 175 ASN B O 1
ATOM 5617 N N . ARG B 1 176 ? -44.576 54.434 -26.964 1.00 10.46 176 ARG B N 1
ATOM 5618 C CA . ARG B 1 176 ? -43.942 55.554 -26.279 1.00 10.49 176 ARG B CA 1
ATOM 5619 C C . ARG B 1 176 ? -42.467 55.690 -26.635 1.00 9.77 176 ARG B C 1
ATOM 5620 O O . ARG B 1 176 ? -41.952 56.804 -26.753 1.00 10.28 176 ARG B O 1
ATOM 5628 N N . THR B 1 177 ? -41.788 54.562 -26.818 1.00 10.04 177 THR B N 1
ATOM 5629 C CA . THR B 1 177 ? -40.355 54.585 -27.115 1.00 9.98 177 THR B CA 1
ATOM 5630 C C . THR B 1 177 ? -40.109 55.052 -28.556 1.00 9.71 177 THR B C 1
ATOM 5631 O O . THR B 1 177 ? -39.227 55.880 -28.798 1.00 9.78 177 THR B O 1
ATOM 5635 N N . PHE B 1 178 ? -40.901 54.568 -29.519 1.00 9.37 178 PHE B N 1
ATOM 5636 C CA . PHE B 1 178 ? -40.794 55.077 -30.887 1.00 9.60 178 PHE B CA 1
ATOM 5637 C C . PHE B 1 178 ? -41.151 56.557 -30.966 1.00 10.38 178 PHE B C 1
ATOM 5638 O O . PHE B 1 178 ? -40.486 57.314 -31.676 1.00 10.02 178 PHE B O 1
ATOM 5646 N N . GLN B 1 179 ? -42.173 56.975 -30.219 1.00 10.81 179 GLN B N 1
ATOM 5647 C CA . GLN B 1 179 ? -42.540 58.393 -30.137 1.00 12.03 179 GLN B CA 1
ATOM 5648 C C . GLN B 1 179 ? -41.343 59.249 -29.684 1.00 11.46 179 GLN B C 1
ATOM 5649 O O . GLN B 1 179 ? -41.053 60.297 -30.278 1.00 11.82 179 GLN B O 1
ATOM 5655 N N . ALA B 1 180 ? -40.650 58.773 -28.650 1.00 10.69 180 ALA B N 1
ATOM 5656 C CA . ALA B 1 180 ? -39.461 59.437 -28.123 1.00 10.63 180 ALA B CA 1
ATOM 5657 C C . ALA B 1 180 ? -38.350 59.530 -29.168 1.00 10.29 180 ALA B C 1
ATOM 5658 O O . ALA B 1 180 ? -37.534 60.458 -29.142 1.00 10.99 180 ALA B O 1
ATOM 5660 N N . ALA B 1 181 ? -38.318 58.563 -30.088 1.00 9.84 181 ALA B N 1
ATOM 5661 C CA . ALA B 1 181 ? -37.348 58.550 -31.182 1.00 10.10 181 ALA B CA 1
ATOM 5662 C C . ALA B 1 181 ? -37.826 59.364 -32.383 1.00 10.16 181 ALA B C 1
ATOM 5663 O O . ALA B 1 181 ? -37.150 59.417 -33.415 1.00 10.93 181 ALA B O 1
ATOM 5665 N N . GLY B 1 182 ? -38.980 60.001 -32.231 1.00 10.03 182 GLY B N 1
ATOM 5666 C CA . GLY B 1 182 ? -39.539 60.894 -33.240 1.00 10.39 182 GLY B CA 1
ATOM 5667 C C . GLY B 1 182 ? -40.470 60.250 -34.257 1.00 10.12 182 GLY B C 1
ATOM 5668 O O . GLY B 1 182 ? -40.846 60.898 -35.230 1.00 10.47 182 GLY B O 1
ATOM 5669 N N . VAL B 1 183 ? -40.832 58.980 -34.039 1.00 10.09 183 VAL B N 1
ATOM 5670 C CA . VAL B 1 183 ? -41.715 58.254 -34.960 1.00 10.15 183 VAL B CA 1
ATOM 5671 C C . VAL B 1 183 ? -43.095 58.100 -34.315 1.00 10.11 183 VAL B C 1
ATOM 5672 O O . VAL B 1 183 ? -43.245 57.372 -33.339 1.00 10.96 183 VAL B O 1
ATOM 5676 N N . PRO B 1 184 ? -44.105 58.795 -34.865 1.00 10.73 184 PRO B N 1
ATOM 5677 C CA . PRO B 1 184 ? -45.417 58.854 -34.230 1.00 10.82 184 PRO B CA 1
ATOM 5678 C C . PRO B 1 184 ? -46.318 57.664 -34.548 1.00 10.09 184 PRO B C 1
ATOM 5679 O O . PRO B 1 184 ? -46.172 57.014 -35.603 1.00 9.71 184 PRO B O 1
ATOM 5683 N N . TRP B 1 185 ? -47.258 57.400 -33.648 1.00 10.01 185 TRP B N 1
ATOM 5684 C CA . TRP B 1 185 ? -48.376 56.533 -33.972 1.00 10.10 185 TRP B CA 1
ATOM 5685 C C . TRP B 1 185 ? -49.178 57.158 -35.107 1.00 9.54 185 TRP B C 1
ATOM 5686 O O . TRP B 1 185 ? -49.441 58.368 -35.106 1.00 10.42 185 TRP B O 1
ATOM 5697 N N . VAL B 1 186 ? -49.545 56.337 -36.088 1.00 9.24 186 VAL B N 1
ATOM 5698 C CA . VAL B 1 186 ? -50.451 56.756 -37.150 1.00 9.48 186 VAL B CA 1
ATOM 5699 C C . VAL B 1 186 ? -51.637 55.798 -37.177 1.00 9.05 186 VAL B C 1
ATOM 5700 O O . VAL B 1 186 ? -51.492 54.606 -36.869 1.00 9.50 186 VAL B O 1
ATOM 5704 N N . GLU B 1 187 ? -52.811 56.316 -37.528 1.00 8.89 187 GLU B N 1
ATOM 5705 C CA . GLU B 1 187 ? -54.029 55.495 -37.527 1.00 9.11 187 GLU B CA 1
ATOM 5706 C C . GLU B 1 187 ? -54.049 54.421 -38.620 1.00 9.06 187 GLU B C 1
ATOM 5707 O O . GLU B 1 187 ? -54.726 53.414 -38.473 1.00 9.05 187 GLU B O 1
ATOM 5713 N N . ASP B 1 188 ? -53.339 54.654 -39.720 1.00 8.64 188 ASP B N 1
ATOM 5714 C CA . ASP B 1 188 ? -53.456 53.772 -40.879 1.00 8.28 188 ASP B CA 1
ATOM 5715 C C . ASP B 1 188 ? -52.209 53.930 -41.738 1.00 8.25 188 ASP B C 1
ATOM 5716 O O . ASP B 1 188 ? -51.870 55.045 -42.132 1.00 9.29 188 ASP B O 1
ATOM 5721 N N . VAL B 1 189 ? -51.522 52.825 -42.033 1.00 7.77 189 VAL B N 1
ATOM 5722 C CA . VAL B 1 189 ? -50.361 52.880 -42.918 1.00 8.15 189 VAL B CA 1
ATOM 5723 C C . VAL B 1 189 ? -50.754 52.656 -44.381 1.00 7.47 189 VAL B C 1
ATOM 5724 O O . VAL B 1 189 ? -49.877 52.650 -45.246 1.00 8.04 189 VAL B O 1
ATOM 5728 N N . ASN B 1 190 ? -52.055 52.494 -44.653 1.00 7.32 190 ASN B N 1
ATOM 5729 C CA . ASN B 1 190 ? -52.523 52.054 -45.965 1.00 7.30 190 ASN B CA 1
ATOM 5730 C C . ASN B 1 190 ? -53.129 53.153 -46.836 1.00 7.14 190 ASN B C 1
ATOM 5731 O O . ASN B 1 190 ? -53.745 52.877 -47.870 1.00 7.54 190 ASN B O 1
ATOM 5736 N N . GLY B 1 191 ? -52.912 54.406 -46.437 1.00 7.46 191 GLY B N 1
ATOM 5737 C CA . GLY B 1 191 ? -53.407 55.546 -47.189 1.00 8.15 191 GLY B CA 1
ATOM 5738 C C . GLY B 1 191 ? -52.373 56.207 -48.079 1.00 8.35 191 GLY B C 1
ATOM 5739 O O . GLY B 1 191 ? -52.609 57.317 -48.553 1.00 9.10 191 GLY B O 1
ATOM 5740 N N . GLY B 1 192 ? -51.247 55.536 -48.322 1.00 7.92 192 GLY B N 1
ATOM 5741 C CA . GLY B 1 192 ? -50.214 56.057 -49.215 1.00 8.44 192 GLY B CA 1
ATOM 5742 C C . GLY B 1 192 ? -49.029 56.673 -48.496 1.00 7.67 192 GLY B C 1
ATOM 5743 O O . GLY B 1 192 ? -48.008 56.941 -49.113 1.00 8.38 192 GLY B O 1
ATOM 5744 N N . LYS B 1 193 ? -49.169 56.924 -47.196 1.00 8.25 193 LYS B N 1
ATOM 5745 C CA . LYS B 1 193 ? -48.071 57.444 -46.386 1.00 8.86 193 LYS B CA 1
ATOM 5746 C C . LYS B 1 193 ? -47.836 56.464 -45.247 1.00 8.57 193 LYS B C 1
ATOM 5747 O O . LYS B 1 193 ? -48.631 56.369 -44.314 1.00 8.73 193 LYS B O 1
ATOM 5753 N N . MET B 1 194 ? -46.753 55.708 -45.345 1.00 7.92 194 MET B N 1
ATOM 5754 C CA . MET B 1 194 ? -46.564 54.567 -44.448 1.00 7.60 194 MET B CA 1
ATOM 5755 C C . MET B 1 194 ? -45.784 54.875 -43.182 1.00 7.49 194 MET B C 1
ATOM 5756 O O . MET B 1 194 ? -45.841 54.109 -42.224 1.00 7.94 194 MET B O 1
ATOM 5761 N N . ARG B 1 195 ? -45.045 55.986 -43.174 1.00 8.11 195 ARG B N 1
ATOM 5762 C CA . ARG B 1 195 ? -44.176 56.278 -42.031 1.00 8.47 195 ARG B CA 1
ATOM 5763 C C . ARG B 1 195 ? -44.949 56.356 -40.723 1.00 8.48 195 ARG B C 1
ATOM 5764 O O . ARG B 1 195 ? -45.959 57.043 -40.633 1.00 9.00 195 ARG B O 1
ATOM 5772 N N . GLY B 1 196 ? -44.462 55.646 -39.715 1.00 8.23 196 GLY B N 1
ATOM 5773 C CA . GLY B 1 196 ? -45.070 55.691 -38.403 1.00 8.41 196 GLY B CA 1
ATOM 5774 C C . GLY B 1 196 ? -45.065 54.358 -37.695 1.00 8.31 196 GLY B C 1
ATOM 5775 O O . GLY B 1 196 ? -44.474 53.381 -38.174 1.00 9.00 196 GLY B O 1
ATOM 5776 N N . PHE B 1 197 ? -45.711 54.359 -36.534 1.00 8.31 197 PHE B N 1
ATOM 5777 C CA . PHE B 1 197 ? -45.898 53.200 -35.674 1.00 8.19 197 PHE B CA 1
ATOM 5778 C C . PHE B 1 197 ? -47.381 52.836 -35.740 1.00 8.01 197 PHE B C 1
ATOM 5779 O O . PHE B 1 197 ? -48.231 53.728 -35.688 1.00 7.81 197 PHE B O 1
ATOM 5787 N N . ASN B 1 198 ? -47.702 51.545 -35.861 1.00 7.86 198 ASN B N 1
ATOM 5788 C CA . ASN B 1 198 ? -49.081 51.143 -36.152 1.00 7.70 198 ASN B CA 1
ATOM 5789 C C . ASN B 1 198 ? -49.373 49.717 -35.702 1.00 7.93 198 ASN B C 1
ATOM 5790 O O . ASN B 1 198 ? -48.497 48.837 -35.782 1.00 7.53 198 ASN B O 1
ATOM 5795 N N . ILE B 1 199 ? -50.603 49.502 -35.225 1.00 7.74 199 ILE B N 1
ATOM 5796 C CA . ILE B 1 199 ? -51.113 48.158 -34.961 1.00 8.75 199 ILE B CA 1
ATOM 5797 C C . ILE B 1 199 ? -51.798 47.687 -36.236 1.00 8.05 199 ILE B C 1
ATOM 5798 O O . ILE B 1 199 ? -52.982 47.952 -36.477 1.00 8.21 199 ILE B O 1
ATOM 5803 N N . TYR B 1 200 ? -51.015 47.009 -37.068 1.00 7.61 200 TYR B N 1
ATOM 5804 C CA . TYR B 1 200 ? -51.421 46.699 -38.434 1.00 7.80 200 TYR B CA 1
ATOM 5805 C C . TYR B 1 200 ? -52.529 45.651 -38.482 1.00 7.36 200 TYR B C 1
ATOM 5806 O O . TYR B 1 200 ? -52.596 44.773 -37.620 1.00 7.59 200 TYR B O 1
ATOM 5815 N N . PRO B 1 201 ? -53.409 45.757 -39.485 1.00 7.69 201 PRO B N 1
ATOM 5816 C CA . PRO B 1 201 ? -54.435 44.746 -39.705 1.00 7.62 201 PRO B CA 1
ATOM 5817 C C . PRO B 1 201 ? -53.878 43.549 -40.495 1.00 7.34 201 PRO B C 1
ATOM 5818 O O . PRO B 1 201 ? -52.745 43.593 -41.022 1.00 7.30 201 PRO B O 1
ATOM 5822 N N . SER B 1 202 ? -54.693 42.503 -40.572 1.00 7.41 202 SER B N 1
ATOM 5823 C CA . SER B 1 202 ? -54.330 41.256 -41.226 1.00 7.64 202 SER B CA 1
ATOM 5824 C C . SER B 1 202 ? -55.406 40.778 -42.188 1.00 6.99 202 SER B C 1
ATOM 5825 O O . SER B 1 202 ? -56.578 41.196 -42.101 1.00 7.56 202 SER B O 1
ATOM 5828 N N . THR B 1 203 ? -55.015 39.888 -43.100 1.00 7.14 203 THR B N 1
ATOM 5829 C CA . THR B 1 203 ? -55.964 39.208 -43.975 1.00 7.58 203 THR B CA 1
ATOM 5830 C C . THR B 1 203 ? -56.596 38.067 -43.179 1.00 7.75 203 THR B C 1
ATOM 5831 O O . THR B 1 203 ? -56.125 36.921 -43.167 1.00 8.05 203 THR B O 1
ATOM 5835 N N . LEU B 1 204 ? -57.677 38.430 -42.499 1.00 8.57 204 LEU B N 1
ATOM 5836 C CA . LEU B 1 204 ? -58.335 37.614 -41.515 1.00 9.66 204 LEU B CA 1
ATOM 5837 C C . LEU B 1 204 ? -59.834 37.818 -41.686 1.00 9.58 204 LEU B C 1
ATOM 5838 O O . LEU B 1 204 ? -60.297 38.953 -41.835 1.00 9.80 204 LEU B O 1
ATOM 5843 N N . ASP B 1 205 ? -60.592 36.723 -41.706 1.00 9.69 205 ASP B N 1
ATOM 5844 C CA . ASP B 1 205 ? -62.051 36.821 -41.609 1.00 10.88 205 ASP B CA 1
ATOM 5845 C C . ASP B 1 205 ? -62.347 36.834 -40.119 1.00 11.39 205 ASP B C 1
ATOM 5846 O O . ASP B 1 205 ? -62.212 35.813 -39.453 1.00 11.88 205 ASP B O 1
ATOM 5851 N N . VAL B 1 206 ? -62.696 38.004 -39.587 1.00 12.87 206 VAL B N 1
ATOM 5852 C CA . VAL B 1 206 ? -62.849 38.179 -38.134 1.00 15.06 206 VAL B CA 1
ATOM 5853 C C . VAL B 1 206 ? -64.081 37.445 -37.600 1.00 16.18 206 VAL B C 1
ATOM 5854 O O . VAL B 1 206 ? -64.036 36.900 -36.494 1.00 17.65 206 VAL B O 1
ATOM 5858 N N . ASP B 1 207 ? -65.150 37.412 -38.395 1.00 17.48 207 ASP B N 1
ATOM 5859 C CA . ASP B 1 207 ? -66.381 36.699 -38.029 1.00 18.68 207 ASP B CA 1
ATOM 5860 C C . ASP B 1 207 ? -66.115 35.199 -37.852 1.00 18.28 207 ASP B C 1
ATOM 5861 O O . ASP B 1 207 ? -66.565 34.588 -36.875 1.00 19.28 207 ASP B O 1
ATOM 5866 N N . LEU B 1 208 ? -65.371 34.611 -38.781 1.00 17.63 208 LEU B N 1
ATOM 5867 C CA . LEU B 1 208 ? -65.043 33.190 -38.698 1.00 16.86 208 LEU B CA 1
ATOM 5868 C C . LEU B 1 208 ? -63.782 32.910 -37.872 1.00 16.13 208 LEU B C 1
ATOM 5869 O O . LEU B 1 208 ? -63.564 31.780 -37.434 1.00 15.76 208 LEU B O 1
ATOM 5874 N N . ASN B 1 209 ? -62.966 33.941 -37.646 1.00 15.11 209 ASN B N 1
ATOM 5875 C CA . ASN B 1 209 ? -61.635 33.804 -37.037 1.00 14.64 209 ASN B CA 1
ATOM 5876 C C . ASN B 1 209 ? -60.744 32.790 -37.767 1.00 13.88 209 ASN B C 1
ATOM 5877 O O . ASN B 1 209 ? -60.214 31.854 -37.160 1.00 14.20 209 ASN B O 1
ATOM 5882 N N . VAL B 1 210 ? -60.604 32.979 -39.078 1.00 12.26 210 VAL B N 1
ATOM 5883 C CA . VAL B 1 210 ? -59.736 32.136 -39.895 1.00 11.24 210 VAL B CA 1
ATOM 5884 C C . VAL B 1 210 ? -58.874 33.021 -40.788 1.00 9.70 210 VAL B C 1
ATOM 5885 O O . VAL B 1 210 ? -59.244 34.154 -41.105 1.00 9.70 210 VAL B O 1
ATOM 5889 N N . ARG B 1 211 ? -57.724 32.493 -41.195 1.00 8.60 211 ARG B N 1
ATOM 5890 C CA . ARG B 1 211 ? -56.909 33.115 -42.231 1.00 7.86 211 ARG B CA 1
ATOM 5891 C C . ARG B 1 211 ? -57.752 33.355 -43.480 1.00 7.72 211 ARG B C 1
ATOM 5892 O O . ARG B 1 211 ? -58.429 32.442 -43.973 1.00 8.20 211 ARG B O 1
ATOM 5900 N N . GLU B 1 212 ? -57.702 34.586 -43.994 1.00 7.55 212 GLU B N 1
ATOM 5901 C CA . GLU B 1 212 ? -58.383 34.938 -45.229 1.00 7.66 212 GLU B CA 1
ATOM 5902 C C . GLU B 1 212 ? -57.385 34.855 -46.382 1.00 7.21 212 GLU B C 1
ATOM 5903 O O . GLU B 1 212 ? -56.798 35.867 -46.800 1.00 8.27 212 GLU B O 1
ATOM 5909 N N . ASP B 1 213 ? -57.170 33.640 -46.885 1.00 7.20 213 ASP B N 1
ATOM 5910 C CA . ASP B 1 213 ? -56.312 33.433 -48.049 1.00 7.33 213 ASP B CA 1
ATOM 5911 C C . ASP B 1 213 ? -57.088 33.802 -49.326 1.00 6.90 213 ASP B C 1
ATOM 5912 O O . ASP B 1 213 ? -58.314 34.051 -49.290 1.00 6.75 213 ASP B O 1
ATOM 5917 N N . ALA B 1 214 ? -56.382 33.816 -50.454 1.00 6.69 214 ALA B N 1
ATOM 5918 C CA . ALA B 1 214 ? -56.952 34.219 -51.725 1.00 6.67 214 ALA B CA 1
ATOM 5919 C C . ALA B 1 214 ? -58.058 33.290 -52.196 1.00 6.41 214 ALA B C 1
ATOM 5920 O O . ALA B 1 214 ? -58.951 33.730 -52.919 1.00 6.69 214 ALA B O 1
ATOM 5922 N N . ALA B 1 215 ? -57.983 32.009 -51.839 1.00 6.90 215 ALA B N 1
ATOM 5923 C CA . ALA B 1 215 ? -59.028 31.069 -52.234 1.00 7.11 215 ALA B CA 1
ATOM 5924 C C . ALA B 1 215 ? -60.311 31.290 -51.435 1.00 7.23 215 ALA B C 1
ATOM 5925 O O . ALA B 1 215 ? -61.400 31.320 -52.015 1.00 7.06 215 ALA B O 1
ATOM 5927 N N . ARG B 1 216 ? -60.190 31.470 -50.118 1.00 7.25 216 ARG B N 1
ATOM 5928 C CA . ARG B 1 216 ? -61.358 31.815 -49.314 1.00 7.74 216 ARG B CA 1
ATOM 5929 C C . ARG B 1 216 ? -61.972 33.138 -49.746 1.00 7.45 216 ARG B C 1
ATOM 5930 O O . ARG B 1 216 ? -63.195 33.293 -49.683 1.00 7.97 216 ARG B O 1
ATOM 5938 N N . ALA B 1 217 ? -61.146 34.091 -50.177 1.00 7.13 217 ALA B N 1
ATOM 5939 C CA . ALA B 1 217 ? -61.635 35.382 -50.635 1.00 7.51 217 ALA B CA 1
ATOM 5940 C C . ALA B 1 217 ? -62.253 35.331 -52.026 1.00 7.06 217 ALA B C 1
ATOM 5941 O O . ALA B 1 217 ? -63.398 35.752 -52.202 1.00 7.84 217 ALA B O 1
ATOM 5943 N N . TYR B 1 218 ? -61.503 34.828 -53.005 1.00 6.91 218 TYR B N 1
ATOM 5944 C CA . TYR B 1 218 ? -61.837 35.024 -54.406 1.00 6.70 218 TYR B CA 1
ATOM 5945 C C . TYR B 1 218 ? -62.322 33.779 -55.135 1.00 6.67 218 TYR B C 1
ATOM 5946 O O . TYR B 1 218 ? -62.756 33.895 -56.275 1.00 7.07 218 TYR B O 1
ATOM 5955 N N . TYR B 1 219 ? -62.233 32.606 -54.507 1.00 6.84 219 TYR B N 1
ATOM 5956 C CA . TYR B 1 219 ? -62.572 31.371 -55.203 1.00 7.19 219 TYR B CA 1
ATOM 5957 C C . TYR B 1 219 ? -63.757 30.627 -54.592 1.00 7.09 219 TYR B C 1
ATOM 5958 O O . TYR B 1 219 ? -64.783 30.440 -55.264 1.00 7.54 219 TYR B O 1
ATOM 5967 N N . PHE B 1 220 ? -63.624 30.186 -53.345 1.00 7.45 220 PHE B N 1
ATOM 5968 C CA . PHE B 1 220 ? -64.665 29.349 -52.748 1.00 7.83 220 PHE B CA 1
ATOM 5969 C C . PHE B 1 220 ? -66.073 29.958 -52.730 1.00 8.45 220 PHE B C 1
ATOM 5970 O O . PHE B 1 220 ? -67.030 29.224 -52.964 1.00 8.96 220 PHE B O 1
ATOM 5978 N N . PRO B 1 221 ? -66.221 31.279 -52.478 1.00 8.71 221 PRO B N 1
ATOM 5979 C CA . PRO B 1 221 ? -67.585 31.843 -52.529 1.00 9.19 221 PRO B CA 1
ATOM 5980 C C . PRO B 1 221 ? -68.179 31.952 -53.938 1.00 9.38 221 PRO B C 1
ATOM 5981 O O . PRO B 1 221 ? -69.319 32.418 -54.075 1.00 10.38 221 PRO B O 1
ATOM 5985 N N . TYR B 1 222 ? -67.448 31.517 -54.963 1.00 8.79 222 TYR B N 1
ATOM 5986 C CA . TYR B 1 222 ? -67.833 31.753 -56.353 1.00 9.21 222 TYR B CA 1
ATOM 5987 C C . TYR B 1 222 ? -67.818 30.489 -57.199 1.00 9.50 222 TYR B C 1
ATOM 5988 O O . TYR B 1 222 ? -68.092 30.545 -58.397 1.00 9.66 222 TYR B O 1
ATOM 5997 N N . ASP B 1 223 ? -67.491 29.346 -56.600 1.00 10.02 223 ASP B N 1
ATOM 5998 C CA . ASP B 1 223 ? -67.240 28.170 -57.428 1.00 11.01 223 ASP B CA 1
ATOM 5999 C C . ASP B 1 223 ? -68.505 27.442 -57.891 1.00 11.45 223 ASP B C 1
ATOM 6000 O O . ASP B 1 223 ? -68.416 26.398 -58.537 1.00 12.65 223 ASP B O 1
ATOM 6005 N N . ASP B 1 224 ? -69.677 28.001 -57.592 1.00 11.63 224 ASP B N 1
ATOM 6006 C CA . ASP B 1 224 ? -70.908 27.540 -58.247 1.00 12.76 224 ASP B CA 1
ATOM 6007 C C . ASP B 1 224 ? -70.972 27.964 -59.716 1.00 11.86 224 ASP B C 1
ATOM 6008 O O . ASP B 1 224 ? -71.760 27.413 -60.482 1.00 12.65 224 ASP B O 1
ATOM 6013 N N . ARG B 1 225 ? -70.135 28.923 -60.119 1.00 11.06 225 ARG B N 1
ATOM 6014 C CA . ARG B 1 225 ? -70.144 29.410 -61.497 1.00 10.24 225 ARG B CA 1
ATOM 6015 C C . ARG B 1 225 ? -69.833 28.301 -62.494 1.00 10.52 225 ARG B C 1
ATOM 6016 O O . ARG B 1 225 ? -68.775 27.662 -62.431 1.00 11.22 225 ARG B O 1
ATOM 6024 N N . LYS B 1 226 ? -70.755 28.075 -63.425 1.00 10.55 226 LYS B N 1
ATOM 6025 C CA . LYS B 1 226 ? -70.608 26.990 -64.385 1.00 11.48 226 LYS B CA 1
ATOM 6026 C C . LYS B 1 226 ? -69.584 27.297 -65.474 1.00 10.71 226 LYS B C 1
ATOM 6027 O O . LYS B 1 226 ? -69.150 26.401 -66.185 1.00 11.79 226 LYS B O 1
ATOM 6033 N N . ASN B 1 227 ? -69.210 28.563 -65.596 1.00 9.78 227 ASN B N 1
ATOM 6034 C CA . ASN B 1 227 ? -68.220 29.001 -66.583 1.00 9.07 227 ASN B CA 1
ATOM 6035 C C . ASN B 1 227 ? -66.803 29.085 -66.017 1.00 9.19 227 ASN B C 1
ATOM 6036 O O . ASN B 1 227 ? -65.879 29.452 -66.742 1.00 9.68 227 ASN B O 1
ATOM 6041 N N . LEU B 1 228 ? -66.648 28.776 -64.732 1.00 8.36 228 LEU B N 1
ATOM 6042 C CA . LEU B 1 228 ? -65.350 28.769 -64.064 1.00 8.69 228 LEU B CA 1
ATOM 6043 C C . LEU B 1 228 ? -64.969 27.329 -63.778 1.00 8.60 228 LEU B C 1
ATOM 6044 O O . LEU B 1 228 ? -65.751 26.571 -63.180 1.00 9.64 228 LEU B O 1
ATOM 6049 N N . HIS B 1 229 ? -63.773 26.942 -64.206 1.00 8.79 229 HIS B N 1
ATOM 6050 C CA . HIS B 1 229 ? -63.300 25.574 -64.071 1.00 8.74 229 HIS B CA 1
ATOM 6051 C C . HIS B 1 229 ? -61.950 25.563 -63.395 1.00 8.50 229 HIS B C 1
ATOM 6052 O O . HIS B 1 229 ? -61.147 26.479 -63.596 1.00 8.78 229 HIS B O 1
ATOM 6059 N N . LEU B 1 230 ? -61.709 24.550 -62.584 1.00 8.01 230 LEU B N 1
ATOM 6060 C CA . LEU B 1 230 ? -60.435 24.421 -61.888 1.00 7.70 230 LEU B CA 1
ATOM 6061 C C . LEU B 1 230 ? -59.862 23.025 -62.061 1.00 7.71 230 LEU B C 1
ATOM 6062 O O . LEU B 1 230 ? -60.557 22.026 -61.805 1.00 9.08 230 LEU B O 1
ATOM 6067 N N . LEU B 1 231 ? -58.598 22.946 -62.465 1.00 7.35 231 LEU B N 1
ATOM 6068 C CA . LEU B 1 231 ? -57.849 21.703 -62.426 1.00 7.69 231 LEU B CA 1
ATOM 6069 C C . LEU B 1 231 ? -56.784 21.825 -61.356 1.00 7.50 231 LEU B C 1
ATOM 6070 O O . LEU B 1 231 ? -55.846 22.620 -61.499 1.00 8.15 231 LEU B O 1
ATOM 6075 N N . GLU B 1 232 ? -56.948 21.069 -60.277 1.00 7.85 232 GLU B N 1
ATOM 6076 C CA . GLU B 1 232 ? -55.959 21.002 -59.199 1.00 8.47 232 GLU B CA 1
ATOM 6077 C C . GLU B 1 232 ? -54.949 19.908 -59.501 1.00 8.00 232 GLU B C 1
ATOM 6078 O O . GLU B 1 232 ? -55.172 19.079 -60.388 1.00 8.18 232 GLU B O 1
ATOM 6084 N N . ASN B 1 233 ? -53.843 19.893 -58.760 1.00 7.66 233 ASN B N 1
ATOM 6085 C CA . ASN B 1 233 ? -52.782 18.902 -58.974 1.00 7.86 233 ASN B CA 1
ATOM 6086 C C . ASN B 1 233 ? -52.362 18.839 -60.436 1.00 8.17 233 ASN B C 1
ATOM 6087 O O . ASN B 1 233 ? -52.072 17.760 -60.972 1.00 8.63 233 ASN B O 1
ATOM 6092 N N . THR B 1 234 ? -52.309 20.000 -61.081 1.00 7.35 234 THR B N 1
ATOM 6093 C CA . THR B 1 234 ? -52.074 20.087 -62.518 1.00 8.04 234 THR B CA 1
ATOM 6094 C C . THR B 1 234 ? -51.013 21.142 -62.766 1.00 8.11 234 THR B C 1
ATOM 6095 O O . THR B 1 234 ? -51.181 22.308 -62.390 1.00 8.79 234 THR B O 1
ATOM 6099 N N . THR B 1 235 ? -49.900 20.725 -63.361 1.00 8.11 235 THR B N 1
ATOM 6100 C CA . THR B 1 235 ? -48.785 21.635 -63.617 1.00 8.58 235 THR B CA 1
ATOM 6101 C C . THR B 1 235 ? -48.783 22.106 -65.066 1.00 7.62 235 THR B C 1
ATOM 6102 O O . THR B 1 235 ? -48.812 21.292 -65.997 1.00 8.30 235 THR B O 1
ATOM 6106 N N . ALA B 1 236 ? -48.753 23.419 -65.255 1.00 6.80 236 ALA B N 1
ATOM 6107 C CA . ALA B 1 236 ? -48.524 23.999 -66.567 1.00 6.73 236 ALA B CA 1
ATOM 6108 C C . ALA B 1 236 ? -47.037 23.969 -66.878 1.00 6.98 236 ALA B C 1
ATOM 6109 O O . ALA B 1 236 ? -46.225 24.517 -66.114 1.00 8.15 236 ALA B O 1
ATOM 6111 N N . ASN B 1 237 ? -46.673 23.357 -67.997 1.00 6.70 237 ASN B N 1
ATOM 6112 C CA . ASN B 1 237 ? -45.260 23.287 -68.382 1.00 7.35 237 ASN B CA 1
ATOM 6113 C C . ASN B 1 237 ? -44.799 24.498 -69.179 1.00 7.35 237 ASN B C 1
ATOM 6114 O O . ASN B 1 237 ? -43.707 25.039 -68.964 1.00 8.70 237 ASN B O 1
ATOM 6119 N N . ARG B 1 238 ? -45.649 24.921 -70.106 1.00 6.90 238 ARG B N 1
ATOM 6120 C CA . ARG B 1 238 ? -45.294 25.890 -71.137 1.00 6.79 238 ARG B CA 1
ATOM 6121 C C . ARG B 1 238 ? -46.529 26.176 -71.973 1.00 6.48 238 ARG B C 1
ATOM 6122 O O . ARG B 1 238 ? -47.512 25.425 -71.923 1.00 7.07 238 ARG B O 1
ATOM 6130 N N . LEU B 1 239 ? -46.468 27.267 -72.717 1.00 6.50 239 LEU B N 1
ATOM 6131 C CA . LEU B 1 239 ? -47.470 27.618 -73.711 1.00 6.63 239 LEU B CA 1
ATOM 6132 C C . LEU B 1 239 ? -47.063 27.047 -75.054 1.00 7.21 239 LEU B C 1
ATOM 6133 O O . LEU B 1 239 ? -45.873 26.800 -75.307 1.00 7.91 239 LEU B O 1
ATOM 6138 N N . PHE B 1 240 ? -48.047 26.826 -75.915 1.00 7.37 240 PHE B N 1
ATOM 6139 C CA . PHE B 1 240 ? -47.787 26.558 -77.322 1.00 8.19 240 PHE B CA 1
ATOM 6140 C C . PHE B 1 240 ? -48.522 27.609 -78.152 1.00 8.15 240 PHE B C 1
ATOM 6141 O O . PHE B 1 240 ? -49.468 28.255 -77.674 1.00 8.07 240 PHE B O 1
ATOM 6149 N N . TRP B 1 241 ? -48.069 27.789 -79.385 1.00 8.81 241 TRP B N 1
ATOM 6150 C CA . TRP B 1 241 ? -48.398 28.951 -80.191 1.00 9.22 241 TRP B CA 1
ATOM 6151 C C . TRP B 1 241 ? -49.171 28.578 -81.437 1.00 9.59 241 TRP B C 1
ATOM 6152 O O . TRP B 1 241 ? -48.985 27.495 -81.995 1.00 9.45 241 TRP B O 1
ATOM 6163 N N . LYS B 1 242 ? -50.017 29.493 -81.888 1.00 9.83 242 LYS B N 1
ATOM 6164 C CA . LYS B 1 242 ? -50.628 29.358 -83.206 1.00 11.07 242 LYS B CA 1
ATOM 6165 C C . LYS B 1 242 ? -49.539 29.445 -84.249 1.00 12.18 242 LYS B C 1
ATOM 6166 O O . LYS B 1 242 ? -48.598 30.231 -84.117 1.00 12.68 242 LYS B O 1
ATOM 6172 N N . ASN B 1 243 ? -49.661 28.621 -85.280 1.00 13.19 243 ASN B N 1
ATOM 6173 C CA . ASN B 1 243 ? -48.710 28.635 -86.368 1.00 15.19 243 ASN B CA 1
ATOM 6174 C C . ASN B 1 243 ? -49.275 29.423 -87.530 1.00 16.24 243 ASN B C 1
ATOM 6175 O O . ASN B 1 243 ? -50.301 29.064 -88.108 1.00 17.20 243 ASN B O 1
ATOM 6180 N N . GLY B 1 244 ? -48.627 30.545 -87.810 1.00 17.38 244 GLY B N 1
ATOM 6181 C CA . GLY B 1 244 ? -49.010 31.425 -88.899 1.00 18.74 244 GLY B CA 1
ATOM 6182 C C . GLY B 1 244 ? -47.768 31.930 -89.598 1.00 19.58 244 GLY B C 1
ATOM 6183 O O . GLY B 1 244 ? -46.704 31.306 -89.525 1.00 20.19 244 GLY B O 1
ATOM 6184 N N . SER B 1 245 ? -47.903 33.068 -90.269 1.00 20.43 245 SER B N 1
ATOM 6185 C CA . SER B 1 245 ? -46.796 33.653 -91.021 1.00 21.06 245 SER B CA 1
ATOM 6186 C C . SER B 1 245 ? -46.311 34.991 -90.446 1.00 21.06 245 SER B C 1
ATOM 6187 O O . SER B 1 245 ? -45.354 35.580 -90.956 1.00 22.00 245 SER B O 1
ATOM 6190 N N . ALA B 1 246 ? -46.954 35.452 -89.374 1.00 20.46 246 ALA B N 1
ATOM 6191 C CA . ALA B 1 246 ? -46.654 36.761 -88.786 1.00 19.59 246 ALA B CA 1
ATOM 6192 C C . ALA B 1 246 ? -45.692 36.667 -87.605 1.00 18.78 246 ALA B C 1
ATOM 6193 O O . ALA B 1 246 ? -45.625 35.646 -86.921 1.00 18.90 246 ALA B O 1
ATOM 6195 N N . GLU B 1 247 ? -44.953 37.744 -87.368 1.00 17.72 247 GLU B N 1
ATOM 6196 C CA . GLU B 1 247 ? -43.983 37.780 -86.275 1.00 16.80 247 GLU B CA 1
ATOM 6197 C C . GLU B 1 247 ? -44.614 37.705 -84.883 1.00 15.25 247 GLU B C 1
ATOM 6198 O O . GLU B 1 247 ? -44.140 36.947 -84.022 1.00 15.06 247 GLU B O 1
ATOM 6204 N N . GLU B 1 248 ? -45.665 38.492 -84.653 1.00 13.61 248 GLU B N 1
ATOM 6205 C CA . GLU B 1 248 ? -46.280 38.540 -83.327 1.00 12.24 248 GLU B CA 1
ATOM 6206 C C . GLU B 1 248 ? -46.799 37.164 -82.939 1.00 10.90 248 GLU B C 1
ATOM 6207 O O . GLU B 1 248 ? -47.449 36.475 -83.741 1.00 11.61 248 GLU B O 1
ATOM 6213 N N . ALA B 1 249 ? -46.475 36.750 -81.718 1.00 9.37 249 ALA B N 1
ATOM 6214 C CA . ALA B 1 249 ? -46.831 35.423 -81.241 1.00 8.75 249 ALA B CA 1
ATOM 6215 C C . ALA B 1 249 ? -48.232 35.419 -80.635 1.00 8.78 249 ALA B C 1
ATOM 6216 O O . ALA B 1 249 ? -48.551 36.245 -79.778 1.00 9.22 249 ALA B O 1
ATOM 6218 N N . ILE B 1 250 ? -49.053 34.468 -81.085 1.00 7.97 250 ILE B N 1
ATOM 6219 C CA . ILE B 1 250 ? -50.403 34.284 -80.566 1.00 8.02 250 ILE B CA 1
ATOM 6220 C C . ILE B 1 250 ? -50.400 32.962 -79.817 1.00 7.61 250 ILE B C 1
ATOM 6221 O O . ILE B 1 250 ? -50.210 31.909 -80.416 1.00 8.18 250 ILE B O 1
ATOM 6226 N N . ALA B 1 251 ? -50.569 33.020 -78.501 1.00 7.56 251 ALA B N 1
ATOM 6227 C CA . ALA B 1 251 ? -50.688 31.798 -77.706 1.00 7.51 251 ALA B CA 1
ATOM 6228 C C . ALA B 1 251 ? -51.950 31.050 -78.110 1.00 7.82 251 ALA B C 1
ATOM 6229 O O . ALA B 1 251 ? -53.020 31.654 -78.262 1.00 8.20 251 ALA B O 1
ATOM 6231 N N . ASP B 1 252 ? -51.801 29.743 -78.286 1.00 7.50 252 ASP B N 1
ATOM 6232 C CA . ASP B 1 252 ? -52.897 28.846 -78.614 1.00 7.59 252 ASP B CA 1
ATOM 6233 C C . ASP B 1 252 ? -53.408 28.171 -77.343 1.00 7.42 252 ASP B C 1
ATOM 6234 O O . ASP B 1 252 ? -54.615 27.963 -77.182 1.00 8.20 252 ASP B O 1
ATOM 6239 N N . GLY B 1 253 ? -52.503 27.814 -76.435 1.00 7.07 253 GLY B N 1
ATOM 6240 C CA . GLY B 1 253 ? -52.892 27.111 -75.233 1.00 7.20 253 GLY B CA 1
ATOM 6241 C C . GLY B 1 253 ? -51.725 26.822 -74.320 1.00 6.55 253 GLY B C 1
ATOM 6242 O O . GLY B 1 253 ? -50.634 27.406 -74.477 1.00 6.99 253 GLY B O 1
ATOM 6243 N N . VAL B 1 254 ? -51.971 25.937 -73.365 1.00 6.69 254 VAL B N 1
ATOM 6244 C CA . VAL B 1 254 ? -51.013 25.581 -72.332 1.00 6.71 254 VAL B CA 1
ATOM 6245 C C . VAL B 1 254 ? -50.911 24.068 -72.295 1.00 6.53 254 VAL B C 1
ATOM 6246 O O . VAL B 1 254 ? -51.936 23.353 -72.321 1.00 7.20 254 VAL B O 1
ATOM 6250 N N . GLU B 1 255 ? -49.675 23.572 -72.261 1.00 6.36 255 GLU B N 1
ATOM 6251 C CA . GLU B 1 255 ? -49.409 22.159 -72.059 1.00 6.64 255 GLU B CA 1
ATOM 6252 C C . GLU B 1 255 ? -49.364 21.863 -70.564 1.00 6.28 255 GLU B C 1
ATOM 6253 O O . GLU B 1 255 ? -48.686 22.581 -69.810 1.00 6.78 255 GLU B O 1
ATOM 6259 N N . ILE B 1 256 ? -50.103 20.836 -70.144 1.00 6.34 256 ILE B N 1
ATOM 6260 C CA . ILE B 1 256 ? -50.222 20.472 -68.747 1.00 7.13 256 ILE B CA 1
ATOM 6261 C C . ILE B 1 256 ? -49.816 19.031 -68.483 1.00 7.29 256 ILE B C 1
ATOM 6262 O O . ILE B 1 256 ? -50.018 18.152 -69.329 1.00 8.07 256 ILE B O 1
ATOM 6267 N N . THR B 1 257 ? -49.284 18.799 -67.291 1.00 7.42 257 THR B N 1
ATOM 6268 C CA . THR B 1 257 ? -49.029 17.448 -66.801 1.00 8.62 257 THR B CA 1
ATOM 6269 C C . THR B 1 257 ? -49.880 17.236 -65.563 1.00 9.31 257 THR B C 1
ATOM 6270 O O . THR B 1 257 ? -49.835 18.027 -64.611 1.00 9.25 257 THR B O 1
ATOM 6274 N N . SER B 1 258 ? -50.705 16.194 -65.614 1.00 9.96 258 SER B N 1
ATOM 6275 C CA . SER B 1 258 ? -51.627 15.868 -64.539 1.00 11.62 258 SER B CA 1
ATOM 6276 C C . SER B 1 258 ? -50.978 14.938 -63.524 1.00 11.85 258 SER B C 1
ATOM 6277 O O . SER B 1 258 ? -49.869 14.440 -63.747 1.00 12.19 258 SER B O 1
ATOM 6280 N N . ALA B 1 259 ? -51.669 14.714 -62.404 1.00 12.90 259 ALA B N 1
ATOM 6281 C CA . ALA B 1 259 ? -51.128 13.913 -61.305 1.00 14.37 259 ALA B CA 1
ATOM 6282 C C . ALA B 1 259 ? -50.776 12.485 -61.728 1.00 14.95 259 ALA B C 1
ATOM 6283 O O . ALA B 1 259 ? -49.840 11.893 -61.188 1.00 16.11 259 ALA B O 1
ATOM 6285 N N . ASP B 1 260 ? -51.517 11.950 -62.700 1.00 15.33 260 ASP B N 1
ATOM 6286 C CA . ASP B 1 260 ? -51.263 10.608 -63.227 1.00 15.94 260 ASP B CA 1
ATOM 6287 C C . ASP B 1 260 ? -50.134 10.552 -64.261 1.00 15.51 260 ASP B C 1
ATOM 6288 O O . ASP B 1 260 ? -49.874 9.499 -64.844 1.00 16.19 260 ASP B O 1
ATOM 6293 N N . GLY B 1 261 ? -49.469 11.683 -64.481 1.00 14.69 261 GLY B N 1
ATOM 6294 C CA . GLY B 1 261 ? -48.356 11.755 -65.411 1.00 13.77 261 GLY B CA 1
ATOM 6295 C C . GLY B 1 261 ? -48.731 12.034 -66.853 1.00 12.69 261 GLY B C 1
ATOM 6296 O O . GLY B 1 261 ? -47.843 12.212 -67.689 1.00 13.48 261 GLY B O 1
ATOM 6297 N N . LYS B 1 262 ? -50.025 12.086 -67.164 1.00 12.03 262 LYS B N 1
ATOM 6298 C CA . LYS B 1 262 ? -50.447 12.350 -68.537 1.00 12.22 262 LYS B CA 1
ATOM 6299 C C . LYS B 1 262 ? -50.165 13.794 -68.933 1.00 10.81 262 LYS B C 1
ATOM 6300 O O . LYS B 1 262 ? -50.434 14.726 -68.163 1.00 10.63 262 LYS B O 1
ATOM 6306 N N . VAL B 1 263 ? -49.608 13.967 -70.125 1.00 10.21 263 VAL B N 1
ATOM 6307 C CA . VAL B 1 263 ? -49.278 15.285 -70.658 1.00 9.86 263 VAL B CA 1
ATOM 6308 C C . VAL B 1 263 ? -50.261 15.592 -71.767 1.00 8.99 263 VAL B C 1
ATOM 6309 O O . VAL B 1 263 ? -50.361 14.847 -72.750 1.00 9.33 263 VAL B O 1
ATOM 6313 N N . THR B 1 264 ? -51.011 16.673 -71.596 1.00 8.31 264 THR B N 1
ATOM 6314 C CA . THR B 1 264 ? -52.088 17.002 -72.509 1.00 8.39 264 THR B CA 1
ATOM 6315 C C . THR B 1 264 ? -52.109 18.510 -72.718 1.00 7.93 264 THR B C 1
ATOM 6316 O O . THR B 1 264 ? -51.231 19.237 -72.227 1.00 7.54 264 THR B O 1
ATOM 6320 N N . ARG B 1 265 ? -53.114 18.976 -73.448 1.00 8.88 265 ARG B N 1
ATOM 6321 C CA . ARG B 1 265 ? -53.231 20.387 -73.783 1.00 9.10 265 ARG B CA 1
ATOM 6322 C C . ARG B 1 265 ? -54.593 20.940 -73.422 1.00 9.04 265 ARG B C 1
ATOM 6323 O O . ARG B 1 265 ? -55.610 20.212 -73.427 1.00 10.22 265 ARG B O 1
ATOM 6331 N N . VAL B 1 266 ? -54.609 22.222 -73.081 1.00 8.34 266 VAL B N 1
ATOM 6332 C CA . VAL B 1 266 ? -55.839 23.001 -72.987 1.00 8.38 266 VAL B CA 1
ATOM 6333 C C . VAL B 1 266 ? -55.621 24.240 -73.861 1.00 8.26 266 VAL B C 1
ATOM 6334 O O . VAL B 1 266 ? -54.472 24.672 -74.069 1.00 8.35 266 VAL B O 1
ATOM 6338 N N . HIS B 1 267 ? -56.708 24.792 -74.397 1.00 8.49 267 HIS B N 1
ATOM 6339 C CA . HIS B 1 267 ? -56.646 25.848 -75.400 1.00 8.36 267 HIS B CA 1
ATOM 6340 C C . HIS B 1 267 ? -57.395 27.077 -74.938 1.00 7.71 267 HIS B C 1
ATOM 6341 O O . HIS B 1 267 ? -58.415 26.972 -74.246 1.00 8.10 267 HIS B O 1
ATOM 6348 N N . ALA B 1 268 ? -56.877 28.240 -75.317 1.00 7.58 268 ALA B N 1
ATOM 6349 C CA . ALA B 1 268 ? -57.511 29.512 -74.986 1.00 7.92 268 ALA B CA 1
ATOM 6350 C C . ALA B 1 268 ? -57.936 30.231 -76.250 1.00 8.01 268 ALA B C 1
ATOM 6351 O O . ALA B 1 268 ? -57.116 30.472 -77.138 1.00 8.96 268 ALA B O 1
ATOM 6353 N N . LYS B 1 269 ? -59.213 30.603 -76.328 1.00 7.78 269 LYS B N 1
ATOM 6354 C CA . LYS B 1 269 ? -59.714 31.351 -77.482 1.00 9.03 269 LYS B CA 1
ATOM 6355 C C . LYS B 1 269 ? -59.272 32.807 -77.446 1.00 8.48 269 LYS B C 1
ATOM 6356 O O . LYS B 1 269 ? -59.063 33.416 -78.495 1.00 9.68 269 LYS B O 1
ATOM 6362 N N . LYS B 1 270 ? -59.149 33.363 -76.241 1.00 7.51 270 LYS B N 1
ATOM 6363 C CA . LYS B 1 270 ? -58.823 34.774 -76.094 1.00 7.50 270 LYS B CA 1
ATOM 6364 C C . LYS B 1 270 ? -57.391 34.976 -75.596 1.00 6.92 270 LYS B C 1
ATOM 6365 O O . LYS B 1 270 ? -56.527 35.350 -76.380 1.00 7.61 270 LYS B O 1
ATOM 6371 N N . GLU B 1 271 ? -57.125 34.707 -74.318 1.00 6.51 271 GLU B N 1
ATOM 6372 C CA . GLU B 1 271 ? -55.804 34.990 -73.740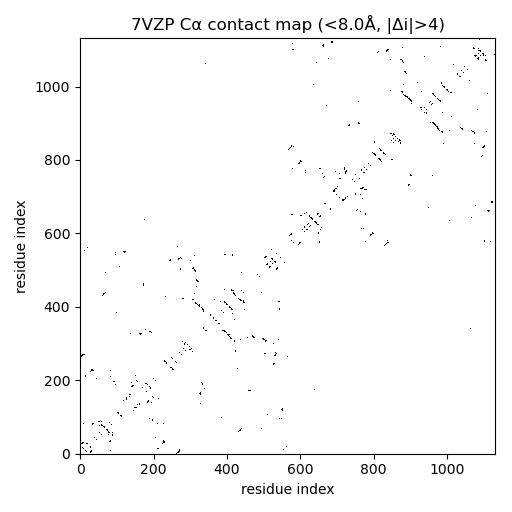 1.00 6.61 271 GLU B CA 1
ATOM 6373 C C . GLU B 1 271 ? -55.390 33.945 -72.730 1.00 6.43 271 GLU B C 1
ATOM 6374 O O . GLU B 1 271 ? -56.221 33.269 -72.121 1.00 6.83 271 GLU B O 1
ATOM 6380 N N . VAL B 1 272 ? -54.074 33.844 -72.561 1.00 6.24 272 VAL B N 1
ATOM 6381 C CA . VAL B 1 272 ? -53.459 33.077 -71.475 1.00 6.31 272 VAL B CA 1
ATOM 6382 C C . VAL B 1 272 ? -52.870 34.063 -70.474 1.00 5.79 272 VAL B C 1
ATOM 6383 O O . VAL B 1 272 ? -52.094 34.960 -70.847 1.00 5.96 272 VAL B O 1
ATOM 6387 N N . ILE B 1 273 ? -53.260 33.900 -69.218 1.00 5.52 273 ILE B N 1
ATOM 6388 C CA . ILE B 1 273 ? -52.789 34.742 -68.125 1.00 6.02 273 ILE B CA 1
ATOM 6389 C C . ILE B 1 273 ? -51.889 33.890 -67.251 1.00 5.73 273 ILE B C 1
ATOM 6390 O O . ILE B 1 273 ? -52.325 32.874 -66.707 1.00 6.29 273 ILE B O 1
ATOM 6395 N N . ILE B 1 274 ? -50.633 34.305 -67.116 1.00 5.18 274 ILE B N 1
ATOM 6396 C CA . ILE B 1 274 ? -49.664 33.564 -66.321 1.00 5.55 274 ILE B CA 1
ATOM 6397 C C . ILE B 1 274 ? -49.535 34.212 -64.949 1.00 5.17 274 ILE B C 1
ATOM 6398 O O . ILE B 1 274 ? -49.147 35.382 -64.843 1.00 5.51 274 ILE B O 1
ATOM 6403 N N . SER B 1 275 ? -49.868 33.441 -63.921 1.00 4.93 275 SER B N 1
ATOM 6404 C CA . SER B 1 275 ? -49.930 33.903 -62.535 1.00 5.01 275 SER B CA 1
ATOM 6405 C C . SER B 1 275 ? -49.283 32.878 -61.604 1.00 5.14 275 SER B C 1
ATOM 6406 O O . SER B 1 275 ? -49.784 32.600 -60.516 1.00 5.43 275 SER B O 1
ATOM 6409 N N . ALA B 1 276 ? -48.165 32.311 -62.056 1.00 4.78 276 ALA B N 1
ATOM 6410 C CA . ALA B 1 276 ? -47.517 31.215 -61.333 1.00 5.50 276 ALA B CA 1
ATOM 6411 C C . ALA B 1 276 ? -46.532 31.674 -60.255 1.00 5.72 276 ALA B C 1
ATOM 6412 O O . ALA B 1 276 ? -45.900 30.843 -59.602 1.00 6.23 276 ALA B O 1
ATOM 6414 N N . GLY B 1 277 ? -46.437 32.981 -60.047 1.00 5.87 277 GLY B N 1
ATOM 6415 C CA . GLY B 1 277 ? -45.510 33.532 -59.070 1.00 6.18 277 GLY B CA 1
ATOM 6416 C C . GLY B 1 277 ? -44.216 34.014 -59.712 1.00 5.33 277 GLY B C 1
ATOM 6417 O O . GLY B 1 277 ? -43.825 33.541 -60.793 1.00 5.39 277 GLY B O 1
ATOM 6418 N N . ALA B 1 278 ? -43.528 34.923 -59.020 1.00 5.49 278 ALA B N 1
ATOM 6419 C CA . ALA B 1 278 ? -42.292 35.505 -59.534 1.00 5.48 278 ALA B CA 1
ATOM 6420 C C . ALA B 1 278 ? -41.191 34.481 -59.791 1.00 5.02 278 ALA B C 1
ATOM 6421 O O . ALA B 1 278 ? -40.272 34.755 -60.570 1.00 5.92 278 ALA B O 1
ATOM 6423 N N . LEU B 1 279 ? -41.260 33.330 -59.123 1.00 5.40 279 LEU B N 1
ATOM 6424 C CA . LEU B 1 279 ? -40.238 32.295 -59.277 1.00 5.77 279 LEU B CA 1
ATOM 6425 C C . LEU B 1 279 ? -40.658 31.173 -60.230 1.00 5.96 279 LEU B C 1
ATOM 6426 O O . LEU B 1 279 ? -39.940 30.186 -60.373 1.00 6.05 279 LEU B O 1
ATOM 6431 N N . ARG B 1 280 ? -41.806 31.333 -60.890 1.00 6.02 280 ARG B N 1
ATOM 6432 C CA . ARG B 1 280 ? -42.268 30.347 -61.876 1.00 6.17 280 ARG B CA 1
ATOM 6433 C C . ARG B 1 280 ? -42.735 30.939 -63.204 1.00 6.02 280 ARG B C 1
ATOM 6434 O O . ARG B 1 280 ? -42.436 30.378 -64.252 1.00 6.24 280 ARG B O 1
ATOM 6442 N N . SER B 1 281 ? -43.470 32.053 -63.170 1.00 5.75 281 SER B N 1
ATOM 6443 C CA . SER B 1 281 ? -43.931 32.678 -64.416 1.00 5.47 281 SER B CA 1
ATOM 6444 C C . SER B 1 281 ? -42.818 32.891 -65.454 1.00 5.46 281 SER B C 1
ATOM 6445 O O . SER B 1 281 ? -43.017 32.554 -66.625 1.00 5.49 281 SER B O 1
ATOM 6448 N N . PRO B 1 282 ? -41.655 33.460 -65.060 1.00 5.95 282 PRO B N 1
ATOM 6449 C CA . PRO B 1 282 ? -40.618 33.635 -66.088 1.00 6.21 282 PRO B CA 1
ATOM 6450 C C . PRO B 1 282 ? -40.089 32.317 -66.674 1.00 6.08 282 PRO B C 1
ATOM 6451 O O . PRO B 1 282 ? -39.685 32.272 -67.835 1.00 6.38 282 PRO B O 1
ATOM 6455 N N . LEU B 1 283 ? -40.106 31.255 -65.876 1.00 6.32 283 LEU B N 1
ATOM 6456 C CA . LEU B 1 283 ? -39.665 29.942 -66.338 1.00 6.20 283 LEU B CA 1
ATOM 6457 C C . LEU B 1 283 ? -40.640 29.367 -67.352 1.00 5.92 283 LEU B C 1
ATOM 6458 O O . LEU B 1 283 ? -40.233 28.753 -68.327 1.00 6.26 283 LEU B O 1
ATOM 6463 N N . ILE B 1 284 ? -41.937 29.540 -67.099 1.00 5.56 284 ILE B N 1
ATOM 6464 C CA . ILE B 1 284 ? -42.963 29.136 -68.065 1.00 5.89 284 ILE B CA 1
ATOM 6465 C C . ILE B 1 284 ? -42.744 29.868 -69.387 1.00 5.57 284 ILE B C 1
ATOM 6466 O O . ILE B 1 284 ? -42.797 29.259 -70.451 1.00 5.95 284 ILE B O 1
ATOM 6471 N N . LEU B 1 285 ? -42.459 31.166 -69.325 1.00 5.63 285 LEU B N 1
ATOM 6472 C CA . LEU B 1 285 ? -42.140 31.920 -70.537 1.00 5.59 285 LEU B CA 1
ATOM 6473 C C . LEU B 1 285 ? -40.929 31.336 -71.271 1.00 5.51 285 LEU B C 1
ATOM 6474 O O . LEU B 1 285 ? -40.991 31.104 -72.479 1.00 5.45 285 LEU B O 1
ATOM 6479 N N . GLU B 1 286 ? -39.841 31.088 -70.542 1.00 5.49 286 GLU B N 1
ATOM 6480 C CA . GLU B 1 286 ? -38.630 30.522 -71.145 1.00 5.48 286 GLU B CA 1
ATOM 6481 C C . GLU B 1 286 ? -38.906 29.182 -71.823 1.00 5.24 286 GLU B C 1
ATOM 6482 O O . GLU B 1 286 ? -38.506 28.962 -72.966 1.00 5.88 286 GLU B O 1
ATOM 6488 N N . LEU B 1 287 ? -39.620 28.293 -71.144 1.00 5.50 287 LEU B N 1
ATOM 6489 C CA . LEU B 1 287 ? -39.950 27.001 -71.753 1.00 6.30 287 LEU B CA 1
ATOM 6490 C C . LEU B 1 287 ? -40.876 27.118 -72.966 1.00 6.34 287 LEU B C 1
ATOM 6491 O O . LEU B 1 287 ? -40.929 26.215 -73.805 1.00 6.43 287 LEU B O 1
ATOM 6496 N N . SER B 1 288 ? -41.593 28.237 -73.047 1.00 6.30 288 SER B N 1
ATOM 6497 C CA . SER B 1 288 ? -42.442 28.553 -74.190 1.00 6.42 288 SER B CA 1
ATOM 6498 C C . SER B 1 288 ? -41.690 29.249 -75.317 1.00 6.98 288 SER B C 1
ATOM 6499 O O . SER B 1 288 ? -42.288 29.628 -76.321 1.00 8.08 288 SER B O 1
ATOM 6502 N N . GLY B 1 289 ? -40.388 29.459 -75.161 1.00 6.53 289 GLY B N 1
ATOM 6503 C CA . GLY B 1 289 ? -39.619 30.148 -76.178 1.00 6.54 289 GLY B CA 1
ATOM 6504 C C . GLY B 1 289 ? -39.667 31.664 -76.092 1.00 5.77 289 GLY B C 1
ATOM 6505 O O . GLY B 1 289 ? -39.344 32.334 -77.076 1.00 7.01 289 GLY B O 1
ATOM 6506 N N . VAL B 1 290 ? -40.003 32.208 -74.923 1.00 5.75 290 VAL B N 1
ATOM 6507 C CA . VAL B 1 290 ? -39.999 33.657 -74.725 1.00 5.83 290 VAL B CA 1
ATOM 6508 C C . VAL B 1 290 ? -38.927 33.967 -73.684 1.00 5.40 290 VAL B C 1
ATOM 6509 O O . VAL B 1 290 ? -39.067 33.644 -72.507 1.00 5.87 290 VAL B O 1
ATOM 6513 N N . GLY B 1 291 ? -37.829 34.570 -74.130 1.00 5.97 291 GLY B N 1
ATOM 6514 C CA . GLY B 1 291 ? -36.717 34.834 -73.227 1.00 6.49 291 GLY B CA 1
ATOM 6515 C C . GLY B 1 291 ? -35.438 35.136 -73.962 1.00 6.11 291 GLY B C 1
ATOM 6516 O O . GLY B 1 291 ? -35.449 35.505 -75.141 1.00 6.62 291 GLY B O 1
ATOM 6517 N N . ASN B 1 292 ? -34.328 34.981 -73.251 1.00 6.21 292 ASN B N 1
ATOM 6518 C CA . ASN B 1 292 ? -33.007 35.236 -73.806 1.00 6.96 292 ASN B CA 1
ATOM 6519 C C . ASN B 1 292 ? -32.614 34.101 -74.750 1.00 6.85 292 ASN B C 1
ATOM 6520 O O . ASN B 1 292 ? -32.459 32.970 -74.297 1.00 7.06 292 ASN B O 1
ATOM 6525 N N . PRO B 1 293 ? -32.458 34.398 -76.061 1.00 7.28 293 PRO B N 1
ATOM 6526 C CA . PRO B 1 293 ? -32.068 33.349 -77.008 1.00 8.21 293 PRO B CA 1
ATOM 6527 C C . PRO B 1 293 ? -30.833 32.533 -76.606 1.00 8.35 293 PRO B C 1
ATOM 6528 O O . PRO B 1 293 ? -30.760 31.353 -76.934 1.00 8.99 293 PRO B O 1
ATOM 6532 N N . THR B 1 294 ? -29.864 33.138 -75.924 1.00 8.92 294 THR B N 1
ATOM 6533 C CA . THR B 1 294 ? -28.675 32.398 -75.475 1.00 9.69 294 THR B CA 1
ATOM 6534 C C . THR B 1 294 ? -29.052 31.239 -74.549 1.00 8.92 294 THR B C 1
ATOM 6535 O O . THR B 1 294 ? -28.538 30.124 -74.670 1.00 9.54 294 THR B O 1
ATOM 6539 N N . ILE B 1 295 ? -29.946 31.524 -73.606 1.00 8.27 295 ILE B N 1
ATOM 6540 C CA . ILE B 1 295 ? -30.374 30.554 -72.618 1.00 8.35 295 ILE B CA 1
ATOM 6541 C C . ILE B 1 295 ? -31.291 29.519 -73.257 1.00 8.31 295 ILE B C 1
ATOM 6542 O O . ILE B 1 295 ? -31.191 28.321 -72.986 1.00 8.58 295 ILE B O 1
ATOM 6547 N N . LEU B 1 296 ? -32.180 29.984 -74.122 1.00 7.96 296 LEU B N 1
ATOM 6548 C CA . LEU B 1 296 ? -33.089 29.079 -74.809 1.00 8.51 296 LEU B CA 1
ATOM 6549 C C . LEU B 1 296 ? -32.307 28.111 -75.704 1.00 8.66 296 LEU B C 1
ATOM 6550 O O . LEU B 1 296 ? -32.539 26.897 -75.667 1.00 8.69 296 LEU B O 1
ATOM 6555 N N . LYS B 1 297 ? -31.375 28.642 -76.487 1.00 9.56 297 LYS B N 1
ATOM 6556 C CA . LYS B 1 297 ? -30.560 27.808 -77.378 1.00 11.07 297 LYS B CA 1
ATOM 6557 C C . LYS B 1 297 ? -29.738 26.754 -76.627 1.00 11.16 297 LYS B C 1
ATOM 6558 O O . LYS B 1 297 ? -29.625 25.608 -77.070 1.00 11.27 297 LYS B O 1
ATOM 6564 N N . LYS B 1 298 ? -29.197 27.125 -75.477 1.00 11.14 298 LYS B N 1
ATOM 6565 C CA . LYS B 1 298 ? -28.431 26.193 -74.656 1.00 12.25 298 LYS B CA 1
ATOM 6566 C C . LYS B 1 298 ? -29.277 24.991 -74.265 1.00 11.60 298 LYS B C 1
ATOM 6567 O O . LYS B 1 298 ? -28.758 23.892 -74.047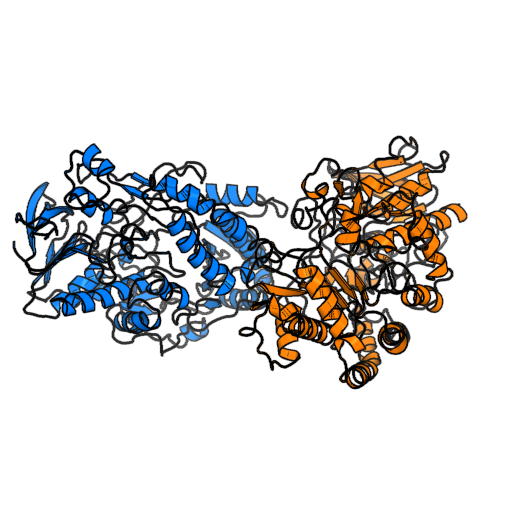 1.00 12.44 298 LYS B O 1
ATOM 6573 N N . ASN B 1 299 ? -30.586 25.219 -74.176 1.00 10.36 299 ASN B N 1
ATOM 6574 C CA . ASN B 1 299 ? -31.541 24.204 -73.769 1.00 10.33 299 ASN B CA 1
ATOM 6575 C C . ASN B 1 299 ? -32.365 23.653 -74.927 1.00 10.07 299 ASN B C 1
ATOM 6576 O O . ASN B 1 299 ? -33.401 23.009 -74.709 1.00 9.89 299 ASN B O 1
ATOM 6581 N N . ASN B 1 300 ? -31.888 23.887 -76.147 1.00 9.72 300 ASN B N 1
ATOM 6582 C CA . ASN B 1 300 ? -32.517 23.363 -77.361 1.00 10.21 300 ASN B CA 1
ATOM 6583 C C . ASN B 1 300 ? -33.958 23.852 -77.538 1.00 10.01 300 ASN B C 1
ATOM 6584 O O . ASN B 1 300 ? -34.800 23.118 -78.054 1.00 11.40 300 ASN B O 1
ATOM 6589 N N . ILE B 1 301 ? -34.237 25.086 -77.107 1.00 9.26 301 ILE B N 1
ATOM 6590 C CA . ILE B 1 301 ? -35.549 25.721 -77.275 1.00 9.27 301 ILE B CA 1
ATOM 6591 C C . ILE B 1 301 ? -35.403 26.822 -78.337 1.00 9.05 301 ILE B C 1
ATOM 6592 O O . ILE B 1 301 ? -34.535 27.699 -78.231 1.00 9.54 301 ILE B O 1
ATOM 6597 N N . THR B 1 302 ? -36.247 26.778 -79.371 1.00 9.56 302 THR B N 1
ATOM 6598 C CA . THR B 1 302 ? -36.240 27.820 -80.391 1.00 10.90 302 THR B CA 1
ATOM 6599 C C . THR B 1 302 ? -36.972 29.051 -79.852 1.00 10.16 302 THR B C 1
ATOM 6600 O O . THR B 1 302 ? -38.090 28.935 -79.363 1.00 10.24 302 THR B O 1
ATOM 6604 N N . PRO B 1 303 ? -36.347 30.240 -79.944 1.00 9.93 303 PRO B N 1
ATOM 6605 C CA . PRO B 1 303 ? -37.076 31.416 -79.482 1.00 10.21 303 PRO B CA 1
ATOM 6606 C C . PRO B 1 303 ? -38.290 31.718 -80.355 1.00 9.53 303 PRO B C 1
ATOM 6607 O O . PRO B 1 303 ? -38.206 31.735 -81.596 1.00 10.68 303 PRO B O 1
ATOM 6611 N N . ARG B 1 304 ? -39.423 31.906 -79.698 1.00 9.03 304 ARG B N 1
ATOM 6612 C CA . ARG B 1 304 ? -40.597 32.466 -80.337 1.00 8.82 304 ARG B CA 1
ATOM 6613 C C . ARG B 1 304 ? -40.557 33.989 -80.237 1.00 8.24 304 ARG B C 1
ATOM 6614 O O . ARG B 1 304 ? -41.002 34.678 -81.156 1.00 8.55 304 ARG B O 1
ATOM 6622 N N . VAL B 1 305 ? -40.057 34.495 -79.105 1.00 7.30 305 VAL B N 1
ATOM 6623 C CA . VAL B 1 305 ? -39.864 35.923 -78.875 1.00 7.63 305 VAL B CA 1
ATOM 6624 C C . VAL B 1 305 ? -38.508 36.130 -78.205 1.00 6.98 305 VAL B C 1
ATOM 6625 O O . VAL B 1 305 ? -38.224 35.503 -77.181 1.00 7.40 305 VAL B O 1
ATOM 6629 N N . ASP B 1 306 ? -37.695 37.000 -78.799 1.00 7.38 306 ASP B N 1
ATOM 6630 C CA . ASP B 1 306 ? -36.399 37.396 -78.262 1.00 7.86 306 ASP B CA 1
ATOM 6631 C C . ASP B 1 306 ? -36.657 38.491 -77.228 1.00 7.07 306 ASP B C 1
ATOM 6632 O O . ASP B 1 306 ? -36.922 39.636 -77.580 1.00 7.69 306 ASP B O 1
ATOM 6637 N N . LEU B 1 307 ? -36.634 38.107 -75.955 1.00 6.70 307 LEU B N 1
ATOM 6638 C CA . LEU B 1 307 ? -36.997 38.992 -74.853 1.00 6.54 307 LEU B CA 1
ATOM 6639 C C . LEU B 1 307 ? -36.062 38.662 -73.688 1.00 6.20 307 LEU B C 1
ATOM 6640 O O . LEU B 1 307 ? -36.420 37.958 -72.751 1.00 6.11 307 LEU B O 1
ATOM 6645 N N . PRO B 1 308 ? -34.816 39.158 -73.775 1.00 6.85 308 PRO B N 1
ATOM 6646 C CA . PRO B 1 308 ? -33.757 38.593 -72.932 1.00 6.98 308 PRO B CA 1
ATOM 6647 C C . PRO B 1 308 ? -33.771 39.004 -71.469 1.00 6.18 308 PRO B C 1
ATOM 6648 O O . PRO B 1 308 ? -32.978 38.483 -70.684 1.00 8.50 308 PRO B O 1
ATOM 6652 N N . THR B 1 309 ? -34.687 39.886 -71.081 1.00 6.06 309 THR B N 1
ATOM 6653 C CA . THR B 1 309 ? -34.838 40.234 -69.670 1.00 5.99 309 THR B CA 1
ATOM 6654 C C . THR B 1 309 ? -35.895 39.403 -68.931 1.00 5.46 309 THR B C 1
ATOM 6655 O O . THR B 1 309 ? -36.104 39.626 -67.745 1.00 6.02 309 THR B O 1
ATOM 6659 N N . VAL B 1 310 ? -36.510 38.421 -69.594 1.00 5.68 310 VAL B N 1
ATOM 6660 C CA . VAL B 1 310 ? -37.312 37.430 -68.864 1.00 5.86 310 VAL B CA 1
ATOM 6661 C C . VAL B 1 310 ? -36.393 36.774 -67.828 1.00 5.68 310 VAL B C 1
ATOM 6662 O O . VAL B 1 310 ? -35.324 36.261 -68.181 1.00 6.24 310 VAL B O 1
ATOM 6666 N N . GLY B 1 311 ? -36.792 36.801 -66.562 1.00 5.40 311 GLY B N 1
ATOM 6667 C CA . GLY B 1 311 ? -36.001 36.225 -65.482 1.00 5.59 311 GLY B CA 1
ATOM 6668 C C . GLY B 1 311 ? -34.958 37.159 -64.897 1.00 5.62 311 GLY B C 1
ATOM 6669 O O . GLY B 1 311 ? -34.414 36.866 -63.838 1.00 6.06 311 GLY B O 1
ATOM 6670 N N . GLU B 1 312 ? -34.683 38.271 -65.577 1.00 5.35 312 GLU B N 1
ATOM 6671 C CA . GLU B 1 312 ? -33.754 39.266 -65.041 1.00 5.51 312 GLU B CA 1
ATOM 6672 C C . GLU B 1 312 ? -34.512 40.237 -64.146 1.00 5.53 312 GLU B C 1
ATOM 6673 O O . GLU B 1 312 ? -35.745 40.163 -64.019 1.00 5.79 312 GLU B O 1
ATOM 6679 N N . ASN B 1 313 ? -33.772 41.139 -63.497 1.00 5.51 313 ASN B N 1
ATOM 6680 C CA . ASN B 1 313 ? -34.346 42.156 -62.629 1.00 6.03 313 ASN B CA 1
ATOM 6681 C C . ASN B 1 313 ? -35.063 41.620 -61.396 1.00 5.94 313 ASN B C 1
ATOM 6682 O O . ASN B 1 313 ? -35.916 42.301 -60.825 1.00 6.09 313 ASN B O 1
ATOM 6687 N N . LEU B 1 314 ? -34.682 40.416 -60.964 1.00 5.90 314 LEU B N 1
ATOM 6688 C CA A LEU B 1 314 ? -35.181 39.853 -59.721 0.63 5.95 314 LEU B CA 1
ATOM 6689 C CA B LEU B 1 314 ? -35.179 39.846 -59.714 0.37 6.19 314 LEU B CA 1
ATOM 6690 C C . LEU B 1 314 ? -34.713 40.711 -58.549 1.00 6.46 314 LEU B C 1
ATOM 6691 O O . LEU B 1 314 ? -33.504 40.950 -58.373 1.00 6.49 314 LEU B O 1
ATOM 6700 N N . GLN B 1 315 ? -35.665 41.181 -57.759 1.00 5.83 315 GLN B N 1
ATOM 6701 C CA . GLN B 1 315 ? -35.414 42.015 -56.595 1.00 6.53 315 GLN B CA 1
ATOM 6702 C C . GLN B 1 315 ? -36.108 41.373 -55.413 1.00 6.68 315 GLN B C 1
ATOM 6703 O O . GLN B 1 315 ? -37.313 41.099 -55.481 1.00 7.59 315 GLN B O 1
ATOM 6709 N N . ASP B 1 316 ? -35.374 41.135 -54.327 1.00 6.46 316 ASP B N 1
ATOM 6710 C CA . ASP B 1 316 ? -35.963 40.585 -53.107 1.00 6.57 316 ASP B CA 1
ATOM 6711 C C . ASP B 1 316 ? -35.361 41.310 -51.911 1.00 6.34 316 ASP B C 1
ATOM 6712 O O . ASP B 1 316 ? -34.361 42.037 -52.048 1.00 7.17 316 ASP B O 1
ATOM 6717 N N . GLN B 1 317 ? -35.976 41.138 -50.754 1.00 6.79 317 GLN B N 1
ATOM 6718 C CA . GLN B 1 317 ? -35.480 41.682 -49.502 1.00 6.56 317 GLN B CA 1
ATOM 6719 C C . GLN B 1 317 ? -34.996 40.523 -48.644 1.00 6.74 317 GLN B C 1
ATOM 6720 O O . GLN B 1 317 ? -35.372 39.365 -48.875 1.00 6.62 317 GLN B O 1
ATOM 6726 N N . PHE B 1 318 ? -34.175 40.848 -47.648 1.00 6.73 318 PHE B N 1
ATOM 6727 C CA . PHE B 1 318 ? -33.760 39.864 -46.654 1.00 6.37 318 PHE B CA 1
ATOM 6728 C C . PHE B 1 318 ? -34.082 40.373 -45.276 1.00 6.77 318 PHE B C 1
ATOM 6729 O O . PHE B 1 318 ? -33.985 41.572 -45.006 1.00 6.72 318 PHE B O 1
ATOM 6737 N N . ASN B 1 319 ? -34.503 39.467 -44.408 1.00 6.93 319 ASN B N 1
ATOM 6738 C CA . ASN B 1 319 ? -34.823 39.874 -43.058 1.00 7.70 319 ASN B CA 1
ATOM 6739 C C . ASN B 1 319 ? -33.909 39.233 -42.015 1.00 7.44 319 ASN B C 1
ATOM 6740 O O . ASN B 1 319 ? -33.235 38.229 -42.264 1.00 8.60 319 ASN B O 1
ATOM 6745 N N . ASN B 1 320 ? -33.875 39.868 -40.861 1.00 7.40 320 ASN B N 1
ATOM 6746 C CA . ASN B 1 320 ? -33.141 39.379 -39.712 1.00 7.66 320 ASN B CA 1
ATOM 6747 C C . ASN B 1 320 ? -34.034 39.510 -38.499 1.00 8.24 320 ASN B C 1
ATOM 6748 O O . ASN B 1 320 ? -35.082 40.164 -38.536 1.00 8.16 320 ASN B O 1
ATOM 6753 N N . GLY B 1 321 ? -33.621 38.853 -37.422 1.00 9.17 321 GLY B N 1
ATOM 6754 C CA . GLY B 1 321 ? -34.369 38.854 -36.180 1.00 9.70 321 GLY B CA 1
ATOM 6755 C C . GLY B 1 321 ? -33.500 39.253 -35.007 1.00 9.75 321 GLY B C 1
ATOM 6756 O O . GLY B 1 321 ? -32.314 38.915 -34.953 1.00 11.35 321 GLY B O 1
ATOM 6757 N N . MET B 1 322 ? -34.088 40.005 -34.092 1.00 9.20 322 MET B N 1
ATOM 6758 C CA . MET B 1 322 ? -33.476 40.308 -32.807 1.00 9.44 322 MET B CA 1
ATOM 6759 C C . MET B 1 322 ? -34.469 39.926 -31.718 1.00 9.54 322 MET B C 1
ATOM 6760 O O . MET B 1 322 ? -35.636 39.615 -31.997 1.00 9.29 322 MET B O 1
ATOM 6765 N N . ALA B 1 323 ? -34.004 39.929 -30.472 1.00 10.10 323 ALA B N 1
ATOM 6766 C CA . ALA B 1 323 ? -34.842 39.499 -29.364 1.00 11.01 323 ALA B CA 1
ATOM 6767 C C . ALA B 1 323 ? -34.348 40.079 -28.058 1.00 11.31 323 ALA B C 1
ATOM 6768 O O . ALA B 1 323 ? -33.164 40.395 -27.908 1.00 11.02 323 ALA B O 1
ATOM 6770 N N . GLY B 1 324 ? -35.282 40.236 -27.130 1.00 12.24 324 GLY B N 1
ATOM 6771 C CA . GLY B 1 324 ? -34.977 40.650 -25.769 1.00 13.03 324 GLY B CA 1
ATOM 6772 C C . GLY B 1 324 ? -35.726 39.811 -24.754 1.00 13.81 324 GLY B C 1
ATOM 6773 O O . GLY B 1 324 ? -36.623 39.033 -25.098 1.00 13.69 324 GLY B O 1
ATOM 6774 N N . GLU B 1 325 ? -35.352 39.988 -23.491 1.00 14.23 325 GLU B N 1
ATOM 6775 C CA . GLU B 1 325 ? -35.965 39.296 -22.368 1.00 15.73 325 GLU B CA 1
ATOM 6776 C C . GLU B 1 325 ? -36.453 40.343 -21.379 1.00 15.36 325 GLU B C 1
ATOM 6777 O O . GLU B 1 325 ? -35.706 41.256 -21.013 1.00 15.10 325 GLU B O 1
ATOM 6783 N N . GLY B 1 326 ? -37.706 40.212 -20.953 1.00 15.48 326 GLY B N 1
ATOM 6784 C CA . GLY B 1 326 ? -38.268 41.116 -19.965 1.00 15.93 326 GLY B CA 1
ATOM 6785 C C . GLY B 1 326 ? -37.917 40.709 -18.546 1.00 16.23 326 GLY B C 1
ATOM 6786 O O . GLY B 1 326 ? -37.561 39.556 -18.283 1.00 16.49 326 GLY B O 1
ATOM 6787 N N . TYR B 1 327 ? -38.012 41.667 -17.630 1.00 16.81 327 TYR B N 1
ATOM 6788 C CA . TYR B 1 327 ? -37.941 41.370 -16.197 1.00 17.54 327 TYR B CA 1
ATOM 6789 C C . TYR B 1 327 ? -39.099 40.456 -15.809 1.00 18.08 327 TYR B C 1
ATOM 6790 O O . TYR B 1 327 ? -38.944 39.559 -14.974 1.00 18.99 327 TYR B O 1
ATOM 6799 N N . GLY B 1 328 ? -40.253 40.692 -16.433 1.00 18.10 328 GLY B N 1
ATOM 6800 C CA . GLY B 1 328 ? -41.451 39.885 -16.235 1.00 17.69 328 GLY B CA 1
ATOM 6801 C C . GLY B 1 328 ? -42.198 39.663 -17.541 1.00 17.57 328 GLY B C 1
ATOM 6802 O O . GLY B 1 328 ? -41.646 39.865 -18.628 1.00 17.96 328 GLY B O 1
ATOM 6803 N N . VAL B 1 329 ? -43.461 39.259 -17.428 1.00 17.21 329 VAL B N 1
ATOM 6804 C CA . VAL B 1 329 ? -44.293 38.911 -18.584 1.00 17.03 329 VAL B CA 1
ATOM 6805 C C . VAL B 1 329 ? -44.535 40.122 -19.484 1.00 16.46 329 VAL B C 1
ATOM 6806 O O . VAL B 1 329 ? -44.868 41.208 -19.011 1.00 16.06 329 VAL B O 1
ATOM 6810 N N . LEU B 1 330 ? -44.354 39.915 -20.783 1.00 15.70 330 LEU B N 1
ATOM 6811 C CA . LEU B 1 330 ? -44.601 40.953 -21.774 1.00 15.22 330 LEU B CA 1
ATOM 6812 C C . LEU B 1 330 ? -45.833 40.587 -22.583 1.00 15.08 330 LEU B C 1
ATOM 6813 O O . LEU B 1 330 ? -46.015 39.426 -22.984 1.00 15.48 330 LEU B O 1
ATOM 6818 N N . ALA B 1 331 ? -46.681 41.577 -22.819 1.00 14.87 331 ALA B N 1
ATOM 6819 C CA . ALA B 1 331 ? -47.939 41.340 -23.506 1.00 14.48 331 ALA B CA 1
ATOM 6820 C C . ALA B 1 331 ? -48.345 42.532 -24.350 1.00 14.11 331 ALA B C 1
ATOM 6821 O O . ALA B 1 331 ? -47.886 43.656 -24.130 1.00 13.86 331 ALA B O 1
ATOM 6823 N N . GLY B 1 332 ? -49.214 42.270 -25.319 1.00 13.65 332 GLY B N 1
ATOM 6824 C CA . GLY B 1 332 ? -49.790 43.315 -26.147 1.00 13.94 332 GLY B CA 1
ATOM 6825 C C . GLY B 1 332 ? -49.887 42.902 -27.598 1.00 13.95 332 GLY B C 1
ATOM 6826 O O . GLY B 1 332 ? -49.533 41.776 -27.972 1.00 15.56 332 GLY B O 1
ATOM 6827 N N . ALA B 1 333 ? -50.361 43.822 -28.422 1.00 13.83 333 ALA B N 1
ATOM 6828 C CA . ALA B 1 333 ? -50.492 43.555 -29.846 1.00 13.53 333 ALA B CA 1
ATOM 6829 C C . ALA B 1 333 ? -49.143 43.576 -30.551 1.00 12.57 333 ALA B C 1
ATOM 6830 O O . ALA B 1 333 ? -48.190 44.205 -30.082 1.00 12.47 333 ALA B O 1
ATOM 6832 N N . SER B 1 334 ? -49.068 42.877 -31.678 1.00 11.98 334 SER B N 1
ATOM 6833 C CA . SER B 1 334 ? -47.937 43.018 -32.581 1.00 10.89 334 SER B CA 1
ATOM 6834 C C . SER B 1 334 ? -47.964 44.402 -33.226 1.00 9.97 334 SER B C 1
ATOM 6835 O O . SER B 1 334 ? -49.027 44.924 -33.577 1.00 9.97 334 SER B O 1
ATOM 6838 N N . THR B 1 335 ? -46.775 44.976 -33.374 1.00 8.96 335 THR B N 1
ATOM 6839 C CA . THR B 1 335 ? -46.623 46.336 -33.866 1.00 9.28 335 THR B CA 1
ATOM 6840 C C . THR B 1 335 ? -45.745 46.351 -35.106 1.00 8.68 335 THR B C 1
ATOM 6841 O O . THR B 1 335 ? -44.875 45.492 -35.267 1.00 8.67 335 THR B O 1
ATOM 6845 N N . VAL B 1 336 ? -45.991 47.323 -35.982 1.00 8.02 336 VAL B N 1
ATOM 6846 C CA . VAL B 1 336 ? -45.077 47.624 -37.072 1.00 7.94 336 VAL B CA 1
ATOM 6847 C C . VAL B 1 336 ? -44.614 49.073 -36.991 1.00 7.65 336 VAL B C 1
ATOM 6848 O O . VAL B 1 336 ? -45.381 49.963 -36.614 1.00 7.82 336 VAL B O 1
ATOM 6852 N N . THR B 1 337 ? -43.350 49.296 -37.322 1.00 7.75 337 THR B N 1
ATOM 6853 C CA . THR B 1 337 ? -42.812 50.634 -37.487 1.00 7.80 337 THR B CA 1
ATOM 6854 C C . THR B 1 337 ? -42.159 50.725 -38.856 1.00 7.55 337 THR B C 1
ATOM 6855 O O . THR B 1 337 ? -41.396 49.836 -39.251 1.00 7.46 337 THR B O 1
ATOM 6859 N N . TYR B 1 338 ? -42.465 51.812 -39.562 1.00 6.96 338 TYR B N 1
ATOM 6860 C CA . TYR B 1 338 ? -41.922 52.127 -40.867 1.00 7.14 338 TYR B CA 1
ATOM 6861 C C . TYR B 1 338 ? -41.120 53.432 -40.746 1.00 7.36 338 TYR B C 1
ATOM 6862 O O . TYR B 1 338 ? -41.675 54.508 -40.914 1.00 8.36 338 TYR B O 1
ATOM 6871 N N . PRO B 1 339 ? -39.819 53.341 -40.409 1.00 7.46 339 PRO B N 1
ATOM 6872 C CA . PRO B 1 339 ? -38.986 54.540 -40.243 1.00 7.52 339 PRO B CA 1
ATOM 6873 C C . PRO B 1 339 ? -38.344 54.964 -41.565 1.00 7.54 339 PRO B C 1
ATOM 6874 O O . PRO B 1 339 ? -38.033 54.115 -42.411 1.00 7.24 339 PRO B O 1
ATOM 6878 N N . SER B 1 340 ? -38.155 56.267 -41.743 1.00 7.94 340 SER B N 1
ATOM 6879 C CA . SER B 1 340 ? -37.418 56.816 -42.879 1.00 8.42 340 SER B CA 1
ATOM 6880 C C . SER B 1 340 ? -35.908 56.722 -42.656 1.00 7.82 340 SER B C 1
ATOM 6881 O O . SER B 1 340 ? -35.452 56.361 -41.572 1.00 7.55 340 SER B O 1
ATOM 6884 N N . ILE B 1 341 ? -35.141 57.102 -43.671 1.00 8.20 341 ILE B N 1
ATOM 6885 C CA . ILE B 1 341 ? -33.686 57.086 -43.557 1.00 8.28 341 ILE B CA 1
ATOM 6886 C C . ILE B 1 341 ? -33.205 57.965 -42.388 1.00 8.20 341 ILE B C 1
ATOM 6887 O O . ILE B 1 341 ? -32.300 57.580 -41.649 1.00 8.60 341 ILE B O 1
ATOM 6892 N N . SER B 1 342 ? -33.826 59.126 -42.199 1.00 8.72 342 SER B N 1
ATOM 6893 C CA . SER B 1 342 ? -33.403 60.010 -41.115 1.00 9.76 342 SER B CA 1
ATOM 6894 C C . SER B 1 342 ? -33.845 59.510 -39.745 1.00 9.70 342 SER B C 1
ATOM 6895 O O . SER B 1 342 ? -33.144 59.729 -38.752 1.00 9.91 342 SER B O 1
ATOM 6898 N N . ASP B 1 343 ? -34.984 58.819 -39.677 1.00 9.14 343 ASP B N 1
ATOM 6899 C CA . ASP B 1 343 ? -35.384 58.176 -38.433 1.00 9.04 343 ASP B CA 1
ATOM 6900 C C . ASP B 1 343 ? -34.343 57.158 -37.981 1.00 9.10 343 ASP B C 1
ATOM 6901 O O . ASP B 1 343 ? -34.030 57.072 -36.791 1.00 10.05 343 ASP B O 1
ATOM 6906 N N . VAL B 1 344 ? -33.804 56.390 -38.929 1.00 8.63 344 VAL B N 1
ATOM 6907 C CA . VAL B 1 344 ? -32.859 55.328 -38.620 1.00 8.92 344 VAL B CA 1
ATOM 6908 C C . VAL B 1 344 ? -31.461 55.887 -38.342 1.00 9.11 344 VAL B C 1
ATOM 6909 O O . VAL B 1 344 ? -30.797 55.447 -37.400 1.00 9.24 344 VAL B O 1
ATOM 6913 N N . PHE B 1 345 ? -31.027 56.855 -39.146 1.00 9.15 345 PHE B N 1
ATOM 6914 C CA . PHE B 1 345 ? -29.633 57.308 -39.105 1.00 10.01 345 PHE B CA 1
ATOM 6915 C C . PHE B 1 345 ? -29.373 58.637 -38.404 1.00 10.92 345 PHE B C 1
ATOM 6916 O O . PHE B 1 345 ? -28.216 58.948 -38.092 1.00 11.51 345 PHE B O 1
ATOM 6924 N N . GLY B 1 346 ? -30.417 59.420 -38.158 1.00 10.68 346 GLY B N 1
ATOM 6925 C CA . GLY B 1 346 ? -30.248 60.692 -37.444 1.00 12.28 346 GLY B CA 1
ATOM 6926 C C . GLY B 1 346 ? -29.195 61.574 -38.099 1.00 12.73 346 GLY B C 1
ATOM 6927 O O . GLY B 1 346 ? -29.237 61.807 -39.306 1.00 12.87 346 GLY B O 1
ATOM 6928 N N . ASN B 1 347 ? -28.234 62.058 -37.308 1.00 13.62 347 ASN B N 1
ATOM 6929 C CA . ASN B 1 347 ? -27.192 62.962 -37.823 1.00 14.57 347 ASN B CA 1
ATOM 6930 C C . ASN B 1 347 ? -26.250 62.353 -38.849 1.00 14.74 347 ASN B C 1
ATOM 6931 O O . ASN B 1 347 ? -25.546 63.080 -39.559 1.00 15.54 347 ASN B O 1
ATOM 6936 N N . GLU B 1 348 ? -26.224 61.029 -38.923 1.00 14.29 348 GLU B N 1
ATOM 6937 C CA . GLU B 1 348 ? -25.385 60.343 -39.890 1.00 14.24 348 GLU B CA 1
ATOM 6938 C C . GLU B 1 348 ? -26.017 60.352 -41.289 1.00 12.71 348 GLU B C 1
ATOM 6939 O O . GLU B 1 348 ? -25.370 59.956 -42.260 1.00 12.52 348 GLU B O 1
ATOM 6945 N N . THR B 1 349 ? -27.271 60.801 -41.386 1.00 11.79 349 THR B N 1
ATOM 6946 C CA . THR B 1 349 ? -28.029 60.672 -42.637 1.00 11.05 349 THR B CA 1
ATOM 6947 C C . THR B 1 349 ? -27.317 61.291 -43.845 1.00 11.28 349 THR B C 1
ATOM 6948 O O . THR B 1 349 ? -27.173 60.634 -44.870 1.00 10.87 349 THR B O 1
ATOM 6952 N N . ASP B 1 350 ? -26.863 62.540 -43.732 1.00 11.98 350 ASP B N 1
ATOM 6953 C CA . ASP B 1 350 ? -26.227 63.208 -44.874 1.00 12.72 350 ASP B CA 1
ATOM 6954 C C . ASP B 1 350 ? -25.011 62.449 -45.402 1.00 12.67 350 ASP B C 1
ATOM 6955 O O . ASP B 1 350 ? -24.833 62.338 -46.612 1.00 12.29 350 ASP B O 1
ATOM 6960 N N . SER B 1 351 ? -24.183 61.921 -44.506 1.00 12.67 351 SER B N 1
ATOM 6961 C CA . SER B 1 351 ? -23.012 61.162 -44.931 1.00 13.95 351 SER B CA 1
ATOM 6962 C C . SER B 1 351 ? -23.401 59.826 -45.583 1.00 13.40 351 SER B C 1
ATOM 6963 O O . SER B 1 351 ? -22.788 59.417 -46.569 1.00 13.87 351 SER B O 1
ATOM 6966 N N . ILE B 1 352 ? -24.417 59.162 -45.027 1.00 13.38 352 ILE B N 1
ATOM 6967 C CA . ILE B 1 352 ? -24.979 57.934 -45.616 1.00 13.66 352 ILE B CA 1
ATOM 6968 C C . ILE B 1 352 ? -25.485 58.204 -47.042 1.00 12.53 352 ILE B C 1
ATOM 6969 O O . ILE B 1 352 ? -25.183 57.460 -47.984 1.00 12.32 352 ILE B O 1
ATOM 6974 N N . VAL B 1 353 ? -26.242 59.285 -47.185 1.00 11.90 353 VAL B N 1
ATOM 6975 C CA . VAL B 1 353 ? -26.781 59.693 -48.477 1.0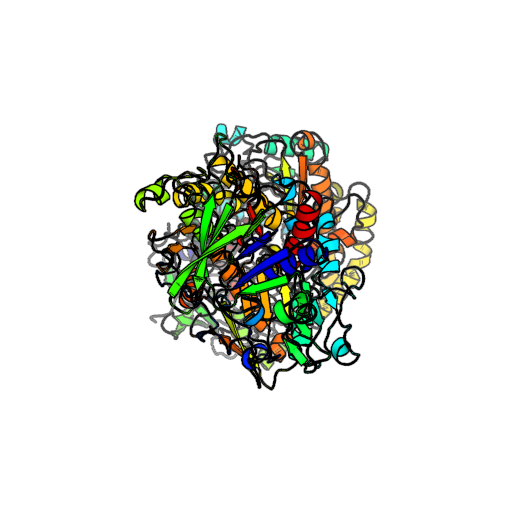0 11.63 353 VAL B CA 1
ATOM 6976 C C . VAL B 1 353 ? -25.675 60.012 -49.485 1.00 11.77 353 VAL B C 1
ATOM 6977 O O . VAL B 1 353 ? -25.746 59.575 -50.634 1.00 11.47 353 VAL B O 1
ATOM 6981 N N . ALA B 1 354 ? -24.656 60.765 -49.051 1.00 11.62 354 ALA B N 1
ATOM 6982 C CA . ALA B 1 354 ? -23.537 61.114 -49.928 1.00 11.79 354 ALA B CA 1
ATOM 6983 C C . ALA B 1 354 ? -22.808 59.861 -50.413 1.00 12.02 354 ALA B C 1
ATOM 6984 O O . ALA B 1 354 ? -22.457 59.758 -51.591 1.00 12.31 354 ALA B O 1
ATOM 6986 N N . SER B 1 355 ? -22.602 58.909 -49.505 1.00 12.19 355 SER B N 1
ATOM 6987 C CA A SER B 1 355 ? -21.951 57.651 -49.858 0.52 12.27 355 SER B CA 1
ATOM 6988 C CA B SER B 1 355 ? -21.958 57.647 -49.847 0.48 12.40 355 SER B CA 1
ATOM 6989 C C . SER B 1 355 ? -22.780 56.881 -50.886 1.00 11.94 355 SER B C 1
ATOM 6990 O O . SER B 1 355 ? -22.256 56.452 -51.913 1.00 12.43 355 SER B O 1
ATOM 6995 N N . LEU B 1 356 ? -24.075 56.725 -50.614 1.00 11.45 356 LEU B N 1
ATOM 6996 C CA . LEU B 1 356 ? -24.973 56.054 -51.547 1.00 10.75 356 LEU B CA 1
ATOM 6997 C C . LEU B 1 356 ? -24.985 56.740 -52.913 1.00 10.70 356 LEU B C 1
ATOM 6998 O O . LEU B 1 356 ? -24.876 56.083 -53.944 1.00 10.33 356 LEU B O 1
ATOM 7003 N N . ARG B 1 357 ? -25.105 58.066 -52.919 1.00 10.89 357 ARG B N 1
ATOM 7004 C CA . ARG B 1 357 ? -25.125 58.820 -54.169 1.00 11.50 357 ARG B CA 1
ATOM 7005 C C . ARG B 1 357 ? -23.886 58.526 -55.015 1.00 11.69 357 ARG B C 1
ATOM 7006 O O . ARG B 1 357 ? -23.980 58.355 -56.230 1.00 11.93 357 ARG B O 1
ATOM 7014 N N . SER B 1 358 ? -22.731 58.449 -54.355 1.00 11.22 358 SER B N 1
ATOM 7015 C CA . SER B 1 358 ? -21.449 58.215 -55.023 1.00 12.04 358 SER B CA 1
ATOM 7016 C C . SER B 1 358 ? -21.305 56.804 -55.591 1.00 11.40 358 SER B C 1
ATOM 7017 O O . SER B 1 358 ? -20.414 56.550 -56.400 1.00 12.73 358 SER B O 1
ATOM 7020 N N . GLN B 1 359 ? -22.182 55.895 -55.164 1.00 11.08 359 GLN B N 1
ATOM 7021 C CA . GLN B 1 359 ? -22.091 54.486 -55.523 1.00 10.77 359 GLN B CA 1
ATOM 7022 C C . GLN B 1 359 ? -23.061 54.044 -56.611 1.00 10.43 359 GLN B C 1
ATOM 7023 O O . GLN B 1 359 ? -22.892 52.950 -57.154 1.00 10.32 359 GLN B O 1
ATOM 7029 N N . LEU B 1 360 ? -24.060 54.869 -56.932 1.00 10.16 360 LEU B N 1
ATOM 7030 C CA . LEU B 1 360 ? -25.133 54.434 -57.838 1.00 10.12 360 LEU B CA 1
ATOM 7031 C C . LEU B 1 360 ? -24.637 53.972 -59.203 1.00 10.13 360 LEU B C 1
ATOM 7032 O O . LEU B 1 360 ? -25.109 52.952 -59.714 1.00 9.79 360 LEU B O 1
ATOM 7037 N N . SER B 1 361 ? -23.699 54.711 -59.797 1.00 9.91 361 SER B N 1
ATOM 7038 C CA . SER B 1 361 ? -23.203 54.367 -61.126 1.00 10.57 361 SER B CA 1
ATOM 7039 C C . SER B 1 361 ? -22.463 53.026 -61.112 1.00 9.81 361 SER B C 1
ATOM 7040 O O . SER B 1 361 ? -22.607 52.225 -62.037 1.00 9.73 361 SER B O 1
ATOM 7043 N N . ASP B 1 362 ? -21.689 52.787 -60.051 1.00 9.49 362 ASP B N 1
ATOM 7044 C CA . ASP B 1 362 ? -20.986 51.516 -59.877 1.00 10.05 362 ASP B CA 1
ATOM 7045 C C . ASP B 1 362 ? -21.950 50.362 -59.592 1.00 8.91 362 ASP B C 1
ATOM 7046 O O . ASP B 1 362 ? -21.737 49.249 -60.063 1.00 8.83 362 ASP B O 1
ATOM 7051 N N . TYR B 1 363 ? -23.012 50.623 -58.828 1.00 8.73 363 TYR B N 1
ATOM 7052 C CA . TYR B 1 363 ? -24.049 49.603 -58.652 1.00 8.19 363 TYR B CA 1
ATOM 7053 C C . TYR B 1 363 ? -24.622 49.236 -60.026 1.00 7.81 363 TYR B C 1
ATOM 7054 O O . TYR B 1 363 ? -24.743 48.061 -60.366 1.00 8.18 363 TYR B O 1
ATOM 7063 N N . ALA B 1 364 ? -24.961 50.247 -60.829 1.00 7.61 364 ALA B N 1
ATOM 7064 C CA . ALA B 1 364 ? -25.512 49.997 -62.151 1.00 7.55 364 ALA B CA 1
ATOM 7065 C C . ALA B 1 364 ? -24.562 49.161 -63.013 1.00 7.74 364 ALA B C 1
ATOM 7066 O O . ALA B 1 364 ? -24.985 48.218 -63.667 1.00 7.78 364 ALA B O 1
ATOM 7068 N N . ALA B 1 365 ? -23.273 49.515 -63.005 1.00 8.42 365 ALA B N 1
ATOM 7069 C CA . ALA B 1 365 ? -22.288 48.793 -63.800 1.00 8.62 365 ALA B CA 1
ATOM 7070 C C . ALA B 1 365 ? -22.191 47.335 -63.379 1.00 8.47 365 ALA B C 1
ATOM 7071 O O . ALA B 1 365 ? -22.063 46.453 -64.221 1.00 9.21 365 ALA B O 1
ATOM 7073 N N . ALA B 1 366 ? -22.244 47.080 -62.075 1.00 8.12 366 ALA B N 1
ATOM 7074 C CA . ALA B 1 366 ? -22.241 45.711 -61.570 1.00 8.40 366 ALA B CA 1
ATOM 7075 C C . ALA B 1 366 ? -23.499 44.959 -62.005 1.00 8.24 366 ALA B C 1
ATOM 7076 O O . ALA B 1 366 ? -23.429 43.795 -62.395 1.00 8.54 366 ALA B O 1
ATOM 7078 N N . THR B 1 367 ? -24.648 45.628 -61.962 1.00 7.94 367 THR B N 1
ATOM 7079 C CA . THR B 1 367 ? -25.892 44.973 -62.349 1.00 7.44 367 THR B CA 1
ATOM 7080 C C . THR B 1 367 ? -25.924 44.664 -63.844 1.00 7.36 367 THR B C 1
ATOM 7081 O O . THR B 1 367 ? -26.450 43.622 -64.243 1.00 7.96 367 THR B O 1
ATOM 7085 N N . VAL B 1 368 ? -25.334 45.528 -64.668 1.00 7.49 368 VAL B N 1
ATOM 7086 C CA . VAL B 1 368 ? -25.214 45.226 -66.092 1.00 8.08 368 VAL B CA 1
ATOM 7087 C C . VAL B 1 368 ? -24.640 43.822 -66.287 1.00 7.81 368 VAL B C 1
ATOM 7088 O O . VAL B 1 368 ? -25.136 43.043 -67.098 1.00 8.11 368 VAL B O 1
ATOM 7092 N N . LYS B 1 369 ? -23.589 43.507 -65.533 1.00 8.22 369 LYS B N 1
ATOM 7093 C CA . LYS B 1 369 ? -22.911 42.220 -65.660 1.00 8.53 369 LYS B CA 1
ATOM 7094 C C . LYS B 1 369 ? -23.775 41.048 -65.203 1.00 8.46 369 LYS B C 1
ATOM 7095 O O . LYS B 1 369 ? -23.634 39.943 -65.720 1.00 8.52 369 LYS B O 1
ATOM 7101 N N . VAL B 1 370 ? -24.679 41.287 -64.261 1.00 8.50 370 VAL B N 1
ATOM 7102 C CA . VAL B 1 370 ? -25.567 40.227 -63.776 1.00 8.92 370 VAL B CA 1
ATOM 7103 C C . VAL B 1 370 ? -26.382 39.580 -64.916 1.00 9.52 370 VAL B C 1
ATOM 7104 O O . VAL B 1 370 ? -26.587 38.377 -64.916 1.00 10.12 370 VAL B O 1
ATOM 7108 N N . SER B 1 371 ? -26.837 40.370 -65.890 1.00 10.09 371 SER B N 1
ATOM 7109 C CA . SER B 1 371 ? -27.557 39.805 -67.058 1.00 11.54 371 SER B CA 1
ATOM 7110 C C . SER B 1 371 ? -26.654 39.607 -68.265 1.00 12.18 371 SER B C 1
ATOM 7111 O O . SER B 1 371 ? -27.122 39.303 -69.367 1.00 13.12 371 SER B O 1
ATOM 7114 N N . ASN B 1 372 ? -25.357 39.791 -68.059 1.00 11.84 372 ASN B N 1
ATOM 7115 C CA . ASN B 1 372 ? -24.373 39.777 -69.148 1.00 12.34 372 ASN B CA 1
ATOM 7116 C C . ASN B 1 372 ? -24.695 40.798 -70.250 1.00 12.01 372 ASN B C 1
ATOM 7117 O O . ASN B 1 372 ? -24.527 40.525 -71.445 1.00 13.24 372 ASN B O 1
ATOM 7122 N N . GLY B 1 373 ? -25.184 41.962 -69.832 1.00 11.17 373 GLY B N 1
ATOM 7123 C CA . GLY B 1 373 ? -25.338 43.107 -70.712 1.00 11.36 373 GLY B CA 1
ATOM 7124 C C . GLY B 1 373 ? -26.718 43.315 -71.302 1.00 10.93 373 GLY B C 1
ATOM 7125 O O . GLY B 1 373 ? -26.871 44.138 -72.202 1.00 12.28 373 GLY B O 1
ATOM 7126 N N . HIS B 1 374 ? -27.722 42.589 -70.810 1.00 10.15 374 HIS B N 1
ATOM 7127 C CA . HIS B 1 374 ? -29.104 42.749 -71.295 1.00 10.63 374 HIS B CA 1
ATOM 7128 C C . HIS B 1 374 ? -29.906 43.850 -70.604 1.00 11.01 374 HIS B C 1
ATOM 7129 O O . HIS B 1 374 ? -31.074 44.092 -70.925 1.00 12.19 374 HIS B O 1
ATOM 7136 N N . MET B 1 375 ? -29.286 44.477 -69.618 1.00 10.76 375 MET B N 1
ATOM 7137 C CA . MET B 1 375 ? -29.715 45.781 -69.137 1.00 11.09 375 MET B CA 1
ATOM 7138 C C . MET B 1 375 ? -28.551 46.709 -69.404 1.00 11.55 375 MET B C 1
ATOM 7139 O O . MET B 1 375 ? -27.386 46.313 -69.254 1.00 13.40 375 MET B O 1
ATOM 7144 N N . LYS B 1 376 ? -28.848 47.930 -69.819 1.00 10.74 376 LYS B N 1
ATOM 7145 C CA . LYS B 1 376 ? -27.807 48.883 -70.146 1.00 10.74 376 LYS B CA 1
ATOM 7146 C C . LYS B 1 376 ? -27.451 49.751 -68.961 1.00 9.53 376 LYS B C 1
ATOM 7147 O O . LYS B 1 376 ? -28.294 50.022 -68.095 1.00 8.74 376 LYS B O 1
ATOM 7153 N N . GLN B 1 377 ? -26.203 50.215 -68.956 1.00 8.84 377 GLN B N 1
ATOM 7154 C CA . GLN B 1 377 ? -25.700 51.116 -67.936 1.00 8.79 377 GLN B CA 1
ATOM 7155 C C . GLN B 1 377 ? -26.642 52.299 -67.732 1.00 8.58 377 GLN B C 1
ATOM 7156 O O . GLN B 1 377 ? -27.027 52.606 -66.609 1.00 8.40 377 GLN B O 1
ATOM 7162 N N . GLU B 1 378 ? -26.995 52.973 -68.824 1.00 8.60 378 GLU B N 1
ATOM 7163 C CA . GLU B 1 378 ? -27.830 54.159 -68.747 1.00 8.90 378 GLU B CA 1
ATOM 7164 C C . GLU B 1 378 ? -29.160 53.843 -68.107 1.00 8.48 378 GLU B C 1
ATOM 7165 O O . GLU B 1 378 ? -29.657 54.611 -67.292 1.00 8.81 378 GLU B O 1
ATOM 7171 N N . ASP B 1 379 ? -29.735 52.715 -68.494 1.00 8.45 379 ASP B N 1
ATOM 7172 C CA . ASP B 1 379 ? -31.051 52.334 -68.022 1.00 8.71 379 ASP B CA 1
ATOM 7173 C C . ASP B 1 379 ? -31.044 52.045 -66.519 1.00 8.03 379 ASP B C 1
ATOM 7174 O O . ASP B 1 379 ? -31.914 52.526 -65.788 1.00 8.20 379 ASP B O 1
ATOM 7179 N N . LEU B 1 380 ? -30.047 51.292 -66.060 1.00 7.75 380 LEU B N 1
ATOM 7180 C CA . LEU B 1 380 ? -29.935 50.986 -64.647 1.00 7.93 380 LEU B CA 1
ATOM 7181 C C . LEU B 1 380 ? -29.604 52.214 -63.810 1.00 7.83 380 LEU B C 1
ATOM 7182 O O . LEU B 1 380 ? -30.101 52.350 -62.698 1.00 8.30 380 LEU B O 1
ATOM 7187 N N . GLU B 1 381 ? -28.786 53.128 -64.339 1.00 7.99 381 GLU B N 1
ATOM 7188 C CA . GLU B 1 381 ? -28.542 54.384 -63.632 1.00 8.86 381 GLU B CA 1
ATOM 7189 C C . GLU B 1 381 ? -29.835 55.135 -63.385 1.00 8.84 381 GLU B C 1
ATOM 7190 O O . GLU B 1 381 ? -30.049 55.676 -62.299 1.00 9.23 381 GLU B O 1
ATOM 7196 N N . ARG B 1 382 ? -30.704 55.163 -64.380 1.00 8.94 382 ARG B N 1
ATOM 7197 C CA . ARG B 1 382 ? -31.975 55.860 -64.233 1.00 9.08 382 ARG B CA 1
ATOM 7198 C C . ARG B 1 382 ? -32.943 55.162 -63.275 1.00 8.28 382 ARG B C 1
ATOM 7199 O O . ARG B 1 382 ? -33.602 55.815 -62.465 1.00 7.91 382 ARG B O 1
ATOM 7207 N N . LEU B 1 383 ? -32.996 53.838 -63.337 1.00 7.27 383 LEU B N 1
ATOM 7208 C CA . LEU B 1 383 ? -33.817 53.072 -62.410 1.00 7.55 383 LEU B CA 1
ATOM 7209 C C . LEU B 1 383 ? -33.337 53.273 -60.978 1.00 7.23 383 LEU B C 1
ATOM 7210 O O . LEU B 1 383 ? -34.131 53.497 -60.070 1.00 7.01 383 LEU B O 1
ATOM 7215 N N . TYR B 1 384 ? -32.025 53.212 -60.782 1.00 6.89 384 TYR B N 1
ATOM 7216 C CA . TYR B 1 384 ? -31.476 53.367 -59.446 1.00 6.97 384 TYR B CA 1
ATOM 7217 C C . TYR B 1 384 ? -31.632 54.787 -58.921 1.00 7.21 384 TYR B C 1
ATOM 7218 O O . TYR B 1 384 ? -31.796 54.981 -57.721 1.00 7.15 384 TYR B O 1
ATOM 7227 N N . GLN B 1 385 ? -31.607 55.769 -59.819 1.00 7.48 385 GLN B N 1
ATOM 7228 C CA . GLN B 1 385 ? -31.893 57.146 -59.428 1.00 7.72 385 GLN B CA 1
ATOM 7229 C C . GLN B 1 385 ? -33.324 57.326 -58.929 1.00 7.37 385 GLN B C 1
ATOM 7230 O O . GLN B 1 385 ? -33.567 58.080 -57.987 1.00 7.71 385 GLN B O 1
ATOM 7236 N N . LEU B 1 386 ? -34.281 56.659 -59.564 1.00 7.47 386 LEU B N 1
ATOM 7237 C CA . LEU B 1 386 ? -35.668 56.713 -59.093 1.00 7.40 386 LEU B CA 1
ATOM 7238 C C . LEU B 1 386 ? -35.754 56.199 -57.661 1.00 6.70 386 LEU B C 1
ATOM 7239 O O . LEU B 1 386 ? -36.395 56.813 -56.807 1.00 7.16 386 LEU B O 1
ATOM 7244 N N . GLN B 1 387 ? -35.100 55.069 -57.396 1.00 6.55 387 GLN B N 1
ATOM 7245 C CA . GLN B 1 387 ? -35.126 54.475 -56.068 1.00 6.64 387 GLN B CA 1
ATOM 7246 C C . GLN B 1 387 ? -34.408 55.363 -55.046 1.00 6.49 387 GLN B C 1
ATOM 7247 O O . GLN B 1 387 ? -34.888 55.577 -53.929 1.00 7.10 387 GLN B O 1
ATOM 7253 N N . PHE B 1 388 ? -33.248 55.883 -55.440 1.00 6.73 388 PHE B N 1
ATOM 7254 C CA . PHE B 1 388 ? -32.502 56.826 -54.603 1.00 7.47 388 PHE B CA 1
ATOM 7255 C C . PHE B 1 388 ? -33.363 58.026 -54.206 1.00 7.40 388 PHE B C 1
ATOM 7256 O O . PHE B 1 388 ? -33.402 58.402 -53.035 1.00 8.04 388 PHE B O 1
ATOM 7264 N N . ASP B 1 389 ? -34.050 58.619 -55.180 1.00 7.77 389 ASP B N 1
ATOM 7265 C CA . ASP B 1 389 ? -34.879 59.785 -54.893 1.00 8.54 389 ASP B CA 1
ATOM 7266 C C . ASP B 1 389 ? -36.038 59.458 -53.950 1.00 8.63 389 ASP B C 1
ATOM 7267 O O . ASP B 1 389 ? -36.380 60.272 -53.092 1.00 8.70 389 ASP B O 1
ATOM 7272 N N . LEU B 1 390 ? -36.614 58.264 -54.070 1.00 8.10 390 LEU B N 1
ATOM 7273 C CA . LEU B 1 390 ? -37.650 57.851 -53.122 1.00 8.40 390 LEU B CA 1
ATOM 7274 C C . LEU B 1 390 ? -37.114 57.839 -51.700 1.00 8.43 390 LEU B C 1
ATOM 7275 O O . LEU B 1 390 ? -37.762 58.348 -50.782 1.00 9.18 390 LEU B O 1
ATOM 7280 N N . ILE B 1 391 ? -35.938 57.247 -51.532 1.00 8.19 391 ILE B N 1
ATOM 7281 C CA . ILE B 1 391 ? -35.311 57.134 -50.219 1.00 8.99 391 ILE B CA 1
ATOM 7282 C C . ILE B 1 391 ? -34.932 58.513 -49.654 1.00 9.24 391 ILE B C 1
ATOM 7283 O O . ILE B 1 391 ? -35.187 58.814 -48.479 1.00 10.11 391 ILE B O 1
ATOM 7288 N N . VAL B 1 392 ? -34.327 59.342 -50.502 1.00 9.23 392 VAL B N 1
ATOM 7289 C CA . VAL B 1 392 ? -33.614 60.540 -50.055 1.00 10.82 392 VAL B CA 1
ATOM 7290 C C . VAL B 1 392 ? -34.467 61.798 -50.116 1.00 11.23 392 VAL B C 1
ATOM 7291 O O . VAL B 1 392 ? -34.404 62.633 -49.201 1.00 12.51 392 VAL B O 1
ATOM 7295 N N . LYS B 1 393 ? -35.237 61.950 -51.187 1.00 11.58 393 LYS B N 1
ATOM 7296 C CA . LYS B 1 393 ? -36.052 63.147 -51.390 1.00 12.28 393 LYS B CA 1
ATOM 7297 C C . LYS B 1 393 ? -37.457 62.967 -50.827 1.00 11.89 393 LYS B C 1
ATOM 7298 O O . LYS B 1 393 ? -37.938 63.805 -50.063 1.00 12.85 393 LYS B O 1
ATOM 7304 N N . ASP B 1 394 ? -38.120 61.874 -51.193 1.00 11.34 394 ASP B N 1
ATOM 7305 C CA . ASP B 1 394 ? -39.473 61.610 -50.709 1.00 11.57 394 ASP B CA 1
ATOM 7306 C C . ASP B 1 394 ? -39.509 61.027 -49.301 1.00 11.80 394 ASP B C 1
ATOM 7307 O O . ASP B 1 394 ? -40.584 60.965 -48.680 1.00 12.56 394 ASP B O 1
ATOM 7312 N N . LYS B 1 395 ? -38.355 60.574 -48.810 1.00 11.29 395 LYS B N 1
ATOM 7313 C CA . LYS B 1 395 ? -38.243 60.006 -47.463 1.00 11.60 395 LYS B CA 1
ATOM 7314 C C . LYS B 1 395 ? -39.220 58.853 -47.230 1.00 10.73 395 LYS B C 1
ATOM 7315 O O . LYS B 1 395 ? -39.832 58.750 -46.168 1.00 11.55 395 LYS B O 1
ATOM 7321 N N . VAL B 1 396 ? -39.349 57.967 -48.214 1.00 9.04 396 VAL B N 1
ATOM 7322 C CA . VAL B 1 396 ? -40.164 56.773 -48.001 1.00 8.73 396 VAL B CA 1
ATOM 7323 C C . VAL B 1 396 ? -39.504 55.899 -46.931 1.00 8.28 396 VAL B C 1
ATOM 7324 O O . VAL B 1 396 ? -38.292 55.967 -46.718 1.00 8.76 396 VAL B O 1
ATOM 7328 N N . PRO B 1 397 ? -40.293 55.070 -46.242 1.00 7.93 397 PRO B N 1
ATOM 7329 C CA . PRO B 1 397 ? -39.654 54.204 -45.251 1.00 7.86 397 PRO B CA 1
ATOM 7330 C C . PRO B 1 397 ? -38.568 53.325 -45.869 1.00 7.18 397 PRO B C 1
ATOM 7331 O O . PRO B 1 397 ? -38.709 52.823 -46.996 1.00 7.59 397 PRO B O 1
ATOM 7335 N N . ILE B 1 398 ? -37.482 53.157 -45.121 1.00 6.89 398 ILE B N 1
ATOM 7336 C CA . ILE B 1 398 ? -36.386 52.297 -45.556 1.00 6.95 398 ILE B CA 1
ATOM 7337 C C . ILE B 1 398 ? -36.351 50.950 -44.845 1.00 6.67 398 ILE B C 1
ATOM 7338 O O . ILE B 1 398 ? -35.528 50.105 -45.183 1.00 6.35 398 ILE B O 1
ATOM 7343 N N . ALA B 1 399 ? -37.230 50.765 -43.864 1.00 6.74 399 ALA B N 1
ATOM 7344 C CA . ALA B 1 399 ? -37.278 49.542 -43.081 1.00 6.84 399 ALA B CA 1
ATOM 7345 C C . ALA B 1 399 ? -38.694 49.209 -42.718 1.00 6.61 399 ALA B C 1
ATOM 7346 O O . ALA B 1 399 ? -39.517 50.110 -42.562 1.00 6.78 399 ALA B O 1
ATOM 7348 N N . GLU B 1 400 ? -38.960 47.915 -42.558 1.00 6.40 400 GLU B N 1
ATOM 7349 C CA . GLU B 1 400 ? -40.084 47.463 -41.761 1.00 6.68 400 GLU B CA 1
ATOM 7350 C C . GLU B 1 400 ? -39.528 46.832 -40.499 1.00 6.71 400 GLU B C 1
ATOM 7351 O O . GLU B 1 400 ? -38.606 46.012 -40.562 1.00 6.83 400 GLU B O 1
ATOM 7357 N N . ILE B 1 401 ? -40.077 47.236 -39.358 1.00 6.62 401 ILE B N 1
ATOM 7358 C CA . ILE B 1 401 ? -39.693 46.683 -38.065 1.00 7.04 401 ILE B CA 1
ATOM 7359 C C . ILE B 1 401 ? -40.934 46.157 -37.357 1.00 6.49 401 ILE B C 1
ATOM 7360 O O . ILE B 1 401 ? -41.808 46.937 -36.972 1.00 6.93 401 ILE B O 1
ATOM 7365 N N . LEU B 1 402 ? -41.026 44.837 -37.220 1.00 6.75 402 LEU B N 1
ATOM 7366 C CA . LEU B 1 402 ? -42.086 44.202 -36.455 1.00 7.08 402 LEU B CA 1
ATOM 7367 C C . LEU B 1 402 ? -41.608 43.894 -35.058 1.00 8.27 402 LEU B C 1
ATOM 7368 O O . LEU B 1 402 ? -40.462 43.480 -34.878 1.00 8.43 402 LEU B O 1
ATOM 7373 N N . PHE B 1 403 ? -42.487 44.091 -34.079 1.00 8.62 403 PHE B N 1
ATOM 7374 C CA . PHE B 1 403 ? -42.276 43.555 -32.730 1.00 9.88 403 PHE B CA 1
ATOM 7375 C C . PHE B 1 403 ? -43.428 42.617 -32.361 1.00 10.71 403 PHE B C 1
ATOM 7376 O O . PHE B 1 403 ? -44.603 42.955 -32.569 1.00 11.35 403 PHE B O 1
ATOM 7384 N N . HIS B 1 404 ? -43.075 41.446 -31.824 1.00 11.79 404 HIS B N 1
ATOM 7385 C CA . HIS B 1 404 ? -44.033 40.412 -31.418 1.00 12.70 404 HIS B CA 1
ATOM 7386 C C . HIS B 1 404 ? -43.776 40.007 -29.976 1.00 13.54 404 HIS B C 1
ATOM 7387 O O . HIS B 1 404 ? -42.630 39.724 -29.627 1.00 13.84 404 HIS B O 1
ATOM 7394 N N . PRO B 1 405 ? -44.834 39.942 -29.141 1.00 13.96 405 PRO B N 1
ATOM 7395 C CA . PRO B 1 405 ? -44.663 39.230 -27.873 1.00 14.78 405 PRO B CA 1
ATOM 7396 C C . PRO B 1 405 ? -44.379 37.752 -28.163 1.00 15.62 405 PRO B C 1
ATOM 7397 O O . PRO B 1 405 ? -45.006 37.161 -29.051 1.00 16.33 405 PRO B O 1
ATOM 7401 N N . GLY B 1 406 ? -43.422 37.171 -27.449 1.00 16.57 406 GLY B N 1
ATOM 7402 C CA . GLY B 1 406 ? -43.075 35.768 -27.656 1.00 18.20 406 GLY B CA 1
ATOM 7403 C C . GLY B 1 406 ? -43.683 34.843 -26.621 1.00 19.03 406 GLY B C 1
ATOM 7404 O O . GLY B 1 406 ? -43.411 33.640 -26.624 1.00 20.46 406 GLY B O 1
ATOM 7405 N N . GLY B 1 407 ? -44.521 35.397 -25.749 1.00 19.46 407 GLY B N 1
ATOM 7406 C CA . GLY B 1 407 ? -45.031 34.656 -24.599 1.00 19.39 407 GLY B CA 1
ATOM 7407 C C . GLY B 1 407 ? -44.051 34.766 -23.444 1.00 18.90 407 GLY B C 1
ATOM 7408 O O . GLY B 1 407 ? -42.831 34.833 -23.647 1.00 18.94 407 GLY B O 1
ATOM 7409 N N . GLY B 1 408 ? -44.585 34.794 -22.229 1.00 18.69 408 GLY B N 1
ATOM 7410 C CA . GLY B 1 408 ? -43.765 34.966 -21.036 1.00 17.80 408 GLY B CA 1
ATOM 7411 C C . GLY B 1 408 ? -42.989 36.264 -21.116 1.00 17.25 408 GLY B C 1
ATOM 7412 O O . GLY B 1 408 ? -43.542 37.308 -21.472 1.00 17.15 408 GLY B O 1
ATOM 7413 N N . ASN B 1 409 ? -41.699 36.192 -20.809 1.00 16.91 409 ASN B N 1
ATOM 7414 C CA . ASN B 1 409 ? -40.849 37.378 -20.837 1.00 16.97 409 ASN B CA 1
ATOM 7415 C C . ASN B 1 409 ? -40.179 37.666 -22.192 1.00 16.52 409 ASN B C 1
ATOM 7416 O O . ASN B 1 409 ? -39.326 38.542 -22.282 1.00 16.80 409 ASN B O 1
ATOM 7421 N N . ALA B 1 410 ? -40.573 36.930 -23.232 1.00 16.34 410 ALA B N 1
ATOM 7422 C CA . ALA B 1 410 ? -39.921 37.030 -24.541 1.00 15.81 410 ALA B CA 1
ATOM 7423 C C . ALA B 1 410 ? -40.510 38.123 -25.428 1.00 14.96 410 ALA B C 1
ATOM 7424 O O . ALA B 1 410 ? -41.729 38.291 -25.498 1.00 15.06 410 ALA B O 1
ATOM 7426 N N . VAL B 1 411 ? -39.630 38.864 -26.093 1.00 14.43 411 VAL B N 1
ATOM 7427 C CA . VAL B 1 411 ? -40.022 39.755 -27.180 1.00 13.93 411 VAL B CA 1
ATOM 7428 C C . VAL B 1 411 ? -39.094 39.511 -28.359 1.00 13.02 411 VAL B C 1
ATOM 7429 O O . VAL B 1 411 ? -37.881 39.367 -28.180 1.00 13.13 411 VAL B O 1
ATOM 7433 N N . SER B 1 412 ? -39.677 39.433 -29.552 1.00 12.18 412 SER B N 1
ATOM 7434 C CA A SER B 1 412 ? -38.847 39.360 -30.743 0.52 11.67 412 SER B CA 1
ATOM 7435 C CA B SER B 1 412 ? -38.952 39.280 -30.815 0.48 11.70 412 SER B CA 1
ATOM 7436 C C . SER B 1 412 ? -39.153 40.502 -31.695 1.00 10.86 412 SER B C 1
ATOM 7437 O O . SER B 1 412 ? -40.228 41.110 -31.664 1.00 11.10 412 SER B O 1
ATOM 7442 N N . SER B 1 413 ? -38.145 40.823 -32.494 1.00 9.73 413 SER B N 1
ATOM 7443 C CA . SER B 1 413 ? -38.293 41.769 -33.575 1.00 9.18 413 SER B CA 1
ATOM 7444 C C . SER B 1 413 ? -37.844 41.087 -34.858 1.00 8.53 413 SER B C 1
ATOM 7445 O O . SER B 1 413 ? -36.846 40.372 -34.869 1.00 9.42 413 SER B O 1
ATOM 7448 N N . GLU B 1 414 ? -38.608 41.296 -35.927 1.00 7.99 414 GLU B N 1
ATOM 7449 C CA . GLU B 1 414 ? -38.234 40.841 -37.262 1.00 7.77 414 GLU B CA 1
ATOM 7450 C C . GLU B 1 414 ? -38.205 42.089 -38.119 1.00 7.34 414 GLU B C 1
ATOM 7451 O O . GLU B 1 414 ? -39.122 42.921 -38.035 1.00 7.49 414 GLU B O 1
ATOM 7457 N N . PHE B 1 415 ? -37.156 42.239 -38.922 1.00 6.95 415 PHE B N 1
ATOM 7458 C CA . PHE B 1 415 ? -36.951 43.497 -39.622 1.00 7.05 415 PHE B CA 1
ATOM 7459 C C . PHE B 1 415 ? -36.224 43.299 -40.926 1.00 6.84 415 PHE B C 1
ATOM 7460 O O . PHE B 1 415 ? -35.475 42.331 -41.103 1.00 6.75 415 PHE B O 1
ATOM 7468 N N . TRP B 1 416 ? -36.416 44.242 -41.840 1.00 6.45 416 TRP B N 1
ATOM 7469 C CA . TRP B 1 416 ? -35.760 44.191 -43.131 1.00 7.06 416 TRP B CA 1
ATOM 7470 C C . TRP B 1 416 ? -35.657 45.563 -43.755 1.00 6.45 416 TRP B C 1
ATOM 7471 O O . TRP B 1 416 ? -36.569 46.391 -43.650 1.00 6.83 416 TRP B O 1
ATOM 7482 N N . GLY B 1 417 ? -34.536 45.796 -44.427 1.00 6.24 417 GLY B N 1
ATOM 7483 C CA . GLY B 1 417 ? -34.424 46.921 -45.349 1.00 6.29 417 GLY B CA 1
ATOM 7484 C C . GLY B 1 417 ? -35.407 46.734 -46.492 1.00 6.54 417 GLY B C 1
ATOM 7485 O O . GLY B 1 417 ? -35.503 45.655 -47.088 1.00 6.74 417 GLY B O 1
ATOM 7486 N N . LEU B 1 418 ? -36.152 47.787 -46.789 1.00 6.21 418 LEU B N 1
ATOM 7487 C CA . LEU B 1 418 ? -37.203 47.714 -47.799 1.00 6.55 418 LEU B CA 1
ATOM 7488 C C . LEU B 1 418 ? -36.718 47.839 -49.221 1.00 6.20 418 LEU B C 1
ATOM 7489 O O . LEU B 1 418 ? -37.304 47.225 -50.114 1.00 6.86 418 LEU B O 1
ATOM 7494 N N . LEU B 1 419 ? -35.671 48.646 -49.430 1.00 6.30 419 LEU B N 1
ATOM 7495 C CA . LEU B 1 419 ? -35.225 49.030 -50.762 1.00 6.35 419 LEU B CA 1
ATOM 7496 C C . LEU B 1 419 ? -33.729 48.781 -50.975 1.00 6.23 419 LEU B C 1
ATOM 7497 O O . LEU B 1 419 ? -32.970 49.715 -51.242 1.00 6.61 419 LEU B O 1
ATOM 7502 N N . PRO B 1 420 ? -33.291 47.515 -50.876 1.00 6.19 420 PRO B N 1
ATOM 7503 C CA . PRO B 1 420 ? -31.934 47.198 -51.297 1.00 6.39 420 PRO B CA 1
ATOM 7504 C C . PRO B 1 420 ? -31.811 47.423 -52.808 1.00 5.92 420 PRO B C 1
ATOM 7505 O O . PRO B 1 420 ? -32.826 47.419 -53.529 1.00 5.96 420 PRO B O 1
ATOM 7509 N N . PHE B 1 421 ? -30.586 47.621 -53.286 1.00 6.24 421 PHE B N 1
ATOM 7510 C CA . PHE B 1 421 ? -30.353 47.814 -54.707 1.00 6.24 421 PHE B CA 1
ATOM 7511 C C . PHE B 1 421 ? -29.978 46.543 -55.456 1.00 6.08 421 PHE B C 1
ATOM 7512 O O . PHE B 1 421 ? -30.033 46.532 -56.682 1.00 6.60 421 PHE B O 1
ATOM 7520 N N . ALA B 1 422 ? -29.609 45.473 -54.753 1.00 6.23 422 ALA B N 1
ATOM 7521 C CA . ALA B 1 422 ? -29.187 44.252 -55.440 1.00 6.61 422 ALA B CA 1
ATOM 7522 C C . ALA B 1 422 ? -30.262 43.713 -56.377 1.00 6.18 422 ALA B C 1
ATOM 7523 O O . ALA B 1 422 ? -31.428 43.577 -55.991 1.00 6.02 422 ALA B O 1
ATOM 7525 N N . ARG B 1 423 ? -29.851 43.356 -57.586 1.00 5.88 423 ARG B N 1
ATOM 7526 C CA . ARG B 1 423 ? -30.700 42.624 -58.522 1.00 5.91 423 ARG B CA 1
ATOM 7527 C C . ARG B 1 423 ? -30.033 41.324 -58.922 1.00 6.20 423 ARG B C 1
ATOM 7528 O O . ARG B 1 423 ? -28.803 41.258 -59.105 1.00 6.56 423 ARG B O 1
ATOM 7536 N N . GLY B 1 424 ? -30.847 40.286 -59.066 1.00 6.00 424 GLY B N 1
ATOM 7537 C CA . GLY B 1 424 ? -30.369 38.994 -59.495 1.00 6.07 424 GLY B CA 1
ATOM 7538 C C . GLY B 1 424 ? -31.211 38.490 -60.643 1.00 5.65 424 GLY B C 1
ATOM 7539 O O . GLY B 1 424 ? -31.763 39.275 -61.426 1.00 6.16 424 GLY B O 1
ATOM 7540 N N . ASN B 1 425 ? -31.320 37.173 -60.751 1.00 6.31 425 ASN B N 1
ATOM 7541 C CA . ASN B 1 425 ? -32.104 36.580 -61.812 1.00 6.22 425 ASN B CA 1
ATOM 7542 C C . ASN B 1 425 ? -32.529 35.172 -61.489 1.00 5.67 425 ASN B C 1
ATOM 7543 O O . ASN B 1 425 ? -32.077 34.558 -60.507 1.00 6.29 425 ASN B O 1
ATOM 7548 N N . ILE B 1 426 ? -33.440 34.674 -62.314 1.00 5.93 426 ILE B N 1
ATOM 7549 C CA . ILE B 1 426 ? -33.889 33.298 -62.240 1.00 5.87 426 ILE B CA 1
ATOM 7550 C C . ILE B 1 426 ? -33.977 32.795 -63.671 1.00 5.75 426 ILE B C 1
ATOM 7551 O O . ILE B 1 426 ? -34.490 33.494 -64.543 1.00 6.07 426 ILE B O 1
ATOM 7556 N N . HIS B 1 427 ? -33.472 31.589 -63.913 1.00 6.05 427 HIS B N 1
ATOM 7557 C CA . HIS B 1 427 ? -33.519 30.978 -65.238 1.00 6.39 427 HIS B CA 1
ATOM 7558 C C . HIS B 1 427 ? -33.696 29.481 -65.157 1.00 6.46 427 HIS B C 1
ATOM 7559 O O . HIS B 1 427 ? -33.272 28.840 -64.179 1.00 6.99 427 HIS B O 1
ATOM 7566 N N . ILE B 1 428 ? -34.318 28.919 -66.187 1.00 6.25 428 ILE B N 1
ATOM 7567 C CA . ILE B 1 428 ? -34.377 27.469 -66.327 1.00 6.84 428 ILE B CA 1
ATOM 7568 C C . ILE B 1 428 ? -32.978 26.864 -66.271 1.00 7.15 428 ILE B C 1
ATOM 7569 O O . ILE B 1 428 ? -32.005 27.461 -66.757 1.00 7.40 428 ILE B O 1
ATOM 7574 N N . SER B 1 429 ? -32.889 25.674 -65.694 1.00 7.91 429 SER B N 1
ATOM 7575 C CA . SER B 1 429 ? -31.632 24.922 -65.696 1.00 8.70 429 SER B CA 1
ATOM 7576 C C . SER B 1 429 ? -31.598 23.841 -66.766 1.00 8.63 429 SER B C 1
ATOM 7577 O O . SER B 1 429 ? -30.554 23.220 -66.981 1.00 9.85 429 SER B O 1
ATOM 7580 N N . SER B 1 430 ? -32.726 23.636 -67.443 1.00 8.40 430 SER B N 1
ATOM 7581 C CA A SER B 1 430 ? -32.925 22.535 -68.382 0.52 8.43 430 SER B CA 1
ATOM 7582 C CA B SER B 1 430 ? -32.819 22.684 -68.544 0.48 8.81 430 SER B CA 1
ATOM 7583 C C . SER B 1 430 ? -34.190 22.811 -69.175 1.00 8.25 430 SER B C 1
ATOM 7584 O O . SER B 1 430 ? -35.015 23.627 -68.748 1.00 8.58 430 SER B O 1
ATOM 7589 N N . ASN B 1 431 ? -34.398 22.069 -70.257 1.00 8.40 431 ASN B N 1
ATOM 7590 C CA . ASN B 1 431 ? -35.712 22.021 -70.900 1.00 8.97 431 ASN B CA 1
ATOM 7591 C C . ASN B 1 431 ? -36.710 21.106 -70.185 1.00 9.04 431 ASN B C 1
ATOM 7592 O O . ASN B 1 431 ? -37.878 21.056 -70.568 1.00 9.72 431 ASN B O 1
ATOM 7597 N N . ASP B 1 432 ? -36.269 20.400 -69.147 1.00 9.33 432 ASP B N 1
ATOM 7598 C CA . ASP B 1 432 ? -37.145 19.526 -68.367 1.00 9.11 432 ASP B CA 1
ATOM 7599 C C . ASP B 1 432 ? -37.987 20.392 -67.430 1.00 9.11 432 ASP B C 1
ATOM 7600 O O . ASP B 1 432 ? -37.441 21.058 -66.560 1.00 8.84 432 ASP B O 1
ATOM 7605 N N . PRO B 1 433 ? -39.323 20.385 -67.590 1.00 8.90 433 PRO B N 1
ATOM 7606 C CA . PRO B 1 433 ? -40.151 21.266 -66.760 1.00 9.44 433 PRO B CA 1
ATOM 7607 C C . PRO B 1 433 ? -40.113 20.966 -65.259 1.00 9.67 433 PRO B C 1
ATOM 7608 O O . PRO B 1 433 ? -40.579 21.789 -64.476 1.00 11.79 433 PRO B O 1
ATOM 7612 N N . THR B 1 434 ? -39.575 19.814 -64.857 1.00 9.26 434 THR B N 1
ATOM 7613 C CA . THR B 1 434 ? -39.457 19.492 -63.432 1.00 10.02 434 THR B CA 1
ATOM 7614 C C . THR B 1 434 ? -38.107 19.896 -62.842 1.00 9.96 434 THR B C 1
ATOM 7615 O O . THR B 1 434 ? -37.912 19.782 -61.642 1.00 10.72 434 THR B O 1
ATOM 7619 N N . ALA B 1 435 ? -37.171 20.346 -63.672 1.00 9.26 435 ALA B N 1
ATOM 7620 C CA . ALA B 1 435 ? -35.826 20.669 -63.174 1.00 9.01 435 ALA B CA 1
ATOM 7621 C C . ALA B 1 435 ? -35.847 21.931 -62.323 1.00 9.00 435 ALA B C 1
ATOM 7622 O O . ALA B 1 435 ? -36.421 22.939 -62.730 1.00 8.64 435 ALA B O 1
ATOM 7624 N N . PRO B 1 436 ? -35.192 21.903 -61.147 1.00 9.20 436 PRO B N 1
ATOM 7625 C CA . PRO B 1 436 ? -35.129 23.120 -60.326 1.00 9.81 436 PRO B CA 1
ATOM 7626 C C . PRO B 1 436 ? -34.420 24.244 -61.077 1.00 9.20 436 PRO B C 1
ATOM 7627 O O . PRO B 1 436 ? -33.402 24.019 -61.731 1.00 9.90 436 PRO B O 1
ATOM 7631 N N . ALA B 1 437 ? -34.958 25.450 -60.969 1.00 8.76 437 ALA B N 1
ATOM 7632 C CA . ALA B 1 437 ? -34.361 26.607 -61.624 1.00 8.45 437 ALA B CA 1
ATOM 7633 C C . ALA B 1 437 ? -33.069 27.032 -60.939 1.00 7.66 437 ALA B C 1
ATOM 7634 O O . ALA B 1 437 ? -32.812 26.669 -59.788 1.00 8.21 437 ALA B O 1
ATOM 7636 N N . ALA B 1 438 ? -32.277 27.823 -61.653 1.00 7.22 438 ALA B N 1
ATOM 7637 C CA . ALA B 1 438 ? -31.168 28.540 -61.044 1.00 7.51 438 ALA B CA 1
ATOM 7638 C C . ALA B 1 438 ? -31.705 29.884 -60.561 1.00 6.95 438 ALA B C 1
ATOM 7639 O O . ALA B 1 438 ? -32.046 30.756 -61.375 1.00 7.09 438 ALA B O 1
ATOM 7641 N N . ILE B 1 439 ? -31.798 30.041 -59.247 1.00 6.32 439 ILE B N 1
ATOM 7642 C CA . ILE B 1 439 ? -32.374 31.236 -58.647 1.00 7.03 439 ILE B CA 1
ATOM 7643 C C . ILE B 1 439 ? -31.297 31.977 -57.870 1.00 6.30 439 ILE B C 1
ATOM 7644 O O . ILE B 1 439 ? -30.713 31.429 -56.939 1.00 6.83 439 ILE B O 1
ATOM 7649 N N . ASN B 1 440 ? -31.041 33.222 -58.250 1.00 6.35 440 ASN B N 1
ATOM 7650 C CA . ASN B 1 440 ? -29.985 33.994 -57.627 1.00 6.42 440 ASN B CA 1
ATOM 7651 C C . ASN B 1 440 ? -30.433 35.410 -57.295 1.00 6.36 440 ASN B C 1
ATOM 7652 O O . ASN B 1 440 ? -30.321 36.298 -58.136 1.00 6.13 440 ASN B O 1
ATOM 7657 N N . PRO B 1 441 ? -30.917 35.646 -56.062 1.00 5.99 441 PRO B N 1
ATOM 7658 C CA . PRO B 1 441 ? -31.356 37.008 -55.726 1.00 6.49 441 PRO B CA 1
ATOM 7659 C C . PRO B 1 441 ? -30.221 37.999 -55.488 1.00 6.54 441 PRO B C 1
ATOM 7660 O O . PRO B 1 441 ? -30.470 39.206 -55.467 1.00 7.03 441 PRO B O 1
ATOM 7664 N N . ASN B 1 442 ? -28.990 37.510 -55.329 1.00 6.59 442 ASN B N 1
ATOM 7665 C CA . ASN B 1 442 ? -27.826 38.363 -55.041 1.00 6.55 442 ASN B CA 1
ATOM 7666 C C . ASN B 1 442 ? -27.969 39.159 -53.739 1.00 6.42 442 ASN B C 1
ATOM 7667 O O . ASN B 1 442 ? -27.595 40.336 -53.672 1.00 6.84 442 ASN B O 1
ATOM 7672 N N . TYR B 1 443 ? -28.470 38.510 -52.694 1.00 6.21 443 TYR B N 1
ATOM 7673 C CA . TYR B 1 443 ? -28.563 39.174 -51.397 1.00 6.99 443 TYR B CA 1
ATOM 7674 C C . TYR B 1 443 ? -27.215 39.740 -50.957 1.00 6.81 443 TYR B C 1
ATOM 7675 O O . TYR B 1 443 ? -26.169 39.090 -51.115 1.00 6.93 443 TYR B O 1
ATOM 7684 N N . PHE B 1 444 ? -27.263 40.952 -50.402 1.00 6.70 444 PHE B N 1
ATOM 7685 C CA . PHE B 1 444 ? -26.083 41.649 -49.867 1.00 7.88 444 PHE B CA 1
ATOM 7686 C C . PHE B 1 444 ? -25.089 42.086 -50.947 1.00 7.91 444 PHE B C 1
ATOM 7687 O O . PHE B 1 444 ? -23.949 42.441 -50.623 1.00 8.70 444 PHE B O 1
ATOM 7695 N N . MET B 1 445 ? -25.490 42.094 -52.216 1.00 8.14 445 MET B N 1
ATOM 7696 C CA . MET B 1 445 ? -24.532 42.438 -53.260 1.00 7.86 445 MET B CA 1
ATOM 7697 C C . MET B 1 445 ? -23.927 43.830 -53.092 1.00 7.98 445 MET B C 1
ATOM 7698 O O . MET B 1 445 ? -22.746 44.018 -53.376 1.00 8.52 445 MET B O 1
ATOM 7703 N N . PHE B 1 446 ? -24.726 44.801 -52.675 1.00 7.82 446 PHE B N 1
ATOM 7704 C CA . PHE B 1 446 ? -24.277 46.195 -52.623 1.00 8.02 446 PHE B CA 1
ATOM 7705 C C . PHE B 1 446 ? -24.133 46.720 -51.201 1.00 8.50 446 PHE B C 1
ATOM 7706 O O . PHE B 1 446 ? -24.847 46.281 -50.287 1.00 8.72 446 PHE B O 1
ATOM 7714 N N . GLU B 1 447 ? -23.211 47.670 -51.029 1.00 8.94 447 GLU B N 1
ATOM 7715 C CA . GLU B 1 447 ? -22.899 48.208 -49.710 1.00 9.43 447 GLU B CA 1
ATOM 7716 C C . GLU B 1 447 ? -24.140 48.730 -48.986 1.00 8.53 447 GLU B C 1
ATOM 7717 O O . GLU B 1 447 ? -24.336 48.418 -47.809 1.00 8.66 447 GLU B O 1
ATOM 7723 N N . TRP B 1 448 ? -24.976 49.504 -49.676 1.00 8.22 448 TRP B N 1
ATOM 7724 C CA . TRP B 1 448 ? -26.175 50.060 -49.058 1.00 7.92 448 TRP B CA 1
ATOM 7725 C C . TRP B 1 448 ? -27.030 48.969 -48.426 1.00 7.40 448 TRP B C 1
ATOM 7726 O O . TRP B 1 448 ? -27.582 49.148 -47.342 1.00 7.51 448 TRP B O 1
ATOM 7737 N N . ASP B 1 449 ? -27.142 47.839 -49.120 1.00 7.25 449 ASP B N 1
ATOM 7738 C CA . ASP B 1 449 ? -28.075 46.802 -48.721 1.00 7.05 449 ASP B CA 1
ATOM 7739 C C . ASP B 1 449 ? -27.742 46.300 -47.322 1.00 7.47 449 ASP B C 1
ATOM 7740 O O . ASP B 1 449 ? -28.626 46.135 -46.483 1.00 7.73 449 ASP B O 1
ATOM 7745 N N . GLY B 1 450 ? -26.456 46.057 -47.087 1.00 7.61 450 GLY B N 1
ATOM 7746 C CA . GLY B 1 450 ? -25.986 45.616 -45.774 1.00 7.91 450 GLY B CA 1
ATOM 7747 C C . GLY B 1 450 ? -25.872 46.731 -44.749 1.00 7.79 450 GLY B C 1
ATOM 7748 O O . GLY B 1 450 ? -26.160 46.521 -43.570 1.00 7.76 450 GLY B O 1
ATOM 7749 N N . LYS B 1 451 ? -25.415 47.907 -45.184 1.00 8.00 451 LYS B N 1
ATOM 7750 C CA A LYS B 1 451 ? -25.243 49.072 -44.307 0.52 8.64 451 LYS B CA 1
ATOM 7751 C CA B LYS B 1 451 ? -25.236 49.024 -44.260 0.48 8.67 451 LYS B CA 1
ATOM 7752 C C . LYS B 1 451 ? -26.578 49.538 -43.724 1.00 8.23 451 LYS B C 1
ATOM 7753 O O . LYS B 1 451 ? -26.693 49.869 -42.538 1.00 8.31 451 LYS B O 1
ATOM 7764 N N . SER B 1 452 ? -27.601 49.581 -44.579 1.00 7.76 452 SER B N 1
ATOM 7765 C CA . SER B 1 452 ? -28.933 49.932 -44.120 1.00 7.53 452 SER B CA 1
ATOM 7766 C C . SER B 1 452 ? -29.464 48.871 -43.154 1.00 7.14 452 SER B C 1
ATOM 7767 O O . SER B 1 452 ? -30.005 49.218 -42.107 1.00 7.47 452 SER B O 1
ATOM 7770 N N . GLN B 1 453 ? -29.282 47.589 -43.474 1.00 7.07 453 GLN B N 1
ATOM 7771 C CA . GLN B 1 453 ? -29.708 46.531 -42.558 1.00 7.25 453 GLN B CA 1
ATOM 7772 C C . GLN B 1 453 ? -29.024 46.688 -41.191 1.00 7.38 453 GLN B C 1
ATOM 7773 O O . GLN B 1 453 ? -29.663 46.547 -40.149 1.00 7.31 453 GLN B O 1
ATOM 7779 N N . ALA B 1 454 ? -27.720 46.961 -41.208 1.00 6.97 454 ALA B N 1
ATOM 7780 C CA . ALA B 1 454 ? -26.981 47.188 -39.967 1.00 7.42 454 ALA B CA 1
ATOM 7781 C C . ALA B 1 454 ? -27.503 48.403 -39.204 1.00 7.22 454 ALA B C 1
ATOM 7782 O O . ALA B 1 454 ? -27.624 48.367 -37.977 1.00 7.84 454 ALA B O 1
ATOM 7784 N N . GLY B 1 455 ? -27.808 49.480 -39.921 1.00 7.60 455 GLY B N 1
ATOM 7785 C CA . GLY B 1 455 ? -28.377 50.659 -39.290 1.00 7.36 455 GLY B CA 1
ATOM 7786 C C . GLY B 1 455 ? -29.711 50.356 -38.629 1.00 7.06 455 GLY B C 1
ATOM 7787 O O . GLY B 1 455 ? -30.007 50.859 -37.537 1.00 7.23 455 GLY B O 1
ATOM 7788 N N . ILE B 1 456 ? -30.534 49.545 -39.289 1.00 6.91 456 ILE B N 1
ATOM 7789 C CA . ILE B 1 456 ? -31.829 49.149 -38.729 1.00 7.15 456 ILE B CA 1
ATOM 7790 C C . ILE B 1 456 ? -31.639 48.301 -37.461 1.00 6.99 456 ILE B C 1
ATOM 7791 O O . ILE B 1 456 ? -32.306 48.520 -36.450 1.00 7.54 456 ILE B O 1
ATOM 7796 N N . ALA B 1 457 ? -30.724 47.340 -37.520 1.00 7.26 457 ALA B N 1
ATOM 7797 C CA . ALA B 1 457 ? -30.432 46.503 -36.365 1.00 7.80 457 ALA B CA 1
ATOM 7798 C C . ALA B 1 457 ? -29.943 47.340 -35.177 1.00 8.03 457 ALA B C 1
ATOM 7799 O O . ALA B 1 457 ? -30.381 47.135 -34.046 1.00 8.29 457 ALA B O 1
ATOM 7801 N N . LYS B 1 458 ? -29.039 48.277 -35.449 1.00 8.14 458 LYS B N 1
ATOM 7802 C CA . LYS B 1 458 ? -28.535 49.167 -34.409 1.00 8.34 458 LYS B CA 1
ATOM 7803 C C . LYS B 1 458 ? -29.656 50.012 -33.813 1.00 8.08 458 LYS B C 1
ATOM 7804 O O . LYS B 1 458 ? -29.703 50.236 -32.597 1.00 8.96 458 LYS B O 1
ATOM 7810 N N . TYR B 1 459 ? -30.564 50.479 -34.665 1.00 8.27 459 TYR B N 1
ATOM 7811 C CA . TYR B 1 459 ? -31.721 51.254 -34.234 1.00 8.24 459 TYR B CA 1
ATOM 7812 C C . TYR B 1 459 ? -32.610 50.438 -33.291 1.00 8.14 459 TYR B C 1
ATOM 7813 O O . TYR B 1 459 ? -33.083 50.957 -32.272 1.00 8.72 459 TYR B O 1
ATOM 7822 N N . ILE B 1 460 ? -32.826 49.164 -33.624 1.00 7.86 460 ILE B N 1
ATOM 7823 C CA . ILE B 1 460 ? -33.613 48.270 -32.783 1.00 8.24 460 ILE B CA 1
ATOM 7824 C C . ILE B 1 460 ? -32.935 48.021 -31.436 1.00 8.40 460 ILE B C 1
ATOM 7825 O O . ILE B 1 460 ? -33.575 48.039 -30.380 1.00 8.94 460 ILE B O 1
ATOM 7830 N N . ARG B 1 461 ? -31.626 47.802 -31.472 1.00 8.53 461 ARG B N 1
ATOM 7831 C CA . ARG B 1 461 ? -30.857 47.690 -30.228 1.00 8.74 461 ARG B CA 1
ATOM 7832 C C . ARG B 1 461 ? -31.065 48.930 -29.346 1.00 8.97 461 ARG B C 1
ATOM 7833 O O . ARG B 1 461 ? -31.291 48.806 -28.129 1.00 9.26 461 ARG B O 1
ATOM 7841 N N . LYS B 1 462 ? -30.983 50.108 -29.958 1.00 8.98 462 LYS B N 1
ATOM 7842 C CA . LYS B 1 462 ? -31.203 51.356 -29.241 1.00 9.51 462 LYS B CA 1
ATOM 7843 C C . LYS B 1 462 ? -32.610 51.432 -28.643 1.00 9.45 462 LYS B C 1
ATOM 7844 O O . LYS B 1 462 ? -32.767 51.765 -27.458 1.00 9.97 462 LYS B O 1
ATOM 7850 N N . ILE B 1 463 ? -33.624 51.111 -29.447 1.00 9.51 463 ILE B N 1
ATOM 7851 C CA . ILE B 1 463 ? -35.009 51.112 -28.964 1.00 9.55 463 ILE B CA 1
ATOM 7852 C C . ILE B 1 463 ? -35.169 50.216 -27.727 1.00 9.81 463 ILE B C 1
ATOM 7853 O O . ILE B 1 463 ? -35.769 50.631 -26.731 1.00 10.05 463 ILE B O 1
ATOM 7858 N N . LEU B 1 464 ? -34.609 49.013 -27.784 1.00 10.33 464 LEU B N 1
ATOM 7859 C CA . LEU B 1 464 ? -34.697 48.071 -26.667 1.00 11.62 464 LEU B CA 1
ATOM 7860 C C . LEU B 1 464 ? -34.069 48.608 -25.376 1.00 11.91 464 LEU B C 1
ATOM 7861 O O . LEU B 1 464 ? -34.462 48.201 -24.279 1.00 12.73 464 LEU B O 1
ATOM 7866 N N . ARG B 1 465 ? -33.102 49.511 -25.520 1.00 12.40 465 ARG B N 1
ATOM 7867 C CA . ARG B 1 465 ? -32.376 50.076 -24.383 1.00 13.33 465 ARG B CA 1
ATOM 7868 C C . ARG B 1 465 ? -32.890 51.456 -23.986 1.00 13.02 465 ARG B C 1
ATOM 7869 O O . ARG B 1 465 ? -32.343 52.082 -23.062 1.00 13.67 465 ARG B O 1
ATOM 7877 N N . SER B 1 466 ? -33.936 51.930 -24.662 1.00 12.16 466 SER B N 1
ATOM 7878 C CA . SER B 1 466 ? -34.435 53.288 -24.475 1.00 12.16 466 SER B CA 1
ATOM 7879 C C . SER B 1 466 ? -35.705 53.349 -23.631 1.00 12.01 466 SER B C 1
ATOM 7880 O O . SER B 1 466 ? -36.450 52.375 -23.546 1.00 12.16 466 SER B O 1
ATOM 7883 N N . ALA B 1 467 ? -35.933 54.499 -22.996 1.00 12.25 467 ALA B N 1
ATOM 7884 C CA . ALA B 1 467 ? -37.095 54.690 -22.120 1.00 12.51 467 ALA B CA 1
ATOM 7885 C C . ALA B 1 467 ? -38.364 54.982 -22.920 1.00 12.36 467 ALA B C 1
ATOM 7886 O O . ALA B 1 467 ? -38.309 55.700 -23.904 1.00 12.24 467 ALA B O 1
ATOM 7888 N N . PRO B 1 468 ? -39.521 54.457 -22.467 1.00 12.08 468 PRO B N 1
ATOM 7889 C CA . PRO B 1 468 ? -39.730 53.627 -21.273 1.00 12.58 468 PRO B CA 1
ATOM 7890 C C . PRO B 1 468 ? -39.578 52.116 -21.465 1.00 12.73 468 PRO B C 1
ATOM 7891 O O . PRO B 1 468 ? -39.712 51.363 -20.498 1.00 13.05 468 PRO B O 1
ATOM 7895 N N . LEU B 1 469 ? -39.323 51.664 -22.693 1.00 12.48 469 LEU B N 1
ATOM 7896 C CA . LEU B 1 469 ? -39.195 50.230 -22.957 1.00 12.87 469 LEU B CA 1
ATOM 7897 C C . LEU B 1 469 ? -38.151 49.543 -22.074 1.00 13.34 469 LEU B C 1
ATOM 7898 O O . LEU B 1 469 ? -38.345 48.394 -21.669 1.00 13.39 469 LEU B O 1
ATOM 7903 N N . ASN B 1 470 ? -37.056 50.250 -21.776 1.00 14.11 470 ASN B N 1
ATOM 7904 C CA . ASN B 1 470 ? -35.987 49.683 -20.955 1.00 15.50 470 ASN B CA 1
ATOM 7905 C C . ASN B 1 470 ? -36.397 49.361 -19.511 1.00 15.99 470 ASN B C 1
ATOM 7906 O O . ASN B 1 470 ? -35.683 48.637 -18.812 1.00 17.21 470 ASN B O 1
ATOM 7911 N N . LYS B 1 471 ? -37.546 49.884 -19.078 1.00 16.41 471 LYS B N 1
ATOM 7912 C CA . LYS B 1 471 ? -38.130 49.504 -17.785 1.00 17.29 471 LYS B CA 1
ATOM 7913 C C . LYS B 1 471 ? -38.676 48.077 -17.824 1.00 17.22 471 LYS B C 1
ATOM 7914 O O . LYS B 1 471 ? -38.827 47.434 -16.783 1.00 17.63 471 LYS B O 1
ATOM 7920 N N . LEU B 1 472 ? -38.986 47.596 -19.027 1.00 16.70 472 LEU B N 1
ATOM 7921 C CA . LEU B 1 472 ? -39.554 46.260 -19.219 1.00 16.79 472 LEU B CA 1
ATOM 7922 C C . LEU B 1 472 ? -38.526 45.231 -19.674 1.00 16.60 472 LEU B C 1
ATOM 7923 O O . LEU B 1 472 ? -38.664 44.045 -19.380 1.00 16.30 472 LEU B O 1
ATOM 7928 N N . ILE B 1 473 ? -37.514 45.687 -20.410 1.00 16.92 473 ILE B N 1
ATOM 7929 C CA . ILE B 1 473 ? -36.545 44.799 -21.047 1.00 17.26 473 ILE B CA 1
ATOM 7930 C C . ILE B 1 473 ? -35.266 44.737 -20.227 1.00 17.42 473 ILE B C 1
ATOM 7931 O O . ILE B 1 473 ? -34.578 45.747 -20.066 1.00 17.81 473 ILE B O 1
ATOM 7936 N N . ALA B 1 474 ? -34.971 43.546 -19.710 1.00 17.38 474 ALA B N 1
ATOM 7937 C CA . ALA B 1 474 ? -33.787 43.298 -18.886 1.00 17.90 474 ALA B CA 1
ATOM 7938 C C . ALA B 1 474 ? -32.512 43.251 -19.722 1.00 17.93 474 ALA B C 1
ATOM 7939 O O . ALA B 1 474 ? -31.482 43.804 -19.327 1.00 18.51 474 ALA B O 1
ATOM 7941 N N . LYS B 1 475 ? -32.583 42.586 -20.873 1.00 17.88 475 LYS B N 1
ATOM 7942 C CA . LYS B 1 475 ? -31.421 42.441 -21.739 1.00 17.46 475 LYS B CA 1
ATOM 7943 C C . LYS B 1 475 ? -31.803 42.063 -23.163 1.00 16.38 475 LYS B C 1
ATOM 7944 O O . LYS B 1 475 ? -32.873 41.503 -23.415 1.00 16.17 475 LYS B O 1
ATOM 7950 N N . GLU B 1 476 ? -30.906 42.384 -24.083 1.00 15.41 476 GLU B N 1
ATOM 7951 C CA . GLU B 1 476 ? -30.986 41.888 -25.444 1.00 13.94 476 GLU B CA 1
ATOM 7952 C C . GLU B 1 476 ? -30.410 40.481 -25.472 1.00 14.14 476 GLU B C 1
ATOM 7953 O O . GLU B 1 476 ? -29.321 40.240 -24.954 1.00 14.56 476 GLU B O 1
ATOM 7959 N N . THR B 1 477 ? -31.141 39.554 -26.086 1.00 13.62 477 THR B N 1
ATOM 7960 C CA . THR B 1 477 ? -30.721 38.157 -26.151 1.00 14.30 477 THR B CA 1
ATOM 7961 C C . THR B 1 477 ? -30.242 37.743 -27.543 1.00 13.64 477 THR B C 1
ATOM 7962 O O . THR B 1 477 ? -29.532 36.754 -27.690 1.00 14.47 477 THR B O 1
ATOM 7966 N N . LYS B 1 478 ? -30.624 38.509 -28.563 1.00 12.94 478 LYS B N 1
ATOM 7967 C CA . LYS B 1 478 ? -30.232 38.211 -29.935 1.00 12.79 478 LYS B CA 1
ATOM 7968 C C . LYS B 1 478 ? -30.023 39.518 -30.688 1.00 11.84 478 LYS B C 1
ATOM 7969 O O . LYS B 1 478 ? -30.965 40.307 -30.802 1.00 10.93 478 LYS B O 1
ATOM 7975 N N . PRO B 1 479 ? -28.787 39.782 -31.167 1.00 11.67 479 PRO B N 1
ATOM 7976 C CA . PRO B 1 479 ? -27.572 38.969 -31.006 1.00 12.11 479 PRO B CA 1
ATOM 7977 C C . PRO B 1 479 ? -27.053 38.924 -29.574 1.00 12.35 479 PRO B C 1
ATOM 7978 O O . PRO B 1 479 ? -26.359 37.978 -29.215 1.00 13.02 479 PRO B O 1
ATOM 7982 N N . GLY B 1 480 ? -27.399 39.924 -28.769 1.00 11.95 480 GLY B N 1
ATOM 7983 C CA . GLY B 1 480 ? -26.811 40.076 -27.437 1.00 12.53 480 GLY B CA 1
ATOM 7984 C C . GLY B 1 480 ? -25.449 40.738 -27.484 1.00 13.21 480 GLY B C 1
ATOM 7985 O O . GLY B 1 480 ? -24.773 40.741 -28.513 1.00 12.92 480 GLY B O 1
ATOM 7986 N N . LEU B 1 481 ? -25.042 41.280 -26.340 1.00 14.04 481 LEU B N 1
ATOM 7987 C CA . LEU B 1 481 ? -23.819 42.067 -26.252 1.00 14.90 481 LEU B CA 1
ATOM 7988 C C . LEU B 1 481 ? -22.527 41.238 -26.305 1.00 15.59 481 LEU B C 1
ATOM 7989 O O . LEU B 1 481 ? -21.469 41.772 -26.641 1.00 15.99 481 LEU B O 1
ATOM 7994 N N . SER B 1 482 ? -22.611 39.945 -25.997 1.00 16.40 482 SER B N 1
ATOM 7995 C CA A SER B 1 482 ? -21.447 39.067 -26.102 0.50 16.97 482 SER B CA 1
ATOM 7996 C CA B SER B 1 482 ? -21.443 39.074 -26.103 0.50 16.94 482 SER B CA 1
ATOM 7997 C C . SER B 1 482 ? -21.075 38.856 -27.569 1.00 17.01 482 SER B C 1
ATOM 7998 O O . SER B 1 482 ? -19.913 39.007 -27.957 1.00 17.77 482 SER B O 1
ATOM 8003 N N . GLU B 1 483 ? -22.076 38.517 -28.382 1.00 16.61 483 GLU B N 1
ATOM 8004 C CA . GLU B 1 483 ? -21.884 38.299 -29.810 1.00 16.41 483 GLU B CA 1
ATOM 8005 C C . GLU B 1 483 ? -21.522 39.599 -30.529 1.00 15.11 483 GLU B C 1
ATOM 8006 O O . GLU B 1 483 ? -20.592 39.629 -31.342 1.00 15.45 483 GLU B O 1
ATOM 8012 N N . ILE B 1 484 ? -22.272 40.663 -30.241 1.00 13.69 484 ILE B N 1
ATOM 8013 C CA A ILE B 1 484 ? -22.053 41.961 -30.871 0.50 13.11 484 ILE B CA 1
ATOM 8014 C CA B ILE B 1 484 ? -22.056 41.964 -30.869 0.50 13.14 484 ILE B CA 1
ATOM 8015 C C . ILE B 1 484 ? -21.956 43.036 -29.783 1.00 12.92 484 ILE B C 1
ATOM 8016 O O . ILE B 1 484 ? -22.975 43.501 -29.265 1.00 12.06 484 ILE B O 1
ATOM 8025 N N . PRO B 1 485 ? -20.719 43.428 -29.416 1.00 13.17 485 PRO B N 1
ATOM 8026 C CA . PRO B 1 485 ? -20.565 44.427 -28.353 1.00 13.79 485 PRO B CA 1
ATOM 8027 C C . PRO B 1 485 ? -21.196 45.782 -28.679 1.00 14.02 485 PRO B C 1
ATOM 8028 O O . PRO B 1 485 ? -21.460 46.092 -29.844 1.00 13.56 485 PRO B O 1
ATOM 8032 N N . ALA B 1 486 ? -21.426 46.576 -27.636 1.00 14.38 486 ALA B N 1
ATOM 8033 C CA . ALA B 1 486 ? -22.041 47.890 -27.776 1.00 14.86 486 ALA B CA 1
ATOM 8034 C C . ALA B 1 486 ? -21.317 48.769 -28.796 1.00 14.97 486 ALA B C 1
ATOM 8035 O O . ALA B 1 486 ? -21.951 49.503 -29.551 1.00 15.53 486 ALA B O 1
ATOM 8037 N N . THR B 1 487 ? -19.991 48.679 -28.830 1.00 15.31 487 THR B N 1
ATOM 8038 C CA . THR B 1 487 ? -19.205 49.530 -29.721 1.00 15.61 487 THR B CA 1
ATOM 8039 C C . THR B 1 487 ? -18.760 48.846 -31.021 1.00 15.68 487 THR B C 1
ATOM 8040 O O . THR B 1 487 ? -17.837 49.331 -31.692 1.00 16.66 487 THR B O 1
ATOM 8044 N N . ALA B 1 488 ? -19.419 47.742 -31.379 1.00 15.41 488 ALA B N 1
ATOM 8045 C CA . ALA B 1 488 ? -19.104 47.016 -32.611 1.00 14.89 488 ALA B CA 1
ATOM 8046 C C . ALA B 1 488 ? -19.232 47.905 -33.836 1.00 14.52 488 ALA B C 1
ATOM 8047 O O . ALA B 1 488 ? -20.177 48.697 -33.958 1.00 14.41 488 ALA B O 1
ATOM 8049 N N . ALA B 1 489 ? -18.276 47.754 -34.747 1.00 14.28 489 ALA B N 1
ATOM 8050 C CA . ALA B 1 489 ? -18.291 48.455 -36.024 1.00 13.90 489 ALA B CA 1
ATOM 8051 C C . ALA B 1 489 ? -19.451 47.952 -36.880 1.00 13.70 489 ALA B C 1
ATOM 8052 O O . ALA B 1 489 ? -19.928 46.824 -36.695 1.00 13.17 489 ALA B O 1
ATOM 8054 N N . ASP B 1 490 ? -19.905 48.782 -37.814 1.00 14.03 490 ASP B N 1
ATOM 8055 C CA . ASP B 1 490 ? -20.961 48.388 -38.751 1.00 14.63 490 ASP B CA 1
ATOM 8056 C C . ASP B 1 490 ? -20.660 47.049 -39.419 1.00 14.32 490 ASP B C 1
ATOM 8057 O O . ASP B 1 490 ? -21.548 46.215 -39.587 1.00 13.70 490 ASP B O 1
ATOM 8062 N N . GLU B 1 491 ? -19.396 46.830 -39.761 1.00 13.99 491 GLU B N 1
ATOM 8063 C CA . GLU B 1 491 ? -18.997 45.627 -40.472 1.00 13.99 491 GLU B CA 1
ATOM 8064 C C . GLU B 1 491 ? -19.161 44.350 -39.628 1.00 13.26 491 GLU B C 1
ATOM 8065 O O . GLU B 1 491 ? -19.438 43.281 -40.170 1.00 12.90 491 GLU B O 1
ATOM 8071 N N . LYS B 1 492 ? -19.029 44.468 -38.308 1.00 12.43 492 LYS B N 1
ATOM 8072 C CA . LYS B 1 492 ? -19.309 43.362 -37.395 1.00 12.38 492 LYS B CA 1
ATOM 8073 C C . LYS B 1 492 ? -20.804 43.006 -37.410 1.00 11.14 492 LYS B C 1
ATOM 8074 O O . LYS B 1 492 ? -21.181 41.828 -37.447 1.00 10.98 492 LYS B O 1
ATOM 8080 N N . TRP B 1 493 ? -21.654 44.032 -37.381 1.00 10.10 493 TRP B N 1
ATOM 8081 C CA . TRP B 1 493 ? -23.094 43.839 -37.558 1.00 9.84 493 TRP B CA 1
ATOM 8082 C C . TRP B 1 493 ? -23.384 43.155 -38.893 1.00 9.40 493 TRP B C 1
ATOM 8083 O O . TRP B 1 493 ? -24.160 42.198 -38.940 1.00 9.89 493 TRP B O 1
ATOM 8094 N N . VAL B 1 494 ? -22.768 43.637 -39.969 1.00 9.44 494 VAL B N 1
ATOM 8095 C CA . VAL B 1 494 ? -23.040 43.060 -41.291 1.00 9.79 494 VAL B CA 1
ATOM 8096 C C . VAL B 1 494 ? -22.661 41.578 -41.339 1.00 10.39 494 VAL B C 1
ATOM 8097 O O . VAL B 1 494 ? -23.406 40.763 -41.896 1.00 10.44 494 VAL B O 1
ATOM 8101 N N . GLU B 1 495 ? -21.527 41.216 -40.743 1.00 10.56 495 GLU B N 1
ATOM 8102 C CA . GLU B 1 495 ? -21.127 39.814 -40.658 1.00 11.13 495 GLU B CA 1
ATOM 8103 C C . GLU B 1 495 ? -22.183 38.945 -39.954 1.00 10.21 495 GLU B C 1
ATOM 8104 O O . GLU B 1 495 ? -22.538 37.863 -40.431 1.00 9.83 495 GLU B O 1
ATOM 8110 N N . TRP B 1 496 ? -22.684 39.421 -38.819 1.00 9.40 496 TRP B N 1
ATOM 8111 C CA . TRP B 1 496 ? -23.704 38.692 -38.083 1.00 8.93 496 TRP B CA 1
ATOM 8112 C C . TRP B 1 496 ? -25.020 38.599 -38.869 1.00 8.32 496 TRP B C 1
ATOM 8113 O O . TRP B 1 496 ? -25.657 37.547 -38.910 1.00 8.77 496 TRP B O 1
ATOM 8124 N N . LEU B 1 497 ? -25.403 39.699 -39.503 1.00 7.99 497 LEU B N 1
ATOM 8125 C CA . LEU B 1 497 ? -26.634 39.702 -40.292 1.00 7.97 497 LEU B CA 1
ATOM 8126 C C . LEU B 1 497 ? -26.534 38.710 -41.443 1.00 7.86 497 LEU B C 1
ATOM 8127 O O . LEU B 1 497 ? -27.473 37.954 -41.700 1.00 8.20 497 LEU B O 1
ATOM 8132 N N . LYS B 1 498 ? -25.383 38.686 -42.109 1.00 7.57 498 LYS B N 1
ATOM 8133 C CA . LYS B 1 498 ? -25.133 37.739 -43.190 1.00 8.03 498 LYS B CA 1
ATOM 8134 C C . LYS B 1 498 ? -25.208 36.288 -42.725 1.00 8.27 498 LYS B C 1
ATOM 8135 O O . LYS B 1 498 ? -25.654 35.413 -43.478 1.00 8.70 498 LYS B O 1
ATOM 8141 N N . ALA B 1 499 ? -24.769 36.033 -41.491 1.00 8.68 499 ALA B N 1
ATOM 8142 C CA . ALA B 1 499 ? -24.717 34.674 -40.966 1.00 8.90 499 ALA B CA 1
ATOM 8143 C C . ALA B 1 499 ? -26.087 34.150 -40.543 1.00 9.04 499 ALA B C 1
ATOM 8144 O O . ALA B 1 499 ? -26.255 32.940 -40.342 1.00 9.96 499 ALA B O 1
ATOM 8146 N N . ASN B 1 500 ? -27.064 35.054 -40.434 1.00 8.77 500 ASN B N 1
ATOM 8147 C CA . ASN B 1 500 ? -28.335 34.729 -39.805 1.00 9.24 500 ASN B CA 1
ATOM 8148 C C . ASN B 1 500 ? -29.588 35.168 -40.562 1.00 8.45 500 ASN B C 1
ATOM 8149 O O . ASN B 1 500 ? -30.693 35.002 -40.049 1.00 9.13 500 ASN B O 1
ATOM 8154 N N . TYR B 1 501 ? -29.436 35.725 -41.762 1.00 7.91 501 TYR B N 1
ATOM 8155 C CA . TYR B 1 501 ? -30.588 36.249 -42.488 1.00 7.68 501 TYR B CA 1
ATOM 8156 C C . TYR B 1 501 ? -31.445 35.162 -43.122 1.00 7.54 501 TYR B C 1
ATOM 8157 O O . TYR B 1 501 ? -31.027 34.010 -43.281 1.00 8.14 501 TYR B O 1
ATOM 8166 N N . ARG B 1 502 ? -32.657 35.568 -43.484 1.00 7.83 502 ARG B N 1
ATOM 8167 C CA A ARG B 1 502 ? -33.648 34.783 -44.226 0.70 8.59 502 ARG B CA 1
ATOM 8168 C CA B ARG B 1 502 ? -33.436 34.736 -44.386 0.30 7.62 502 ARG B CA 1
ATOM 8169 C C . ARG B 1 502 ? -34.030 35.609 -45.457 1.00 7.35 502 ARG B C 1
ATOM 8170 O O . ARG B 1 502 ? -34.058 36.835 -45.358 1.00 7.53 502 ARG B O 1
ATOM 8185 N N . SER B 1 503 ? -34.413 34.966 -46.554 1.00 7.15 503 SER B N 1
ATOM 8186 C CA . SER B 1 503 ? -35.158 35.683 -47.574 1.00 6.46 503 SER B CA 1
ATOM 8187 C C . SER B 1 503 ? -36.434 36.217 -46.930 1.00 6.66 503 SER B C 1
ATOM 8188 O O . SER B 1 503 ? -37.059 35.536 -46.113 1.00 6.57 503 SER B O 1
ATOM 8191 N N . ASN B 1 504 ? -36.822 37.432 -47.300 1.00 6.46 504 ASN B N 1
ATOM 8192 C CA . ASN B 1 504 ? -38.114 37.966 -46.893 1.00 6.84 504 ASN B CA 1
ATOM 8193 C C . ASN B 1 504 ? -39.252 37.444 -47.764 1.00 6.18 504 ASN B C 1
ATOM 8194 O O . ASN B 1 504 ? -40.407 37.778 -47.523 1.00 7.82 504 ASN B O 1
ATOM 8199 N N . PHE B 1 505 ? -38.938 36.654 -48.786 1.00 6.23 505 PHE B N 1
ATOM 8200 C CA . PHE B 1 505 ? -39.965 36.044 -49.638 1.00 6.26 505 PHE B CA 1
ATOM 8201 C C . PHE B 1 505 ? -40.844 37.111 -50.292 1.00 6.63 505 PHE B C 1
ATOM 8202 O O . PHE B 1 505 ? -42.069 36.953 -50.402 1.00 7.17 505 PHE B O 1
ATOM 8210 N N . HIS B 1 506 ? -40.207 38.189 -50.747 1.00 6.84 506 HIS B N 1
ATOM 8211 C CA . HIS B 1 506 ? -40.899 39.213 -51.531 1.00 6.98 506 HIS B CA 1
ATOM 8212 C C . HIS B 1 506 ? -40.281 39.395 -52.922 1.00 6.62 506 HIS B C 1
ATOM 8213 O O . HIS B 1 506 ? -40.058 40.528 -53.350 1.00 7.09 506 HIS B O 1
ATOM 8220 N N . PRO B 1 507 ? -39.991 38.302 -53.651 1.00 6.57 507 PRO B N 1
ATOM 8221 C CA . PRO B 1 507 ? -39.364 38.533 -54.951 1.00 7.01 507 PRO B CA 1
ATOM 8222 C C . PRO B 1 507 ? -40.307 39.198 -55.955 1.00 6.73 507 PRO B C 1
ATOM 8223 O O . PRO B 1 507 ? -41.493 38.825 -56.047 1.00 7.25 507 PRO B O 1
ATOM 8227 N N . VAL B 1 508 ? -39.776 40.171 -56.685 1.00 6.34 508 VAL B N 1
ATOM 8228 C CA . VAL B 1 508 ? -40.502 40.861 -57.739 1.00 6.25 508 VAL B CA 1
ATOM 8229 C C . VAL B 1 508 ? -39.589 41.024 -58.954 1.00 6.17 508 VAL B C 1
ATOM 8230 O O . VAL B 1 508 ? -38.376 40.820 -58.873 1.00 6.32 508 VAL B O 1
ATOM 8234 N N . GLY B 1 509 ? -40.170 41.391 -60.090 1.00 5.69 509 GLY B N 1
ATOM 8235 C CA . GLY B 1 509 ? -39.408 41.996 -61.174 1.00 5.77 509 GLY B CA 1
ATOM 8236 C C . GLY B 1 509 ? -38.961 41.085 -62.298 1.00 5.38 509 GLY B C 1
ATOM 8237 O O . GLY B 1 509 ? -38.371 41.555 -63.260 1.00 5.85 509 GLY B O 1
ATOM 8238 N N . THR B 1 510 ? -39.243 39.787 -62.190 1.00 5.20 510 THR B N 1
ATOM 8239 C CA . THR B 1 510 ? -38.765 38.785 -63.141 1.00 5.38 510 THR B CA 1
ATOM 8240 C C . THR B 1 510 ? -39.530 38.761 -64.475 1.00 5.32 510 THR B C 1
ATOM 8241 O O . THR B 1 510 ? -39.112 38.079 -65.413 1.00 5.60 510 THR B O 1
ATOM 8245 N N . ALA B 1 511 ? -40.636 39.502 -64.552 1.00 5.50 511 ALA B N 1
ATOM 8246 C CA . ALA B 1 511 ? -41.306 39.813 -65.827 1.00 5.46 511 ALA B CA 1
ATOM 8247 C C . ALA B 1 511 ? -41.770 41.267 -65.722 1.00 5.74 511 ALA B C 1
ATOM 8248 O O . ALA B 1 511 ? -42.962 41.590 -65.822 1.00 6.01 511 ALA B O 1
ATOM 8250 N N . ALA B 1 512 ? -40.798 42.150 -65.512 1.00 5.63 512 ALA B N 1
ATOM 8251 C CA . ALA B 1 512 ? -41.101 43.499 -65.037 1.00 5.71 512 ALA B CA 1
ATOM 8252 C C . ALA B 1 512 ? -41.926 44.316 -66.014 1.00 5.74 512 ALA B C 1
ATOM 8253 O O . ALA B 1 512 ? -41.686 44.300 -67.226 1.00 5.63 512 ALA B O 1
ATOM 8255 N N . MET B 1 513 ? -42.901 45.031 -65.465 1.00 5.57 513 MET B N 1
ATOM 8256 C CA . MET B 1 513 ? -43.645 46.014 -66.223 1.00 6.04 513 MET B CA 1
ATOM 8257 C C . MET B 1 513 ? -42.829 47.294 -66.385 1.00 5.60 513 MET B C 1
ATOM 8258 O O . MET B 1 513 ? -42.696 48.088 -65.443 1.00 6.00 513 MET B O 1
ATOM 8263 N N . MET B 1 514 ? -42.269 47.455 -67.582 1.00 6.10 514 MET B N 1
ATOM 8264 C CA . MET B 1 514 ? -41.527 48.656 -67.987 1.00 6.55 514 MET B CA 1
ATOM 8265 C C . MET B 1 514 ? -41.589 48.715 -69.496 1.00 6.52 514 MET B C 1
ATOM 8266 O O . MET B 1 514 ? -41.757 47.692 -70.139 1.00 6.38 514 MET B O 1
ATOM 8271 N N . PRO B 1 515 ? -41.404 49.910 -70.087 1.00 6.78 515 PRO B N 1
ATOM 8272 C CA . PRO B 1 515 ? -41.261 49.950 -71.543 1.00 6.72 515 PRO B CA 1
ATOM 8273 C C . PRO B 1 515 ? -40.226 48.935 -72.028 1.00 6.52 515 PRO B C 1
ATOM 8274 O O . PRO B 1 515 ? -39.194 48.715 -71.375 1.00 6.43 515 PRO B O 1
ATOM 8278 N N . ARG B 1 516 ? -40.500 48.315 -73.166 1.00 6.71 516 ARG B N 1
ATOM 8279 C CA . ARG B 1 516 ? -39.571 47.345 -73.713 1.00 6.70 516 ARG 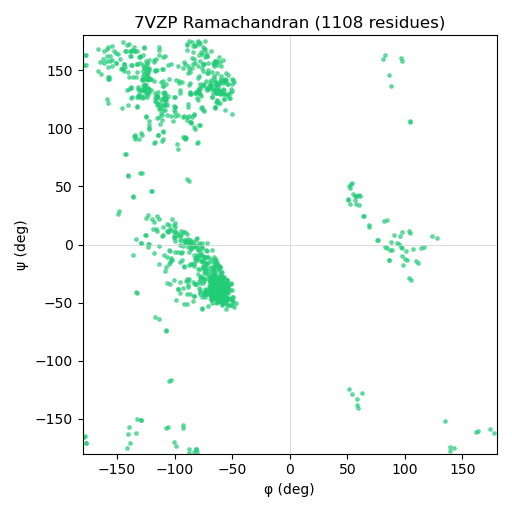B CA 1
ATOM 8280 C C . ARG B 1 516 ? -38.182 47.961 -73.900 1.00 7.07 516 ARG B C 1
ATOM 8281 O O . ARG B 1 516 ? -37.167 47.277 -73.703 1.00 6.95 516 ARG B O 1
ATOM 8289 N N . SER B 1 517 ? -38.139 49.244 -74.262 1.00 6.87 517 SER B N 1
ATOM 8290 C CA . SER B 1 517 ? -36.882 49.925 -74.536 1.00 7.65 517 SER B CA 1
ATOM 8291 C C . SER B 1 517 ? -35.983 50.147 -73.328 1.00 8.07 517 SER B C 1
ATOM 8292 O O . SER B 1 517 ? -34.820 50.523 -73.515 1.00 9.14 517 SER B O 1
ATOM 8295 N N . ILE B 1 518 ? -36.492 49.952 -72.111 1.00 7.48 518 ILE B N 1
ATOM 8296 C CA . ILE B 1 518 ? -35.666 50.042 -70.903 1.00 8.15 518 ILE B CA 1
ATOM 8297 C C . ILE B 1 518 ? -35.482 48.642 -70.279 1.00 7.95 518 ILE B C 1
ATOM 8298 O O . ILE B 1 518 ? -34.940 48.510 -69.184 1.00 9.71 518 ILE B O 1
ATOM 8303 N N . GLY B 1 519 ? -35.921 47.599 -70.983 1.00 7.63 519 GLY B N 1
ATOM 8304 C CA . GLY B 1 519 ? -35.722 46.229 -70.526 1.00 6.92 519 GLY B CA 1
ATOM 8305 C C . GLY B 1 519 ? -36.959 45.558 -69.963 1.00 6.34 519 GLY B C 1
ATOM 8306 O O . GLY B 1 519 ? -36.866 44.465 -69.398 1.00 6.59 519 GLY B O 1
ATOM 8307 N N . GLY B 1 520 ? -38.129 46.172 -70.117 1.00 5.93 520 GLY B N 1
ATOM 8308 C CA . GLY B 1 520 ? -39.356 45.548 -69.632 1.00 6.08 520 GLY B CA 1
ATOM 8309 C C . GLY B 1 520 ? -39.728 44.261 -70.342 1.00 6.01 520 GLY B C 1
ATOM 8310 O O . GLY B 1 520 ? -39.328 44.018 -71.483 1.00 6.24 520 GLY B O 1
ATOM 8311 N N . VAL B 1 521 ? -40.526 43.450 -69.652 1.00 5.49 521 VAL B N 1
ATOM 8312 C CA . VAL B 1 521 ? -41.049 42.199 -70.185 1.00 5.55 521 VAL B CA 1
ATOM 8313 C C . VAL B 1 521 ? -42.539 42.315 -70.519 1.00 5.02 521 VAL B C 1
ATOM 8314 O O . VAL B 1 521 ? -43.007 41.687 -71.474 1.00 5.30 521 VAL B O 1
ATOM 8318 N N . VAL B 1 522 ? -43.274 43.120 -69.747 1.00 5.45 522 VAL B N 1
ATOM 8319 C CA . VAL B 1 522 ? -44.690 43.350 -70.016 1.00 5.91 522 VAL B CA 1
ATOM 8320 C C . VAL B 1 522 ? -44.989 44.824 -70.167 1.00 5.58 522 VAL B C 1
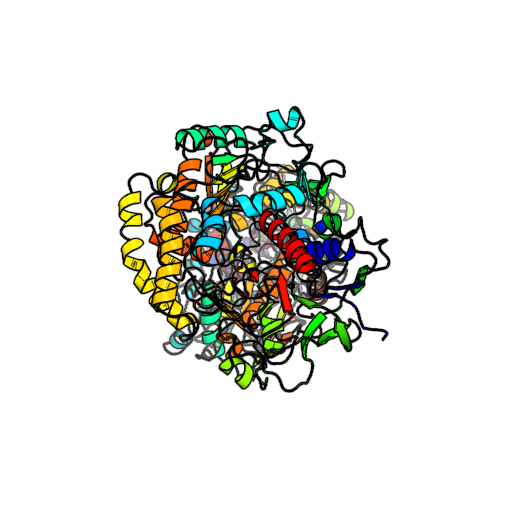ATOM 8321 O O . VAL B 1 522 ? -44.318 45.689 -69.578 1.00 5.92 522 VAL B O 1
ATOM 8325 N N . ASP B 1 523 ? -46.018 45.096 -70.966 1.00 5.88 523 ASP B N 1
ATOM 8326 C CA . ASP B 1 523 ? -46.492 46.455 -71.160 1.00 6.41 523 ASP B CA 1
ATOM 8327 C C . ASP B 1 523 ? -47.408 46.880 -70.012 1.00 6.10 523 ASP B C 1
ATOM 8328 O O . ASP B 1 523 ? -47.599 46.145 -69.029 1.00 6.20 523 ASP B O 1
ATOM 8333 N N . ASN B 1 524 ? -47.962 48.082 -70.123 1.00 6.59 524 ASN B N 1
ATOM 8334 C CA . ASN B 1 524 ? -48.778 48.656 -69.052 1.00 6.69 524 ASN B CA 1
ATOM 8335 C C . ASN B 1 524 ? -50.145 47.993 -68.906 1.00 6.39 524 ASN B C 1
ATOM 8336 O O . ASN B 1 524 ? -50.896 48.319 -67.994 1.00 7.33 524 ASN B O 1
ATOM 8341 N N . ARG B 1 525 ? -50.462 47.086 -69.827 1.00 6.22 525 ARG B N 1
ATOM 8342 C CA . ARG B 1 525 ? -51.666 46.263 -69.739 1.00 6.30 525 ARG B CA 1
ATOM 8343 C C . ARG B 1 525 ? -51.300 44.824 -69.348 1.00 5.84 525 ARG B C 1
ATOM 8344 O O . ARG B 1 525 ? -52.145 43.933 -69.388 1.00 6.20 525 ARG B O 1
ATOM 8352 N N . LEU B 1 526 ? -50.034 44.643 -68.936 1.00 5.48 526 LEU B N 1
ATOM 8353 C CA A LEU B 1 526 ? -49.442 43.371 -68.482 0.56 5.93 526 LEU B CA 1
ATOM 8354 C CA B LEU B 1 526 ? -49.491 43.356 -68.463 0.44 5.95 526 LEU B CA 1
ATOM 8355 C C . LEU B 1 526 ? -49.303 42.320 -69.578 1.00 5.60 526 LEU B C 1
ATOM 8356 O O . LEU B 1 526 ? -49.070 41.133 -69.297 1.00 5.89 526 LEU B O 1
ATOM 8365 N N . ARG B 1 527 ? -49.371 42.769 -70.826 1.00 5.74 527 ARG B N 1
ATOM 8366 C CA . ARG B 1 527 ? -49.126 41.903 -71.974 1.00 6.11 527 ARG B CA 1
ATOM 8367 C C . ARG B 1 527 ? -47.626 41.705 -72.202 1.00 5.90 527 ARG B C 1
ATOM 8368 O O . ARG B 1 527 ? -46.847 42.664 -72.223 1.00 6.01 527 ARG B O 1
ATOM 8376 N N . VAL B 1 528 ? -47.228 40.455 -72.402 1.00 5.74 528 VAL B N 1
ATOM 8377 C CA . VAL B 1 528 ? -45.843 40.106 -72.688 1.00 5.91 528 VAL B CA 1
ATOM 8378 C C . VAL B 1 528 ? -45.459 40.642 -74.055 1.00 5.71 528 VAL B C 1
ATOM 8379 O O . VAL B 1 528 ? -46.152 40.380 -75.060 1.00 5.92 528 VAL B O 1
ATOM 8383 N N . TYR B 1 529 ? -44.356 41.392 -74.107 1.00 6.02 529 TYR B N 1
ATOM 8384 C CA . TYR B 1 529 ? -43.903 41.938 -75.386 1.00 6.68 529 TYR B CA 1
ATOM 8385 C C . TYR B 1 529 ? -43.687 40.825 -76.403 1.00 6.52 529 TYR B C 1
ATOM 8386 O O . TYR B 1 529 ? -43.232 39.728 -76.075 1.00 6.86 529 TYR B O 1
ATOM 8395 N N . GLY B 1 530 ? -44.041 41.128 -77.646 1.00 6.79 530 GLY B N 1
ATOM 8396 C CA . GLY B 1 530 ? -43.897 40.198 -78.749 1.00 6.93 530 GLY B CA 1
ATOM 8397 C C . GLY B 1 530 ? -45.049 39.222 -78.911 1.00 6.88 530 GLY B C 1
ATOM 8398 O O . GLY B 1 530 ? -45.060 38.422 -79.848 1.00 7.00 530 GLY B O 1
ATOM 8399 N N . THR B 1 531 ? -46.013 39.283 -77.994 1.00 6.74 531 THR B N 1
ATOM 8400 C CA . THR B 1 531 ? -47.202 38.431 -78.039 1.00 6.90 531 THR B CA 1
ATOM 8401 C C . THR B 1 531 ? -48.441 39.297 -78.187 1.00 6.98 531 THR B C 1
ATOM 8402 O O . THR B 1 531 ? -48.444 40.476 -77.830 1.00 7.99 531 THR B O 1
ATOM 8406 N N . SER B 1 532 ? -49.509 38.700 -78.701 1.00 7.42 532 SER B N 1
ATOM 8407 C CA . SER B 1 532 ? -50.780 39.398 -78.781 1.00 8.19 532 SER B CA 1
ATOM 8408 C C . SER B 1 532 ? -51.635 39.216 -77.527 1.00 7.98 532 SER B C 1
ATOM 8409 O O . SER B 1 532 ? -52.422 40.096 -77.183 1.00 8.74 532 SER B O 1
ATOM 8412 N N . ASN B 1 533 ? -51.490 38.077 -76.854 1.00 6.77 533 ASN B N 1
ATOM 8413 C CA . ASN B 1 533 ? -52.544 37.588 -75.979 1.00 6.73 533 ASN B CA 1
ATOM 8414 C C . ASN B 1 533 ? -52.026 36.788 -74.786 1.00 6.17 533 ASN B C 1
ATOM 8415 O O . ASN B 1 533 ? -52.723 35.916 -74.272 1.00 6.88 533 ASN B O 1
ATOM 8420 N N . VAL B 1 534 ? -50.792 37.070 -74.374 1.00 6.27 534 VAL B N 1
ATOM 8421 C CA . VAL B 1 534 ? -50.237 36.503 -73.150 1.00 6.31 534 VAL B CA 1
ATOM 8422 C C . VAL B 1 534 ? -50.015 37.629 -72.168 1.00 5.94 534 VAL B C 1
ATOM 8423 O O . VAL B 1 534 ? -49.413 38.651 -72.528 1.00 6.24 534 VAL B O 1
ATOM 8427 N N . ARG B 1 535 ? -50.481 37.442 -70.941 1.00 5.99 535 ARG B N 1
ATOM 8428 C CA . ARG B 1 535 ? -50.207 38.402 -69.884 1.00 6.00 535 ARG B CA 1
ATOM 8429 C C . ARG B 1 535 ? -49.548 37.690 -68.716 1.00 5.50 535 ARG B C 1
ATOM 8430 O O . ARG B 1 535 ? -49.722 36.476 -68.540 1.00 6.01 535 ARG B O 1
ATOM 8438 N N . VAL B 1 536 ? -48.808 38.453 -67.911 1.00 5.40 536 VAL B N 1
ATOM 8439 C CA . VAL B 1 536 ? -48.337 37.971 -66.627 1.00 5.59 536 VAL B CA 1
ATOM 8440 C C . VAL B 1 536 ? -49.018 38.843 -65.579 1.00 5.57 536 VAL B C 1
ATOM 8441 O O . VAL B 1 536 ? -48.971 40.075 -65.674 1.00 5.76 536 VAL B O 1
ATOM 8445 N N . VAL B 1 537 ? -49.675 38.210 -64.606 1.00 5.38 537 VAL B N 1
ATOM 8446 C CA . VAL B 1 537 ? -50.330 38.953 -63.542 1.00 5.68 537 VAL B CA 1
ATOM 8447 C C . VAL B 1 537 ? -49.993 38.286 -62.223 1.00 5.13 537 VAL B C 1
ATOM 8448 O O . VAL B 1 537 ? -50.661 37.335 -61.801 1.00 5.88 537 VAL B O 1
ATOM 8452 N N . ASP B 1 538 ? -48.926 38.780 -61.594 1.00 4.81 538 ASP B N 1
ATOM 8453 C CA . ASP B 1 538 ? -48.442 38.306 -60.300 1.00 5.44 538 ASP B CA 1
ATOM 8454 C C . ASP B 1 538 ? -47.250 39.189 -59.932 1.00 5.31 538 ASP B C 1
ATOM 8455 O O . ASP B 1 538 ? -46.983 40.185 -60.621 1.00 5.38 538 ASP B O 1
ATOM 8460 N N . ALA B 1 539 ? -46.526 38.830 -58.877 1.00 4.80 539 ALA B N 1
ATOM 8461 C CA . ALA B 1 539 ? -45.410 39.648 -58.401 1.00 5.20 539 ALA B CA 1
ATOM 8462 C C . ALA B 1 539 ? -44.288 39.848 -59.418 1.00 5.08 539 ALA B C 1
ATOM 8463 O O . ALA B 1 539 ? -43.487 40.786 -59.273 1.00 5.42 539 ALA B O 1
ATOM 8465 N N . SER B 1 540 ? -44.220 38.986 -60.432 1.00 5.04 540 SER B N 1
ATOM 8466 C CA . SER B 1 540 ? -43.199 39.128 -61.461 1.00 5.11 540 SER B CA 1
ATOM 8467 C C . SER B 1 540 ? -43.211 40.503 -62.106 1.00 5.01 540 SER B C 1
ATOM 8468 O O . SER B 1 540 ? -42.166 40.982 -62.550 1.00 5.02 540 SER B O 1
ATOM 8471 N N . VAL B 1 541 ? -44.380 41.139 -62.190 1.00 4.63 541 VAL B N 1
ATOM 8472 C CA . VAL B 1 541 ? -44.498 42.347 -62.979 1.00 5.24 541 VAL B CA 1
ATOM 8473 C C . VAL B 1 541 ? -44.117 43.610 -62.228 1.00 5.08 541 VAL B C 1
ATOM 8474 O O . VAL B 1 541 ? -43.894 44.647 -62.853 1.00 5.20 541 VAL B O 1
ATOM 8478 N N . LEU B 1 542 ? -44.052 43.563 -60.907 1.00 5.79 542 LEU B N 1
ATOM 8479 C CA . LEU B 1 542 ? -43.697 44.783 -60.177 1.00 6.26 542 LEU B CA 1
ATOM 8480 C C . LEU B 1 542 ? -42.277 45.196 -60.579 1.00 6.23 542 LEU B C 1
ATOM 8481 O O . LEU B 1 542 ? -41.356 44.393 -60.476 1.00 5.99 542 LEU B O 1
ATOM 8486 N N . PRO B 1 543 ? -42.100 46.433 -61.078 1.00 6.40 543 PRO B N 1
ATOM 8487 C CA . PRO B 1 543 ? -40.771 46.818 -61.572 1.00 6.48 543 PRO B CA 1
ATOM 8488 C C . PRO B 1 543 ? -39.771 47.168 -60.474 1.00 6.45 543 PRO B C 1
ATOM 8489 O O . PRO B 1 543 ? -38.555 47.149 -60.716 1.00 6.38 543 PRO B O 1
ATOM 8493 N N . PHE B 1 544 ? -40.288 47.501 -59.297 1.00 6.57 544 PHE B N 1
ATOM 8494 C CA . PHE B 1 544 ? -39.487 47.799 -58.118 1.00 6.97 544 PHE B CA 1
ATOM 8495 C C . PHE B 1 544 ? -40.175 47.139 -56.943 1.00 6.69 544 PHE B C 1
ATOM 8496 O O . PHE B 1 544 ? -41.374 46.838 -56.991 1.00 6.88 544 PHE B O 1
ATOM 8504 N N . GLN B 1 545 ? -39.437 46.981 -55.859 1.00 7.09 545 GLN B N 1
ATOM 8505 C CA . GLN B 1 545 ? -39.990 46.566 -54.594 1.00 7.57 545 GLN B CA 1
ATOM 8506 C C . GLN B 1 545 ? -40.953 47.631 -54.047 1.00 7.34 545 GLN B C 1
ATOM 8507 O O . GLN B 1 545 ? -40.886 48.811 -54.426 1.00 7.90 545 GLN B O 1
ATOM 8513 N N . VAL B 1 546 ? -41.868 47.222 -53.179 1.00 7.97 546 VAL B N 1
ATOM 8514 C CA . VAL B 1 546 ? -42.708 48.186 -52.479 1.00 8.41 546 VAL B CA 1
ATOM 8515 C C . VAL B 1 546 ? -42.384 48.166 -50.988 1.00 7.72 546 VAL B C 1
ATOM 8516 O O . VAL B 1 546 ? -41.690 47.265 -50.496 1.00 8.28 546 VAL B O 1
ATOM 8520 N N . CYS B 1 547 ? -42.883 49.157 -50.260 1.00 7.15 547 CYS B N 1
ATOM 8521 C CA . CYS B 1 547 ? -42.555 49.266 -48.844 1.00 7.34 547 CYS B CA 1
ATOM 8522 C C . CYS B 1 547 ? -43.312 48.279 -47.959 1.00 7.40 547 CYS B C 1
ATOM 8523 O O . CYS B 1 547 ? -42.790 47.872 -46.921 1.00 8.73 547 CYS B O 1
ATOM 8526 N N . GLY B 1 548 ? -44.529 47.894 -48.348 1.00 6.82 548 GLY B N 1
ATOM 8527 C CA . GLY B 1 548 ? -45.358 47.047 -47.509 1.00 6.94 548 GLY B CA 1
ATOM 8528 C C . GLY B 1 548 ? -45.364 45.596 -47.913 1.00 6.51 548 GLY B C 1
ATOM 8529 O O . GLY B 1 548 ? -44.595 45.143 -48.765 1.00 7.38 548 GLY B O 1
ATOM 8530 N N . HIS B 1 549 ? -46.268 44.856 -47.289 1.00 6.43 549 HIS B N 1
ATOM 8531 C CA . HIS B 1 549 ? -46.426 43.421 -47.518 1.00 6.70 549 HIS B CA 1
ATOM 8532 C C . HIS B 1 549 ? -47.132 43.186 -48.857 1.00 6.27 549 HIS B C 1
ATOM 8533 O O . HIS B 1 549 ? -48.089 43.891 -49.184 1.00 6.80 549 HIS B O 1
ATOM 8540 N N . LEU B 1 550 ? -46.673 42.227 -49.651 1.00 6.17 550 LEU B N 1
ATOM 8541 C CA . LEU B 1 550 ? -47.100 42.192 -51.046 1.00 5.86 550 LEU B CA 1
ATOM 8542 C C . LEU B 1 550 ? -48.562 41.930 -51.381 1.00 5.54 550 LEU B C 1
ATOM 8543 O O . LEU B 1 550 ? -49.014 42.417 -52.415 1.00 5.68 550 LEU B O 1
ATOM 8548 N N . VAL B 1 551 ? -49.277 41.126 -50.599 1.00 5.44 551 VAL B N 1
ATOM 8549 C CA . VAL B 1 551 ? -50.589 40.709 -51.124 1.00 5.98 551 VAL B CA 1
ATOM 8550 C C . VAL B 1 551 ? -51.531 41.876 -51.386 1.00 5.81 551 VAL B C 1
ATOM 8551 O O . VAL B 1 551 ? -52.253 41.853 -52.386 1.00 5.82 551 VAL B O 1
ATOM 8555 N N . SER B 1 552 ? -51.536 42.900 -50.536 1.00 5.87 552 SER B N 1
ATOM 8556 C CA . SER B 1 552 ? -52.476 44.001 -50.748 1.00 5.83 552 SER B CA 1
ATOM 8557 C C . SER B 1 552 ? -52.315 44.573 -52.153 1.00 5.72 552 SER B C 1
ATOM 8558 O O . SER B 1 552 ? -53.296 44.823 -52.855 1.00 6.16 552 SER B O 1
ATOM 8561 N N . THR B 1 553 ? -51.066 44.798 -52.540 1.00 5.57 553 THR B N 1
ATOM 8562 C CA . THR B 1 553 ? -50.738 45.384 -53.822 1.00 5.55 553 THR B CA 1
ATOM 8563 C C . THR B 1 553 ? -50.973 44.402 -54.965 1.00 5.32 553 THR B C 1
ATOM 8564 O O . THR B 1 553 ? -51.476 44.801 -56.016 1.00 5.70 553 THR B O 1
ATOM 8568 N N . LEU B 1 554 ? -50.635 43.127 -54.768 1.00 5.58 554 LEU B N 1
ATOM 8569 C CA . LEU B 1 554 ? -50.923 42.132 -55.798 1.00 5.80 554 LEU B CA 1
ATOM 8570 C C . LEU B 1 554 ? -52.421 41.996 -56.066 1.00 5.87 554 LEU B C 1
ATOM 8571 O O . LEU B 1 554 ? -52.831 41.916 -57.225 1.00 5.81 554 LEU B O 1
ATOM 8576 N N . TYR B 1 555 ? -53.228 41.984 -55.010 1.00 5.80 555 TYR B N 1
ATOM 8577 C CA . TYR B 1 555 ? -54.670 41.967 -55.224 1.00 6.38 555 TYR B CA 1
ATOM 8578 C C . TYR B 1 555 ? -55.128 43.183 -56.034 1.00 6.12 555 TYR B C 1
ATOM 8579 O O . TYR B 1 555 ? -55.901 43.042 -56.985 1.00 6.26 555 TYR B O 1
ATOM 8588 N N . ALA B 1 556 ? -54.632 44.366 -55.673 1.00 6.01 556 ALA B N 1
ATOM 8589 C CA . ALA B 1 556 ? -55.004 45.583 -56.375 1.00 6.48 556 ALA B CA 1
ATOM 8590 C C . ALA B 1 556 ? -54.574 45.566 -57.833 1.00 6.25 556 ALA B C 1
ATOM 8591 O O . ALA B 1 556 ? -55.344 45.949 -58.732 1.00 6.44 556 ALA B O 1
ATOM 8593 N N . VAL B 1 557 ? -53.334 45.137 -58.076 1.00 5.88 557 VAL B N 1
ATOM 8594 C CA . VAL B 1 557 ? -52.822 45.046 -59.432 1.00 6.25 557 VAL B CA 1
ATOM 8595 C C . VAL B 1 557 ? -53.658 44.076 -60.267 1.00 5.59 557 VAL B C 1
ATOM 8596 O O . VAL B 1 557 ? -53.990 44.373 -61.421 1.00 6.14 557 VAL B O 1
ATOM 8600 N N . ALA B 1 558 ? -53.999 42.929 -59.683 1.00 5.52 558 ALA B N 1
ATOM 8601 C CA . ALA B 1 558 ? -54.776 41.925 -60.403 1.00 5.84 558 ALA B CA 1
ATOM 8602 C C . ALA B 1 558 ? -56.207 42.416 -60.650 1.00 5.88 558 ALA B C 1
ATOM 8603 O O . ALA B 1 558 ? -56.798 42.115 -61.694 1.00 5.93 558 ALA B O 1
ATOM 8605 N N . GLU B 1 559 ? -56.760 43.168 -59.695 1.00 5.83 559 GLU B N 1
ATOM 8606 C CA . GLU B 1 559 ? -58.083 43.785 -59.885 1.00 6.32 559 GLU B CA 1
ATOM 8607 C C . GLU B 1 559 ? -58.048 44.738 -61.080 1.00 6.46 559 GLU B C 1
ATOM 8608 O O . GLU B 1 559 ? -58.945 44.739 -61.926 1.00 6.57 559 GLU B O 1
ATOM 8614 N N . ARG B 1 560 ? -57.016 45.569 -61.158 1.00 6.14 560 ARG B N 1
ATOM 8615 C CA . ARG B 1 560 ? -56.936 46.545 -62.233 1.00 6.84 560 ARG B CA 1
ATOM 8616 C C . ARG B 1 560 ? -56.677 45.831 -63.550 1.00 6.86 560 ARG B C 1
ATOM 8617 O O . ARG B 1 560 ? -57.310 46.137 -64.566 1.00 7.00 560 ARG B O 1
ATOM 8625 N N . ALA B 1 561 ? -55.774 44.849 -63.532 1.00 6.46 561 ALA B N 1
ATOM 8626 C CA . ALA B 1 561 ? -55.480 44.066 -64.725 1.00 6.73 561 ALA B CA 1
ATOM 8627 C C . ALA B 1 561 ? -56.738 43.423 -65.293 1.00 6.66 561 ALA B C 1
ATOM 8628 O O . ALA B 1 561 ? -56.922 43.359 -66.512 1.00 6.58 561 ALA B O 1
ATOM 8630 N N . SER B 1 562 ? -57.591 42.922 -64.404 1.00 6.67 562 SER B N 1
ATOM 8631 C CA . SER B 1 562 ? -58.845 42.305 -64.830 1.00 6.87 562 SER B CA 1
ATOM 8632 C C . SER B 1 562 ? -59.711 43.264 -65.644 1.00 6.71 562 SER B C 1
ATOM 8633 O O . SER B 1 562 ? -60.268 42.876 -66.683 1.00 7.11 562 SER B O 1
ATOM 8636 N N . ASP B 1 563 ? -59.813 44.512 -65.197 1.00 6.83 563 ASP B N 1
ATOM 8637 C CA . ASP B 1 563 ? -60.539 45.524 -65.972 1.00 7.16 563 ASP B CA 1
ATOM 8638 C C . ASP B 1 563 ? -59.871 45.814 -67.315 1.00 7.67 563 ASP B C 1
ATOM 8639 O O . ASP B 1 563 ? -60.567 46.015 -68.316 1.00 8.10 563 ASP B O 1
ATOM 8644 N N . LEU B 1 564 ? -58.537 45.806 -67.359 1.00 7.40 564 LEU B N 1
ATOM 8645 C CA . LEU B 1 564 ? -57.827 46.040 -68.620 1.00 7.52 564 LEU B CA 1
ATOM 8646 C C . LEU B 1 564 ? -58.065 44.907 -69.613 1.00 7.52 564 LEU B C 1
ATOM 8647 O O . LEU B 1 564 ? -58.227 45.150 -70.815 1.00 8.00 564 LEU B O 1
ATOM 8652 N N . ILE B 1 565 ? -58.087 43.673 -69.106 1.00 6.96 565 ILE B N 1
ATOM 8653 C CA . ILE B 1 565 ? -58.356 42.502 -69.932 1.00 7.49 565 ILE B CA 1
ATOM 8654 C C . ILE B 1 565 ? -59.784 42.568 -70.491 1.00 7.75 565 ILE B C 1
ATOM 8655 O O . ILE B 1 565 ? -60.005 42.326 -71.687 1.00 8.48 565 ILE B O 1
ATOM 8660 N N . LYS B 1 566 ? -60.748 42.908 -69.636 1.00 7.95 566 LYS B N 1
ATOM 8661 C CA . LYS B 1 566 ? -62.143 43.033 -70.084 1.00 8.77 566 LYS B CA 1
ATOM 8662 C C . LYS B 1 566 ? -62.279 44.131 -71.136 1.00 8.86 566 LYS B C 1
ATOM 8663 O O . LYS B 1 566 ? -63.004 43.956 -72.125 1.00 9.78 566 LYS B O 1
ATOM 8669 N N . GLU B 1 567 ? -61.579 45.252 -70.956 1.00 8.74 567 GLU B N 1
ATOM 8670 C CA . GLU B 1 567 ? -61.644 46.338 -71.938 1.00 10.13 567 GLU B CA 1
ATOM 8671 C C . GLU B 1 567 ? -61.111 45.877 -73.288 1.00 10.06 567 GLU B C 1
ATOM 8672 O O . GLU B 1 567 ? -61.673 46.199 -74.344 1.00 10.19 567 GLU B O 1
ATOM 8678 N N . ASP B 1 568 ? -60.022 45.115 -73.270 1.00 10.24 568 ASP B N 1
ATOM 8679 C CA . ASP B 1 568 ? -59.403 44.640 -74.509 1.00 10.94 568 ASP B CA 1
ATOM 8680 C C . ASP B 1 568 ? -60.256 43.629 -75.249 1.00 12.19 568 ASP B C 1
ATOM 8681 O O . ASP B 1 568 ? -60.186 43.535 -76.470 1.00 14.48 568 ASP B O 1
ATOM 8686 N N . ALA B 1 569 ? -61.076 42.890 -74.506 1.00 12.53 569 ALA B N 1
ATOM 8687 C CA . ALA B 1 569 ? -62.001 41.925 -75.086 1.00 14.53 569 ALA B CA 1
ATOM 8688 C C . ALA B 1 569 ? -63.154 42.629 -75.801 1.00 15.73 569 ALA B C 1
ATOM 8689 O O . ALA B 1 569 ? -63.781 42.039 -76.679 1.00 17.42 569 ALA B O 1
#

Radius of gyration: 34.17 Å; Cα contacts (8 Å, |Δi|>4): 2848; chains: 2; bounding box: 76×85×108 Å

Foldseek 3Di:
DEFQEEEEALALQSLLLLLLQVVPLVGFYEYEAQAEACVPVCLQFQLPNAPVCVPHPQWPQFKAAQLVQLHGDIFTQTWGRYNLIRLSRDPQFDADFAQVLQVVLVVQPQPQGGSVSLQVLLQQAEAEDQDDPQQVVLFAADDVVRHHRDHLFYKYAAPPFGHWDQLVFLQVLLVVLVAHDDRGCHPNANAHKGLTMGRADRVVGTHRGSCSRRNDVCVVSPSYHYDHSKHWQAFEFDDDDDLFTATFWTWIAHPVRDIDTYGHPFFYEYANAQQPSLARCLLHQAEDCVQNVVQVHHHSHHQHLQFWQKAFWKKFKWKFFWPWFTDGGKMKHFFALCSLQPPCSVVLLVVVVVCLLVLLVVSCVLSPNLFDSVLSSVVSVSVSCCRPPVRGGQKIWIWDRPGIRMIMIMMIGQADSFIHGWYDPHSPSVGRIHHHRSQNVDPCRLLVNLSVVVSVQVSCCGPPNVNTTPFIVVVGCVQPNPPHDSVSSSSSCSVGMHTPSQIAASQEAGPSVNSHQAHSLQHGPSHDHYGYQYRHHHNGTGRDDPSSSSSSSSSVSSVSSVVVD/DVQEFAEEEEALALQSLLLLLLQLVPLVGFYEYEAQAEACVPPCCQWALPNAPVCVPHPQWPQFWAAQQVLLPGDIFTQTWGRYNLIRLRRHPFFDADFAQVVQQVLVVLPQPQGGSVSLQVLLQQAEAEDDDDVQQVQQFAAADVVRHHRDHLFYKYAANPFHHWDQLVFLQVLLVVLVAHEDRGCHPNANAHKGLTMGRADRVVRTRRGSCSRRNPVPPVSPSYHYDYSKHFQAFEFDDDDDLFTATFWTWIAHPVRDIDTHGHPFFYEYANAQQPSLQRCLLHQAEDCVQNVVQVHHHSHHQHLQFWQKAFWKKFKWKFFWPKWTDGGKMKHFFALCSLQPPCSVVLLVVLVVCQLVLLVVSCVQSPNLFDSVLSSVVVVSLSCCRNVVRGGQKIWIWDRPGIRMIMIMMIGQADSFIHGWYDPHSPSVDRIHHHRNQNVDPCRLLVNLSVVLSVQVSCCGPPNVVTTPFIVVVGCVQPNPPHDSVSSSSSCSVGMHIPSQIAASQEAGPVVRSHQAHSLQHGPSHDHYGYQYRHHHNGTGRDDPSSSSSSSSSVSSVSSVVVD

Nearest PDB structures (foldseek):
  7vzp-assembly1_A  TM=1.001E+00  e=0.000E+00  Aspergillus oryzae
  7vkf-assembly1_A  TM=9.980E-01  e=0.000E+00  Aspergillus oryzae
  7vkd-assembly1_A  TM=1.000E+00  e=0.000E+00  Aspergillus oryzae
  5oc1-assembly1_A  TM=8.318E-01  e=3.831E-51  Pleurotus eryngii
  6yrx-assembly1_AAA  TM=8.096E-01  e=7.931E-47  Chlorella variabilis

Organism: Aspergillus oryzae (NCBI:txid5062)

B-factor: mean 12.7, std 6.38, range [4.63, 44.79]

InterPro domains:
  IPR000172 Glucose-methanol-choline oxidoreductase, N-terminal [PF00732] (28-338)
  IPR000172 Glucose-methanol-choline oxidoreductase, N-terminal [PS00623] (105-128)
  IPR000172 Glucose-methanol-choline oxidoreductase, N-terminal [PS00624] (298-312)
  IPR007867 Glucose-methanol-choline oxidoreductase, C-terminal [PF05199] (441-579)
  IPR012132 Glucose-methanol-choline oxidoreductase [PIRSF000137] (11-591)
  IPR012132 Glucose-methanol-choline oxidoreductase [PTHR11552] (15-591)
  IPR027424 Glucose Oxidase, domain 2 [G3DSA:4.10.450.10] (61-242)
  IPR036188 FAD/NAD(P)-binding domain superfamily [G3DSA:3.50.50.60] (27-586)
  IPR036188 FAD/NAD(P)-binding domain superfamily [SSF51905] (25-591)

Solvent-accessible surface area: 40845 Å² total; per-residue (Å²): 110,73,40,14,5,0,0,4,11,0,9,15,5,0,2,0,0,1,1,23,4,3,75,72,106,130,19,28,0,1,0,2,11,23,5,35,48,9,77,131,44,97,58,1,24,62,18,117,2,128,30,100,5,70,46,43,94,20,5,70,70,35,92,2,74,86,1,87,94,5,75,27,131,82,12,39,6,54,16,8,70,0,1,0,7,53,4,0,7,30,38,12,10,0,1,0,0,8,25,34,4,0,44,4,3,66,154,19,37,2,116,18,1,20,9,151,58,0,22,69,38,0,51,71,0,0,41,4,60,46,22,79,101,68,14,84,77,8,22,3,22,50,44,90,78,14,10,8,100,169,8,18,0,63,0,0,10,34,72,88,21,58,69,14,61,1,5,90,8,0,44,150,2,0,115,40,24,33,0,51,103,35,80,19,1,1,29,0,120,0,80,0,0,3,9,28,10,25,5,6,6,52,124,112,91,25,2,6,4,0,1,40,2,1,26,45,83,58,77,125,58,190,16,17,71,39,67,65,75,6,40,12,8,108,6,24,35,96,158,75,128,76,152,91,0,69,0,41,0,0,23,6,38,38,92,107,46,139,89,68,117,6,52,4,121,85,16,0,0,0,6,32,27,5,11,48,0,0,16,11,0,0,19,7,1,0,0,6,30,95,31,0,126,180,19,139,25,111,34,63,11,86,4,31,5,0,0,6,5,0,11,9,0,6,17,0,8,3,25,3,60,3,152,39,109,6,45,23,1,39,0,1,0,0,0,2,1,34,22,16,30,40,52,55,15,67,66,14,20,60,40,2,116,83,33,10,58,100,10,0,44,28,3,31,158,29,3,126,27,53,1,108,56,105,27,0,56,141,1,2,63,42,8,0,36,8,0,30,110,69,77,0,0,2,0,1,0,17,1,48,40,48,51,44,66,38,2,30,2,48,0,10,7,0,5,20,2,6,5,0,24,0,20,16,66,33,84,68,56,116,32,114,19,45,4,25,5,7,4,13,28,14,103,7,2,7,53,3,1,0,8,0,0,88,17,0,32,115,3,2,101,21,50,27,0,48,167,41,0,32,110,12,59,88,13,7,106,117,113,2,65,86,132,24,58,56,117,118,6,32,106,25,0,62,73,57,8,102,1,14,52,21,22,0,1,0,0,1,3,0,37,109,106,28,14,1,1,0,20,43,63,0,62,0,24,21,0,43,11,0,7,0,0,6,10,0,2,0,1,7,7,0,1,1,27,16,14,0,0,15,1,0,4,0,0,32,0,0,49,18,0,74,131,76,87,164,136,51,36,36,18,4,0,0,5,11,0,10,14,5,0,2,0,0,1,2,23,4,3,74,68,107,130,14,30,0,1,0,3,10,23,5,34,52,10,98,142,43,104,47,1,31,64,18,128,2,129,31,104,3,57,43,36,94,21,5,68,66,34,86,1,78,67,2,93,96,2,60,18,73,59,9,31,6,23,16,8,73,0,1,0,7,53,5,0,7,31,38,10,11,0,1,0,0,8,26,35,5,0,35,7,2,65,156,20,37,2,116,17,1,18,19,178,56,0,38,70,38,0,52,74,0,0,34,2,64,41,20,79,98,65,4,82,75,6,25,3,20,54,42,93,78,14,9,9,105,166,10,18,0,76,0,0,7,37,50,100,29,60,64,13,62,1,7,54,6,1,51,139,1,0,120,80,46,46,0,59,119,36,80,20,0,1,31,0,121,0,85,0,3,3,7,28,10,23,6,5,9,38,139,113,85,20,2,6,5,0,0,37,2,1,20,52,89,55,74,120,64,172,23,16,71,38,69,63,76,6,40,12,8,108,6,25,34,95,155,76,129,76,152,92,0,69,0,42,0,0,23,6,40,37,90,107,46,138,89,66,120,6,52,4,136,84,17,0,0,0,6,31,28,6,11,47,0,0,17,10,0,0,20,8,1,0,0,10,23,90,23,0,133,153,18,139,24,120,39,63,11,85,4,31,6,0,0,7,6,0,12,10,0,6,17,0,2,1,22,4,48,4,160,39,107,5,45,19,6,33,0,0,0,0,0,2,1,38,26,17,23,42,166,84,16,119,66,2,17,60,40,3,133,84,37,10,56,103,11,0,37,27,5,31,161,35,10,137,35,66,6,119,53,97,27,0,58,136,0,3,70,45,7,1,44,8,0,29,147,65,80,0,0,2,0,1,0,16,2,50,46,54,48,42,60,35,2,32,2,37,0,10,8,0,4,19,3,8,6,1,22,0,20,16,64,33,83,68,59,118,32,115,19,45,4,28,4,11,5,12,28,13,93,7,2,5,43,2,1,0,7,0,0,76,14,0,18,135,4,6,152,31,64,40,0,56,162,40,11,46,122,17,59,48,15,7,95,120,95,0,57,71,134,16,62,46,123,84,2,26,113,23,0,63,57,48,6,38,1,12,51,19,22,0,1,0,0,1,2,1,38,107,105,25,13,1,1,0,21,43,63,0,60,0,25,20,0,44,12,0,6,0,0,7,11,0,1,0,1,9,7,0,1,2,28,15,14,0,0,16,1,0,2,0,0,34,0,0,47,18,0,73,130,76,86

Secondary structure (DSSP, 8-state):
-EEEEEEE--STTHHHHHHHHTTSTT--EEEE-SS---TT-HHHHBTT-TTTTTTSTTB--EE----TTTTS---EE--B-STTGGGGTS--B-----HHHHHHHHHTT-TT-SHHHHHHHHHHHEEEPPPPHHHHHTT----GGGS-BSSSEEEB--TT----HHHHHHHHHHHHTT--B-S-S-SS---EEE---BSEETTTTEE--HHHHHTGGGTT-TTEEEE-S-EEEEEEE---SSSSB-EEEEEEE-TTS-EEEEEEEEEEEE-S-TTTHHHHHHHTTEE-HHHHHHTT---SEE-TTTT--BB--EEEEEEEEESS---S--EEEE--HHHHHGGGHHHHHHHHHTTHHHHHHHHHHHTTTSS-HHHHHHHHHHHHHHHHTS----EEEEEEE-STTEEEEEEEES-----BEEE-SSS-TTSPPEEE--TT-SHHHHHHHHHHHHHHHHHHTSTTGGGTEEEEEESHHHHS-TT--HHHHHHHHHHH-EE-S--B-TT-BS-GGGT-SB-TTSBBTTBSSEEE-SGGG-SS--SS-HHHHHHHHHHHHHHHHHHH-/-TTEEEEEEE--SHHHHHHHHHHTTSTT--EEEE-SS---TT-HHHHBTT-TTTTTTSTTB--EEPPP-GGGTS---EE--B-STTGGGGTS--B-----HHHHHHHHHHT-TT-SHHHHHHHHHHHEEEPPPPHHHHHTT----GGG--BSSSEEEB--TT----HHHHHHHHHHHHTT--B-S-S-SS---EEE---BSEETTTTEE--HHHHHTGGGTT-TTEEEE-S-EEEEEEE---SSSSB-EEEEEEE-TTS-EEEEEEEEEEEE-S-TTTHHHHHHHTTEE-HHHHHHTT---SEE-TTTT--BB--EEEEEEEEESS------EEEE--HHHHHGGGHHHHHHHHHHHHHHHHHHHHHHTTSSS-HHHHHHHHHHHHHHHHTS----EEEEEEEEETTEEEEEEEES-----BEEE-SSS-TTSPPEEE--TT-SHHHHHHHHHHHHHHHHHHTSTTGGGTEEEEEESHHHHS-TT--HHHHHHHHHHH-EE-S--B-TT-BS-GGGT-SB-TT-BBTTBSSEEE-SGGG-SS--SS-HHHHHHHHHHHHHHHHHHH-